Protein AF-A0A1F3BB52-F1 (afdb_monomer)

Secondary structure (DSSP, 8-state):
--S----HHHHHHHHHHHHS-GGG-EEEEEEETTEEEEEES-HHHHHHTTHHHHHHHHHH-S-EEEEE-GGGPPPHHHHHHHHHHHS-GGG-EEEEEEETTTTEEEEEESSHHHHH-GGGHHHHHHHHHH--EEEEEEPPSS--HHHHHHHHHHHHTHHHHHHHHHHHHHHHTPPPSS-----EEEEEESSSSSS--EEEEE-SS-EEEEEE---TT--SHHHHS--TTSTT--GGG--EEE-S-SSHHHHTTHHHHHHTT--S-EEE-HHHHHHHHHHHHHHHHHHHHTT---SS-HHHHHHHHHHEEE--TT--EEEETTEEEEEEE-SSSTT-EEEEEEETTTTEEE---------EEEE-TTS-EEEE-HHHHHHHHHHHS-PPPSSSEEEE--S--EEEEE-TTT--EEEEEEEEEEE-B--S-EEEEEETTS-EEEEETT-EEEEEETTEEEEEETTT--TT-EEEEES----------EEE--HHHH---HHHHHHHHHHHHHTHHHHHHHSGGGHHHHHHHHHHHGGGT--HHHHHHHTT--HHHHHHHHHHTT------------SEEE--HHHHHHHHHHHHHEEEETTEEEE--S-HHHHHHHHHHHHHHH---EEEETTEEEEE-HHHHHHHHHTT----TTT----HHHHTS-HHHHHHHHHHHHHHHEEEEEETTEEEEEEEES-HHHHHHHHHHHHHTT---EEEEETTTTEEEEEEESHHHHHHHHHHH--HHHHHHHHTS---S----TTSEEEGGGS-HHHHHHHTTSTTTT-SEEEHHHHHHHHTTS-HHHHHHHHSSEEEEEEEEEEE---SSSB--EEEETTT----BTBTTB-------S--S--SS-PPP----S--SEEEE--TT-STT-PPPPHHHHHHHHHHHHHHHHHTT--EEEE--TTTHHHHHHHHHHHHHHTTSS----EEEESTHHHHHHHHHH-GGGS-HHHHHHHHHS---GGG-TTEEE--STTHHHHHHHSSS-EEEES-TTSSSSHHHHHHHHHTT-TT-EEEE-S---TTSHHHHHHTT-SEEEEE-TTSSEEEEE--SEEEE-TT--SSPPHHHHHHTTSS-SPPPSEEEE-SS-HHHHHHHHHHHHHHH--EEE-PPTT--EE--

Mean predicted aligned error: 18.23 Å

pLDDT: mean 78.85, std 14.53, range [22.98, 98.0]

Radius of gyration: 38.26 Å; Cα contacts (8 Å, |Δi|>4): 2422; chains: 1; bounding box: 114×77×87 Å

Sequence (1145 aa):
MARLVDDSQARIRETIVTHMPKEAEITRIEFEGPRLAIYVKNVALLLEQSYVVTDIVNLLHKRVVIRSDPSIRHTETESERLIKGIVPTEAEITEINFDPTLGEVVIEAKKPGLAIGKDGSTLSEIIKTTSWRPRVLRAPPLPSKIIASTRHILHSESEERSRIFRDVGERIFRPRVTRTSRVFLTPLGGFHEVGRSSMLIETEESCVLLDCGVSAGANQPSTAYPRIDSDEFDIDKLDAVIISHAHLDHCGFVPFLFKYGFDGPVYCSEPTSVLMTLLQLDYLDVGNKEGAYAPYDQKDVREVVMHTIPVKYGVVTDVAPDIKLTLHNAGHIIGSSIVHLHIGEGLHNVVYSVDWSSPITVIDPAGQVQITRIGELIDRLMQEHKPTKGFVERVPNLDGWKTFAFDPSTCELKTVPITSFLRHPISEELYEVTTSTGRKARVTDSHSVFTVSNGQIAAAKVRELRKGDYLVGTGLIPNFASASPMIELDEREFRVFENDRAKLRQLLGKYRDDIKRKFPDRELEILRWVREHFERGAYRSAIAKKYHAKASRVRSIFRELGIDDSPRLKANLPKHFEITAHFSRFLGYFASEGSTQGNTVVITNYDEEVRADCLKTIEPIFNCRYFEDKREVRFHSRSLKKLLSLVGALGTARTKRVPSIILSGPEANVCEFLRGYFEGDGSLRIRSKGCSISVSSKSELLLQDVAFLLLRLGIPVTFEYNRTSDMHIITIYGLDNLARFLEKVKIEEWSRALIAVNPKRRKNPLWNRTPIAALSPELQARLLKTAYRYAKSIGRDHLETLLQFGGENDALISHAPFIYDEVKSIRKVEPTRRYVYDLSVERYENFVGGFGFLFLHNTGDFKFARTMLLEPAACSFPRVETLIMESTYGAPDDVMSDRETVEGKLARIVNETAEKGGKILIPTLAVGRAQEIMLVLNSYMKNKQIKELPIYIEGMISEATAIHTAYPEYLARDLREQILYKDVNPFQSDYFTNVDHPSDREKITAGAPAVILATSGMMEGGPAIDYFRYLAPDERNSLVFVSYQVEGTLGNRLKNGGREVSLMGRNGKVEAYKVNLRVESVEGFSGHSDRNQLFGFLKRISPRPSRVIVGHGERRKTDLFAHQVSRILKLRTIAPDIQETIRLR

Structure (mmCIF, N/CA/C/O backbone):
data_AF-A0A1F3BB52-F1
#
_entry.id   AF-A0A1F3BB52-F1
#
loop_
_atom_site.group_PDB
_atom_site.id
_atom_site.type_symbol
_atom_site.label_atom_id
_atom_site.label_alt_id
_atom_site.label_comp_id
_atom_site.label_asym_id
_atom_site.label_entity_id
_atom_site.label_seq_id
_atom_site.pdbx_PDB_ins_code
_atom_site.Cartn_x
_atom_site.Cartn_y
_atom_site.Cartn_z
_atom_site.occupancy
_atom_site.B_iso_or_equiv
_atom_site.auth_seq_id
_atom_site.auth_comp_id
_atom_site.auth_asym_id
_atom_site.auth_atom_id
_atom_site.pdbx_PDB_model_num
ATOM 1 N N . MET A 1 1 ? -1.410 5.571 -49.327 1.00 31.98 1 MET A N 1
ATOM 2 C CA . MET A 1 1 ? -1.535 5.372 -47.866 1.00 31.98 1 MET A CA 1
ATOM 3 C C . MET A 1 1 ? -2.765 4.500 -47.615 1.00 31.98 1 MET A C 1
ATOM 5 O O . MET A 1 1 ? -3.854 5.043 -47.588 1.00 31.98 1 MET A O 1
ATOM 9 N N . ALA A 1 2 ? -2.631 3.165 -47.586 1.00 29.23 2 ALA A N 1
ATOM 10 C CA . ALA A 1 2 ? -3.798 2.256 -47.582 1.00 29.23 2 ALA A CA 1
ATOM 11 C C . ALA A 1 2 ? -3.496 0.829 -47.050 1.00 29.23 2 ALA A C 1
ATOM 13 O O . ALA A 1 2 ? -4.043 -0.150 -47.545 1.00 29.23 2 ALA A O 1
ATOM 14 N N . ARG A 1 3 ? -2.555 0.686 -46.102 1.00 31.86 3 ARG A N 1
ATOM 15 C CA . ARG A 1 3 ? -2.160 -0.609 -45.491 1.00 31.86 3 ARG A CA 1
ATOM 16 C C . ARG A 1 3 ? -1.802 -0.483 -43.997 1.00 31.86 3 ARG A C 1
ATOM 18 O O . ARG A 1 3 ? -0.946 -1.204 -43.503 1.00 31.86 3 ARG A O 1
ATOM 25 N N . LEU A 1 4 ? -2.416 0.478 -43.305 1.00 35.28 4 LEU A N 1
ATOM 26 C CA . LEU A 1 4 ? -2.213 0.759 -41.875 1.00 35.28 4 LEU A CA 1
ATOM 27 C C . LEU A 1 4 ? -3.551 1.092 -41.191 1.00 35.28 4 LEU A C 1
ATOM 29 O O . LEU A 1 4 ? -3.673 2.076 -40.476 1.00 35.28 4 LEU A O 1
ATOM 33 N N . VAL A 1 5 ? -4.566 0.271 -41.458 1.00 43.16 5 VAL A N 1
ATOM 34 C CA . VAL A 1 5 ? -5.735 0.126 -40.585 1.00 43.16 5 VAL A CA 1
ATOM 35 C C . VAL A 1 5 ? -5.769 -1.352 -40.237 1.00 43.16 5 VAL A C 1
ATOM 37 O O . VAL A 1 5 ? -5.878 -2.188 -41.135 1.00 43.16 5 VAL A O 1
ATOM 40 N N . ASP A 1 6 ? -5.568 -1.675 -38.963 1.00 46.69 6 ASP A N 1
ATOM 41 C CA . ASP A 1 6 ? -5.635 -3.054 -38.497 1.00 46.69 6 ASP A CA 1
ATOM 42 C C . ASP A 1 6 ? -7.094 -3.383 -38.184 1.00 46.69 6 ASP A C 1
ATOM 44 O O . ASP A 1 6 ? -7.666 -2.821 -37.252 1.00 46.69 6 ASP A O 1
ATOM 48 N N . ASP A 1 7 ? -7.710 -4.253 -38.987 1.00 56.84 7 ASP A N 1
ATOM 49 C CA . ASP A 1 7 ? -9.111 -4.660 -38.819 1.00 56.84 7 ASP A CA 1
ATOM 50 C C . ASP A 1 7 ? -9.251 -5.663 -37.659 1.00 56.84 7 ASP A C 1
ATOM 52 O O . ASP A 1 7 ? -9.479 -6.867 -37.820 1.00 56.84 7 ASP A O 1
ATOM 56 N N . SER A 1 8 ? -8.994 -5.149 -36.457 1.00 65.94 8 SER A N 1
ATOM 57 C CA . SER A 1 8 ? -8.945 -5.898 -35.206 1.00 65.94 8 SER A CA 1
ATOM 58 C C . SER A 1 8 ? -10.293 -6.538 -34.885 1.00 65.94 8 SER A C 1
ATOM 60 O O . SER A 1 8 ? -10.344 -7.695 -34.465 1.00 65.94 8 SER A O 1
ATOM 62 N N . GLN A 1 9 ? -11.389 -5.818 -35.126 1.00 73.31 9 GLN A N 1
ATOM 63 C CA . GLN A 1 9 ? -12.740 -6.282 -34.835 1.00 73.31 9 GLN A CA 1
ATOM 64 C C . GLN A 1 9 ? -13.184 -7.415 -35.763 1.00 73.31 9 GLN A C 1
ATOM 66 O O . GLN A 1 9 ? -13.731 -8.406 -35.267 1.00 73.31 9 GLN A O 1
ATOM 71 N N . ALA A 1 10 ? -12.918 -7.329 -37.076 1.00 74.19 10 ALA A N 1
ATOM 72 C CA . ALA A 1 10 ? -13.233 -8.429 -37.987 1.00 74.19 10 ALA A CA 1
ATOM 73 C C . ALA A 1 10 ? -12.443 -9.691 -37.619 1.00 74.19 10 ALA A C 1
ATOM 75 O O . ALA A 1 10 ? -13.044 -10.757 -37.487 1.00 74.19 10 ALA A O 1
ATOM 76 N N . ARG A 1 11 ? -11.136 -9.568 -37.335 1.00 76.88 11 ARG A N 1
ATOM 77 C CA . ARG A 1 11 ? -10.307 -10.703 -36.882 1.00 76.88 11 ARG A CA 1
ATOM 78 C C . ARG A 1 11 ? -10.792 -11.314 -35.570 1.00 76.88 11 ARG A C 1
ATOM 80 O O . ARG A 1 11 ? -10.773 -12.535 -35.432 1.00 76.88 11 ARG A O 1
ATOM 87 N N . ILE A 1 12 ? -11.238 -10.500 -34.609 1.00 81.50 12 ILE A N 1
ATOM 88 C CA . ILE A 1 12 ? -11.831 -10.992 -33.354 1.00 81.50 12 ILE A CA 1
ATOM 89 C C . ILE A 1 12 ? -13.078 -11.842 -33.649 1.00 81.50 12 ILE A C 1
ATOM 91 O O . ILE A 1 12 ? -13.194 -12.960 -33.141 1.00 81.50 12 ILE A O 1
ATOM 95 N N . ARG A 1 13 ? -13.988 -11.347 -34.501 1.00 83.44 13 ARG A N 1
ATOM 96 C CA . ARG A 1 13 ? -15.224 -12.060 -34.874 1.00 83.44 13 ARG A CA 1
ATOM 97 C C . ARG A 1 13 ? -14.923 -13.339 -35.674 1.00 83.44 13 ARG A C 1
ATOM 99 O O . ARG A 1 13 ? -15.465 -14.392 -35.348 1.00 83.44 13 ARG A O 1
ATOM 106 N N . GLU A 1 14 ? -14.007 -13.284 -36.641 1.00 83.94 14 GLU A N 1
ATOM 107 C CA . GLU A 1 14 ? -13.530 -14.437 -37.427 1.00 83.94 14 GLU A CA 1
ATOM 108 C C . GLU A 1 14 ? -12.893 -15.521 -36.538 1.00 83.94 14 GLU A C 1
ATOM 110 O O . GLU A 1 14 ? -13.216 -16.706 -36.662 1.00 83.94 14 GLU A O 1
ATOM 115 N N . THR A 1 15 ? -12.050 -15.119 -35.579 1.00 83.12 15 THR A N 1
ATOM 116 C CA . THR A 1 15 ? -11.405 -16.037 -34.627 1.00 83.12 15 THR A CA 1
ATOM 117 C C . THR A 1 15 ? -12.442 -16.784 -33.789 1.00 83.12 15 THR A C 1
ATOM 119 O O . THR A 1 15 ? -12.333 -18.001 -33.644 1.00 83.12 15 THR A O 1
ATOM 122 N N . ILE A 1 16 ? -13.476 -16.097 -33.285 1.00 85.12 16 ILE A N 1
ATOM 123 C CA . ILE A 1 16 ? -14.568 -16.731 -32.526 1.00 85.12 16 ILE A CA 1
ATOM 124 C C . ILE A 1 16 ? -15.320 -17.750 -33.388 1.00 85.12 16 ILE A C 1
ATOM 126 O O . ILE A 1 16 ? -15.471 -18.900 -32.978 1.00 85.12 16 ILE A O 1
ATOM 130 N N . VAL A 1 17 ? -15.773 -17.350 -34.580 1.00 85.81 17 VAL A N 1
ATOM 131 C CA . VAL A 1 17 ? -16.575 -18.217 -35.467 1.00 85.81 17 VAL A CA 1
ATOM 132 C C . VAL A 1 17 ? -15.787 -19.457 -35.916 1.00 85.81 17 VAL A C 1
ATOM 134 O O . VAL A 1 17 ? -16.380 -20.507 -36.142 1.00 85.81 17 VAL A O 1
ATOM 137 N N . THR A 1 18 ? -14.457 -19.362 -35.991 1.00 84.69 18 THR A N 1
ATOM 138 C CA . THR A 1 18 ? -13.572 -20.481 -36.355 1.00 84.69 18 THR A CA 1
ATOM 139 C C . THR A 1 18 ? -13.387 -21.504 -35.225 1.00 84.69 18 THR A C 1
ATOM 141 O O . THR A 1 18 ? -13.247 -22.693 -35.507 1.00 84.69 18 THR A O 1
ATOM 144 N N . HIS A 1 19 ? -13.376 -21.071 -33.957 1.00 84.88 19 HIS A N 1
ATOM 145 C CA . HIS A 1 19 ? -13.060 -21.933 -32.803 1.00 84.88 19 HIS A CA 1
ATOM 146 C C . HIS A 1 19 ? -14.290 -22.433 -32.025 1.00 84.88 19 HIS A C 1
ATOM 148 O O . HIS A 1 19 ? -14.177 -23.369 -31.234 1.00 84.88 19 HIS A O 1
ATOM 154 N N . MET A 1 20 ? -15.464 -21.838 -32.236 1.00 84.56 20 MET A N 1
ATOM 155 C CA . MET A 1 20 ? -16.717 -22.279 -31.616 1.00 84.56 20 MET A CA 1
ATOM 156 C C . MET A 1 20 ? -17.330 -23.497 -32.341 1.00 84.56 20 MET A C 1
ATOM 158 O O . MET A 1 20 ? -17.369 -23.511 -33.574 1.00 84.56 20 MET A O 1
ATOM 162 N N . PRO A 1 21 ? -17.894 -24.484 -31.613 1.00 84.06 21 PRO A N 1
ATOM 163 C CA . PRO A 1 21 ? -18.729 -25.535 -32.197 1.00 84.06 21 PRO A CA 1
ATOM 164 C C . PRO A 1 21 ? -19.901 -24.954 -32.996 1.00 84.06 21 PRO A C 1
ATOM 166 O O . PRO A 1 21 ? -20.547 -23.997 -32.560 1.00 84.06 21 PRO A O 1
ATOM 169 N N . LYS A 1 22 ? -20.236 -25.558 -34.141 1.00 83.25 22 LYS A N 1
ATOM 170 C CA . LYS A 1 22 ? -21.389 -25.125 -34.959 1.00 83.25 22 LYS A CA 1
ATOM 171 C C . LYS A 1 22 ? -22.712 -25.423 -34.252 1.00 83.25 22 LYS A C 1
ATOM 173 O O . LYS A 1 22 ? -23.673 -24.668 -34.360 1.00 83.25 22 LYS A O 1
ATOM 178 N N . GLU A 1 23 ? -22.696 -26.483 -33.457 1.00 84.56 23 GLU A N 1
ATOM 179 C CA . GLU A 1 23 ? -23.747 -27.003 -32.591 1.00 84.56 23 GLU A CA 1
ATOM 180 C C . GLU A 1 23 ? -24.088 -26.053 -31.424 1.00 84.56 23 GLU A C 1
ATOM 182 O O . GLU A 1 23 ? -25.091 -26.258 -30.740 1.00 84.56 23 GLU A O 1
ATOM 187 N N . ALA A 1 24 ? -23.273 -25.013 -31.193 1.00 80.50 24 ALA A N 1
ATOM 188 C CA . ALA A 1 24 ? -23.569 -23.947 -30.238 1.00 80.50 24 ALA A CA 1
ATOM 189 C C . ALA A 1 24 ? -24.639 -22.961 -30.754 1.00 80.50 24 ALA A C 1
ATOM 191 O O . ALA A 1 24 ? -25.295 -22.306 -29.944 1.00 80.50 24 ALA A O 1
ATOM 192 N N . GLU A 1 25 ? -24.815 -22.850 -32.079 1.00 88.00 25 GLU A N 1
ATOM 193 C CA . GLU A 1 25 ? -25.689 -21.869 -32.742 1.00 88.00 25 GLU A CA 1
ATOM 194 C C . GLU A 1 25 ? -25.454 -20.421 -32.259 1.00 88.00 25 GLU A C 1
ATOM 196 O O . GLU A 1 25 ? -26.277 -19.839 -31.547 1.00 88.00 25 GLU A O 1
ATOM 201 N N . ILE A 1 26 ? -24.320 -19.825 -32.652 1.00 89.06 26 ILE A N 1
ATOM 202 C CA . ILE A 1 26 ? -24.056 -18.391 -32.435 1.00 89.06 26 ILE A CA 1
ATOM 203 C C . ILE A 1 26 ? -25.087 -17.563 -33.210 1.00 89.06 26 ILE A C 1
ATOM 205 O O . ILE A 1 26 ? -25.222 -17.724 -34.423 1.00 89.06 26 ILE A O 1
ATOM 209 N N . THR A 1 27 ? -25.765 -16.638 -32.532 1.00 89.56 27 THR A N 1
ATOM 210 C CA . THR A 1 27 ? -26.679 -15.676 -33.169 1.00 89.56 27 THR A CA 1
ATOM 211 C C . THR A 1 27 ? -25.985 -14.358 -33.490 1.00 89.56 27 THR A C 1
ATOM 213 O O . THR A 1 27 ? -26.191 -13.811 -34.571 1.00 89.56 27 THR A O 1
ATOM 216 N N . ARG A 1 28 ? -25.143 -13.853 -32.576 1.00 88.38 28 ARG A N 1
ATOM 217 C CA . ARG A 1 28 ? -24.337 -12.635 -32.759 1.00 88.38 28 ARG A CA 1
ATOM 218 C C . ARG A 1 28 ? -23.164 -12.552 -31.779 1.00 88.38 28 ARG A C 1
ATOM 220 O O . ARG A 1 28 ? -23.130 -13.241 -30.759 1.00 88.38 28 ARG A O 1
ATOM 227 N N . ILE A 1 29 ? -22.209 -11.684 -32.106 1.00 89.44 29 ILE A N 1
ATOM 228 C CA . ILE A 1 29 ? -21.039 -11.350 -31.288 1.00 89.44 29 ILE A CA 1
ATOM 229 C C . ILE A 1 29 ? -21.048 -9.833 -31.096 1.00 89.44 29 ILE A C 1
ATOM 231 O O . ILE A 1 29 ? -21.015 -9.097 -32.082 1.00 89.44 29 ILE A O 1
ATOM 235 N N . GLU A 1 30 ? -21.088 -9.378 -29.848 1.00 89.69 30 GLU A N 1
ATOM 236 C CA . GLU A 1 30 ? -21.184 -7.963 -29.477 1.00 89.69 30 GLU A CA 1
ATOM 237 C C . GLU A 1 30 ? -20.021 -7.571 -28.556 1.00 89.69 30 GLU A C 1
ATOM 239 O O . GLU A 1 30 ? -19.584 -8.348 -27.704 1.00 89.69 30 GLU A O 1
ATOM 244 N N . PHE A 1 31 ? -19.509 -6.353 -28.721 1.00 90.12 31 PHE A N 1
ATOM 245 C CA . PHE A 1 31 ? -18.637 -5.731 -27.730 1.00 90.12 31 PHE A CA 1
ATOM 246 C C . PHE A 1 31 ? -19.538 -5.083 -26.675 1.00 90.12 31 PHE A C 1
ATOM 248 O O . PHE A 1 31 ? -20.451 -4.350 -27.029 1.00 90.12 31 PHE A O 1
ATOM 255 N N . GLU A 1 32 ? -19.335 -5.386 -25.393 1.00 90.44 32 GLU A N 1
ATOM 256 C CA . GLU A 1 32 ? -20.230 -4.970 -24.308 1.00 90.44 32 GLU A CA 1
ATOM 257 C C . GLU A 1 32 ? -19.445 -4.470 -23.089 1.00 90.44 32 GLU A C 1
ATOM 259 O O . GLU A 1 32 ? -19.061 -5.231 -22.187 1.00 90.44 32 GLU A O 1
ATOM 264 N N . GLY A 1 33 ? -19.186 -3.164 -23.083 1.00 90.94 33 GLY A N 1
ATOM 265 C CA . GLY A 1 33 ? -18.267 -2.505 -22.170 1.00 90.94 33 GLY A CA 1
ATOM 266 C C . GLY A 1 33 ? -16.905 -3.211 -22.201 1.00 90.94 33 GLY A C 1
ATOM 267 O O . GLY A 1 33 ? -16.384 -3.486 -23.280 1.00 90.94 33 GLY A O 1
ATOM 268 N N . PRO A 1 34 ? -16.336 -3.608 -21.051 1.00 90.12 34 PRO A N 1
ATOM 269 C CA . PRO A 1 34 ? -15.040 -4.285 -20.986 1.00 90.12 34 PRO A CA 1
ATOM 270 C C . PRO A 1 34 ? -15.105 -5.792 -21.335 1.00 90.12 34 PRO A C 1
ATOM 272 O O . PRO A 1 34 ? -14.292 -6.583 -20.842 1.00 90.12 34 PRO A O 1
ATOM 275 N N . ARG A 1 35 ? -16.117 -6.245 -22.090 1.00 90.44 35 ARG A N 1
ATOM 276 C CA . ARG A 1 35 ? -16.393 -7.669 -22.359 1.00 90.44 35 ARG A CA 1
ATOM 277 C C . ARG A 1 35 ? -16.712 -7.920 -23.830 1.00 90.44 35 ARG A C 1
ATOM 279 O O . ARG A 1 35 ? -17.216 -7.052 -24.531 1.00 90.44 35 ARG A O 1
ATOM 286 N N . LEU A 1 36 ? -16.466 -9.150 -24.263 1.00 88.88 36 LEU A N 1
ATOM 287 C CA . LEU A 1 36 ? -16.817 -9.665 -25.582 1.00 88.88 36 LEU A CA 1
ATOM 288 C C . LEU A 1 36 ? -17.938 -10.696 -25.413 1.00 88.88 36 LEU A C 1
ATOM 290 O O . LEU A 1 36 ? -17.700 -11.793 -24.904 1.00 88.88 36 LEU A O 1
ATOM 294 N N . ALA A 1 37 ? -19.166 -10.315 -25.753 1.00 89.62 37 ALA A N 1
ATOM 295 C CA . ALA A 1 37 ? -20.361 -11.125 -25.563 1.00 89.62 37 ALA A CA 1
ATOM 296 C C . ALA A 1 37 ? -20.637 -11.998 -26.794 1.00 89.62 37 ALA A C 1
ATOM 298 O O . ALA A 1 37 ? -20.770 -11.500 -27.911 1.00 89.62 37 ALA A O 1
ATOM 299 N N . ILE A 1 38 ? -20.743 -13.311 -26.585 1.00 90.00 38 ILE A N 1
ATOM 300 C CA . ILE A 1 38 ? -21.130 -14.282 -27.613 1.00 90.00 38 ILE A CA 1
ATOM 301 C C . ILE A 1 38 ? -22.532 -14.781 -27.267 1.00 90.00 38 ILE A C 1
ATOM 303 O O . ILE A 1 38 ? -22.720 -15.460 -26.253 1.00 90.00 38 ILE A O 1
ATOM 307 N N . TYR A 1 39 ? -23.511 -14.438 -28.100 1.00 90.50 39 TYR A N 1
ATOM 308 C CA . TYR A 1 39 ? -24.894 -14.879 -27.945 1.00 90.50 39 TYR A CA 1
ATOM 309 C C . TYR A 1 39 ? -25.111 -16.199 -28.680 1.00 90.50 39 TYR A C 1
ATOM 311 O O . TYR A 1 39 ? -24.746 -16.331 -29.850 1.00 90.50 39 TYR A O 1
ATOM 319 N N . VAL A 1 40 ? -25.692 -17.177 -27.986 1.00 90.75 40 VAL A N 1
ATOM 320 C CA . VAL A 1 40 ? -25.879 -18.545 -28.489 1.00 90.75 40 VAL A CA 1
ATOM 321 C C . VAL A 1 40 ? -27.275 -19.080 -28.177 1.00 90.75 40 VAL A C 1
ATOM 323 O O . VAL A 1 40 ? -27.887 -18.691 -27.176 1.00 90.75 40 VAL A O 1
ATOM 326 N N . LYS A 1 41 ? -27.761 -20.020 -28.994 1.00 88.19 41 LYS A N 1
ATOM 327 C CA . LYS A 1 41 ? -29.000 -20.768 -28.714 1.00 88.19 41 LYS A CA 1
ATOM 328 C C . LYS A 1 41 ? -28.774 -22.068 -27.938 1.00 88.19 41 LYS A C 1
ATOM 330 O O . LYS A 1 41 ? -29.691 -22.541 -27.278 1.00 88.19 41 LYS A O 1
ATOM 335 N N . ASN A 1 42 ? -27.570 -22.639 -27.958 1.00 84.62 42 ASN A N 1
ATOM 336 C CA . ASN A 1 42 ? -27.269 -23.870 -27.224 1.00 84.62 42 ASN A CA 1
ATOM 337 C C . ASN A 1 42 ? -26.260 -23.620 -26.090 1.00 84.62 42 ASN A C 1
ATOM 339 O O . ASN A 1 42 ? -25.101 -24.031 -26.141 1.00 84.62 42 ASN A O 1
ATOM 343 N N . VAL A 1 43 ? -26.714 -22.926 -25.039 1.00 78.94 43 VAL A N 1
ATOM 344 C CA . VAL A 1 43 ? -25.900 -22.652 -23.836 1.00 78.94 43 VAL A CA 1
ATOM 345 C C . VAL A 1 43 ? -25.516 -23.950 -23.111 1.00 78.94 43 VAL A C 1
ATOM 347 O O . VAL A 1 43 ? -24.416 -24.050 -22.570 1.00 78.94 43 VAL A O 1
ATOM 350 N N . ALA A 1 44 ? -26.397 -24.958 -23.125 1.00 75.25 44 ALA A N 1
ATOM 351 C CA . ALA A 1 44 ? -26.194 -26.238 -22.446 1.00 75.25 44 ALA A CA 1
ATOM 352 C C . ALA A 1 44 ? -24.919 -26.962 -22.916 1.00 75.25 44 ALA A C 1
ATOM 354 O O . ALA A 1 44 ? -24.137 -27.415 -22.080 1.00 75.25 44 ALA A O 1
ATOM 355 N N . LEU A 1 45 ? -24.668 -26.987 -24.230 1.00 75.38 45 LEU A N 1
ATOM 356 C CA . LEU A 1 45 ? -23.452 -27.555 -24.820 1.00 75.38 45 LEU A CA 1
ATOM 357 C C . LEU A 1 45 ? -22.171 -26.916 -24.262 1.00 75.38 45 LEU A C 1
ATOM 359 O O . LEU A 1 45 ? -21.186 -27.606 -24.023 1.00 75.38 45 LEU A O 1
ATOM 363 N N . LEU A 1 46 ? -22.178 -25.602 -24.028 1.00 70.56 46 LEU A N 1
ATOM 364 C CA . LEU A 1 46 ? -20.993 -24.850 -23.603 1.00 70.56 46 LEU A CA 1
ATOM 365 C C . LEU A 1 46 ? -20.751 -24.893 -22.086 1.00 70.56 46 LEU A C 1
ATOM 367 O O . LEU A 1 46 ? -19.636 -24.618 -21.644 1.00 70.56 46 LEU A O 1
ATOM 371 N N . LEU A 1 47 ? -21.752 -25.288 -21.288 1.00 71.00 47 LEU A N 1
ATOM 372 C CA . LEU A 1 47 ? -21.525 -25.711 -19.899 1.00 71.00 47 LEU A CA 1
ATOM 373 C C . LEU A 1 47 ? -20.717 -27.018 -19.859 1.00 71.00 47 LEU A C 1
ATOM 375 O O . LEU A 1 47 ? -19.822 -27.172 -19.030 1.00 71.00 47 LEU A O 1
ATOM 379 N N . GLU A 1 48 ? -21.006 -27.934 -20.784 1.00 67.69 48 GLU A N 1
ATOM 380 C CA . GLU A 1 48 ? -20.347 -29.240 -20.896 1.00 67.69 48 GLU A CA 1
ATOM 381 C C . GLU A 1 48 ? -18.988 -29.145 -21.627 1.00 67.69 48 GLU A C 1
ATOM 383 O O . GLU A 1 48 ? -18.050 -29.863 -21.285 1.00 67.69 48 GLU A O 1
ATOM 388 N N . GLN A 1 49 ? -18.833 -28.199 -22.563 1.00 73.50 49 GLN A N 1
ATOM 389 C CA . GLN A 1 49 ? -17.609 -27.929 -23.338 1.00 73.50 49 GLN A CA 1
ATOM 390 C C . GLN A 1 49 ? -16.908 -26.613 -22.936 1.00 73.50 49 GLN A C 1
ATOM 392 O O . GLN A 1 49 ? -16.445 -25.841 -23.777 1.00 73.50 49 GLN A O 1
ATOM 397 N N . SER A 1 50 ? -16.797 -26.349 -21.633 1.00 71.00 50 SER A N 1
ATOM 398 C CA . SER A 1 50 ? -16.258 -25.087 -21.084 1.00 71.00 50 SER A CA 1
ATOM 399 C C . SER A 1 50 ? -14.806 -24.739 -21.482 1.00 71.00 50 SER A C 1
ATOM 401 O O . SER A 1 50 ? -14.391 -23.582 -21.356 1.00 71.00 50 SER A O 1
ATOM 403 N N . TYR A 1 51 ? -14.039 -25.694 -22.022 1.00 77.12 51 TYR A N 1
ATOM 404 C CA . TYR A 1 51 ? -12.698 -25.453 -22.567 1.00 77.12 51 TYR A CA 1
ATOM 405 C C . TYR A 1 51 ? -12.710 -24.489 -23.767 1.00 77.12 51 TYR A C 1
ATOM 407 O O . TYR A 1 51 ? -11.835 -23.633 -23.846 1.00 77.12 51 TYR A O 1
ATOM 415 N N . VAL A 1 52 ? -13.743 -24.526 -24.622 1.00 79.81 52 VAL A N 1
ATOM 416 C CA . VAL A 1 52 ? -13.857 -23.681 -25.831 1.00 79.81 52 VAL A CA 1
ATOM 417 C C . VAL A 1 52 ? -13.732 -22.191 -25.494 1.00 79.81 52 VAL A C 1
ATOM 419 O O . VAL A 1 52 ? -13.029 -21.439 -26.166 1.00 79.81 52 VAL A O 1
ATOM 422 N N . VAL A 1 53 ? -14.370 -21.755 -24.403 1.00 79.12 53 VAL A N 1
ATOM 423 C CA . VAL A 1 53 ? -14.294 -20.363 -23.926 1.00 79.12 53 VAL A CA 1
ATOM 424 C C . VAL A 1 53 ? -12.880 -20.017 -23.470 1.00 79.12 53 VAL A C 1
ATOM 426 O O . VAL A 1 53 ? -12.400 -18.913 -23.716 1.00 79.12 53 VAL A O 1
ATOM 429 N N . THR A 1 54 ? -12.214 -20.966 -22.813 1.00 80.56 54 THR A N 1
ATO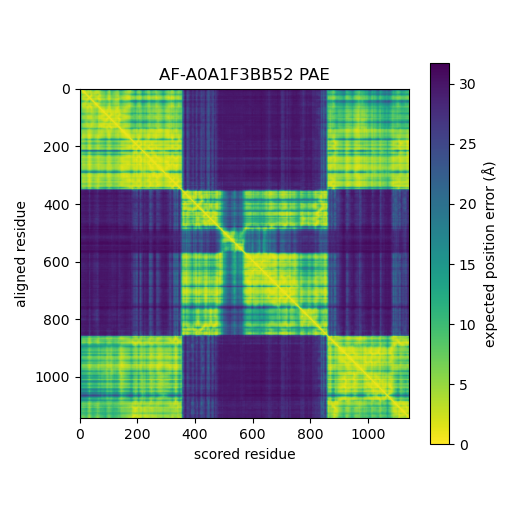M 430 C CA . THR A 1 54 ? -10.850 -20.807 -22.301 1.00 80.56 54 THR A CA 1
ATOM 431 C C . THR A 1 54 ? -9.863 -20.646 -23.456 1.00 80.56 54 THR A C 1
ATOM 433 O O . THR A 1 54 ? -9.033 -19.741 -23.421 1.00 80.56 54 THR A O 1
ATOM 436 N N . ASP A 1 55 ? -10.007 -21.442 -24.516 1.00 81.00 55 ASP A N 1
ATOM 437 C CA . ASP A 1 55 ? -9.170 -21.360 -25.715 1.00 81.00 55 ASP A CA 1
ATOM 438 C C . ASP A 1 55 ? -9.348 -20.016 -26.442 1.00 81.00 55 ASP A C 1
ATOM 440 O O . ASP A 1 55 ? -8.362 -19.353 -26.763 1.00 81.00 55 ASP A O 1
ATOM 444 N N . ILE A 1 56 ? -10.586 -19.539 -26.612 1.00 82.69 56 ILE A N 1
ATOM 445 C CA . ILE A 1 56 ? -10.862 -18.231 -27.237 1.00 82.69 56 ILE A CA 1
ATOM 446 C C . ILE A 1 56 ? -10.326 -17.070 -26.374 1.00 82.69 56 ILE A C 1
ATOM 448 O O . ILE A 1 56 ? -9.747 -16.123 -26.909 1.00 82.69 56 ILE A O 1
ATOM 452 N N . VAL A 1 57 ? -10.452 -17.138 -25.042 1.00 81.31 57 VAL A N 1
ATOM 453 C CA . VAL A 1 57 ? -9.854 -16.147 -24.122 1.00 81.31 57 VAL A CA 1
ATOM 454 C C . VAL A 1 57 ? -8.324 -16.157 -24.206 1.00 81.31 57 VAL A C 1
ATOM 456 O O . VAL A 1 57 ? -7.708 -15.089 -24.208 1.00 81.31 57 VAL A O 1
ATOM 459 N N . ASN A 1 58 ? -7.706 -17.336 -24.322 1.00 78.25 58 ASN A N 1
ATOM 460 C CA . ASN A 1 58 ? -6.259 -17.483 -24.476 1.00 78.25 58 ASN A CA 1
ATOM 461 C C . ASN A 1 58 ? -5.754 -16.949 -25.826 1.00 78.25 58 ASN A C 1
ATOM 463 O O . ASN A 1 58 ? -4.683 -16.353 -25.861 1.00 78.25 58 ASN A O 1
ATOM 467 N N . LEU A 1 59 ? -6.518 -17.121 -26.910 1.00 79.50 59 LEU A N 1
ATOM 468 C CA . LEU A 1 59 ? -6.180 -16.620 -28.249 1.00 79.50 59 LEU A CA 1
ATOM 469 C C . LEU A 1 59 ? -6.343 -15.099 -28.382 1.00 79.50 59 LEU A C 1
ATOM 471 O O . LEU A 1 59 ? -5.540 -14.452 -29.048 1.00 79.50 59 LEU A O 1
ATOM 475 N N . LEU A 1 60 ? -7.385 -14.524 -27.772 1.00 78.94 60 LEU A N 1
ATOM 476 C CA . LEU A 1 60 ? -7.703 -13.098 -27.911 1.00 78.94 60 LEU A CA 1
ATOM 477 C C . LEU A 1 60 ? -7.088 -12.213 -26.816 1.00 78.94 60 LEU A C 1
ATOM 479 O O . LEU A 1 60 ? -7.021 -10.998 -26.988 1.00 78.94 60 LEU A O 1
ATOM 483 N N . HIS A 1 61 ? -6.712 -12.781 -25.665 1.00 78.62 61 HIS A N 1
ATOM 484 C CA . HIS A 1 61 ? -6.338 -12.049 -24.441 1.00 78.62 61 HIS A CA 1
ATOM 485 C C . HIS A 1 61 ? -7.377 -10.990 -23.997 1.00 78.62 61 HIS A C 1
ATOM 487 O O . HIS A 1 61 ? -7.048 -9.997 -23.336 1.00 78.62 61 HIS A O 1
ATOM 493 N N . LYS A 1 62 ? -8.652 -11.207 -24.349 1.00 81.62 62 LYS A N 1
ATOM 494 C CA . LYS A 1 62 ? -9.807 -10.364 -24.005 1.00 81.62 62 LYS A CA 1
ATOM 495 C C . LYS A 1 62 ? -10.858 -11.176 -23.244 1.00 81.62 62 LYS A C 1
ATOM 497 O O . LYS A 1 62 ? -10.937 -12.398 -23.357 1.00 81.62 62 LYS A O 1
ATOM 502 N N . ARG A 1 63 ? -11.681 -10.486 -22.451 1.00 83.56 63 ARG A N 1
ATOM 503 C CA . ARG A 1 63 ? -12.657 -11.106 -21.546 1.00 83.56 63 ARG A CA 1
ATOM 504 C C . ARG A 1 63 ? -13.943 -11.510 -22.274 1.00 83.56 63 ARG A C 1
ATOM 506 O O . ARG A 1 63 ? -14.854 -10.699 -22.428 1.00 83.56 63 ARG A O 1
ATOM 513 N N . VAL A 1 64 ? -14.025 -12.774 -22.677 1.00 85.69 64 VAL A N 1
ATOM 514 C CA . VAL A 1 64 ? -15.219 -13.363 -23.305 1.00 85.69 64 VAL A CA 1
ATOM 515 C C . VAL A 1 64 ? -16.294 -13.694 -22.261 1.00 85.69 64 VAL A C 1
ATOM 517 O O . VAL A 1 64 ? -15.980 -14.139 -21.155 1.00 85.69 64 VAL A O 1
ATOM 520 N N . VAL A 1 65 ? -17.567 -13.510 -22.618 1.00 86.94 65 VAL A N 1
ATOM 521 C CA . VAL A 1 65 ? -18.732 -14.041 -21.892 1.00 86.94 65 VAL A CA 1
ATOM 522 C C . VAL A 1 65 ? -19.723 -14.681 -22.869 1.00 86.94 65 VAL A C 1
ATOM 524 O O . VAL A 1 65 ? -20.056 -14.088 -23.890 1.00 86.94 65 VAL A O 1
ATOM 527 N N . ILE A 1 66 ? -20.219 -15.880 -22.553 1.00 86.38 66 ILE A N 1
ATOM 528 C CA . ILE A 1 66 ? -21.370 -16.470 -23.257 1.00 86.38 66 ILE A CA 1
ATOM 529 C C . ILE A 1 66 ? -22.655 -15.893 -22.662 1.00 86.38 66 ILE A C 1
ATOM 531 O O . ILE A 1 66 ? -22.753 -15.751 -21.439 1.00 86.38 66 ILE A O 1
ATOM 535 N N . ARG A 1 67 ? -23.655 -15.637 -23.507 1.00 87.62 67 ARG A N 1
ATOM 536 C CA . ARG A 1 67 ? -25.036 -15.356 -23.098 1.00 87.62 67 ARG A CA 1
ATOM 537 C C . ARG A 1 67 ? -26.024 -16.197 -23.896 1.00 87.62 67 ARG A C 1
ATOM 539 O O . ARG A 1 67 ? -25.778 -16.526 -25.055 1.00 87.62 67 ARG A O 1
ATOM 546 N N . SER A 1 68 ? -27.167 -16.498 -23.289 1.00 88.88 68 SER A N 1
ATOM 547 C CA . SER A 1 68 ? -28.338 -16.949 -24.037 1.00 88.88 68 SER A CA 1
ATOM 548 C C . SER A 1 68 ? -28.826 -15.837 -24.956 1.00 88.88 68 SER A C 1
ATOM 550 O O . SER A 1 68 ? -28.944 -14.673 -24.543 1.00 88.88 68 SER A O 1
ATOM 552 N N . ASP A 1 69 ? -29.135 -16.194 -26.198 1.00 89.38 69 ASP A N 1
ATOM 553 C CA . ASP A 1 69 ? -29.882 -15.306 -27.077 1.00 89.38 69 ASP A CA 1
ATOM 554 C C . ASP A 1 69 ? -31.256 -14.968 -26.457 1.00 89.38 69 ASP A C 1
ATOM 556 O O . ASP A 1 69 ? -31.918 -15.869 -25.939 1.00 89.38 69 ASP A O 1
ATOM 560 N N . PRO A 1 70 ? -31.720 -13.704 -26.483 1.00 88.56 70 PRO A N 1
ATOM 561 C CA . PRO A 1 70 ? -33.027 -13.345 -25.932 1.00 88.56 70 PRO A CA 1
ATOM 562 C C . PRO A 1 70 ? -34.197 -14.170 -26.491 1.00 88.56 70 PRO A C 1
ATOM 564 O O . PRO A 1 70 ? -35.145 -14.425 -25.755 1.00 88.56 70 PRO A O 1
ATOM 567 N N . SER A 1 71 ? -34.119 -14.656 -27.739 1.00 89.31 71 SER A N 1
ATOM 568 C CA . SER A 1 71 ? -35.179 -15.466 -28.367 1.00 89.31 71 SER A CA 1
ATOM 569 C C . SER A 1 71 ? -35.374 -16.868 -27.771 1.00 89.31 71 SER A C 1
ATOM 571 O O . SER A 1 71 ? -36.371 -17.515 -28.085 1.00 89.31 71 SER A O 1
ATOM 573 N N . ILE A 1 72 ? -34.457 -17.340 -26.914 1.00 89.69 72 ILE A N 1
ATOM 574 C CA . ILE A 1 72 ? -34.559 -18.635 -26.213 1.00 89.69 72 ILE A CA 1
ATOM 575 C C . ILE A 1 72 ? -34.772 -18.499 -24.698 1.00 89.69 72 ILE A C 1
ATOM 577 O O . ILE A 1 72 ? -34.773 -19.507 -23.988 1.00 89.69 72 ILE A O 1
ATOM 581 N N . ARG A 1 73 ? -34.891 -17.272 -24.176 1.00 91.25 73 ARG A N 1
ATOM 582 C CA . ARG A 1 73 ? -35.158 -17.028 -22.753 1.00 91.25 73 ARG A CA 1
ATOM 583 C C . ARG A 1 73 ? -36.648 -17.164 -22.477 1.00 91.25 73 ARG A C 1
ATOM 585 O O . ARG A 1 73 ? -37.464 -16.591 -23.193 1.00 91.25 73 ARG A O 1
ATOM 592 N N . HIS A 1 74 ? -36.994 -17.873 -21.407 1.00 91.31 74 HIS A N 1
ATOM 593 C CA . HIS A 1 74 ? -38.353 -17.813 -20.875 1.00 91.31 74 HIS A CA 1
ATOM 594 C C . HIS A 1 74 ? -38.671 -16.402 -20.371 1.00 91.31 74 HIS A C 1
ATOM 596 O O . HIS A 1 74 ? -37.770 -15.654 -19.974 1.00 91.31 74 HIS A O 1
ATOM 602 N N . THR A 1 75 ? -39.956 -16.040 -20.349 1.00 92.94 75 THR A N 1
ATOM 603 C CA . THR A 1 75 ? -40.386 -14.756 -19.773 1.00 92.94 75 THR A CA 1
ATOM 604 C C . THR A 1 75 ? -39.981 -14.669 -18.298 1.00 92.94 75 THR A C 1
ATOM 606 O O . THR A 1 75 ? -39.806 -15.698 -17.639 1.00 92.94 75 THR A O 1
ATOM 609 N N . GLU A 1 76 ? -39.820 -13.461 -17.751 1.00 92.56 76 GLU A N 1
ATOM 610 C CA . GLU A 1 76 ? -39.402 -13.285 -16.349 1.00 92.56 76 GLU A CA 1
ATOM 611 C C . GLU A 1 76 ? -40.364 -13.996 -15.381 1.00 92.56 76 GLU A C 1
ATOM 613 O O . GLU A 1 76 ? -39.926 -14.748 -14.515 1.00 92.56 76 GLU A O 1
ATOM 618 N N . THR A 1 77 ? -41.679 -13.872 -15.596 1.00 91.94 77 THR A N 1
ATOM 619 C CA . THR A 1 77 ? -42.722 -14.499 -14.763 1.00 91.94 77 THR A CA 1
ATOM 620 C C . THR A 1 77 ? -42.730 -16.032 -14.842 1.00 91.94 77 THR A C 1
ATOM 622 O O . THR A 1 77 ? -42.939 -16.707 -13.831 1.00 91.94 77 THR A O 1
ATOM 625 N N . GLU A 1 78 ? -42.486 -16.618 -16.019 1.00 92.44 78 GLU A N 1
ATOM 626 C CA . GLU A 1 78 ? -42.311 -18.073 -16.150 1.00 92.44 78 GLU A CA 1
ATOM 627 C C . GLU A 1 78 ? -41.012 -18.531 -15.487 1.00 92.44 78 GLU A C 1
ATOM 629 O O . GLU A 1 78 ? -41.009 -19.508 -14.741 1.00 92.44 78 GLU A O 1
ATOM 634 N N . SER A 1 79 ? -39.919 -17.804 -15.724 1.00 93.38 79 SER A N 1
ATOM 635 C CA . SER A 1 79 ? -38.591 -18.111 -15.191 1.00 93.38 79 SER A CA 1
ATOM 636 C C . SER A 1 79 ? -38.579 -18.053 -13.667 1.00 93.38 79 SER A C 1
ATOM 638 O O . SER A 1 79 ? -38.049 -18.956 -13.029 1.00 93.38 79 SER A O 1
ATOM 640 N N . GLU A 1 80 ? -39.229 -17.056 -13.065 1.00 93.50 80 GLU A N 1
ATOM 641 C CA . GLU A 1 80 ? -39.402 -16.935 -11.616 1.00 93.50 80 GLU A CA 1
ATOM 642 C C . GLU A 1 80 ? -40.163 -18.141 -11.041 1.00 93.50 80 GLU A C 1
ATOM 644 O O . GLU A 1 80 ? -39.744 -18.730 -10.040 1.00 93.50 80 GLU A O 1
ATOM 649 N N . ARG A 1 81 ? -41.251 -18.562 -11.703 1.00 93.44 81 ARG A N 1
ATOM 650 C CA . ARG A 1 81 ? -42.037 -19.744 -11.318 1.00 93.44 81 ARG A CA 1
ATOM 651 C C . ARG A 1 81 ? -41.234 -21.042 -11.446 1.00 93.44 81 ARG A C 1
ATOM 653 O O . ARG A 1 81 ? -41.354 -21.906 -10.580 1.00 93.44 81 ARG A O 1
ATOM 660 N N . LEU A 1 82 ? -40.426 -21.180 -12.497 1.00 93.62 82 LEU A N 1
ATOM 661 C CA . LEU A 1 82 ? -39.551 -22.334 -12.725 1.00 93.62 82 LEU A CA 1
ATOM 662 C C . LEU A 1 82 ? -38.423 -22.384 -11.683 1.00 93.62 82 LEU A C 1
ATOM 664 O O . LEU A 1 82 ? -38.230 -23.416 -11.046 1.00 93.62 82 LEU A O 1
ATOM 668 N N . ILE A 1 83 ? -37.750 -21.261 -11.418 1.00 93.25 83 ILE A N 1
ATOM 669 C CA . ILE A 1 83 ? -36.711 -21.138 -10.381 1.00 93.25 83 ILE A CA 1
ATOM 670 C C . ILE A 1 83 ? -37.272 -21.496 -8.999 1.00 93.25 83 ILE A C 1
ATOM 672 O O . ILE A 1 83 ? -36.649 -22.270 -8.276 1.00 93.25 83 ILE A O 1
ATOM 676 N N . LYS A 1 84 ? -38.474 -21.014 -8.653 1.00 92.69 84 LYS A N 1
ATOM 677 C CA . LYS A 1 84 ? -39.173 -21.362 -7.399 1.00 92.69 84 LYS A CA 1
ATOM 678 C C . LYS A 1 84 ? -39.623 -22.830 -7.310 1.00 92.69 84 LYS A C 1
ATOM 680 O O . LYS A 1 84 ? -39.983 -23.267 -6.222 1.00 92.69 84 LYS A O 1
ATOM 685 N N . GLY A 1 85 ? -39.613 -23.578 -8.417 1.00 90.81 85 GLY A N 1
ATOM 686 C CA . GLY A 1 85 ? -39.831 -25.030 -8.441 1.00 90.81 85 GLY A CA 1
ATOM 687 C C . GLY A 1 85 ? -38.540 -25.861 -8.418 1.00 90.81 85 GLY A C 1
ATOM 688 O O . GLY A 1 85 ? -38.550 -26.971 -7.897 1.00 90.81 85 GLY A O 1
ATOM 689 N N . ILE A 1 86 ? -37.441 -25.327 -8.965 1.00 92.50 86 ILE A N 1
ATOM 690 C CA . ILE A 1 86 ? -36.123 -25.988 -9.050 1.00 92.50 86 ILE A CA 1
ATOM 691 C C . ILE A 1 86 ? -35.307 -25.798 -7.757 1.00 92.50 86 ILE A C 1
ATOM 693 O O . ILE A 1 86 ? -34.591 -26.700 -7.321 1.00 92.50 86 ILE A O 1
ATOM 697 N N . VAL A 1 87 ? -35.397 -24.626 -7.123 1.00 92.31 87 VAL A N 1
ATOM 698 C CA . VAL A 1 87 ? -34.675 -24.316 -5.880 1.00 92.31 87 VAL A CA 1
ATOM 699 C C . VAL A 1 87 ? -35.425 -24.885 -4.663 1.00 92.31 87 VAL A C 1
ATOM 701 O O . VAL A 1 87 ? -36.603 -24.568 -4.489 1.00 92.31 87 VAL A O 1
ATOM 704 N N . PRO A 1 88 ? -34.767 -25.653 -3.769 1.00 91.12 88 PRO A N 1
ATOM 705 C CA . PRO A 1 88 ? -35.396 -26.167 -2.551 1.00 91.12 88 PRO A CA 1
ATOM 706 C C . PRO A 1 88 ? -35.953 -25.055 -1.655 1.00 91.12 88 PRO A C 1
ATOM 708 O O . PRO A 1 88 ? -35.277 -24.057 -1.393 1.00 91.12 88 PRO A O 1
ATOM 711 N N . THR A 1 89 ? -37.157 -25.251 -1.114 1.00 90.94 89 THR A N 1
ATOM 712 C CA . THR A 1 89 ? -37.832 -24.280 -0.228 1.00 90.94 89 THR A CA 1
ATOM 713 C C . THR A 1 89 ? -37.001 -23.901 1.003 1.00 90.94 89 THR A C 1
ATOM 715 O O . THR A 1 89 ? -37.025 -22.762 1.468 1.00 90.94 89 THR A O 1
ATOM 718 N N . GLU A 1 90 ? -36.185 -24.837 1.477 1.00 90.12 90 GLU A N 1
ATOM 719 C CA . GLU A 1 90 ? -35.275 -24.743 2.612 1.00 90.12 90 GLU A CA 1
ATOM 720 C C . GLU A 1 90 ? -34.114 -23.765 2.374 1.00 90.12 90 GLU A C 1
ATOM 722 O O . GLU A 1 90 ? -33.461 -23.347 3.338 1.00 90.12 90 GLU A O 1
ATOM 727 N N . ALA A 1 91 ? -33.866 -23.373 1.117 1.00 88.06 91 ALA A N 1
ATOM 728 C CA . ALA A 1 91 ? -32.950 -22.292 0.767 1.00 88.06 91 ALA A CA 1
ATOM 729 C C . ALA A 1 91 ? -33.444 -20.920 1.264 1.00 88.06 91 ALA A C 1
ATOM 731 O O . ALA A 1 91 ? -32.620 -20.042 1.529 1.00 88.06 91 ALA A O 1
ATOM 732 N N . GLU A 1 92 ? -34.767 -20.765 1.422 1.00 90.38 92 GLU A N 1
ATOM 733 C CA . GLU A 1 92 ? -35.465 -19.516 1.749 1.00 90.38 92 GLU A CA 1
ATOM 734 C C . GLU A 1 92 ? -35.083 -18.374 0.795 1.00 90.38 92 GLU A C 1
ATOM 736 O O . GLU A 1 92 ? -34.345 -17.460 1.171 1.00 90.38 92 GLU A O 1
ATOM 741 N N . ILE A 1 93 ? -35.583 -18.442 -0.447 1.00 91.88 93 ILE A N 1
ATOM 742 C CA . ILE A 1 93 ? -35.507 -17.326 -1.404 1.00 91.88 93 ILE A CA 1
ATOM 743 C C . ILE A 1 93 ? -36.235 -16.113 -0.813 1.00 91.88 93 ILE A C 1
ATOM 745 O O . ILE A 1 93 ? -37.398 -16.221 -0.422 1.00 91.88 93 ILE A O 1
ATOM 749 N N . THR A 1 94 ? -35.565 -14.964 -0.782 1.00 90.06 94 THR A N 1
ATOM 750 C CA . THR A 1 94 ? -36.149 -13.671 -0.399 1.00 90.06 94 THR A CA 1
ATOM 751 C C . THR A 1 94 ? -36.545 -12.842 -1.614 1.00 90.06 94 THR A C 1
ATOM 753 O O . THR A 1 94 ? -37.601 -12.219 -1.598 1.00 90.06 94 THR A O 1
ATOM 756 N N . GLU A 1 95 ? -35.730 -12.854 -2.671 1.00 89.94 95 GLU A N 1
ATOM 757 C CA . GLU A 1 95 ? -35.888 -11.976 -3.834 1.00 89.94 95 GLU A CA 1
ATOM 758 C C . GLU A 1 95 ? -35.353 -12.659 -5.105 1.00 89.94 95 GLU A C 1
ATOM 760 O O . GLU A 1 95 ? -34.386 -13.424 -5.052 1.00 89.94 95 GLU A O 1
ATOM 765 N N . ILE A 1 96 ? -35.972 -12.385 -6.255 1.00 91.62 96 ILE A N 1
ATOM 766 C CA . ILE A 1 96 ? -35.478 -12.782 -7.581 1.00 91.62 96 ILE A CA 1
ATOM 767 C C . ILE A 1 96 ? -35.518 -11.528 -8.456 1.00 91.62 96 ILE A C 1
ATOM 769 O O . ILE A 1 96 ? -36.583 -10.946 -8.635 1.00 91.62 96 ILE A O 1
ATOM 773 N N . ASN A 1 97 ? -34.366 -11.115 -8.986 1.00 90.38 97 ASN A N 1
ATOM 774 C CA . ASN A 1 97 ? -34.240 -9.974 -9.896 1.00 90.38 97 ASN A CA 1
ATOM 775 C C . ASN A 1 97 ? -33.644 -10.434 -11.221 1.00 90.38 97 ASN A C 1
ATOM 777 O O . ASN A 1 97 ? -32.665 -11.177 -11.232 1.00 90.38 97 ASN A O 1
ATOM 781 N N . PHE A 1 98 ? -34.168 -9.936 -12.332 1.00 91.25 98 PHE A N 1
ATOM 782 C CA . PHE A 1 98 ? -33.601 -10.173 -13.656 1.00 91.25 98 PHE A CA 1
ATOM 783 C C . PHE A 1 98 ? -32.708 -8.996 -14.072 1.00 91.25 98 PHE A C 1
ATOM 785 O O . PHE A 1 98 ? -32.952 -7.851 -13.697 1.00 91.25 98 PHE A O 1
ATOM 792 N N . ASP A 1 99 ? -31.669 -9.272 -14.856 1.00 89.62 99 ASP A N 1
ATOM 793 C CA . ASP A 1 99 ? -30.901 -8.271 -15.600 1.00 89.62 99 ASP A CA 1
ATOM 794 C C . ASP A 1 99 ? -31.015 -8.618 -17.098 1.00 89.62 99 ASP A C 1
ATOM 796 O O . ASP A 1 99 ? -30.222 -9.424 -17.605 1.00 89.62 99 ASP A O 1
ATOM 800 N N . PRO A 1 100 ? -32.022 -8.072 -17.817 1.00 88.50 100 PRO A N 1
ATOM 801 C CA . PRO A 1 100 ? -32.261 -8.378 -19.228 1.00 88.50 100 PRO A CA 1
ATOM 802 C C . PRO A 1 100 ? -31.061 -8.060 -20.120 1.00 88.50 100 PRO A C 1
ATOM 804 O O . PRO A 1 100 ? -30.753 -8.863 -21.010 1.00 88.50 100 PRO A O 1
ATOM 807 N N . THR A 1 101 ? -30.348 -6.964 -19.809 1.00 86.00 101 THR A N 1
ATOM 808 C CA . THR A 1 101 ? -29.043 -6.585 -20.379 1.00 86.00 101 THR A CA 1
ATOM 809 C C . THR A 1 101 ? -28.113 -7.796 -20.375 1.00 86.00 101 THR A C 1
ATOM 811 O O . THR A 1 101 ? -27.732 -8.308 -21.426 1.00 86.00 101 THR A O 1
ATOM 814 N N . LEU A 1 102 ? -27.783 -8.307 -19.182 1.00 86.44 102 LEU A N 1
ATOM 815 C CA . LEU A 1 102 ? -26.774 -9.352 -19.006 1.00 86.44 102 LEU A CA 1
ATOM 816 C C . LEU A 1 102 ? -27.278 -10.766 -19.333 1.00 86.44 102 LEU A C 1
ATOM 818 O O . LEU A 1 102 ? -26.465 -11.659 -19.572 1.00 86.44 102 LEU A O 1
ATOM 822 N N . GLY A 1 103 ? -28.596 -10.987 -19.355 1.00 88.06 103 GLY A N 1
ATOM 823 C CA . GLY A 1 103 ? -29.183 -12.331 -19.384 1.00 88.06 103 GLY A CA 1
ATOM 824 C C . GLY A 1 103 ? -28.972 -13.102 -18.078 1.00 88.06 103 GLY A C 1
ATOM 825 O O . GLY A 1 103 ? -28.998 -14.336 -18.070 1.00 88.06 103 GLY A O 1
ATOM 826 N N . GLU A 1 104 ? -28.738 -12.381 -16.980 1.00 90.56 104 GLU A N 1
ATOM 827 C CA . GLU A 1 104 ? -28.521 -12.947 -15.649 1.00 90.56 104 GLU A CA 1
ATOM 828 C C . GLU A 1 104 ? -29.787 -12.826 -14.790 1.00 90.56 104 GLU A C 1
ATOM 830 O O . GLU A 1 104 ? -30.571 -11.891 -14.939 1.00 90.56 104 GLU A O 1
ATOM 835 N N . VAL A 1 105 ? -29.986 -13.782 -13.882 1.00 93.19 105 VAL A N 1
ATOM 836 C CA . VAL A 1 105 ? -31.038 -13.746 -12.859 1.00 93.19 105 VAL A CA 1
ATOM 837 C C . VAL A 1 105 ? -30.392 -13.844 -11.480 1.00 93.19 105 VAL A C 1
ATOM 839 O O . VAL A 1 105 ? -29.753 -14.838 -11.133 1.00 93.19 105 VAL A O 1
ATOM 842 N N . VAL A 1 106 ? -30.507 -12.779 -10.696 1.00 91.19 106 VAL A N 1
ATOM 843 C CA . VAL A 1 106 ? -29.995 -12.694 -9.331 1.00 91.19 106 VAL A CA 1
ATOM 844 C C . VAL A 1 106 ? -31.020 -13.317 -8.391 1.00 91.19 106 VAL A C 1
ATOM 846 O O . VAL A 1 106 ? -32.150 -12.844 -8.300 1.00 91.19 106 VAL A O 1
ATOM 849 N N . ILE A 1 107 ? -30.620 -14.375 -7.689 1.00 92.56 107 ILE A N 1
ATOM 850 C CA . ILE A 1 107 ? -31.476 -15.105 -6.747 1.00 92.56 107 ILE A CA 1
ATOM 851 C C . ILE A 1 107 ? -30.924 -14.864 -5.347 1.00 92.56 107 ILE A C 1
ATOM 853 O O . ILE A 1 107 ? -29.836 -15.344 -5.020 1.00 92.56 107 ILE A O 1
ATOM 857 N N . GLU A 1 108 ? -31.655 -14.134 -4.515 1.00 90.50 108 GLU A N 1
ATOM 858 C CA . GLU A 1 108 ? -31.294 -13.946 -3.113 1.00 90.50 108 GLU A CA 1
ATOM 859 C C . GLU A 1 108 ? -31.953 -15.009 -2.246 1.00 90.50 108 GLU A C 1
ATOM 861 O O . GLU A 1 108 ? -33.167 -15.198 -2.287 1.00 90.50 108 GLU A O 1
ATOM 866 N N . ALA A 1 109 ? -31.148 -15.704 -1.444 1.00 90.25 109 ALA A N 1
ATOM 867 C CA . ALA A 1 109 ? -31.620 -16.736 -0.531 1.00 90.25 109 ALA A CA 1
ATOM 868 C C . ALA A 1 109 ? -30.885 -16.652 0.810 1.00 90.25 109 ALA A C 1
ATOM 870 O O . ALA A 1 109 ? -29.694 -16.329 0.846 1.00 90.25 109 ALA A O 1
ATOM 871 N N . LYS A 1 110 ? -31.541 -16.978 1.931 1.00 85.19 110 LYS A N 1
ATOM 872 C CA . LYS A 1 110 ? -30.855 -17.001 3.241 1.00 85.19 110 LYS A CA 1
ATOM 873 C C . LYS A 1 110 ? -29.778 -18.087 3.293 1.00 85.19 110 LYS A C 1
ATOM 875 O O . LYS A 1 110 ? -28.706 -17.869 3.856 1.00 85.19 110 LYS A O 1
ATOM 880 N N . LYS A 1 111 ? -30.039 -19.246 2.673 1.00 86.12 111 LYS A N 1
ATOM 881 C CA . LYS A 1 111 ? -29.113 -20.389 2.600 1.00 86.12 111 LYS A CA 1
ATOM 882 C C . LYS A 1 111 ? -28.656 -20.626 1.147 1.00 86.12 111 LYS A C 1
ATOM 884 O O . LYS A 1 111 ? -29.051 -21.620 0.536 1.00 86.12 111 LYS A O 1
ATOM 889 N N . PRO A 1 112 ? -27.799 -19.756 0.571 1.00 86.12 112 PRO A N 1
ATOM 890 C CA . PRO A 1 112 ? -27.459 -19.787 -0.858 1.00 86.12 112 PRO A CA 1
ATOM 891 C C . PRO A 1 112 ? -26.822 -21.106 -1.322 1.00 86.12 112 PRO A C 1
ATOM 893 O O . PRO A 1 112 ? -27.020 -21.511 -2.462 1.00 86.12 112 PRO A O 1
ATOM 896 N N . GLY A 1 113 ? -26.124 -21.834 -0.441 1.00 84.88 113 GLY A N 1
ATOM 897 C CA . GLY A 1 113 ? -25.574 -23.157 -0.762 1.00 84.88 113 GLY A CA 1
ATOM 898 C C . GLY A 1 113 ? -26.628 -24.209 -1.140 1.00 84.88 113 GLY A C 1
ATOM 899 O O . GLY A 1 113 ? -26.313 -25.130 -1.886 1.00 84.88 113 GLY A O 1
ATOM 900 N N . LEU A 1 114 ? -27.880 -24.061 -0.687 1.00 86.69 114 LEU A N 1
ATOM 901 C CA . LEU A 1 114 ? -28.990 -24.930 -1.100 1.00 86.69 114 LEU A CA 1
ATOM 902 C C . LEU A 1 114 ? -29.570 -24.521 -2.463 1.00 86.69 114 LEU A C 1
ATOM 904 O O . LEU A 1 114 ? -29.971 -25.390 -3.227 1.00 86.69 114 LEU A O 1
ATOM 908 N N . ALA A 1 115 ? -29.555 -23.225 -2.797 1.00 87.38 115 ALA A N 1
ATOM 909 C CA . ALA A 1 115 ? -29.986 -22.718 -4.105 1.00 87.38 115 ALA A CA 1
ATOM 910 C C . ALA A 1 115 ? -28.949 -22.938 -5.227 1.00 87.38 115 ALA A C 1
ATOM 912 O O . ALA A 1 115 ? -29.301 -22.933 -6.402 1.00 87.38 115 ALA A O 1
ATOM 913 N N . ILE A 1 116 ? -27.676 -23.154 -4.877 1.00 88.38 116 ILE A N 1
ATOM 914 C CA . ILE A 1 116 ? -26.613 -23.537 -5.824 1.00 88.38 116 ILE A CA 1
ATOM 915 C C . ILE A 1 116 ? -26.672 -25.040 -6.164 1.00 88.38 116 ILE A C 1
ATOM 917 O O . ILE A 1 116 ? -26.364 -25.437 -7.291 1.00 88.38 116 ILE A O 1
ATOM 921 N N . GLY A 1 117 ? -27.090 -25.871 -5.205 1.00 84.06 117 GLY A N 1
ATOM 922 C CA . GLY A 1 117 ? -27.045 -27.330 -5.310 1.00 84.06 117 GLY A CA 1
ATOM 923 C C . GLY A 1 117 ? -25.637 -27.903 -5.115 1.00 84.06 117 GLY A C 1
ATOM 924 O O . GLY A 1 117 ? -24.645 -27.175 -5.021 1.00 84.06 117 GLY A O 1
ATOM 925 N N . LYS A 1 118 ? -25.529 -29.235 -5.053 1.00 81.38 118 LYS A N 1
ATOM 926 C CA . LYS A 1 118 ? -24.216 -29.902 -5.035 1.00 81.38 118 LYS A CA 1
ATOM 927 C C . LYS A 1 118 ? -23.559 -29.735 -6.401 1.00 81.38 118 LYS A C 1
ATOM 929 O O . LYS A 1 118 ? -24.215 -29.914 -7.420 1.00 81.38 118 LYS A O 1
ATOM 934 N N . ASP A 1 119 ? -22.286 -29.349 -6.401 1.00 77.12 119 ASP A N 1
ATOM 935 C CA . ASP A 1 119 ? -21.463 -29.178 -7.606 1.00 77.12 119 ASP A CA 1
ATOM 936 C C . ASP A 1 119 ? -22.090 -28.262 -8.688 1.00 77.12 119 ASP A C 1
ATOM 938 O O . ASP A 1 119 ? -21.760 -28.353 -9.867 1.00 77.12 119 ASP A O 1
ATOM 942 N N . GLY A 1 120 ? -22.992 -27.351 -8.289 1.00 80.62 120 GLY A N 1
ATOM 943 C CA . GLY A 1 120 ? -23.699 -26.439 -9.197 1.00 80.62 120 GLY A CA 1
ATOM 944 C C . GLY A 1 120 ? -24.871 -27.066 -9.966 1.00 80.62 120 GLY A C 1
ATOM 945 O O . GLY A 1 120 ? -25.300 -26.496 -10.975 1.00 80.62 120 GLY A O 1
ATOM 946 N N . SER A 1 121 ? -25.397 -28.216 -9.525 1.00 86.44 121 SER A N 1
ATOM 947 C CA . SER A 1 121 ? -26.495 -28.930 -10.197 1.00 86.44 121 SER A CA 1
ATOM 948 C C . SER A 1 121 ? -27.732 -28.052 -10.413 1.00 86.44 121 SER A C 1
ATOM 950 O O . SER A 1 121 ? -28.220 -27.948 -11.535 1.00 86.44 121 SER A O 1
ATOM 952 N N . THR A 1 122 ? -28.188 -27.358 -9.367 1.00 88.00 122 THR A N 1
ATOM 953 C CA . THR A 1 122 ? -29.389 -26.508 -9.391 1.00 88.00 122 THR A CA 1
ATOM 954 C C . THR A 1 122 ? -29.181 -25.283 -10.285 1.00 88.00 122 THR A C 1
ATOM 956 O O . THR A 1 122 ? -30.076 -24.914 -11.039 1.00 88.00 122 THR A O 1
ATOM 959 N N . LEU A 1 123 ? -27.974 -24.698 -10.298 1.00 88.19 123 LEU A N 1
ATOM 960 C CA . LEU A 1 123 ? -27.630 -23.629 -11.249 1.00 88.19 123 LEU A CA 1
ATOM 961 C C . LEU A 1 123 ? -27.686 -24.117 -12.706 1.00 88.19 123 LEU A C 1
ATOM 963 O O . LEU A 1 123 ? -28.201 -23.421 -13.577 1.00 88.19 123 LEU A O 1
ATOM 967 N N . SER A 1 124 ? -27.160 -25.315 -12.965 1.00 86.38 124 SER A N 1
ATOM 968 C CA . SER A 1 124 ? -27.132 -25.920 -14.302 1.00 86.38 124 SER A CA 1
ATOM 969 C C . SER A 1 124 ? -28.537 -26.268 -14.799 1.00 86.38 124 SER A C 1
ATOM 971 O O . SER A 1 124 ? -28.833 -26.087 -15.978 1.00 86.38 124 SER A O 1
ATOM 973 N N . GLU A 1 125 ? -29.412 -26.723 -13.902 1.00 88.81 125 GLU A N 1
ATOM 974 C CA . GLU A 1 125 ? -30.827 -26.984 -14.172 1.00 88.81 125 GLU A CA 1
ATOM 975 C C . GLU A 1 125 ? -31.587 -25.689 -14.493 1.00 88.81 125 GLU A C 1
ATOM 977 O O . GLU A 1 125 ? -32.234 -25.614 -15.534 1.00 88.81 125 GLU A O 1
ATOM 982 N N . ILE A 1 126 ? -31.406 -24.616 -13.709 1.00 90.81 126 ILE A N 1
ATOM 983 C CA . ILE A 1 126 ? -31.991 -23.296 -14.015 1.00 90.81 126 ILE A CA 1
ATOM 984 C C . ILE A 1 126 ? -31.575 -22.811 -15.414 1.00 90.81 126 ILE A C 1
ATOM 986 O O . ILE A 1 126 ? -32.437 -22.359 -16.169 1.00 90.81 126 ILE A O 1
ATOM 990 N N . ILE A 1 127 ? -30.298 -22.948 -15.803 1.00 89.19 127 ILE A N 1
ATOM 991 C CA . ILE A 1 127 ? -29.846 -22.573 -17.158 1.00 89.19 127 ILE A CA 1
ATOM 992 C C . ILE A 1 127 ? -30.511 -23.458 -18.219 1.00 89.19 127 ILE A C 1
ATOM 994 O O . ILE A 1 127 ? -31.000 -22.936 -19.218 1.00 89.19 127 ILE A O 1
ATOM 998 N N . LYS A 1 128 ? -30.557 -24.781 -18.017 1.00 87.94 128 LYS A N 1
ATOM 999 C CA . LYS A 1 128 ? -31.148 -25.724 -18.983 1.00 87.94 128 LYS A CA 1
ATOM 1000 C C . LYS A 1 128 ? -32.671 -25.586 -19.124 1.00 87.94 128 LYS A C 1
ATOM 1002 O O . LYS A 1 128 ? -33.191 -25.929 -20.180 1.00 87.94 128 LYS A O 1
ATOM 1007 N N . THR A 1 129 ? -33.371 -25.085 -18.105 1.00 89.38 129 THR A N 1
ATOM 1008 C CA . THR A 1 129 ? -34.840 -24.953 -18.101 1.00 89.38 129 THR A CA 1
ATOM 1009 C C . THR A 1 129 ? -35.341 -23.540 -18.418 1.00 89.38 129 THR A C 1
ATOM 1011 O O . THR A 1 129 ? -36.427 -23.405 -18.967 1.00 89.38 129 THR A O 1
ATOM 1014 N N . THR A 1 130 ? -34.591 -22.481 -18.092 1.00 91.50 130 THR A N 1
ATOM 1015 C CA . THR A 1 130 ? -35.040 -21.080 -18.289 1.00 91.50 130 THR A CA 1
ATOM 1016 C C . THR A 1 130 ? -34.244 -20.308 -19.346 1.00 91.50 130 THR A C 1
ATOM 1018 O O . THR A 1 130 ? -34.674 -19.239 -19.782 1.00 91.50 130 THR A O 1
ATOM 1021 N N . SER A 1 131 ? -33.062 -20.811 -19.721 1.00 90.12 131 SER A N 1
ATOM 1022 C CA . SER A 1 131 ? -32.005 -20.104 -20.463 1.00 90.12 131 SER A CA 1
ATOM 1023 C C . SER A 1 131 ? -31.462 -18.831 -19.790 1.00 90.12 131 SER A C 1
ATOM 1025 O O . SER A 1 131 ? -30.594 -18.171 -20.362 1.00 90.12 131 SER A O 1
ATOM 1027 N N . TRP A 1 132 ? -31.903 -18.472 -18.581 1.00 91.25 132 TRP A N 1
ATOM 1028 C CA . TRP A 1 132 ? -31.304 -17.394 -17.790 1.00 91.25 132 TRP A CA 1
ATOM 1029 C C . TRP A 1 132 ? -30.097 -17.902 -17.001 1.00 91.25 132 TRP A C 1
ATOM 1031 O O . TRP A 1 132 ? -30.051 -19.054 -16.568 1.00 91.25 132 TRP A O 1
ATOM 1041 N N . ARG A 1 133 ? -29.101 -17.035 -16.790 1.00 89.75 133 ARG A N 1
ATOM 1042 C CA . ARG A 1 133 ? -27.879 -17.373 -16.050 1.00 89.75 133 ARG A CA 1
ATOM 1043 C C . ARG A 1 133 ? -28.014 -17.002 -14.563 1.00 89.75 133 ARG A C 1
ATOM 1045 O O . ARG A 1 133 ? -28.006 -15.814 -14.247 1.00 89.75 133 ARG A O 1
ATOM 1052 N N . PRO A 1 134 ? -28.106 -17.962 -13.627 1.00 91.38 134 PRO A N 1
ATOM 1053 C CA . PRO A 1 134 ? -28.328 -17.658 -12.218 1.00 91.38 134 PRO A CA 1
ATOM 1054 C C . PRO A 1 134 ? -27.067 -17.130 -11.516 1.00 91.38 134 PRO A C 1
ATOM 1056 O O . PRO A 1 134 ? -26.010 -17.764 -11.531 1.00 91.38 134 PRO A O 1
ATOM 1059 N N . ARG A 1 135 ? -27.211 -16.001 -10.817 1.00 90.56 135 ARG A N 1
ATOM 1060 C CA . ARG A 1 135 ? -26.259 -15.454 -9.839 1.00 90.56 135 ARG A CA 1
ATOM 1061 C C . ARG A 1 135 ? -26.895 -15.548 -8.449 1.00 90.56 135 ARG A C 1
ATOM 1063 O O . ARG A 1 135 ? -27.604 -14.641 -8.021 1.00 90.56 135 ARG A O 1
ATOM 1070 N N . VAL A 1 136 ? -26.652 -16.647 -7.737 1.00 88.06 136 VAL A N 1
ATOM 1071 C CA . VAL A 1 136 ? -27.134 -16.795 -6.352 1.00 88.06 136 VAL A CA 1
ATOM 1072 C C . VAL A 1 136 ? -26.323 -15.898 -5.411 1.00 88.06 136 VAL A C 1
ATOM 1074 O O . VAL A 1 136 ? -25.092 -15.937 -5.414 1.00 88.06 136 VAL A O 1
ATOM 1077 N N . LEU A 1 137 ? -27.018 -15.119 -4.584 1.00 85.81 137 LEU A N 1
ATOM 1078 C CA . LEU A 1 137 ? -26.468 -14.288 -3.513 1.00 85.81 137 LEU A CA 1
ATOM 1079 C C . LEU A 1 137 ? -27.087 -14.683 -2.162 1.00 85.81 137 LEU A C 1
ATOM 1081 O O . LEU A 1 137 ? -28.159 -15.292 -2.104 1.00 85.81 137 LEU A O 1
ATOM 1085 N N . ARG A 1 138 ? -26.420 -14.326 -1.056 1.00 83.00 138 ARG A N 1
ATOM 1086 C CA . ARG A 1 138 ? -27.064 -14.377 0.261 1.00 83.00 138 ARG A CA 1
ATOM 1087 C C . ARG A 1 138 ? -28.004 -13.178 0.393 1.00 83.00 138 ARG A C 1
ATOM 1089 O O . ARG A 1 138 ? -27.581 -12.061 0.116 1.00 83.00 138 ARG A O 1
ATOM 1096 N N . ALA A 1 139 ? -29.223 -13.413 0.870 1.00 84.75 139 ALA A N 1
ATOM 1097 C CA . ALA A 1 139 ? -30.140 -12.354 1.286 1.00 84.75 139 ALA A CA 1
ATOM 1098 C C . ALA A 1 139 ? -29.478 -11.431 2.340 1.00 84.75 139 ALA A C 1
ATOM 1100 O O . ALA A 1 139 ? -28.932 -11.948 3.324 1.00 84.75 139 ALA A O 1
ATOM 1101 N N . PRO A 1 140 ? -29.498 -10.097 2.175 1.00 80.00 140 PRO A N 1
ATOM 1102 C CA . PRO A 1 140 ? -28.849 -9.185 3.107 1.00 80.00 140 PRO A CA 1
ATOM 1103 C C . PRO A 1 140 ? -29.591 -9.159 4.462 1.00 80.00 140 PRO A C 1
ATOM 1105 O O . PRO A 1 140 ? -30.822 -9.152 4.483 1.00 80.00 140 PRO A O 1
ATOM 1108 N N . PRO A 1 141 ? -28.883 -9.099 5.610 1.00 79.81 141 PRO A N 1
ATOM 1109 C CA . PRO A 1 141 ? -29.513 -9.000 6.934 1.00 79.81 141 PRO A CA 1
ATOM 1110 C C . PRO A 1 141 ? -30.371 -7.743 7.146 1.00 79.81 141 PRO A C 1
ATOM 1112 O O . PRO A 1 141 ? -31.222 -7.727 8.036 1.00 79.81 141 PRO A O 1
ATOM 1115 N N . LEU A 1 142 ? -30.122 -6.690 6.364 1.00 82.38 142 LEU A N 1
ATOM 1116 C CA . LEU A 1 142 ? -30.860 -5.430 6.346 1.00 82.38 142 LEU A CA 1
ATOM 1117 C C . LEU A 1 142 ? -31.171 -5.061 4.883 1.00 82.38 142 LEU A C 1
ATOM 1119 O O . LEU A 1 142 ? -30.237 -5.011 4.079 1.00 82.38 142 LEU A O 1
ATOM 1123 N N . PRO A 1 143 ? -32.433 -4.775 4.515 1.00 84.81 143 PRO A N 1
ATOM 1124 C CA . PRO A 1 143 ? -32.759 -4.291 3.177 1.00 84.81 143 PRO A CA 1
ATOM 1125 C C . PRO A 1 143 ? -32.238 -2.860 2.974 1.00 84.81 143 PRO A C 1
ATOM 1127 O O . PRO A 1 143 ? -32.260 -2.046 3.897 1.00 84.81 143 PRO A O 1
ATOM 1130 N N . SER A 1 144 ? -31.809 -2.547 1.751 1.00 91.06 144 SER A N 1
ATOM 1131 C CA . SER A 1 144 ? -31.341 -1.216 1.342 1.00 91.06 144 SER A CA 1
ATOM 1132 C C . SER A 1 144 ? -32.263 -0.648 0.265 1.00 91.06 144 SER A C 1
ATOM 1134 O O . SER A 1 144 ? -32.472 -1.269 -0.783 1.00 91.06 144 SER A O 1
ATOM 1136 N N . LYS A 1 145 ? -32.797 0.553 0.509 1.00 91.31 145 LYS A N 1
ATOM 1137 C CA . LYS A 1 145 ? -33.627 1.291 -0.455 1.00 91.31 145 LYS A CA 1
ATOM 1138 C C . LYS A 1 145 ? -32.812 1.715 -1.676 1.00 91.31 145 LYS A C 1
ATOM 1140 O O . LYS A 1 145 ? -33.345 1.712 -2.782 1.00 91.31 145 LYS A O 1
ATOM 1145 N N . ILE A 1 146 ? -31.528 2.039 -1.498 1.00 93.19 146 ILE A N 1
ATOM 1146 C CA . ILE A 1 146 ? -30.648 2.412 -2.613 1.00 93.19 146 ILE A CA 1
ATOM 1147 C C . ILE A 1 146 ? -30.329 1.197 -3.485 1.00 93.19 146 ILE A C 1
ATOM 1149 O O . ILE A 1 146 ? -30.470 1.306 -4.697 1.00 93.19 146 ILE A O 1
ATOM 1153 N N . ILE A 1 147 ? -30.009 0.025 -2.915 1.00 91.69 147 ILE A N 1
ATOM 1154 C CA . ILE A 1 147 ? -29.799 -1.202 -3.712 1.00 91.69 147 ILE A CA 1
ATOM 1155 C C . ILE A 1 147 ? -31.048 -1.532 -4.543 1.00 91.69 147 ILE A C 1
ATOM 1157 O O . ILE A 1 147 ? -30.925 -1.802 -5.738 1.00 91.69 147 ILE A O 1
ATOM 1161 N N . ALA A 1 148 ? -32.242 -1.463 -3.945 1.00 90.69 148 ALA A N 1
ATOM 1162 C CA . ALA A 1 148 ? -33.499 -1.692 -4.658 1.00 90.69 148 ALA A CA 1
ATOM 1163 C C . ALA A 1 148 ? -33.746 -0.649 -5.769 1.00 90.69 148 ALA A C 1
ATOM 1165 O O . ALA A 1 148 ? -34.085 -1.016 -6.893 1.00 90.69 148 ALA A O 1
ATOM 1166 N N . SER A 1 149 ? -33.512 0.639 -5.489 1.00 92.00 149 SER A N 1
ATOM 1167 C CA . SER A 1 149 ? -33.641 1.729 -6.468 1.00 92.00 149 SER A CA 1
ATOM 1168 C C . SER A 1 149 ? -32.668 1.568 -7.644 1.00 92.00 149 SER A C 1
ATOM 1170 O O . SER A 1 149 ? -33.082 1.578 -8.802 1.00 92.00 149 SER A O 1
ATOM 1172 N N . THR A 1 150 ? -31.386 1.312 -7.362 1.00 90.88 150 THR A N 1
ATOM 1173 C CA . THR A 1 150 ? -30.355 1.026 -8.368 1.00 90.88 150 THR A CA 1
ATOM 1174 C C . THR A 1 150 ? -30.741 -0.176 -9.233 1.00 90.88 150 THR A C 1
ATOM 1176 O O . THR A 1 150 ? -30.678 -0.077 -10.455 1.00 90.88 150 THR A O 1
ATOM 1179 N N . ARG A 1 151 ? -31.203 -1.292 -8.646 1.00 90.38 151 ARG A N 1
ATOM 1180 C CA . ARG A 1 151 ? -31.698 -2.454 -9.415 1.00 90.38 151 ARG A CA 1
ATOM 1181 C C . ARG A 1 151 ? -32.866 -2.085 -10.324 1.00 90.38 151 ARG A C 1
ATOM 1183 O O . ARG A 1 151 ? -32.845 -2.431 -11.501 1.00 90.38 151 ARG A O 1
ATOM 1190 N N . HIS A 1 152 ? -33.849 -1.356 -9.799 1.00 91.31 152 HIS A N 1
ATOM 1191 C CA . HIS A 1 152 ? -35.024 -0.943 -10.560 1.00 91.31 152 HIS A CA 1
ATOM 1192 C C . HIS A 1 152 ? -34.662 -0.036 -11.747 1.00 91.31 152 HIS A C 1
ATOM 1194 O O . HIS A 1 152 ? -35.185 -0.239 -12.841 1.00 91.31 152 HIS A O 1
ATOM 1200 N N . ILE A 1 153 ? -33.722 0.902 -11.575 1.00 91.31 153 ILE A N 1
ATOM 1201 C CA . ILE A 1 153 ? -33.191 1.738 -12.666 1.00 91.31 153 ILE A CA 1
ATOM 1202 C C . ILE A 1 153 ? -32.556 0.864 -13.759 1.00 91.31 153 ILE A C 1
ATOM 1204 O O . ILE A 1 153 ? -32.926 0.981 -14.924 1.00 91.31 153 ILE A O 1
ATOM 1208 N N . LEU A 1 154 ? -31.658 -0.054 -13.385 1.00 90.06 154 LEU A N 1
ATOM 1209 C CA . LEU A 1 154 ? -30.924 -0.896 -14.340 1.00 90.06 154 LEU A CA 1
ATOM 1210 C C . LEU A 1 154 ? -31.802 -1.953 -15.041 1.00 90.06 154 LEU A C 1
ATOM 1212 O O . LEU A 1 154 ? -31.440 -2.409 -16.125 1.00 90.06 154 LEU A O 1
ATOM 1216 N N . HIS A 1 155 ? -32.930 -2.346 -14.437 1.00 91.12 155 HIS A N 1
ATOM 1217 C CA . HIS A 1 155 ? -33.940 -3.223 -15.045 1.00 91.12 155 HIS A CA 1
ATOM 1218 C C . HIS A 1 155 ? -34.862 -2.453 -16.000 1.00 91.12 155 HIS A C 1
ATOM 1220 O O . HIS A 1 155 ? -34.978 -2.829 -17.168 1.00 91.12 155 HIS A O 1
ATOM 1226 N N . SER A 1 156 ? -35.456 -1.349 -15.530 1.00 91.12 156 SER A N 1
ATOM 1227 C CA . SER A 1 156 ? -36.417 -0.541 -16.302 1.00 91.12 156 SER A CA 1
ATOM 1228 C C . SER A 1 156 ? -35.820 0.046 -17.582 1.00 91.12 156 SER A C 1
ATOM 1230 O O . SER A 1 156 ? -36.469 0.010 -18.621 1.00 91.12 156 SER A O 1
ATOM 1232 N N . GLU A 1 157 ? -34.568 0.502 -17.536 1.00 91.88 157 GLU A N 1
ATOM 1233 C CA . GLU A 1 157 ? -33.861 1.086 -18.685 1.00 91.88 157 GLU A CA 1
ATOM 1234 C C . GLU A 1 157 ? -32.918 0.076 -19.374 1.00 91.88 157 GLU A C 1
ATOM 1236 O O . GLU A 1 157 ? -31.947 0.451 -20.035 1.00 91.88 157 GLU A O 1
ATOM 1241 N N . SER A 1 158 ? -33.153 -1.233 -19.212 1.00 90.88 158 SER A N 1
ATOM 1242 C CA . SER A 1 158 ? -32.226 -2.280 -19.683 1.00 90.88 158 SER A CA 1
ATOM 1243 C C . SER A 1 158 ? -31.987 -2.289 -21.203 1.00 90.88 158 SER A C 1
ATOM 1245 O O . SER A 1 158 ? -30.910 -2.700 -21.643 1.00 90.88 158 SER A O 1
ATOM 1247 N N . GLU A 1 159 ? -32.912 -1.773 -22.022 1.00 91.00 159 GLU A N 1
ATOM 1248 C CA . GLU A 1 159 ? -32.666 -1.533 -23.454 1.00 91.00 159 GLU A CA 1
ATOM 1249 C C . GLU A 1 159 ? -31.635 -0.425 -23.708 1.00 91.00 159 GLU A C 1
ATOM 1251 O O . GLU A 1 159 ? -30.771 -0.581 -24.574 1.00 91.00 159 GLU A O 1
ATOM 1256 N N . GLU A 1 160 ? -31.707 0.682 -22.966 1.00 92.31 160 GLU A N 1
ATOM 1257 C CA . GLU A 1 160 ? -30.778 1.811 -23.090 1.00 92.31 160 GLU A CA 1
ATOM 1258 C C . GLU A 1 160 ? -29.406 1.425 -22.539 1.00 92.31 160 GLU A C 1
ATOM 1260 O O . GLU A 1 160 ? -28.383 1.604 -23.193 1.00 92.31 160 GLU A O 1
ATOM 1265 N N . ARG A 1 161 ? -29.381 0.723 -21.402 1.00 92.19 161 ARG A N 1
ATOM 1266 C CA . ARG A 1 161 ? -28.163 0.112 -20.857 1.00 92.19 161 ARG A CA 1
ATOM 1267 C C . ARG A 1 161 ? -27.503 -0.859 -21.841 1.00 92.19 161 ARG A C 1
ATOM 1269 O O . ARG A 1 161 ? -26.278 -0.938 -21.904 1.00 92.19 161 ARG A O 1
ATOM 1276 N N . SER A 1 162 ? -28.303 -1.561 -22.649 1.00 91.44 162 SER A N 1
ATOM 1277 C CA . SER A 1 162 ? -27.810 -2.420 -23.734 1.00 91.44 162 SER A CA 1
ATOM 1278 C C . SER A 1 162 ? -27.271 -1.629 -24.932 1.00 91.44 162 SER A C 1
ATOM 1280 O O . SER A 1 162 ? -26.546 -2.205 -25.739 1.00 91.44 162 SER A O 1
ATOM 1282 N N . ARG A 1 163 ? -27.613 -0.344 -25.104 1.00 93.62 163 ARG A N 1
ATOM 1283 C CA . ARG A 1 163 ? -26.975 0.571 -26.076 1.00 93.62 163 ARG A CA 1
ATOM 1284 C C . ARG A 1 163 ? -25.667 1.094 -25.499 1.00 93.62 163 ARG A C 1
ATOM 1286 O O . ARG A 1 163 ? -24.627 0.740 -26.036 1.00 93.62 163 ARG A O 1
ATOM 1293 N N . ILE A 1 164 ? -25.711 1.710 -24.314 1.00 94.00 164 ILE A N 1
ATOM 1294 C CA . ILE A 1 164 ? -24.541 2.191 -23.556 1.00 94.00 164 ILE A CA 1
ATOM 1295 C C . ILE A 1 164 ? -23.435 1.124 -23.502 1.00 94.00 164 ILE A C 1
ATOM 1297 O O . ILE A 1 164 ? -22.287 1.400 -23.836 1.00 94.00 164 ILE A O 1
ATOM 1301 N N . PHE A 1 165 ? -23.751 -0.130 -23.154 1.00 93.31 165 PHE A N 1
ATOM 1302 C CA . PHE A 1 165 ? -22.745 -1.199 -23.149 1.00 93.31 165 PHE A CA 1
ATOM 1303 C C . PHE A 1 165 ? -22.164 -1.492 -24.540 1.00 93.31 165 PHE A C 1
ATOM 1305 O O . PHE A 1 165 ? -20.963 -1.745 -24.630 1.00 93.31 165 PHE A O 1
ATOM 1312 N N . ARG A 1 166 ? -22.953 -1.443 -25.618 1.00 92.19 166 ARG A N 1
ATOM 1313 C CA . ARG A 1 166 ? -22.434 -1.614 -26.984 1.00 92.19 166 ARG A CA 1
ATOM 1314 C C . ARG A 1 166 ? -21.575 -0.434 -27.416 1.00 92.19 166 ARG A C 1
ATOM 1316 O O . ARG A 1 166 ? -20.465 -0.660 -27.881 1.00 92.19 166 ARG A O 1
ATOM 1323 N N . ASP A 1 167 ? -22.016 0.794 -27.180 1.00 92.94 167 ASP A N 1
ATOM 1324 C CA . ASP A 1 167 ? -21.295 2.001 -27.596 1.00 92.94 167 ASP A CA 1
ATOM 1325 C C . ASP A 1 167 ? -19.973 2.162 -26.823 1.00 92.94 167 ASP A C 1
ATOM 1327 O O . ASP A 1 167 ? -18.920 2.391 -27.420 1.00 92.94 167 ASP A O 1
ATOM 1331 N N . VAL A 1 168 ? -19.977 1.902 -25.510 1.00 93.69 168 VAL A N 1
ATOM 1332 C CA . VAL A 1 168 ? -18.753 1.809 -24.693 1.00 93.69 168 VAL A CA 1
ATOM 1333 C C . VAL A 1 168 ? -17.876 0.624 -25.123 1.00 93.69 168 VAL A C 1
ATOM 1335 O O . VAL A 1 168 ? -16.650 0.726 -25.108 1.00 93.69 168 VAL A O 1
ATOM 1338 N N . GLY A 1 169 ? -18.471 -0.495 -25.544 1.00 91.44 169 GLY A N 1
ATOM 1339 C CA . GLY A 1 169 ? -17.745 -1.633 -26.109 1.00 91.44 169 GLY A CA 1
ATOM 1340 C C . GLY A 1 169 ? -17.002 -1.258 -27.393 1.00 91.44 169 GLY A C 1
ATOM 1341 O O . GLY A 1 169 ? -15.784 -1.405 -27.470 1.00 91.44 169 GLY A O 1
ATOM 1342 N N . GLU A 1 170 ? -17.706 -0.714 -28.383 1.00 90.00 170 GLU A N 1
ATOM 1343 C CA . GLU A 1 170 ? -17.115 -0.261 -29.646 1.00 90.00 170 GLU A CA 1
ATOM 1344 C C . GLU A 1 170 ? -16.032 0.816 -29.411 1.00 90.00 170 GLU A C 1
ATOM 1346 O O . GLU A 1 170 ? -14.979 0.764 -30.049 1.00 90.00 170 GLU A O 1
ATOM 1351 N N . ARG A 1 171 ? -16.195 1.709 -28.416 1.00 89.50 171 ARG A N 1
ATOM 1352 C CA . ARG A 1 171 ? -15.128 2.633 -27.972 1.00 89.50 171 ARG A CA 1
ATOM 1353 C C . ARG A 1 171 ? -13.901 1.899 -27.420 1.00 89.50 171 ARG A C 1
ATOM 1355 O O . ARG A 1 171 ? -12.793 2.187 -27.867 1.00 89.50 171 ARG A O 1
ATOM 1362 N N . ILE A 1 172 ? -14.057 0.954 -26.489 1.00 90.88 172 ILE A N 1
ATOM 1363 C CA . ILE A 1 172 ? -12.936 0.219 -25.855 1.00 90.88 172 ILE A CA 1
ATOM 1364 C C . ILE A 1 172 ? -12.194 -0.683 -26.852 1.00 90.88 172 ILE A C 1
ATOM 1366 O O . ILE A 1 172 ? -10.986 -0.900 -26.722 1.00 90.88 172 ILE A O 1
ATOM 1370 N N . PHE A 1 173 ? -12.903 -1.218 -27.845 1.00 87.38 173 PHE A N 1
ATOM 1371 C CA . PHE A 1 173 ? -12.365 -2.134 -28.850 1.00 87.38 173 PHE A CA 1
ATOM 1372 C C . PHE A 1 173 ? -12.119 -1.470 -30.221 1.00 87.38 173 PHE A C 1
ATOM 1374 O O . PHE A 1 173 ? -11.925 -2.186 -31.210 1.00 87.38 173 PHE A O 1
ATOM 1381 N N . ARG A 1 174 ? -12.077 -0.128 -30.301 1.00 87.69 174 ARG A N 1
ATOM 1382 C CA . ARG A 1 174 ? -11.711 0.601 -31.531 1.00 87.69 174 ARG A CA 1
ATOM 1383 C C . ARG A 1 174 ? -10.284 0.248 -31.996 1.00 87.69 174 ARG A C 1
ATOM 1385 O O . ARG A 1 174 ? -9.408 0.010 -31.157 1.00 87.69 174 ARG A O 1
ATOM 1392 N N . PRO A 1 175 ? -10.004 0.220 -33.314 1.00 80.44 175 PRO A N 1
ATOM 1393 C CA . PRO A 1 175 ? -8.637 0.121 -33.824 1.00 80.44 175 PRO A CA 1
ATOM 1394 C C . PRO A 1 175 ? -7.767 1.281 -33.322 1.00 80.44 175 PRO A C 1
ATOM 1396 O O . PRO A 1 175 ? -8.203 2.429 -33.340 1.00 80.44 175 PRO A O 1
ATOM 1399 N N . ARG A 1 176 ? -6.530 0.979 -32.906 1.00 80.31 176 ARG A N 1
ATOM 1400 C CA . ARG A 1 176 ? -5.555 1.992 -32.470 1.00 80.31 176 ARG A CA 1
ATOM 1401 C C . ARG A 1 176 ? -4.899 2.665 -33.681 1.00 80.31 176 ARG A C 1
ATOM 1403 O O . ARG A 1 176 ? -4.507 1.964 -34.616 1.00 80.31 176 ARG A O 1
ATOM 1410 N N . VAL A 1 177 ? -4.777 3.992 -33.674 1.00 77.31 177 VAL A N 1
ATOM 1411 C CA . VAL A 1 177 ? -4.273 4.789 -34.814 1.00 77.31 177 VAL A CA 1
ATOM 1412 C C . VAL A 1 177 ? -2.744 4.889 -34.798 1.00 77.31 177 VAL A C 1
ATOM 1414 O O . VAL A 1 177 ? -2.092 4.768 -35.837 1.00 77.31 177 VAL A O 1
ATOM 1417 N N . THR A 1 178 ? -2.159 5.056 -33.615 1.00 72.19 178 THR A N 1
ATOM 1418 C CA . THR A 1 178 ? -0.723 4.987 -33.339 1.00 72.19 178 THR A CA 1
ATOM 1419 C C . THR A 1 178 ? -0.426 3.983 -32.219 1.00 72.19 178 THR A C 1
ATOM 1421 O O . THR A 1 178 ? -1.313 3.449 -31.551 1.00 72.19 178 THR A O 1
ATOM 1424 N N . ARG A 1 179 ? 0.860 3.688 -32.001 1.00 75.25 179 ARG A N 1
ATOM 1425 C CA . ARG A 1 179 ? 1.307 2.953 -30.815 1.00 75.25 179 ARG A CA 1
ATOM 1426 C C . ARG A 1 179 ? 1.562 3.948 -29.690 1.00 75.25 179 ARG A C 1
ATOM 1428 O O . ARG A 1 179 ? 2.403 4.829 -29.853 1.00 75.25 179 ARG A O 1
ATOM 1435 N N . THR A 1 180 ? 0.917 3.742 -28.544 1.00 79.62 180 THR A N 1
ATOM 1436 C CA . THR A 1 180 ? 1.138 4.527 -27.325 1.00 79.62 180 THR A CA 1
ATOM 1437 C C . THR A 1 180 ? 2.629 4.665 -27.014 1.00 79.62 180 THR A C 1
ATOM 1439 O O . THR A 1 180 ? 3.338 3.669 -26.841 1.00 79.62 180 THR A O 1
ATOM 1442 N N . SER A 1 181 ? 3.103 5.904 -26.931 1.00 75.25 181 SER A N 1
ATOM 1443 C CA . SER A 1 181 ? 4.499 6.266 -26.664 1.00 75.25 181 SER A CA 1
ATOM 1444 C C . SER A 1 181 ? 4.642 7.304 -25.546 1.00 75.25 181 SER A C 1
ATOM 1446 O O . SER A 1 181 ? 5.677 7.336 -24.873 1.00 75.25 181 SER A O 1
ATOM 1448 N N . ARG A 1 182 ? 3.598 8.113 -25.320 1.00 86.12 182 ARG A N 1
ATOM 1449 C CA . ARG A 1 182 ? 3.519 9.171 -24.304 1.00 86.12 182 ARG A CA 1
ATOM 1450 C C . ARG A 1 182 ? 2.365 8.932 -23.333 1.00 86.12 182 ARG A C 1
ATOM 1452 O O . ARG A 1 182 ? 1.339 8.376 -23.715 1.00 86.12 182 ARG A O 1
ATOM 1459 N N . VAL A 1 183 ? 2.546 9.373 -22.088 1.00 87.38 183 VAL A N 1
ATOM 1460 C CA . VAL A 1 183 ? 1.500 9.380 -21.049 1.00 87.38 183 VAL A CA 1
ATOM 1461 C C . VAL A 1 183 ? 1.607 10.671 -20.242 1.00 87.38 183 VAL A C 1
ATOM 1463 O O . VAL A 1 183 ? 2.717 11.051 -19.848 1.00 87.38 183 VAL A O 1
ATOM 1466 N N . PHE A 1 184 ? 0.478 11.314 -19.958 1.00 91.06 184 PHE A N 1
ATOM 1467 C CA . PHE A 1 184 ? 0.372 12.545 -19.171 1.00 91.06 184 PHE A CA 1
ATOM 1468 C C . PHE A 1 184 ? -0.549 12.358 -17.953 1.00 91.06 184 PHE A C 1
ATOM 1470 O O . PHE A 1 184 ? -1.345 11.420 -17.903 1.00 91.06 184 PHE A O 1
ATOM 1477 N N . LEU A 1 185 ? -0.388 13.229 -16.957 1.00 89.19 185 LEU A N 1
ATOM 1478 C CA . LEU A 1 185 ? -1.263 13.386 -15.798 1.00 89.19 185 LEU A CA 1
ATOM 1479 C C . LEU A 1 185 ? -1.530 14.879 -15.594 1.00 89.19 185 LEU A C 1
ATOM 1481 O O . LEU A 1 185 ? -0.570 15.622 -15.390 1.00 89.19 185 LEU A O 1
ATOM 1485 N N . THR A 1 186 ? -2.795 15.284 -15.545 1.00 92.88 186 THR A N 1
ATOM 1486 C CA . THR A 1 186 ? -3.198 16.680 -15.321 1.00 92.88 186 THR A CA 1
ATOM 1487 C C . THR A 1 186 ? -4.097 16.763 -14.083 1.00 92.88 186 THR A C 1
ATOM 1489 O O . THR A 1 186 ? -5.238 16.298 -14.120 1.00 92.88 186 THR A O 1
ATOM 1492 N N . PRO A 1 187 ? -3.607 17.299 -12.950 1.00 88.88 187 PRO A N 1
ATOM 1493 C CA . PRO A 1 187 ? -4.416 17.509 -11.752 1.00 88.88 187 PRO A CA 1
ATOM 1494 C C . PRO A 1 187 ? -5.526 18.538 -11.995 1.00 88.88 187 PRO A C 1
ATOM 1496 O O . PRO A 1 187 ? -5.232 19.686 -12.316 1.00 88.88 187 PRO A O 1
ATOM 1499 N N . LEU A 1 188 ? -6.791 18.166 -11.792 1.00 90.31 188 LEU A N 1
ATOM 1500 C CA . LEU A 1 188 ? -7.936 19.084 -11.897 1.00 90.31 188 LEU A CA 1
ATOM 1501 C C . LEU A 1 188 ? -8.495 19.478 -10.517 1.00 90.31 188 LEU A C 1
ATOM 1503 O O . LEU A 1 188 ? -9.163 20.503 -10.394 1.00 90.31 188 LEU A O 1
ATOM 1507 N N . GLY A 1 189 ? -8.195 18.717 -9.463 1.00 85.69 189 GLY A N 1
ATOM 1508 C CA . GLY A 1 189 ? -8.508 19.062 -8.074 1.00 85.69 189 GLY A CA 1
ATOM 1509 C C . GLY A 1 189 ? -7.959 18.038 -7.077 1.00 85.69 189 GLY A C 1
ATOM 1510 O O . GLY A 1 189 ? -7.525 16.949 -7.463 1.00 85.69 189 GLY A O 1
ATOM 1511 N N . GLY A 1 190 ? -7.937 18.391 -5.791 1.00 75.25 190 GLY A N 1
ATOM 1512 C CA . GLY A 1 190 ? -7.380 17.552 -4.724 1.00 75.25 190 GLY A CA 1
ATOM 1513 C C . GLY A 1 190 ? -5.850 17.538 -4.677 1.00 75.25 190 GLY A C 1
ATOM 1514 O O . GLY A 1 190 ? -5.256 16.568 -4.212 1.00 75.25 190 GLY A O 1
ATOM 1515 N N . PHE A 1 191 ? -5.192 18.597 -5.156 1.00 79.44 191 PHE A N 1
ATOM 1516 C CA . PHE A 1 191 ? -3.744 18.798 -5.035 1.00 79.44 191 PHE A CA 1
ATOM 1517 C C . PHE A 1 191 ? -3.456 20.092 -4.282 1.00 79.44 191 PHE A C 1
ATOM 1519 O O . PHE A 1 191 ? -4.074 21.118 -4.548 1.00 79.44 191 PHE A O 1
ATOM 1526 N N . HIS A 1 192 ? -2.546 20.024 -3.303 1.00 76.12 192 HIS A N 1
ATOM 1527 C CA . HIS A 1 192 ? -2.308 21.087 -2.309 1.00 76.12 192 HIS A CA 1
ATOM 1528 C C . HIS A 1 192 ? -3.542 21.490 -1.469 1.00 76.12 192 HIS A C 1
ATOM 1530 O O . HIS A 1 192 ? -3.503 22.460 -0.709 1.00 76.12 192 HIS A O 1
ATOM 1536 N N . GLU A 1 193 ? -4.607 20.694 -1.545 1.00 72.00 193 GLU A N 1
ATOM 1537 C CA . GLU A 1 193 ? -5.863 20.807 -0.810 1.00 72.00 193 GLU A CA 1
ATOM 1538 C C . GLU A 1 193 ? -6.400 19.408 -0.437 1.00 72.00 193 GLU A C 1
ATOM 1540 O O . GLU A 1 193 ? -5.931 18.388 -0.951 1.00 72.00 193 GLU A O 1
ATOM 1545 N N . VAL A 1 194 ? -7.404 19.362 0.443 1.00 63.19 194 VAL A N 1
ATOM 1546 C CA . VAL A 1 194 ? -8.271 18.191 0.674 1.00 63.19 194 VAL A CA 1
ATOM 1547 C C . VAL A 1 194 ? -9.670 18.580 0.201 1.00 63.19 194 VAL A C 1
ATOM 1549 O O . VAL A 1 194 ? -10.122 19.681 0.513 1.00 63.19 194 VAL A O 1
ATOM 1552 N N . GLY A 1 195 ? -10.346 17.702 -0.541 1.00 71.44 195 GLY A N 1
ATOM 1553 C CA . GLY A 1 195 ? -11.567 18.045 -1.273 1.00 71.44 195 GLY A CA 1
ATOM 1554 C C . GLY A 1 195 ? -11.375 17.965 -2.790 1.00 71.44 195 GLY A C 1
ATOM 1555 O O . GLY A 1 195 ? -10.259 18.109 -3.281 1.00 71.44 195 GLY A O 1
ATOM 1556 N N . ARG A 1 196 ? -12.475 17.764 -3.528 1.00 83.88 196 ARG A N 1
ATOM 1557 C CA . ARG A 1 196 ? -12.559 17.811 -5.005 1.00 83.88 196 ARG A CA 1
ATOM 1558 C C . ARG A 1 196 ? -11.483 17.041 -5.796 1.00 83.88 196 ARG A C 1
ATOM 1560 O O . ARG A 1 196 ? -11.072 17.490 -6.865 1.00 83.88 196 ARG A O 1
ATOM 1567 N N . SER A 1 197 ? -11.060 15.876 -5.309 1.00 83.19 197 SER A N 1
ATOM 1568 C CA . SER A 1 197 ? -10.104 14.991 -5.986 1.00 83.19 197 SER A CA 1
ATOM 1569 C C . SER A 1 197 ? -10.539 14.699 -7.423 1.00 83.19 197 SER A C 1
ATOM 1571 O O . SER A 1 197 ? -11.669 14.262 -7.655 1.00 83.19 197 SER A O 1
ATOM 1573 N N . SER A 1 198 ? -9.655 14.991 -8.380 1.00 91.38 198 SER A N 1
ATOM 1574 C CA . SER A 1 198 ? -9.895 14.806 -9.813 1.00 91.38 198 SER A CA 1
ATOM 1575 C C . SER A 1 198 ? -8.587 14.914 -10.599 1.00 91.38 198 SER A C 1
ATOM 1577 O O . SER A 1 198 ? -7.843 15.889 -10.439 1.00 91.38 198 SER A O 1
ATOM 1579 N N . MET A 1 199 ? -8.269 13.917 -11.426 1.00 88.00 199 MET A N 1
ATOM 1580 C CA . MET A 1 199 ? -6.991 13.839 -12.147 1.00 88.00 199 MET A CA 1
ATOM 1581 C C . MET A 1 199 ? -7.171 13.220 -13.535 1.00 88.00 199 MET A C 1
ATOM 1583 O O . MET A 1 199 ? -7.622 12.084 -13.651 1.00 88.00 199 MET A O 1
ATOM 1587 N N . LEU A 1 200 ? -6.781 13.929 -14.591 1.00 94.19 200 LEU A N 1
ATOM 1588 C CA . LEU A 1 200 ? -6.851 13.424 -15.962 1.00 94.19 200 LEU A CA 1
ATOM 1589 C C . LEU A 1 200 ? -5.609 12.584 -16.292 1.00 94.19 200 LEU A C 1
ATOM 1591 O O . LEU A 1 200 ? -4.490 13.017 -16.023 1.00 94.19 200 LEU A O 1
ATOM 1595 N N . ILE A 1 201 ? -5.791 11.400 -16.874 1.00 90.62 201 ILE A N 1
ATOM 1596 C CA . ILE A 1 201 ? -4.741 10.557 -17.461 1.00 90.62 201 ILE A CA 1
ATOM 1597 C C . ILE A 1 201 ? -4.949 10.539 -18.973 1.00 90.62 201 ILE A C 1
ATOM 1599 O O . ILE A 1 201 ? -5.967 10.045 -19.452 1.00 90.62 201 ILE A O 1
ATOM 1603 N N . GLU A 1 202 ? -3.961 11.015 -19.726 1.00 93.25 202 GLU A N 1
ATOM 1604 C CA . GLU A 1 202 ? -4.030 11.080 -21.190 1.00 93.25 202 GLU A CA 1
ATOM 1605 C C . GLU A 1 202 ? -2.916 10.263 -21.847 1.00 93.25 202 GLU A C 1
ATOM 1607 O O . GLU A 1 202 ? -1.766 10.240 -21.386 1.00 93.25 202 GLU A O 1
ATOM 1612 N N . THR A 1 203 ? -3.250 9.622 -22.964 1.00 91.56 203 THR A N 1
ATOM 1613 C CA . THR A 1 203 ? -2.305 8.988 -23.888 1.00 91.56 203 THR A CA 1
ATOM 1614 C C . THR A 1 203 ? -2.431 9.623 -25.279 1.00 91.56 203 THR A C 1
ATOM 1616 O O . THR A 1 203 ? -2.985 10.705 -25.438 1.00 91.56 203 THR A O 1
ATOM 1619 N N . GLU A 1 204 ? -1.870 8.991 -26.308 1.00 86.88 204 GLU A N 1
ATOM 1620 C CA . GLU A 1 204 ? -2.057 9.417 -27.703 1.00 86.88 204 GLU A CA 1
ATOM 1621 C C . GLU A 1 204 ? -3.332 8.832 -28.340 1.00 86.88 204 GLU A C 1
ATOM 1623 O O . GLU A 1 204 ? -3.687 9.226 -29.446 1.00 86.88 204 GLU A O 1
ATOM 1628 N N . GLU A 1 205 ? -4.003 7.908 -27.644 1.00 86.88 205 GLU A N 1
ATOM 1629 C CA . GLU A 1 205 ? -5.189 7.176 -28.109 1.00 86.88 205 GLU A CA 1
ATOM 1630 C C . GLU A 1 205 ? -6.405 7.348 -27.185 1.00 86.88 205 GLU A C 1
ATOM 1632 O O . GLU A 1 205 ? -7.533 7.191 -27.658 1.00 86.88 205 GLU A O 1
ATOM 1637 N N . SER A 1 206 ? -6.184 7.631 -25.891 1.00 92.19 206 SER A N 1
ATOM 1638 C CA . SER A 1 206 ? -7.213 7.542 -24.845 1.00 92.19 206 SER A CA 1
ATOM 1639 C C . SER A 1 206 ? -7.115 8.641 -23.779 1.00 92.19 206 SER A C 1
ATOM 1641 O O . SER A 1 206 ? -6.017 9.099 -23.453 1.00 92.19 206 SER A O 1
ATOM 1643 N N . CYS A 1 207 ? -8.248 8.994 -23.166 1.00 93.75 207 CYS A N 1
ATOM 1644 C CA . CYS A 1 207 ? -8.345 9.954 -22.057 1.00 93.75 207 CYS A CA 1
ATOM 1645 C C . CYS A 1 207 ? -9.220 9.394 -20.923 1.00 93.75 207 CYS A C 1
ATOM 1647 O O . CYS A 1 207 ? -10.348 8.976 -21.162 1.00 93.75 207 CYS A O 1
ATOM 1649 N N . VAL A 1 208 ? -8.723 9.357 -19.683 1.00 94.50 208 VAL A N 1
ATOM 1650 C CA . VAL A 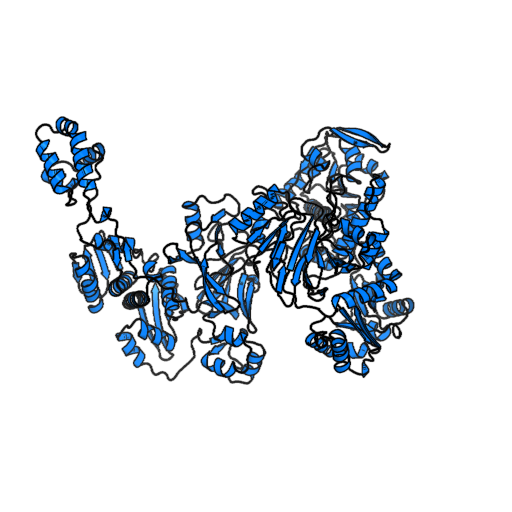1 208 ? -9.409 8.732 -18.536 1.00 94.50 208 VAL A CA 1
ATOM 1651 C C . VAL A 1 208 ? -9.300 9.608 -17.292 1.00 94.50 208 VAL A C 1
ATOM 1653 O O . VAL A 1 208 ? -8.203 10.004 -16.903 1.00 94.50 208 VAL A O 1
ATOM 1656 N N . LEU A 1 209 ? -10.422 9.863 -16.620 1.00 94.75 209 LEU A N 1
ATOM 1657 C CA . LEU A 1 209 ? -10.474 10.667 -15.398 1.00 94.75 209 LEU A CA 1
ATOM 1658 C C . LEU A 1 209 ? -10.419 9.775 -14.146 1.00 94.75 209 LEU A C 1
ATOM 1660 O O . LEU A 1 209 ? -11.199 8.832 -14.013 1.00 94.75 209 LEU A O 1
ATOM 1664 N N . LEU A 1 210 ? -9.513 10.083 -13.218 1.00 89.56 210 LEU A N 1
ATOM 1665 C CA . LEU A 1 210 ? -9.391 9.457 -11.901 1.00 89.56 210 LEU A CA 1
ATOM 1666 C C . LEU A 1 210 ? -10.008 10.364 -10.831 1.00 89.56 210 LEU A C 1
ATOM 1668 O O . LEU A 1 210 ? -9.467 11.434 -10.545 1.00 89.56 210 LEU A O 1
ATOM 1672 N N . ASP A 1 211 ? -11.098 9.891 -10.226 1.00 89.94 211 ASP A N 1
ATOM 1673 C CA . ASP A 1 211 ? -11.982 10.620 -9.309 1.00 89.94 211 ASP A CA 1
ATOM 1674 C C . ASP A 1 211 ? -12.601 11.911 -9.904 1.00 89.94 211 ASP A C 1
ATOM 1676 O O . ASP A 1 211 ? -12.134 12.490 -10.882 1.00 89.94 211 ASP A O 1
ATOM 1680 N N . CYS A 1 212 ? -13.736 12.340 -9.351 1.00 93.31 212 CYS A N 1
ATOM 1681 C CA . CYS A 1 212 ? -14.385 13.613 -9.667 1.00 93.31 212 CYS A CA 1
ATOM 1682 C C . CYS A 1 212 ? -15.247 14.052 -8.471 1.00 93.31 212 CYS A C 1
ATOM 1684 O O . CYS A 1 212 ? -16.451 13.780 -8.398 1.00 93.31 212 CYS A O 1
ATOM 1686 N N . GLY A 1 213 ? -14.605 14.651 -7.469 1.00 90.88 213 GLY A N 1
ATOM 1687 C CA . GLY A 1 213 ? -15.232 15.030 -6.200 1.00 90.88 213 GLY A CA 1
ATOM 1688 C C . GLY A 1 213 ? -15.674 16.489 -6.070 1.00 90.88 213 GLY A C 1
ATOM 1689 O O . GLY A 1 213 ? -15.398 17.316 -6.931 1.00 90.88 213 GLY A O 1
ATOM 1690 N N . VAL A 1 214 ? -16.270 16.828 -4.923 1.00 87.56 214 VAL A N 1
ATOM 1691 C CA . VAL A 1 214 ? -16.540 18.208 -4.465 1.00 87.56 214 VAL A CA 1
ATOM 1692 C C . VAL A 1 214 ? -15.726 18.562 -3.213 1.00 87.56 214 VAL A C 1
ATOM 1694 O O . VAL A 1 214 ? -15.296 17.682 -2.470 1.00 87.56 214 VAL A O 1
ATOM 1697 N N . SER A 1 215 ? -15.496 19.847 -2.947 1.00 80.75 215 SER A N 1
ATOM 1698 C CA . SER A 1 215 ? -14.810 20.320 -1.738 1.00 80.75 215 SER A CA 1
ATOM 1699 C C . SER A 1 215 ? -15.813 20.758 -0.668 1.00 80.75 215 SER A C 1
ATOM 1701 O O . SER A 1 215 ? -16.623 21.660 -0.889 1.00 80.75 215 SER A O 1
ATOM 1703 N N . ALA A 1 216 ? -15.780 20.112 0.499 1.00 61.09 216 ALA A N 1
ATOM 1704 C CA . ALA A 1 216 ? -16.683 20.415 1.608 1.00 61.09 216 ALA A CA 1
ATOM 1705 C C . ALA A 1 216 ? -16.258 21.705 2.337 1.00 61.09 216 ALA A C 1
ATOM 1707 O O . ALA A 1 216 ? -15.108 21.835 2.751 1.00 61.09 216 ALA A O 1
ATOM 1708 N N . GLY A 1 217 ? -17.194 22.645 2.513 1.00 55.56 217 GLY A N 1
ATOM 1709 C CA . GLY A 1 217 ? -16.947 23.963 3.122 1.00 55.56 217 GLY A CA 1
ATOM 1710 C C . GLY A 1 217 ? -16.562 25.075 2.129 1.00 55.56 217 GLY A C 1
ATOM 1711 O O . GLY A 1 217 ? -16.350 26.219 2.534 1.00 55.56 217 GLY A O 1
ATOM 1712 N N . ALA A 1 218 ? -16.488 24.778 0.827 1.00 64.75 218 ALA A N 1
ATOM 1713 C CA . ALA A 1 218 ? -16.184 25.757 -0.213 1.00 64.75 218 ALA A CA 1
ATOM 1714 C C . ALA A 1 218 ? -17.458 26.426 -0.773 1.00 64.75 218 ALA A C 1
ATOM 1716 O O . ALA A 1 218 ? -18.261 25.799 -1.456 1.00 64.75 218 ALA A O 1
ATOM 1717 N N . ASN A 1 219 ? -17.612 27.733 -0.535 1.00 64.50 219 ASN A N 1
ATOM 1718 C CA . ASN A 1 219 ? -18.805 28.506 -0.925 1.00 64.50 219 ASN A CA 1
ATOM 1719 C C . ASN A 1 219 ? -18.734 29.142 -2.333 1.00 64.50 219 ASN A C 1
ATOM 1721 O O . ASN A 1 219 ? -19.581 29.965 -2.677 1.00 64.50 219 ASN A O 1
ATOM 1725 N N . GLN A 1 220 ? -17.715 28.827 -3.139 1.00 73.81 220 GLN A N 1
ATOM 1726 C CA . GLN A 1 220 ? -17.548 29.349 -4.503 1.00 73.81 220 GLN A CA 1
ATOM 1727 C C . GLN A 1 220 ? -17.310 28.190 -5.482 1.00 73.81 220 GLN A C 1
ATOM 1729 O O . GLN A 1 220 ? -16.474 27.340 -5.184 1.00 73.81 220 GLN A O 1
ATOM 1734 N N . PRO A 1 221 ? -17.956 28.151 -6.666 1.00 78.81 221 PRO A N 1
ATOM 1735 C CA . PRO A 1 221 ? -17.773 27.064 -7.637 1.00 78.81 221 PRO A CA 1
ATOM 1736 C C . PRO A 1 221 ? -16.306 26.782 -8.004 1.00 78.81 221 PRO A C 1
ATOM 1738 O O . PRO A 1 221 ? -15.904 25.627 -8.099 1.00 78.81 221 PRO A O 1
ATOM 1741 N N . SER A 1 222 ? -15.484 27.830 -8.116 1.00 76.62 222 SER A N 1
ATOM 1742 C CA . SER A 1 222 ? -14.048 27.767 -8.436 1.00 76.62 222 SER A CA 1
ATOM 1743 C C . SER A 1 222 ? -13.169 27.100 -7.365 1.00 76.62 222 SER A C 1
ATOM 1745 O O . SER A 1 222 ? -12.022 26.748 -7.652 1.00 76.62 222 SER A O 1
ATOM 1747 N N . THR A 1 223 ? -13.676 26.915 -6.143 1.00 79.25 223 THR A N 1
ATOM 1748 C CA . THR A 1 223 ? -13.010 26.176 -5.051 1.00 79.25 223 THR A CA 1
ATOM 1749 C C . THR A 1 223 ? -13.790 24.937 -4.605 1.00 79.25 223 THR A C 1
ATOM 1751 O O . THR A 1 223 ? -13.197 24.011 -4.060 1.00 79.25 223 THR A O 1
ATOM 1754 N N . ALA A 1 224 ? -15.096 24.880 -4.877 1.00 82.00 224 ALA A N 1
ATOM 1755 C CA . ALA A 1 224 ? -15.953 23.732 -4.599 1.00 82.00 224 ALA A CA 1
ATOM 1756 C C . ALA A 1 224 ? -15.774 22.585 -5.600 1.00 82.00 224 ALA A C 1
ATOM 1758 O O . ALA A 1 224 ? -15.914 21.425 -5.214 1.00 82.00 224 ALA A O 1
ATOM 1759 N N . TYR A 1 225 ? -15.467 22.886 -6.864 1.00 90.88 225 TYR A N 1
ATOM 1760 C CA . TYR A 1 225 ? -15.483 21.906 -7.952 1.00 90.88 225 TYR A CA 1
ATOM 1761 C C . TYR A 1 225 ? -14.107 21.738 -8.614 1.00 90.88 225 TYR A C 1
ATOM 1763 O O . TYR A 1 225 ? -13.275 22.651 -8.531 1.00 90.88 225 TYR A O 1
ATOM 1771 N N . PRO A 1 226 ? -13.829 20.586 -9.255 1.00 90.88 226 PRO A N 1
ATOM 1772 C CA . PRO A 1 226 ? -12.623 20.387 -10.047 1.00 90.88 226 PRO A CA 1
ATOM 1773 C C . PRO A 1 226 ? -12.573 21.332 -11.246 1.00 90.88 226 PRO A C 1
ATOM 1775 O O . PRO A 1 226 ? -13.605 21.758 -11.764 1.00 90.88 226 PRO A O 1
ATOM 1778 N N . ARG A 1 227 ? -11.363 21.608 -11.728 1.00 90.56 227 ARG A N 1
ATOM 1779 C CA . ARG A 1 227 ? -11.093 22.479 -12.874 1.00 90.56 227 ARG A CA 1
ATOM 1780 C C . ARG A 1 227 ? -11.343 21.775 -14.211 1.00 90.56 227 ARG A C 1
ATOM 1782 O O . ARG A 1 227 ? -10.438 21.614 -15.017 1.00 90.56 227 ARG A O 1
ATOM 1789 N N . ILE A 1 228 ? -12.583 21.345 -14.437 1.00 86.50 228 ILE A N 1
ATOM 1790 C CA . ILE A 1 228 ? -13.059 20.878 -15.754 1.00 86.50 228 ILE A CA 1
ATOM 1791 C C . ILE A 1 228 ? -13.322 22.040 -16.734 1.00 86.50 228 ILE A C 1
ATOM 1793 O O . ILE A 1 228 ? -13.710 21.817 -17.871 1.00 86.50 228 ILE A O 1
ATOM 1797 N N . ASP A 1 229 ? -13.102 23.281 -16.294 1.00 83.25 229 ASP A N 1
ATOM 1798 C CA . ASP A 1 229 ? -13.039 24.507 -17.096 1.00 83.25 229 ASP A CA 1
ATOM 1799 C C . ASP A 1 229 ? -11.612 24.811 -17.614 1.00 83.25 229 ASP A C 1
ATOM 1801 O O . ASP A 1 229 ? -11.309 25.952 -17.956 1.00 83.25 229 ASP A O 1
ATOM 1805 N N . SER A 1 230 ? -10.717 23.816 -17.613 1.00 81.69 230 SER A N 1
ATOM 1806 C CA . SER A 1 230 ? -9.348 23.917 -18.140 1.00 81.69 230 SER A CA 1
ATOM 1807 C C . SER A 1 230 ? -9.317 23.660 -19.647 1.00 81.69 230 SER A C 1
ATOM 1809 O O . SER A 1 230 ? -10.010 22.761 -20.115 1.00 81.69 230 SER A O 1
ATOM 1811 N N . ASP A 1 231 ? -8.451 24.358 -20.389 1.00 78.81 231 ASP A N 1
ATOM 1812 C CA . ASP A 1 231 ? -8.245 24.123 -21.832 1.00 78.81 231 ASP A CA 1
ATOM 1813 C C . ASP A 1 231 ? -7.738 22.690 -22.135 1.00 78.81 231 ASP A C 1
ATOM 1815 O O . ASP A 1 231 ? -7.865 22.195 -23.255 1.00 78.81 231 ASP A O 1
ATOM 1819 N N . GLU A 1 232 ? -7.164 22.014 -21.134 1.00 76.69 232 GLU A N 1
ATOM 1820 C CA . GLU A 1 232 ? -6.711 20.620 -21.175 1.00 76.69 232 GLU A CA 1
ATOM 1821 C C . GLU A 1 232 ? -7.817 19.581 -20.901 1.00 76.69 232 GLU A C 1
ATOM 1823 O O . GLU A 1 232 ? -7.570 18.389 -21.067 1.00 76.69 232 GLU A O 1
ATOM 1828 N N . PHE A 1 233 ? -9.023 19.983 -20.479 1.00 89.62 233 PHE A N 1
ATOM 1829 C CA . PHE A 1 233 ? -10.137 19.054 -20.262 1.00 89.62 233 PHE A CA 1
ATOM 1830 C C . PHE A 1 233 ? -11.154 19.139 -21.404 1.00 89.62 233 PHE A C 1
ATOM 1832 O O . PHE A 1 233 ? -11.818 20.155 -21.590 1.00 89.62 233 PHE A O 1
ATOM 1839 N N . ASP A 1 234 ? -11.319 18.038 -22.136 1.00 89.94 234 ASP A N 1
ATOM 1840 C CA . ASP A 1 234 ? -12.348 17.894 -23.165 1.00 89.94 234 ASP A CA 1
ATOM 1841 C C . ASP A 1 234 ? -13.231 16.682 -22.851 1.00 89.94 234 ASP A C 1
ATOM 1843 O O . ASP A 1 234 ? -12.757 15.543 -22.793 1.00 89.94 234 ASP A O 1
ATOM 1847 N N . ILE A 1 235 ? -14.520 16.948 -22.635 1.00 91.44 235 ILE A N 1
ATOM 1848 C CA . ILE A 1 235 ? -15.514 15.950 -22.242 1.00 91.44 235 ILE A CA 1
ATOM 1849 C C . ILE A 1 235 ? -15.862 14.992 -23.391 1.00 91.44 235 ILE A C 1
ATOM 1851 O O . ILE A 1 235 ? -16.082 13.808 -23.135 1.00 91.44 235 ILE A O 1
ATOM 1855 N N . ASP A 1 236 ? -15.795 15.456 -24.645 1.00 88.94 236 ASP A N 1
ATOM 1856 C CA . ASP A 1 236 ? -16.086 14.657 -25.846 1.00 88.94 236 ASP A CA 1
ATOM 1857 C C . ASP A 1 236 ? -14.966 13.638 -26.138 1.00 88.94 236 ASP A C 1
ATOM 1859 O O . ASP A 1 236 ? -15.160 12.674 -26.884 1.00 88.94 236 ASP A O 1
ATOM 1863 N N . LYS A 1 237 ? -13.775 13.834 -25.551 1.00 90.81 237 LYS A N 1
ATOM 1864 C CA . LYS A 1 237 ? -12.635 12.904 -25.650 1.00 90.81 237 LYS A CA 1
ATOM 1865 C C . LYS A 1 237 ? -12.586 11.857 -24.534 1.00 90.81 237 LYS A C 1
ATOM 1867 O O . LYS A 1 237 ? -11.728 10.977 -24.590 1.00 90.81 237 LYS A O 1
ATOM 1872 N N . LEU A 1 238 ? -13.423 11.963 -23.501 1.00 94.62 238 LEU A N 1
ATOM 1873 C CA . LEU A 1 238 ? -13.280 11.171 -22.279 1.00 94.62 238 LEU A CA 1
ATOM 1874 C C . LEU A 1 238 ? -13.749 9.715 -22.489 1.00 94.62 238 LEU A C 1
ATOM 1876 O O . LEU A 1 238 ? -14.930 9.449 -22.695 1.00 94.62 238 LEU A O 1
ATOM 1880 N N . ASP A 1 239 ? -12.831 8.749 -22.399 1.00 95.00 239 ASP A N 1
ATOM 1881 C CA . ASP A 1 239 ? -13.128 7.315 -22.543 1.00 95.00 239 ASP A CA 1
ATOM 1882 C C . ASP A 1 239 ? -13.802 6.709 -21.314 1.00 95.00 239 ASP A C 1
ATOM 1884 O O . ASP A 1 239 ? -14.559 5.750 -21.449 1.00 95.00 239 ASP A O 1
ATOM 1888 N N . ALA A 1 240 ? -13.463 7.194 -20.115 1.00 96.88 240 ALA A N 1
ATOM 1889 C CA . ALA A 1 240 ? -13.940 6.636 -18.853 1.00 96.88 240 ALA A CA 1
ATOM 1890 C C . ALA A 1 240 ? -13.693 7.566 -17.656 1.00 96.88 240 ALA A C 1
ATOM 1892 O O . ALA A 1 240 ? -12.694 8.285 -17.599 1.00 96.88 240 ALA A O 1
ATOM 1893 N N . VAL A 1 241 ? -14.541 7.431 -16.635 1.00 97.31 241 VAL A N 1
ATOM 1894 C CA . VAL A 1 241 ? -14.285 7.912 -15.269 1.00 97.31 241 VAL A CA 1
ATOM 1895 C C . VAL A 1 241 ? -14.009 6.704 -14.369 1.00 97.31 241 VAL A C 1
ATOM 1897 O O . VAL A 1 241 ? -14.668 5.672 -14.488 1.00 97.31 241 VAL A O 1
ATOM 1900 N N . ILE A 1 242 ? -13.045 6.800 -13.454 1.00 96.12 242 ILE A N 1
ATOM 1901 C CA . ILE A 1 242 ? -12.688 5.732 -12.510 1.00 96.12 242 ILE A CA 1
ATOM 1902 C C . ILE A 1 242 ? -12.715 6.298 -11.092 1.00 96.12 242 ILE A C 1
ATOM 1904 O O . ILE A 1 242 ? -11.982 7.235 -10.790 1.00 96.12 242 ILE A O 1
ATOM 1908 N N . ILE A 1 243 ? -13.541 5.713 -10.224 1.00 95.25 243 ILE A N 1
ATOM 1909 C CA . ILE A 1 243 ? -13.771 6.184 -8.854 1.00 95.25 243 ILE A CA 1
ATOM 1910 C C . ILE A 1 243 ? -13.100 5.247 -7.848 1.00 95.25 243 ILE A C 1
ATOM 1912 O O . ILE A 1 243 ? -13.427 4.057 -7.767 1.00 95.25 243 ILE A O 1
ATOM 1916 N N . SER A 1 244 ? -12.183 5.798 -7.054 1.00 80.81 244 SER A N 1
ATOM 1917 C CA . SER A 1 244 ? -11.428 5.085 -6.019 1.00 80.81 244 SER A CA 1
ATOM 1918 C C . SER A 1 244 ? -12.326 4.644 -4.861 1.00 80.81 244 SER A C 1
ATOM 1920 O O . SER A 1 244 ? -12.244 3.503 -4.399 1.00 80.81 244 SER A O 1
ATOM 1922 N N . HIS A 1 245 ? -13.204 5.529 -4.384 1.00 86.44 245 HIS A N 1
ATOM 1923 C CA . HIS A 1 245 ? -14.143 5.258 -3.299 1.00 86.44 245 HIS A CA 1
ATOM 1924 C C . HIS A 1 245 ? -15.300 6.270 -3.258 1.00 86.44 245 HIS A C 1
ATOM 1926 O O . HIS A 1 245 ? -15.311 7.265 -3.970 1.00 86.44 245 HIS A O 1
ATOM 1932 N N . ALA A 1 246 ? -16.304 5.989 -2.426 1.00 91.19 246 ALA A N 1
ATOM 1933 C CA . ALA A 1 246 ? -17.605 6.659 -2.462 1.00 91.19 246 ALA A CA 1
ATOM 1934 C C . ALA A 1 246 ? -17.705 7.989 -1.688 1.00 91.19 246 ALA A C 1
ATOM 1936 O O . ALA A 1 246 ? -18.811 8.498 -1.533 1.00 91.19 246 ALA A O 1
ATOM 1937 N N . HIS A 1 247 ? -16.619 8.548 -1.141 1.00 82.94 247 HIS A N 1
ATOM 1938 C CA . HIS A 1 247 ? -16.727 9.844 -0.463 1.00 82.94 247 HIS A CA 1
ATOM 1939 C C . HIS A 1 247 ? -16.943 10.982 -1.472 1.00 82.94 247 HIS A C 1
ATOM 1941 O O . HIS A 1 247 ? -16.454 10.945 -2.602 1.00 82.94 247 HIS A O 1
ATOM 1947 N N . LEU A 1 248 ? -17.696 12.010 -1.066 1.00 87.31 248 LEU A N 1
ATOM 1948 C CA . LEU A 1 248 ? -18.105 13.100 -1.957 1.00 87.31 248 LEU A CA 1
ATOM 1949 C C . LEU A 1 248 ? -16.919 13.903 -2.506 1.00 87.31 248 LEU A C 1
ATOM 1951 O O . LEU A 1 248 ? -17.002 14.404 -3.623 1.00 87.31 248 LEU A O 1
ATOM 1955 N N . ASP A 1 249 ? -15.795 13.956 -1.797 1.00 78.38 249 ASP A N 1
ATOM 1956 C CA . ASP A 1 249 ? -14.545 14.542 -2.279 1.00 78.38 249 ASP A CA 1
ATOM 1957 C C . ASP A 1 249 ? -13.790 13.693 -3.308 1.00 78.38 249 ASP A C 1
ATOM 1959 O O . ASP A 1 249 ? -12.792 14.165 -3.839 1.00 78.38 249 ASP A O 1
ATOM 1963 N N . HIS A 1 250 ? -14.311 12.518 -3.677 1.00 82.06 250 HIS A N 1
ATOM 1964 C CA . HIS A 1 250 ? -13.812 11.676 -4.772 1.00 82.06 250 HIS A CA 1
ATOM 1965 C C . HIS A 1 250 ? -14.878 11.335 -5.831 1.00 82.06 250 HIS A C 1
ATOM 1967 O O . HIS A 1 250 ? -14.523 11.077 -6.976 1.00 82.06 250 HIS A O 1
ATOM 1973 N N . CYS A 1 251 ? -16.177 11.374 -5.510 1.00 92.25 251 CYS A N 1
ATOM 1974 C CA . CYS A 1 251 ? -17.245 11.028 -6.465 1.00 92.25 251 CYS A CA 1
ATOM 1975 C C . CYS A 1 251 ? -18.410 12.032 -6.552 1.00 92.25 251 CYS A C 1
ATOM 1977 O O . CYS A 1 251 ? -19.352 11.831 -7.320 1.00 92.25 251 CYS A O 1
ATOM 1979 N N . GLY A 1 252 ? -18.405 13.092 -5.743 1.00 91.88 252 GLY A N 1
ATOM 1980 C CA . GLY A 1 252 ? -19.538 14.006 -5.587 1.00 91.88 252 GLY A CA 1
ATOM 1981 C C . GLY A 1 252 ? -19.817 14.933 -6.772 1.00 91.88 252 GLY A C 1
ATOM 1982 O O . GLY A 1 252 ? -20.829 15.625 -6.732 1.00 91.88 252 GLY A O 1
ATOM 1983 N N . PHE A 1 253 ? -18.968 14.970 -7.803 1.00 94.81 253 PHE A N 1
ATOM 1984 C CA . PHE A 1 253 ? -19.136 15.827 -8.986 1.00 94.81 253 PHE A CA 1
ATOM 1985 C C . PHE A 1 253 ? -19.292 15.049 -10.305 1.00 94.81 253 PHE A C 1
ATOM 1987 O O . PHE A 1 253 ? -19.651 15.641 -11.317 1.00 94.81 253 PHE A O 1
ATOM 1994 N N . VAL A 1 254 ? -19.149 13.716 -10.286 1.00 96.50 254 VAL A N 1
ATOM 1995 C CA . VAL A 1 254 ? -19.385 12.828 -11.446 1.00 96.50 254 VAL A CA 1
ATOM 1996 C C . VAL A 1 254 ? -20.712 13.102 -12.186 1.00 96.50 254 VAL A C 1
ATOM 1998 O O . VAL A 1 254 ? -20.676 13.137 -13.415 1.00 96.50 254 VAL A O 1
ATOM 2001 N N . PRO A 1 255 ? -21.867 13.355 -11.525 1.00 96.88 255 PRO A N 1
ATOM 2002 C CA . PRO A 1 255 ? -23.123 13.606 -12.242 1.00 96.88 255 PRO A CA 1
ATOM 2003 C C . PRO A 1 255 ? -23.093 14.884 -13.096 1.00 96.88 255 PRO A C 1
ATOM 2005 O O . PRO A 1 255 ? -23.780 14.968 -14.110 1.00 96.88 255 PRO A O 1
ATOM 2008 N N . PHE A 1 256 ? -22.254 15.865 -12.745 1.00 94.88 256 PHE A N 1
ATOM 2009 C CA . PHE A 1 256 ? -22.089 17.080 -13.546 1.00 94.88 256 PHE A CA 1
ATOM 2010 C C . PHE A 1 256 ? -21.526 16.786 -14.943 1.00 94.88 256 PHE A C 1
ATOM 2012 O O . PHE A 1 256 ? -21.846 17.501 -15.886 1.00 94.88 256 PHE A O 1
ATOM 2019 N N . LEU A 1 257 ? -20.731 15.721 -15.098 1.00 95.69 257 LEU A N 1
ATOM 2020 C CA . LEU A 1 257 ? -20.195 15.316 -16.398 1.00 95.69 257 LEU A CA 1
ATOM 2021 C C . LEU A 1 257 ? -21.328 14.859 -17.331 1.00 95.69 257 LEU A C 1
ATOM 2023 O O . LEU A 1 257 ? -21.418 15.332 -18.460 1.00 95.69 257 LEU A O 1
ATOM 2027 N N . PHE A 1 258 ? -22.242 14.020 -16.835 1.00 96.19 258 PHE A N 1
ATOM 2028 C CA . PHE A 1 258 ? -23.410 13.552 -17.595 1.00 96.19 258 PHE A CA 1
ATOM 2029 C C . PHE A 1 258 ? -24.325 14.710 -18.008 1.00 96.19 258 PHE A C 1
ATOM 2031 O O . PHE A 1 258 ? -24.695 14.830 -19.174 1.00 96.19 258 PHE A O 1
ATOM 2038 N N . LYS A 1 259 ? -24.578 15.648 -17.086 1.00 94.62 259 LYS A N 1
ATOM 2039 C CA . LYS A 1 259 ? -25.311 16.895 -17.359 1.00 94.62 259 LYS A CA 1
ATOM 2040 C C . LYS A 1 259 ? -24.707 17.738 -18.493 1.00 94.62 259 LYS A C 1
ATOM 2042 O O . LYS A 1 259 ? -25.430 18.493 -19.143 1.00 94.62 259 LYS A O 1
ATOM 2047 N N . TYR A 1 260 ? -23.394 17.640 -18.704 1.00 92.25 260 TYR A N 1
ATOM 2048 C CA . TYR A 1 260 ? -22.638 18.395 -19.707 1.00 92.25 260 TYR A CA 1
ATOM 2049 C C . TYR A 1 260 ? -22.259 17.576 -20.953 1.00 92.25 260 TYR A C 1
ATOM 2051 O O . TYR A 1 260 ? -21.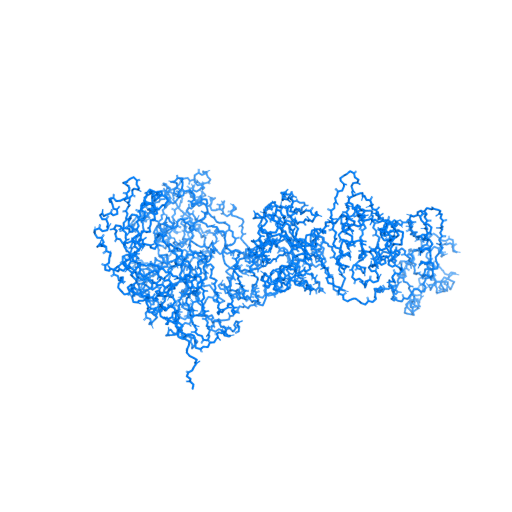537 18.088 -21.803 1.00 92.25 260 TYR A O 1
ATOM 2059 N N . GLY A 1 261 ? -22.792 16.357 -21.106 1.00 89.62 261 GLY A N 1
ATOM 2060 C CA . GLY A 1 261 ? -22.696 15.569 -22.341 1.00 89.62 261 GLY A CA 1
ATOM 2061 C C . GLY A 1 261 ? -21.800 14.331 -22.284 1.00 89.62 261 GLY A C 1
ATOM 2062 O O . GLY A 1 261 ? -21.714 13.626 -23.284 1.00 89.62 261 GLY A O 1
ATOM 2063 N N . PHE A 1 262 ? -21.171 14.017 -21.146 1.00 95.50 262 PHE A N 1
ATOM 2064 C CA . PHE A 1 262 ? -20.459 12.744 -20.999 1.00 95.50 262 PHE A CA 1
ATOM 2065 C C . PHE A 1 262 ? -21.439 11.563 -21.049 1.00 95.50 262 PHE A C 1
ATOM 2067 O O . PHE A 1 262 ? -22.383 11.506 -20.268 1.00 95.50 262 PHE A O 1
ATOM 2074 N N . ASP A 1 263 ? -21.172 10.601 -21.927 1.00 92.31 263 ASP A N 1
ATOM 2075 C CA . ASP A 1 263 ? -21.945 9.367 -22.139 1.00 92.31 263 ASP A CA 1
ATOM 2076 C C . ASP A 1 263 ? -21.071 8.100 -21.975 1.00 92.31 263 ASP A C 1
ATOM 2078 O O . ASP A 1 263 ? -21.413 6.997 -22.409 1.00 92.31 263 ASP A O 1
ATOM 2082 N N . GLY A 1 264 ? -19.893 8.257 -21.364 1.00 93.12 264 GLY A N 1
ATOM 2083 C CA . GLY A 1 264 ? -18.944 7.176 -21.117 1.00 93.12 264 GLY A CA 1
ATOM 2084 C C . GLY A 1 264 ? -19.177 6.430 -19.791 1.00 93.12 264 GLY A C 1
ATOM 2085 O O . GLY A 1 264 ? -19.994 6.822 -18.958 1.00 93.12 264 GLY A O 1
ATOM 2086 N N . PRO A 1 265 ? -18.440 5.332 -19.557 1.00 96.94 265 PRO A N 1
ATOM 2087 C CA . PRO A 1 265 ? -18.576 4.486 -18.380 1.00 96.94 265 PRO A CA 1
ATOM 2088 C C . PRO A 1 265 ? -17.963 5.099 -17.113 1.00 96.94 265 PRO A C 1
ATOM 2090 O O . PRO A 1 265 ? -16.932 5.777 -17.152 1.00 96.94 265 PRO A O 1
ATOM 2093 N N . VAL A 1 266 ? -18.531 4.725 -15.964 1.00 98.00 266 VAL A N 1
ATOM 2094 C CA . VAL A 1 266 ? -17.949 4.960 -14.633 1.00 98.00 266 VAL A CA 1
ATOM 2095 C C . VAL A 1 266 ? -17.510 3.624 -14.022 1.00 98.00 266 VAL A C 1
ATOM 2097 O O . VAL A 1 266 ? -18.334 2.740 -13.792 1.00 98.00 266 VAL A O 1
ATOM 2100 N N . TYR A 1 267 ? -16.221 3.450 -13.733 1.00 97.62 267 TYR A N 1
ATOM 2101 C CA . TYR A 1 267 ? -15.675 2.223 -13.139 1.00 97.62 267 TYR A CA 1
ATOM 2102 C C . TYR A 1 267 ? -15.377 2.392 -11.649 1.00 97.62 267 TYR A C 1
ATOM 2104 O O . TYR A 1 267 ? -14.633 3.283 -11.249 1.00 97.62 267 TYR A O 1
ATOM 2112 N N . CYS A 1 268 ? -15.908 1.499 -10.816 1.00 94.44 268 CYS A N 1
ATOM 2113 C CA . CYS A 1 268 ? -15.672 1.485 -9.369 1.00 94.44 268 CYS A CA 1
ATOM 2114 C C . CYS A 1 268 ? -15.939 0.085 -8.780 1.00 94.44 268 CYS A C 1
ATOM 2116 O O . CYS A 1 268 ? -16.195 -0.860 -9.526 1.00 94.44 268 CYS A O 1
ATOM 2118 N N . SER A 1 269 ? -15.867 -0.093 -7.456 1.00 93.75 269 SER A N 1
ATOM 2119 C CA . SER A 1 269 ? -16.214 -1.376 -6.818 1.00 93.75 269 SER A CA 1
ATOM 2120 C C . SER A 1 269 ? -17.735 -1.584 -6.662 1.00 93.75 269 SER A C 1
ATOM 2122 O O . SER A 1 269 ? -18.488 -0.612 -6.645 1.00 93.75 269 SER A O 1
ATOM 2124 N N . GLU A 1 270 ? -18.206 -2.834 -6.500 1.00 92.06 270 GLU A N 1
ATOM 2125 C CA . GLU A 1 270 ? -19.641 -3.124 -6.266 1.00 92.06 270 GLU A CA 1
ATOM 2126 C C . GLU A 1 270 ? -20.237 -2.378 -5.041 1.00 92.06 270 GLU A C 1
ATOM 2128 O O . GLU A 1 270 ? -21.328 -1.833 -5.182 1.00 92.06 270 GLU A O 1
ATOM 2133 N N . PRO A 1 271 ? -19.555 -2.247 -3.881 1.00 93.56 271 PRO A N 1
ATOM 2134 C CA . PRO A 1 271 ? -20.018 -1.355 -2.812 1.00 93.56 271 PRO A CA 1
ATOM 2135 C C . PRO A 1 271 ? -19.948 0.136 -3.176 1.00 93.56 271 PRO A C 1
ATOM 2137 O O . PRO A 1 271 ? -20.809 0.914 -2.765 1.00 93.56 271 PRO A O 1
ATOM 2140 N N . THR A 1 272 ? -18.921 0.558 -3.924 1.00 94.06 272 THR A N 1
ATOM 2141 C CA . THR A 1 272 ? -18.708 1.974 -4.262 1.00 94.06 272 THR A CA 1
ATOM 2142 C C . THR A 1 272 ? -19.820 2.528 -5.146 1.00 94.06 272 THR A C 1
ATOM 2144 O O . THR A 1 272 ? -20.233 3.655 -4.902 1.00 94.06 272 THR A O 1
ATOM 2147 N N . SER A 1 273 ? -20.347 1.768 -6.113 1.00 95.31 273 SER A N 1
ATOM 2148 C CA . SER A 1 273 ? -21.422 2.250 -6.998 1.00 95.31 273 SER A CA 1
ATOM 2149 C C . SER A 1 273 ? -22.690 2.634 -6.226 1.00 95.31 273 SER A C 1
ATOM 2151 O O . SER A 1 273 ? -23.252 3.715 -6.420 1.00 95.31 273 SER A O 1
ATOM 2153 N N . VAL A 1 274 ? -23.105 1.780 -5.290 1.00 94.56 274 VAL A N 1
ATOM 2154 C CA . VAL A 1 274 ? -24.300 1.990 -4.462 1.00 94.56 274 VAL A CA 1
ATOM 2155 C C . VAL A 1 274 ? -24.078 3.120 -3.451 1.00 94.56 274 VAL A C 1
ATOM 2157 O O . VAL A 1 274 ? -24.939 3.982 -3.289 1.00 94.56 274 VAL A O 1
ATOM 2160 N N . LEU A 1 275 ? -22.913 3.163 -2.795 1.00 94.00 275 LEU A N 1
ATOM 2161 C CA . LEU A 1 275 ? -22.597 4.202 -1.805 1.00 94.00 275 LEU A CA 1
ATOM 2162 C C . LEU A 1 275 ? -22.388 5.585 -2.443 1.00 94.00 275 LEU A C 1
ATOM 2164 O O . LEU A 1 275 ? -22.775 6.586 -1.846 1.00 94.00 275 LEU A O 1
ATOM 2168 N N . MET A 1 276 ? -21.842 5.639 -3.661 1.00 94.69 276 MET A N 1
ATOM 2169 C CA . MET A 1 276 ? -21.765 6.853 -4.480 1.00 94.69 276 MET A CA 1
ATOM 2170 C C . MET A 1 276 ? -23.173 7.383 -4.777 1.00 94.69 276 MET A C 1
ATOM 2172 O O . MET A 1 276 ? -23.447 8.551 -4.515 1.00 94.69 276 MET A O 1
ATOM 2176 N N . THR A 1 277 ? -24.080 6.507 -5.225 1.00 95.12 277 THR A N 1
ATOM 2177 C CA . THR A 1 277 ? -25.487 6.855 -5.494 1.00 95.12 277 THR A CA 1
ATOM 2178 C C . THR A 1 277 ? -26.185 7.385 -4.235 1.00 95.12 277 THR A C 1
ATOM 2180 O O . THR A 1 277 ? -26.831 8.430 -4.282 1.00 95.12 277 THR A O 1
ATOM 2183 N N . LEU A 1 278 ? -26.015 6.712 -3.086 1.00 94.12 278 LEU A N 1
ATOM 2184 C CA . LEU A 1 278 ? -26.551 7.160 -1.792 1.00 94.12 278 LEU A CA 1
ATOM 2185 C C . LEU A 1 278 ? -26.095 8.586 -1.453 1.00 94.12 278 LEU A C 1
ATOM 2187 O O . LEU A 1 278 ? -26.917 9.434 -1.116 1.00 94.12 278 LEU A O 1
ATOM 2191 N N . LEU A 1 279 ? -24.788 8.844 -1.531 1.00 91.00 279 LEU A N 1
ATOM 2192 C CA . LEU A 1 279 ? -24.204 10.107 -1.085 1.00 91.00 279 LEU A CA 1
ATOM 2193 C C . LEU A 1 279 ? -24.455 11.260 -2.065 1.00 91.00 279 LEU A C 1
ATOM 2195 O O . LEU A 1 279 ? -24.650 12.387 -1.620 1.00 91.00 279 LEU A O 1
ATOM 2199 N N . GLN A 1 280 ? -24.521 10.995 -3.373 1.00 92.44 280 GLN A N 1
ATOM 2200 C CA . GLN A 1 280 ? -24.935 11.988 -4.373 1.00 92.44 280 GLN A CA 1
ATOM 2201 C C . GLN A 1 280 ? -26.404 12.406 -4.177 1.00 92.44 280 GLN A C 1
ATOM 2203 O O . GLN A 1 280 ? -26.717 13.593 -4.254 1.00 92.44 280 GLN A O 1
ATOM 2208 N N . LEU A 1 281 ? -27.304 11.467 -3.856 1.00 91.31 281 LEU A N 1
ATOM 2209 C CA . LEU A 1 281 ? -28.704 11.789 -3.545 1.00 91.31 281 LEU A CA 1
ATOM 2210 C C . LEU A 1 281 ? -28.857 12.532 -2.203 1.00 91.31 281 LEU A C 1
ATOM 2212 O O . LEU A 1 281 ? -29.636 13.481 -2.135 1.00 91.31 281 LEU A O 1
ATOM 2216 N N . ASP A 1 282 ? -28.097 12.155 -1.167 1.00 86.94 282 ASP A N 1
ATOM 2217 C CA . ASP A 1 282 ? -28.047 12.858 0.132 1.00 86.94 282 ASP A CA 1
ATOM 2218 C C . ASP A 1 282 ? -27.543 14.305 -0.030 1.00 86.94 282 ASP A C 1
ATOM 2220 O O . ASP A 1 282 ? -28.146 15.241 0.490 1.00 86.94 282 ASP A O 1
ATOM 2224 N N . TYR A 1 283 ? -26.496 14.513 -0.837 1.00 85.38 283 TYR A N 1
ATOM 2225 C CA . TYR A 1 283 ? -25.968 15.841 -1.173 1.00 85.38 283 TYR A CA 1
ATOM 2226 C C . TYR A 1 283 ? -27.022 16.743 -1.839 1.00 85.38 283 TYR A C 1
ATOM 2228 O O . TYR A 1 283 ? -27.169 17.906 -1.455 1.00 85.38 283 TYR A O 1
ATOM 2236 N N . LEU A 1 284 ? -27.805 16.205 -2.783 1.00 86.75 284 LEU A N 1
ATOM 2237 C CA . LEU A 1 284 ? -28.913 16.936 -3.406 1.00 86.75 284 LEU A CA 1
ATOM 2238 C C . LEU A 1 284 ? -30.048 17.238 -2.418 1.00 86.75 284 LEU A C 1
ATOM 2240 O O . LEU A 1 284 ? -30.581 18.347 -2.421 1.00 86.75 284 LEU A O 1
ATOM 2244 N N . ASP A 1 285 ? -30.437 16.280 -1.578 1.00 82.75 285 ASP A N 1
ATOM 2245 C CA . ASP A 1 285 ? -31.520 16.447 -0.602 1.00 82.75 285 ASP A CA 1
ATOM 2246 C C . ASP A 1 285 ? -31.169 17.490 0.479 1.00 82.75 285 ASP A C 1
ATOM 2248 O O . ASP A 1 285 ? -31.976 18.377 0.772 1.00 82.75 285 ASP A O 1
ATOM 2252 N N . VAL A 1 286 ? -29.940 17.455 1.007 1.00 77.06 286 VAL A N 1
ATOM 2253 C CA . VAL A 1 286 ? -29.420 18.462 1.948 1.00 77.06 286 VAL A CA 1
ATOM 2254 C C . VAL A 1 286 ? -29.331 19.839 1.282 1.00 77.06 286 VAL A C 1
ATOM 2256 O O . VAL A 1 286 ? -29.884 20.802 1.814 1.00 77.06 286 VAL A O 1
ATOM 2259 N N . GLY A 1 287 ? -28.725 19.936 0.092 1.00 73.75 287 GLY A N 1
ATOM 2260 C CA . GLY A 1 287 ? -28.575 21.208 -0.625 1.00 73.75 287 GLY A CA 1
ATOM 2261 C C . GLY A 1 287 ? -29.913 21.898 -0.914 1.00 73.75 287 GLY A C 1
ATOM 2262 O O . GLY A 1 287 ? -30.063 23.091 -0.646 1.00 73.75 287 GLY A O 1
ATOM 2263 N N . ASN A 1 288 ? -30.922 21.142 -1.364 1.00 75.88 288 ASN A N 1
ATOM 2264 C CA . ASN A 1 288 ? -32.272 21.668 -1.591 1.00 75.88 288 ASN A CA 1
ATOM 2265 C C . ASN A 1 288 ? -32.946 22.150 -0.291 1.00 75.88 288 ASN A C 1
ATOM 2267 O O . ASN A 1 288 ? -33.604 23.191 -0.293 1.00 75.88 288 ASN A O 1
ATOM 2271 N N . LYS A 1 289 ? -32.774 21.432 0.829 1.00 69.12 289 LYS A N 1
ATOM 2272 C CA . LYS A 1 289 ? -33.335 21.814 2.142 1.00 69.12 289 LYS A CA 1
ATOM 2273 C C . LYS A 1 289 ? -32.692 23.067 2.732 1.00 69.12 289 LYS A C 1
ATOM 2275 O O . LYS A 1 289 ? -33.353 23.801 3.463 1.00 69.12 289 LYS A O 1
ATOM 2280 N N . GLU A 1 290 ? -31.428 23.314 2.408 1.00 67.19 290 GLU A N 1
ATOM 2281 C CA . GLU A 1 290 ? -30.663 24.481 2.859 1.00 67.19 290 GLU A CA 1
ATOM 2282 C C . GLU A 1 290 ? -30.745 25.661 1.864 1.00 67.19 290 GLU A C 1
ATOM 2284 O O . GLU A 1 290 ? -30.222 26.741 2.133 1.00 67.19 290 GLU A O 1
ATOM 2289 N N . GLY A 1 291 ? -31.465 25.495 0.744 1.00 64.25 291 GLY A N 1
ATOM 2290 C CA . GLY A 1 291 ? -31.681 26.534 -0.270 1.00 64.25 291 GLY A CA 1
ATOM 2291 C C . GLY A 1 291 ? -30.468 26.802 -1.169 1.00 64.25 291 GLY A C 1
ATOM 2292 O O . GLY A 1 291 ? -30.411 27.841 -1.829 1.00 64.25 291 GLY A O 1
ATOM 2293 N N . ALA A 1 292 ? -29.495 25.890 -1.190 1.00 69.31 292 ALA A N 1
ATOM 2294 C CA . ALA A 1 292 ? -28.297 25.986 -2.012 1.00 69.31 292 ALA A CA 1
ATOM 2295 C C . ALA A 1 292 ? -28.573 25.563 -3.466 1.00 69.31 292 ALA A C 1
ATOM 2297 O O . ALA A 1 292 ? -29.342 24.640 -3.733 1.00 69.31 292 ALA A O 1
ATOM 2298 N N . TYR A 1 293 ? -27.903 26.211 -4.423 1.00 68.44 293 TYR A N 1
ATOM 2299 C CA . TYR A 1 293 ? -27.981 25.821 -5.831 1.00 68.44 293 TYR A CA 1
ATOM 2300 C C . TYR A 1 293 ? -27.127 24.573 -6.088 1.00 68.44 293 TYR A C 1
ATOM 2302 O O . TYR A 1 293 ? -25.896 24.643 -6.082 1.00 68.44 293 TYR A O 1
ATOM 2310 N N . ALA A 1 294 ? -27.781 23.434 -6.322 1.00 76.75 294 ALA A N 1
ATOM 2311 C CA . ALA A 1 294 ? -27.104 22.192 -6.670 1.00 76.75 294 ALA A CA 1
ATOM 2312 C C . ALA A 1 294 ? -26.511 22.249 -8.097 1.00 76.75 294 ALA A C 1
ATOM 2314 O O . ALA A 1 294 ? -27.178 22.723 -9.022 1.00 76.75 294 ALA A O 1
ATOM 2315 N N . PRO A 1 295 ? -25.283 21.741 -8.319 1.00 83.56 295 PRO A N 1
ATOM 2316 C CA . PRO A 1 295 ? -24.650 21.767 -9.639 1.00 83.56 295 PRO A CA 1
ATOM 2317 C C . PRO A 1 295 ? -25.330 20.832 -10.660 1.00 83.56 295 PRO A C 1
ATOM 2319 O O . PRO A 1 295 ? -25.263 21.094 -11.861 1.00 83.56 295 PRO A O 1
ATOM 2322 N N . TYR A 1 296 ? -26.033 19.792 -10.204 1.00 92.56 296 TYR A N 1
ATOM 2323 C CA . TYR A 1 296 ? -26.741 18.773 -10.995 1.00 92.56 296 TYR A CA 1
ATOM 2324 C C . TYR A 1 296 ? -28.076 18.378 -10.320 1.00 92.56 296 TYR A C 1
ATOM 2326 O O . TYR A 1 296 ? -28.360 18.857 -9.222 1.00 92.56 296 TYR A O 1
ATOM 2334 N N . ASP A 1 297 ? -28.910 17.559 -10.970 1.00 92.94 297 ASP A N 1
ATOM 2335 C CA . ASP A 1 297 ? -30.183 17.039 -10.438 1.00 92.94 297 ASP A CA 1
ATOM 2336 C C . ASP A 1 297 ? -30.220 15.491 -10.328 1.00 92.94 297 ASP A C 1
ATOM 2338 O O . ASP A 1 297 ? -29.221 14.803 -10.541 1.00 92.94 297 ASP A O 1
ATOM 2342 N N . GLN A 1 298 ? -31.351 14.920 -9.894 1.00 93.19 298 GLN A N 1
ATOM 2343 C CA . GLN A 1 298 ? -31.487 13.472 -9.661 1.00 93.19 298 GLN A CA 1
ATOM 2344 C C . GLN A 1 298 ? -31.441 12.618 -10.942 1.00 93.19 298 GLN A C 1
ATOM 2346 O O . GLN A 1 298 ? -31.121 11.432 -10.859 1.00 93.19 298 GLN A O 1
ATOM 2351 N N . LYS A 1 299 ? -31.738 13.185 -12.117 1.00 94.94 299 LYS A N 1
ATOM 2352 C CA . LYS A 1 299 ? -31.581 12.515 -13.419 1.00 94.94 299 LYS A CA 1
ATOM 2353 C C . LYS A 1 299 ? -30.110 12.321 -13.739 1.00 94.94 299 LYS A C 1
ATOM 2355 O O . LYS A 1 299 ? -29.721 11.232 -14.124 1.00 94.94 299 LYS A O 1
ATOM 2360 N N . ASP A 1 300 ? -29.290 13.335 -13.482 1.00 96.44 300 ASP A N 1
ATOM 2361 C CA . ASP A 1 300 ? -27.845 13.263 -13.698 1.00 96.44 300 ASP A CA 1
ATOM 2362 C C . ASP A 1 300 ? -27.228 12.137 -12.839 1.00 96.44 300 ASP A C 1
ATOM 2364 O O . ASP A 1 300 ? -26.366 11.386 -13.291 1.00 96.44 300 ASP A O 1
ATOM 2368 N N . VAL A 1 301 ? -27.736 11.940 -11.613 1.00 96.00 301 VAL A N 1
ATOM 2369 C CA . VAL A 1 301 ? -27.375 10.798 -10.745 1.00 96.00 301 VAL A CA 1
ATOM 2370 C C . VAL A 1 301 ? -27.919 9.461 -11.283 1.00 96.00 301 VAL A C 1
ATOM 2372 O O . VAL A 1 301 ? -27.267 8.426 -11.131 1.00 96.00 301 VAL A O 1
ATOM 2375 N N . ARG A 1 302 ? -29.080 9.453 -11.952 1.00 95.75 302 ARG A N 1
ATOM 2376 C CA . ARG A 1 302 ? -29.598 8.268 -12.661 1.00 95.75 302 ARG A CA 1
ATOM 2377 C C . ARG A 1 302 ? -28.694 7.881 -13.834 1.00 95.75 302 ARG A C 1
ATOM 2379 O O . ARG A 1 302 ? -28.419 6.694 -13.992 1.00 95.75 302 ARG A O 1
ATOM 2386 N N . GLU A 1 303 ? -28.173 8.849 -14.584 1.00 96.38 303 GLU A N 1
ATOM 2387 C CA . GLU A 1 303 ? -27.217 8.583 -15.664 1.00 96.38 303 GLU A CA 1
ATOM 2388 C C . GLU A 1 303 ? -25.901 8.009 -15.132 1.00 96.38 303 GLU A C 1
ATOM 2390 O O . GLU A 1 303 ? -25.409 7.020 -15.680 1.00 96.38 303 GLU A O 1
ATOM 2395 N N . VAL A 1 304 ? -25.392 8.504 -13.995 1.00 97.06 304 VAL A N 1
ATOM 2396 C CA . VAL A 1 304 ? -24.259 7.861 -13.301 1.00 97.06 304 VAL A CA 1
ATOM 2397 C C . VAL A 1 304 ? -24.562 6.394 -12.985 1.00 97.06 304 VAL A C 1
ATOM 2399 O O . VAL A 1 304 ? -23.715 5.536 -13.235 1.00 97.06 304 VAL A O 1
ATOM 2402 N N . VAL A 1 305 ? -25.756 6.069 -12.473 1.00 96.38 305 VAL A N 1
ATOM 2403 C CA . VAL A 1 305 ? -26.158 4.672 -12.215 1.00 96.38 305 VAL A CA 1
ATOM 2404 C C . VAL A 1 305 ? -26.151 3.843 -13.503 1.00 96.38 305 VAL A C 1
ATOM 2406 O O . VAL A 1 305 ? -25.571 2.756 -13.511 1.00 96.38 305 VAL A O 1
ATOM 2409 N N . MET A 1 306 ? -26.743 4.355 -14.584 1.00 95.50 306 MET A N 1
ATOM 2410 C CA . MET A 1 306 ? -26.842 3.676 -15.883 1.00 95.50 306 MET A CA 1
ATOM 2411 C C . MET A 1 306 ? -25.479 3.340 -16.491 1.00 95.50 306 MET A C 1
ATOM 2413 O O . MET A 1 306 ? -25.264 2.218 -16.959 1.00 95.50 306 MET A O 1
ATOM 2417 N N . HIS A 1 307 ? -24.546 4.288 -16.423 1.00 96.81 307 HIS A N 1
ATOM 2418 C CA . HIS A 1 307 ? -23.206 4.172 -16.993 1.00 96.81 307 HIS A CA 1
ATOM 2419 C C . HIS A 1 307 ? -22.185 3.522 -16.038 1.00 96.81 307 HIS A C 1
ATOM 2421 O O . HIS A 1 307 ? -21.042 3.268 -16.429 1.00 96.81 307 HIS A O 1
ATOM 2427 N N . THR A 1 308 ? -22.557 3.209 -14.790 1.00 97.44 308 THR A N 1
ATOM 2428 C CA . THR A 1 308 ? -21.635 2.572 -13.838 1.00 97.44 308 THR A CA 1
ATOM 2429 C C . THR A 1 308 ? -21.429 1.083 -14.140 1.00 97.44 308 THR A C 1
ATOM 2431 O O . THR A 1 308 ? -22.348 0.263 -14.063 1.00 97.44 308 THR A O 1
ATOM 2434 N N . ILE A 1 309 ? -20.176 0.705 -14.403 1.00 95.50 309 ILE A N 1
ATOM 2435 C CA . ILE A 1 309 ? -19.728 -0.672 -14.638 1.00 95.50 309 ILE A CA 1
ATOM 2436 C C . ILE A 1 309 ? -18.871 -1.126 -13.441 1.00 95.50 309 ILE A C 1
ATOM 2438 O O . ILE A 1 309 ? -17.670 -0.847 -13.397 1.00 95.50 309 ILE A O 1
ATOM 2442 N N . PRO A 1 310 ? -19.441 -1.843 -12.453 1.00 93.81 310 PRO A N 1
ATOM 2443 C CA . PRO A 1 310 ? -18.699 -2.232 -11.260 1.00 93.81 310 PRO A CA 1
ATOM 2444 C C . PRO A 1 310 ? -17.694 -3.370 -11.519 1.00 93.81 310 PRO A C 1
ATOM 2446 O O . PRO A 1 310 ? -17.937 -4.302 -12.295 1.00 93.81 310 PRO A O 1
ATOM 2449 N N . VAL A 1 311 ? -16.558 -3.306 -10.820 1.00 88.38 311 VAL A N 1
ATOM 2450 C CA . VAL A 1 311 ? -15.382 -4.176 -10.965 1.00 88.38 311 VAL A CA 1
ATOM 2451 C C . VAL A 1 311 ? -14.992 -4.769 -9.602 1.00 88.38 311 VAL A C 1
ATOM 2453 O O . VAL A 1 311 ? -15.004 -4.091 -8.575 1.00 88.38 311 VAL A O 1
ATOM 2456 N N . LYS A 1 312 ? -14.624 -6.056 -9.567 1.00 87.19 312 LYS A N 1
ATOM 2457 C CA . LYS A 1 312 ? -14.147 -6.725 -8.341 1.00 87.19 312 LYS A CA 1
ATOM 2458 C C . LYS A 1 312 ? -12.636 -6.572 -8.169 1.00 87.19 312 LYS A C 1
ATOM 2460 O O . LYS A 1 312 ? -11.904 -6.467 -9.152 1.00 87.19 312 LYS A O 1
ATOM 2465 N N . TYR A 1 313 ? -12.161 -6.606 -6.923 1.00 81.62 313 TYR A N 1
ATOM 2466 C CA . TYR A 1 313 ? -10.725 -6.533 -6.642 1.00 81.62 313 TYR A CA 1
ATOM 2467 C C . TYR A 1 313 ? -9.946 -7.641 -7.373 1.00 81.62 313 TYR A C 1
ATOM 2469 O O . TYR A 1 313 ? -10.398 -8.784 -7.444 1.00 81.62 313 TYR A O 1
ATOM 2477 N N . GLY A 1 314 ? -8.775 -7.300 -7.915 1.00 77.00 314 GLY A N 1
ATOM 2478 C CA . GLY A 1 314 ? -7.912 -8.204 -8.681 1.00 77.00 314 GLY A CA 1
ATOM 2479 C C . GLY A 1 314 ? -8.394 -8.541 -10.100 1.00 77.00 314 GLY A C 1
ATOM 2480 O O . GLY A 1 314 ? -7.706 -9.278 -10.802 1.00 77.00 314 GLY A O 1
ATOM 2481 N N . VAL A 1 315 ? -9.542 -8.020 -10.552 1.00 83.75 315 VAL A N 1
ATOM 2482 C CA . VAL A 1 315 ? -10.068 -8.293 -11.899 1.00 83.75 315 VAL A CA 1
ATOM 2483 C C . VAL A 1 315 ? -9.553 -7.264 -12.904 1.00 83.75 315 VAL A C 1
ATOM 2485 O O . VAL A 1 315 ? -10.016 -6.123 -12.937 1.00 83.75 315 VAL A O 1
ATOM 2488 N N . VAL A 1 316 ? -8.627 -7.699 -13.763 1.00 85.88 316 VAL A N 1
ATOM 2489 C CA . VAL A 1 316 ? -8.144 -6.911 -14.906 1.00 85.88 316 VAL A CA 1
ATOM 2490 C C . VAL A 1 316 ? -9.301 -6.636 -15.871 1.00 85.88 316 VAL A C 1
ATOM 2492 O O . VAL A 1 316 ? -10.038 -7.549 -16.254 1.00 85.88 316 VAL A O 1
ATOM 2495 N N . THR A 1 317 ? -9.458 -5.371 -16.248 1.00 88.69 317 THR A N 1
ATOM 2496 C CA . THR A 1 317 ? -10.593 -4.849 -17.017 1.00 88.69 317 THR A CA 1
ATOM 2497 C C . THR A 1 317 ? -10.067 -3.870 -18.068 1.00 88.69 317 THR A C 1
ATOM 2499 O O . THR A 1 317 ? -9.444 -2.879 -17.708 1.00 88.69 317 THR A O 1
ATOM 2502 N N . ASP A 1 318 ? -10.264 -4.137 -19.359 1.00 89.62 318 ASP A N 1
ATOM 2503 C CA . ASP A 1 318 ? -9.955 -3.181 -20.435 1.00 89.62 318 ASP A CA 1
ATOM 2504 C C . ASP A 1 318 ? -10.922 -1.987 -20.345 1.00 89.62 318 ASP A C 1
ATOM 2506 O O . ASP A 1 318 ? -12.128 -2.203 -20.398 1.00 89.62 318 ASP A O 1
ATOM 2510 N N . VAL A 1 319 ? -10.415 -0.760 -20.182 1.00 92.06 319 VAL A N 1
ATOM 2511 C CA . VAL A 1 319 ? -11.241 0.460 -20.006 1.00 92.06 319 VAL A CA 1
ATOM 2512 C C . VAL A 1 319 ? -11.076 1.480 -21.133 1.00 92.06 319 VAL A C 1
ATOM 2514 O O . VAL A 1 319 ? -11.944 2.324 -21.304 1.00 92.06 319 VAL A O 1
ATOM 2517 N N . ALA A 1 320 ? -10.002 1.364 -21.916 1.00 91.62 320 ALA A N 1
ATOM 2518 C CA . ALA A 1 320 ? -9.779 2.042 -23.192 1.00 91.62 320 ALA A CA 1
ATOM 2519 C C . ALA A 1 320 ? -8.861 1.149 -24.069 1.00 91.62 320 ALA A C 1
ATOM 2521 O O . ALA A 1 320 ? -8.305 0.172 -23.547 1.00 91.62 320 ALA A O 1
ATOM 2522 N N . PRO A 1 321 ? -8.650 1.434 -25.369 1.00 87.12 321 PRO A N 1
ATOM 2523 C CA . PRO A 1 321 ? -7.894 0.554 -26.277 1.00 87.12 321 PRO A CA 1
ATOM 2524 C C . PRO A 1 321 ? -6.457 0.243 -25.847 1.00 87.12 321 PRO A C 1
ATOM 2526 O O . PRO A 1 321 ? -5.913 -0.808 -26.199 1.00 87.12 321 PRO A O 1
ATOM 2529 N N . ASP A 1 322 ? -5.837 1.149 -25.090 1.00 88.88 322 ASP A N 1
ATOM 2530 C CA . ASP A 1 322 ? -4.497 1.013 -24.525 1.00 88.88 322 ASP A CA 1
ATOM 2531 C C . ASP A 1 322 ? -4.450 1.149 -22.990 1.00 88.88 322 ASP A C 1
ATOM 2533 O O . ASP A 1 322 ? -3.355 1.244 -22.442 1.00 88.88 322 ASP A O 1
ATOM 2537 N N . ILE A 1 323 ? -5.586 1.112 -22.279 1.00 89.31 323 ILE A N 1
ATOM 2538 C CA . ILE A 1 323 ? -5.625 1.203 -20.806 1.00 89.31 323 ILE A CA 1
ATOM 2539 C C . ILE A 1 323 ? -6.415 0.033 -20.209 1.00 89.31 323 ILE A C 1
ATOM 2541 O O . ILE A 1 323 ? -7.581 -0.200 -20.536 1.00 89.31 323 ILE A O 1
ATOM 2545 N N . LYS A 1 324 ? -5.788 -0.683 -19.269 1.00 90.75 324 LYS A N 1
ATOM 2546 C CA . LYS A 1 324 ? -6.429 -1.704 -18.426 1.00 90.75 324 LYS A CA 1
ATOM 2547 C C . LYS A 1 324 ? -6.418 -1.271 -16.956 1.00 90.75 324 LYS A C 1
ATOM 2549 O O . LYS A 1 324 ? -5.384 -0.865 -16.429 1.00 90.75 324 LYS A O 1
ATOM 2554 N N . LEU A 1 325 ? -7.559 -1.417 -16.292 1.00 88.62 325 LEU A N 1
ATOM 2555 C CA . LEU A 1 325 ? -7.792 -1.157 -14.873 1.00 88.62 325 LEU A CA 1
ATOM 2556 C C . LEU A 1 325 ? -7.698 -2.450 -14.051 1.00 88.62 325 LEU A C 1
ATOM 2558 O O . LEU A 1 325 ? -8.190 -3.499 -14.467 1.00 88.62 325 LEU A O 1
ATOM 2562 N N . THR A 1 326 ? -7.131 -2.368 -12.848 1.00 85.12 326 THR A N 1
ATOM 2563 C CA . THR A 1 326 ? -7.331 -3.341 -11.759 1.00 85.12 326 THR A CA 1
ATOM 2564 C C . THR A 1 326 ? -7.567 -2.593 -10.444 1.00 85.12 326 THR A C 1
ATOM 2566 O O . THR A 1 326 ? -6.844 -1.649 -10.139 1.00 85.12 326 THR A O 1
ATOM 2569 N N . LEU A 1 327 ? -8.554 -3.013 -9.647 1.00 80.38 327 LEU A N 1
ATOM 2570 C CA . LEU A 1 327 ? -8.817 -2.454 -8.312 1.00 80.38 327 LEU A CA 1
ATOM 2571 C C . LEU A 1 327 ? -8.234 -3.363 -7.218 1.00 80.38 327 LEU A C 1
ATOM 2573 O O . LEU A 1 327 ? -8.285 -4.586 -7.348 1.00 80.38 327 LEU A O 1
ATOM 2577 N N . HIS A 1 328 ? -7.704 -2.802 -6.130 1.00 79.56 328 HIS A N 1
ATOM 2578 C CA . HIS A 1 328 ? -7.201 -3.561 -4.971 1.00 79.56 328 HIS A CA 1
ATOM 2579 C C . HIS A 1 328 ? -7.658 -2.901 -3.652 1.00 79.56 328 HIS A C 1
ATOM 2581 O O . HIS A 1 328 ? -7.859 -1.696 -3.622 1.00 79.56 328 HIS A O 1
ATOM 2587 N N . ASN A 1 329 ? -7.810 -3.649 -2.550 1.00 83.31 329 ASN A N 1
ATOM 2588 C CA . ASN A 1 329 ? -8.325 -3.102 -1.278 1.00 83.31 329 ASN A CA 1
ATOM 2589 C C . ASN A 1 329 ? -7.461 -1.963 -0.705 1.00 83.31 329 ASN A C 1
ATOM 2591 O O . ASN A 1 329 ? -6.307 -2.218 -0.361 1.00 83.31 329 ASN A O 1
ATOM 2595 N N . ALA A 1 330 ? -8.032 -0.771 -0.505 1.00 72.81 330 ALA A N 1
ATOM 2596 C CA . ALA A 1 330 ? -7.380 0.372 0.146 1.00 72.81 330 ALA A CA 1
ATOM 2597 C C . ALA A 1 330 ? -7.628 0.469 1.665 1.00 72.81 330 ALA A C 1
ATOM 2599 O O . ALA A 1 330 ? -6.989 1.287 2.322 1.00 72.81 330 ALA A O 1
ATOM 2600 N N . GLY A 1 331 ? -8.534 -0.330 2.245 1.00 77.56 331 GLY A N 1
ATOM 2601 C CA . GLY A 1 331 ? -8.768 -0.379 3.699 1.00 77.56 331 GLY A CA 1
ATOM 2602 C C . GLY A 1 331 ? -9.339 0.899 4.342 1.00 77.56 331 GLY A C 1
ATOM 2603 O O . GLY A 1 331 ? -9.381 0.986 5.568 1.00 77.56 331 GLY A O 1
ATOM 2604 N N . HIS A 1 332 ? -9.768 1.883 3.545 1.00 78.69 332 HIS A N 1
ATOM 2605 C CA . HIS A 1 332 ? -10.222 3.202 4.001 1.00 78.69 332 HIS A CA 1
ATOM 2606 C C . HIS A 1 332 ? -11.723 3.215 4.364 1.00 78.69 332 HIS A C 1
ATOM 2608 O O . HIS A 1 332 ? -12.092 3.497 5.504 1.00 78.69 332 HIS A O 1
ATOM 2614 N N . ILE A 1 333 ? -12.580 2.844 3.404 1.00 82.50 333 ILE A N 1
ATOM 2615 C CA . ILE A 1 333 ? -14.009 2.509 3.581 1.00 82.50 333 ILE A CA 1
ATOM 2616 C C . ILE A 1 333 ? -14.351 1.210 2.831 1.00 82.50 333 ILE A C 1
ATOM 2618 O O . ILE A 1 333 ? -13.532 0.704 2.057 1.00 82.50 333 ILE A O 1
ATOM 2622 N N . ILE A 1 334 ? -15.548 0.647 3.030 1.00 89.19 334 ILE A N 1
ATOM 2623 C CA . ILE A 1 334 ? -15.980 -0.527 2.255 1.00 89.19 334 ILE A CA 1
ATOM 2624 C C . ILE A 1 334 ? -15.957 -0.209 0.746 1.00 89.19 334 ILE A C 1
ATOM 2626 O O . ILE A 1 334 ? -16.362 0.871 0.318 1.00 89.19 334 ILE A O 1
ATOM 2630 N N . GLY A 1 335 ? -15.404 -1.120 -0.057 1.00 82.88 335 GLY A N 1
ATOM 2631 C CA . GLY A 1 335 ? -15.196 -0.909 -1.496 1.00 82.88 335 GLY A CA 1
ATOM 2632 C C . GLY A 1 335 ? -14.062 0.057 -1.884 1.00 82.88 335 GLY A C 1
ATOM 2633 O O . GLY A 1 335 ? -13.789 0.214 -3.075 1.00 82.88 335 GLY A O 1
ATOM 2634 N N . SER A 1 336 ? -13.383 0.701 -0.922 1.00 81.12 336 SER A N 1
ATOM 2635 C CA . SER A 1 336 ? -12.289 1.632 -1.236 1.00 81.12 336 SER A CA 1
ATOM 2636 C C . SER A 1 336 ? -11.132 0.944 -1.960 1.00 81.12 336 SER A C 1
ATOM 2638 O O . SER A 1 336 ? -10.606 -0.080 -1.514 1.00 81.12 336 SER A O 1
ATOM 2640 N N . SER A 1 337 ? -10.743 1.526 -3.090 1.00 80.50 337 SER A N 1
ATOM 2641 C CA . SER A 1 337 ? -9.887 0.895 -4.083 1.00 80.50 337 SER A CA 1
ATOM 2642 C C . SER A 1 337 ? -8.604 1.682 -4.326 1.00 80.50 337 SER A C 1
ATOM 2644 O O . SER A 1 337 ? -8.634 2.843 -4.719 1.00 80.50 337 SER A O 1
ATOM 2646 N N . ILE A 1 338 ? -7.472 0.994 -4.203 1.00 76.88 338 ILE A N 1
ATOM 2647 C CA . ILE A 1 338 ? -6.258 1.331 -4.940 1.00 76.88 338 ILE A CA 1
ATOM 2648 C C . ILE A 1 338 ? -6.563 1.118 -6.420 1.00 76.88 338 ILE A C 1
ATOM 2650 O O . ILE A 1 338 ? -6.929 0.006 -6.821 1.00 76.88 338 ILE A O 1
ATOM 2654 N N . VAL A 1 339 ? -6.370 2.159 -7.222 1.00 77.94 339 VAL A N 1
ATOM 2655 C CA . VAL A 1 339 ? -6.428 2.078 -8.681 1.00 77.94 339 VAL A CA 1
ATOM 2656 C C . VAL A 1 339 ? -5.051 1.663 -9.199 1.00 77.94 339 VAL A C 1
ATOM 2658 O O . VAL A 1 339 ? -4.061 2.344 -8.950 1.00 77.94 339 VAL A O 1
ATOM 2661 N N . HIS A 1 340 ? -4.988 0.549 -9.930 1.00 83.81 340 HIS A N 1
ATOM 2662 C CA . HIS A 1 340 ? -3.847 0.183 -10.767 1.00 83.81 340 HIS A CA 1
ATOM 2663 C C . HIS A 1 340 ? -4.236 0.362 -12.236 1.00 83.81 340 HIS A C 1
ATOM 2665 O O . HIS A 1 340 ? -5.086 -0.371 -12.747 1.00 83.81 340 HIS A O 1
ATOM 2671 N N . LEU A 1 341 ? -3.595 1.319 -12.912 1.00 77.12 341 LEU A N 1
ATOM 2672 C CA . LEU A 1 341 ? -3.646 1.439 -14.371 1.00 77.12 341 LEU A CA 1
ATOM 2673 C C . LEU A 1 341 ? -2.426 0.775 -15.007 1.00 77.12 341 LEU A C 1
ATOM 2675 O O . LEU A 1 341 ? -1.297 1.042 -14.595 1.00 77.12 341 LEU A O 1
ATOM 2679 N N . HIS A 1 342 ? -2.673 -0.015 -16.049 1.00 84.31 342 HIS A N 1
ATOM 2680 C CA . HIS A 1 342 ? -1.685 -0.585 -16.959 1.00 84.31 342 HIS A CA 1
ATOM 2681 C C . HIS A 1 342 ? -1.891 0.033 -18.346 1.00 84.31 342 HIS A C 1
ATOM 2683 O O . HIS A 1 342 ? -2.939 -0.182 -18.958 1.00 84.31 342 HIS A O 1
ATOM 2689 N N . ILE A 1 343 ? -0.917 0.817 -18.814 1.00 81.38 343 ILE A N 1
ATOM 2690 C CA . ILE A 1 343 ? -1.031 1.643 -20.024 1.00 81.38 343 ILE A CA 1
ATOM 2691 C C . ILE A 1 343 ? -0.099 1.110 -21.120 1.00 81.38 343 ILE A C 1
ATOM 2693 O O . ILE A 1 343 ? 1.066 0.787 -20.864 1.00 81.38 343 ILE A O 1
ATOM 2697 N N . GLY A 1 344 ? -0.608 1.030 -22.349 1.00 81.00 344 GLY A N 1
ATOM 2698 C CA . GLY A 1 344 ? 0.027 0.379 -23.491 1.00 81.00 344 GLY A CA 1
ATOM 2699 C C . GLY A 1 344 ? 0.214 -1.129 -23.283 1.00 81.00 344 GLY A C 1
ATOM 2700 O O . GLY A 1 344 ? -0.450 -1.766 -22.471 1.00 81.00 344 GLY A O 1
ATOM 2701 N N . GLU A 1 345 ? 1.186 -1.707 -23.984 1.00 73.38 345 GLU A N 1
ATOM 2702 C CA . GLU A 1 345 ? 1.669 -3.079 -23.749 1.00 73.38 345 GLU A CA 1
ATOM 2703 C C . GLU A 1 345 ? 2.678 -3.087 -22.583 1.00 73.38 345 GLU A C 1
ATOM 2705 O O . GLU A 1 345 ? 3.840 -3.465 -22.728 1.00 73.38 345 GLU A O 1
ATOM 2710 N N . GLY A 1 346 ? 2.264 -2.552 -21.431 1.00 65.19 346 GLY A N 1
ATOM 2711 C CA . GLY A 1 346 ? 3.169 -2.221 -20.333 1.00 65.19 346 GLY A CA 1
ATOM 2712 C C . GLY A 1 346 ? 4.169 -1.121 -20.705 1.00 65.19 346 GLY A C 1
ATOM 2713 O O . GLY A 1 346 ? 5.363 -1.243 -20.421 1.00 65.19 346 GLY A O 1
ATOM 2714 N N . LEU A 1 347 ? 3.702 -0.036 -21.322 1.00 71.00 347 LEU A N 1
ATOM 2715 C CA . LEU A 1 347 ? 4.494 1.185 -21.476 1.00 71.00 347 LEU A CA 1
ATOM 2716 C C . LEU A 1 347 ? 4.757 1.826 -20.103 1.00 71.00 347 LEU A C 1
ATOM 2718 O O . LEU A 1 347 ? 5.894 2.200 -19.814 1.00 71.00 347 LEU A O 1
ATOM 2722 N N . HIS A 1 348 ? 3.713 1.940 -19.270 1.00 67.00 348 HIS A N 1
ATOM 2723 C CA . HIS A 1 348 ? 3.736 2.643 -17.980 1.00 67.00 348 HIS A CA 1
ATOM 2724 C C . HIS A 1 348 ? 2.594 2.165 -17.058 1.00 67.00 348 HIS A C 1
ATOM 2726 O O . HIS A 1 348 ? 1.524 1.815 -17.552 1.00 67.00 348 HIS A O 1
ATOM 2732 N N . ASN A 1 349 ? 2.798 2.147 -15.734 1.00 64.88 349 ASN A N 1
ATOM 2733 C CA . ASN A 1 349 ? 1.819 1.664 -14.739 1.00 64.88 349 ASN A CA 1
ATOM 2734 C C . ASN A 1 349 ? 1.757 2.586 -13.492 1.00 64.88 349 ASN A C 1
ATOM 2736 O O . ASN A 1 349 ? 2.772 3.207 -13.152 1.00 64.88 349 ASN A O 1
ATOM 2740 N N . VAL A 1 350 ? 0.614 2.673 -12.785 1.00 45.31 350 VAL A N 1
ATOM 2741 C CA . VAL A 1 350 ? 0.379 3.652 -11.678 1.00 45.31 350 VAL A CA 1
ATOM 2742 C C . VAL A 1 350 ? -0.252 3.015 -10.405 1.00 45.31 350 VAL A C 1
ATOM 2744 O O . VAL A 1 350 ? -1.365 2.522 -10.552 1.00 45.31 350 VAL A O 1
ATOM 2747 N N . VAL A 1 351 ? 0.423 2.946 -9.215 1.00 47.00 351 VAL A N 1
ATOM 2748 C CA . VAL A 1 351 ? 0.049 2.049 -8.043 1.00 47.00 351 VAL A CA 1
ATOM 2749 C C . VAL A 1 351 ? 0.672 2.323 -6.610 1.00 47.00 351 VAL A C 1
ATOM 2751 O O . VAL A 1 351 ? 1.524 3.201 -6.545 1.00 47.00 351 VAL A O 1
ATOM 2754 N N . TYR A 1 352 ? 0.297 1.603 -5.488 1.00 36.50 352 TYR A N 1
ATOM 2755 C CA . TYR A 1 352 ? 0.300 1.978 -4.003 1.00 36.50 352 TYR A CA 1
ATOM 2756 C C . TYR A 1 352 ? 0.884 0.960 -2.857 1.00 36.50 352 TYR A C 1
ATOM 2758 O O . TYR A 1 352 ? 1.477 -0.053 -3.202 1.00 36.50 352 TYR A O 1
ATOM 2766 N N . SER A 1 353 ? 0.812 1.267 -1.504 1.00 27.64 353 SER A N 1
ATOM 2767 C CA . SER A 1 353 ? 1.012 0.549 0.081 1.00 27.64 353 SER A CA 1
ATOM 2768 C C . SER A 1 353 ? 2.516 -0.388 0.217 1.00 27.64 353 SER A C 1
ATOM 2770 O O . SER A 1 353 ? 2.776 -1.218 -0.647 1.00 27.64 353 SER A O 1
ATOM 2772 N N . VAL A 1 354 ? 3.246 -0.264 1.370 1.00 23.72 354 VAL A N 1
ATOM 2773 C CA . VAL A 1 354 ? 4.017 -1.282 2.170 1.00 23.72 354 VAL A CA 1
ATOM 2774 C C . VAL A 1 354 ? 4.288 -1.179 3.744 1.00 23.72 354 VAL A C 1
ATOM 2776 O O . VAL A 1 354 ? 3.647 -0.426 4.454 1.00 23.72 354 VAL A O 1
ATOM 2779 N N . ASP A 1 355 ? 5.215 -1.983 4.339 1.00 22.98 355 ASP A N 1
ATOM 2780 C CA . ASP A 1 355 ? 6.078 -1.676 5.542 1.00 22.98 355 ASP A CA 1
ATOM 2781 C C . ASP A 1 355 ? 7.564 -2.232 5.489 1.00 22.98 355 ASP A C 1
ATOM 2783 O O . ASP A 1 355 ? 8.199 -1.884 4.527 1.00 22.98 355 ASP A O 1
ATOM 2787 N N . TRP A 1 356 ? 8.228 -2.974 6.415 1.00 23.16 356 TRP A N 1
ATOM 2788 C CA . TRP A 1 356 ? 9.731 -3.011 6.597 1.00 23.16 356 TRP A CA 1
ATOM 2789 C C . TRP A 1 356 ? 10.669 -4.220 6.153 1.00 23.16 356 TRP A C 1
ATOM 2791 O O . TRP A 1 356 ? 10.704 -4.540 4.975 1.00 23.16 356 TRP A O 1
ATOM 2801 N N . SER A 1 357 ? 11.499 -4.890 6.997 1.00 32.53 357 SER A N 1
ATOM 2802 C CA . SER A 1 357 ? 13.009 -4.868 6.901 1.00 32.53 357 SER A CA 1
ATOM 2803 C C . SER A 1 357 ? 13.954 -6.134 6.912 1.00 32.53 357 SER A C 1
ATOM 2805 O O . SER A 1 357 ? 13.509 -7.237 7.236 1.00 32.53 357 SER A O 1
ATOM 2807 N N . SER A 1 358 ? 15.293 -5.983 6.642 1.00 51.44 358 SER A N 1
ATOM 2808 C CA . SER A 1 358 ? 16.335 -7.084 6.654 1.00 51.44 358 SER A CA 1
ATOM 2809 C C . SER A 1 358 ? 17.878 -6.725 6.752 1.00 51.44 358 SER A C 1
ATOM 2811 O O . SER A 1 358 ? 18.260 -5.625 6.369 1.00 51.44 358 SER A O 1
ATOM 2813 N N . PRO A 1 359 ? 18.816 -7.633 7.190 1.00 59.06 359 PRO A N 1
ATOM 2814 C CA . PRO A 1 359 ? 20.293 -7.413 7.432 1.00 59.06 359 PRO A CA 1
ATOM 2815 C C . PRO A 1 359 ? 21.280 -7.538 6.227 1.00 59.06 359 PRO A C 1
ATOM 2817 O O . PRO A 1 359 ? 20.812 -8.042 5.229 1.00 59.06 359 PRO A O 1
ATOM 2820 N N . ILE A 1 360 ? 22.595 -7.131 6.264 1.00 73.19 360 ILE A N 1
ATOM 2821 C CA . ILE A 1 360 ? 23.322 -6.588 5.049 1.00 73.19 360 ILE A CA 1
ATOM 2822 C C . ILE A 1 360 ? 24.843 -6.796 4.759 1.00 73.19 360 ILE A C 1
ATOM 2824 O O . ILE A 1 360 ? 25.700 -6.876 5.641 1.00 73.19 360 ILE A O 1
ATOM 2828 N N . THR A 1 361 ? 25.171 -6.697 3.457 1.00 82.94 361 THR A N 1
ATOM 2829 C CA . THR A 1 361 ? 26.486 -6.307 2.888 1.00 82.94 361 THR A CA 1
ATOM 2830 C C . THR A 1 361 ? 26.450 -4.851 2.407 1.00 82.94 361 THR A C 1
ATOM 2832 O O . THR A 1 361 ? 25.521 -4.469 1.697 1.00 82.94 361 THR A O 1
ATOM 2835 N N . VAL A 1 362 ? 27.460 -4.039 2.732 1.00 84.12 362 VAL A N 1
ATOM 2836 C CA . VAL A 1 362 ? 27.584 -2.647 2.254 1.00 84.12 362 VAL A CA 1
ATOM 2837 C C . VAL A 1 362 ? 28.989 -2.355 1.730 1.00 84.12 362 VAL A C 1
ATOM 2839 O O . VAL A 1 362 ? 29.915 -3.132 1.942 1.00 84.12 362 VAL A O 1
ATOM 2842 N N . ILE A 1 363 ? 29.152 -1.224 1.053 1.00 86.38 363 ILE A N 1
ATOM 2843 C CA . ILE A 1 363 ? 30.429 -0.646 0.633 1.00 86.38 363 ILE A CA 1
ATOM 2844 C C . ILE A 1 363 ? 30.473 0.780 1.177 1.00 86.38 363 ILE A C 1
ATOM 2846 O O . ILE A 1 363 ? 29.485 1.505 1.071 1.00 86.38 363 ILE A O 1
ATOM 2850 N N . ASP A 1 364 ? 31.581 1.174 1.781 1.00 82.31 364 ASP A N 1
ATOM 2851 C CA . ASP A 1 364 ? 31.759 2.497 2.367 1.00 82.31 364 ASP A CA 1
ATOM 2852 C C . ASP A 1 364 ? 32.219 3.549 1.325 1.00 82.31 364 ASP A C 1
ATOM 2854 O O . ASP A 1 364 ? 32.484 3.211 0.164 1.00 82.31 364 ASP A O 1
ATOM 2858 N N . PRO A 1 365 ? 32.291 4.842 1.697 1.00 79.44 365 PRO A N 1
ATOM 2859 C CA . PRO A 1 365 ? 32.686 5.926 0.791 1.00 79.44 365 PRO A CA 1
ATOM 2860 C C . PRO A 1 365 ? 34.092 5.792 0.203 1.00 79.44 365 PRO A C 1
ATOM 2862 O O . PRO A 1 365 ? 34.344 6.287 -0.894 1.00 79.44 365 PRO A O 1
ATOM 2865 N N . ALA A 1 366 ? 35.005 5.114 0.908 1.00 74.50 366 ALA A N 1
ATOM 2866 C CA . ALA A 1 366 ? 36.360 4.840 0.435 1.00 74.50 366 ALA A CA 1
ATOM 2867 C C . ALA A 1 366 ? 36.407 3.641 -0.533 1.00 74.50 366 ALA A C 1
ATOM 2869 O O . ALA A 1 366 ? 37.485 3.221 -0.953 1.00 74.50 366 ALA A O 1
ATOM 2870 N N . GLY A 1 367 ? 35.244 3.083 -0.889 1.00 74.06 367 GLY A N 1
ATOM 2871 C CA . GLY A 1 367 ? 35.110 1.920 -1.755 1.00 74.06 367 GLY A CA 1
ATOM 2872 C C . GLY A 1 367 ? 35.355 0.593 -1.042 1.00 74.06 367 GLY A C 1
ATOM 2873 O O . GLY A 1 367 ? 35.465 -0.424 -1.727 1.00 74.06 367 GLY A O 1
ATOM 2874 N N . GLN A 1 368 ? 35.442 0.566 0.296 1.00 79.75 368 GLN A N 1
ATOM 2875 C CA . GLN A 1 368 ? 35.714 -0.673 1.019 1.00 79.75 368 GLN A CA 1
ATOM 2876 C C . GLN A 1 368 ? 34.425 -1.406 1.403 1.00 79.75 368 GLN A C 1
ATOM 2878 O O . GLN A 1 368 ? 33.518 -0.844 2.014 1.00 79.75 368 GLN A O 1
ATOM 2883 N N . VAL A 1 369 ? 34.338 -2.690 1.067 1.00 86.12 369 VAL A N 1
ATOM 2884 C CA . VAL A 1 369 ? 33.233 -3.563 1.462 1.00 86.12 369 VAL A CA 1
ATOM 2885 C C . VAL A 1 369 ? 33.274 -3.820 2.967 1.00 86.12 369 VAL A C 1
ATOM 2887 O O . VAL A 1 369 ? 34.303 -4.205 3.526 1.00 86.12 369 VAL A O 1
ATOM 2890 N N . GLN A 1 370 ? 32.117 -3.678 3.609 1.00 83.31 370 GLN A N 1
ATOM 2891 C CA . GLN A 1 370 ? 31.881 -4.039 5.000 1.00 83.31 370 GLN A CA 1
ATOM 2892 C C . GLN A 1 370 ? 30.667 -4.975 5.089 1.00 83.31 370 GLN A C 1
ATOM 2894 O O . GLN A 1 370 ? 29.552 -4.624 4.701 1.00 83.31 370 GLN A O 1
ATOM 2899 N N . ILE A 1 371 ? 30.859 -6.171 5.650 1.00 87.06 371 ILE A N 1
ATOM 2900 C CA . ILE A 1 371 ? 29.752 -7.053 6.050 1.00 87.06 371 ILE A CA 1
ATOM 2901 C C . ILE A 1 371 ? 29.454 -6.780 7.521 1.00 87.06 371 ILE A C 1
ATOM 2903 O O . ILE A 1 371 ? 30.352 -6.814 8.371 1.00 87.06 371 ILE A O 1
ATOM 2907 N N . THR A 1 372 ? 28.204 -6.461 7.838 1.00 74.50 372 THR A N 1
ATOM 2908 C CA . THR A 1 372 ? 27.842 -5.930 9.153 1.00 74.50 372 THR A CA 1
ATOM 2909 C C . THR A 1 372 ? 26.388 -6.241 9.478 1.00 74.50 372 THR A C 1
ATOM 2911 O O . THR A 1 372 ? 25.537 -6.318 8.589 1.00 74.50 372 THR A O 1
ATOM 2914 N N . ARG A 1 373 ? 26.064 -6.433 10.762 1.00 73.25 373 ARG A N 1
ATOM 2915 C CA . ARG A 1 373 ? 24.654 -6.495 11.138 1.00 73.25 373 ARG A CA 1
ATOM 2916 C C . ARG A 1 373 ? 24.081 -5.110 10.912 1.00 73.25 373 ARG A C 1
ATOM 2918 O O . ARG A 1 373 ? 24.604 -4.125 11.421 1.00 73.25 373 ARG A O 1
ATOM 2925 N N . ILE A 1 374 ? 22.967 -5.054 10.202 1.00 64.06 374 ILE A N 1
ATOM 2926 C CA . ILE A 1 374 ? 22.268 -3.803 9.936 1.00 64.06 374 ILE A CA 1
ATOM 2927 C C . ILE A 1 374 ? 21.943 -3.030 11.224 1.00 64.06 374 ILE A C 1
ATOM 2929 O O . ILE A 1 374 ? 22.062 -1.813 11.247 1.00 64.06 374 ILE A O 1
ATOM 2933 N N . GLY A 1 375 ? 21.695 -3.733 12.335 1.00 62.47 375 GLY A N 1
ATOM 2934 C CA . GLY A 1 375 ? 21.595 -3.112 13.653 1.00 62.47 375 GLY A CA 1
ATOM 2935 C C . GLY A 1 375 ? 22.833 -2.317 14.058 1.00 62.47 375 GLY A C 1
ATOM 2936 O O . GLY A 1 375 ? 22.722 -1.170 14.462 1.00 62.47 375 GLY A O 1
ATOM 2937 N N . GLU A 1 376 ? 24.021 -2.891 13.892 1.00 66.44 376 GLU A N 1
ATOM 2938 C CA . GLU A 1 376 ? 25.304 -2.349 14.362 1.00 66.44 376 GLU A CA 1
ATOM 2939 C C . GLU A 1 376 ? 25.913 -1.301 13.415 1.00 66.44 376 GLU A C 1
ATOM 2941 O O . GLU A 1 376 ? 26.769 -0.514 13.828 1.00 66.44 376 GLU A O 1
ATOM 2946 N N . LEU A 1 377 ? 25.507 -1.295 12.142 1.00 66.56 377 LEU A N 1
ATOM 2947 C CA . LEU A 1 377 ? 25.798 -0.200 11.216 1.00 66.56 377 LEU A CA 1
ATOM 2948 C C . LEU A 1 377 ? 24.888 0.990 11.509 1.00 66.56 377 LEU A C 1
ATOM 2950 O O . LEU A 1 377 ? 25.363 2.106 11.704 1.00 66.56 377 LEU A O 1
ATOM 2954 N N . ILE A 1 378 ? 23.581 0.747 11.578 1.00 64.31 378 ILE A N 1
ATOM 2955 C CA . ILE A 1 378 ? 22.602 1.821 11.685 1.00 64.31 378 ILE A CA 1
ATOM 2956 C C . ILE A 1 378 ? 22.626 2.447 13.079 1.00 64.31 378 ILE A C 1
ATOM 2958 O O . ILE A 1 378 ? 22.688 3.667 13.171 1.00 64.31 378 ILE A O 1
ATOM 2962 N N . ASP A 1 379 ? 22.682 1.662 14.162 1.00 72.81 379 ASP A N 1
ATOM 2963 C CA . ASP A 1 379 ? 22.809 2.200 15.529 1.00 72.81 379 ASP A CA 1
ATOM 2964 C C . ASP A 1 379 ? 24.051 3.090 15.702 1.00 72.81 379 ASP A C 1
ATOM 2966 O O . ASP A 1 379 ? 24.025 3.996 16.534 1.00 72.81 379 ASP A O 1
ATOM 2970 N N . ARG A 1 380 ? 25.121 2.838 14.933 1.00 77.06 380 ARG A N 1
ATOM 2971 C CA . ARG A 1 380 ? 26.366 3.619 14.934 1.00 77.06 380 ARG A CA 1
ATOM 2972 C C . ARG A 1 380 ? 26.221 4.908 14.131 1.00 77.06 380 ARG A C 1
ATOM 2974 O O . ARG A 1 380 ? 26.490 5.981 14.662 1.00 77.06 380 ARG A O 1
ATOM 2981 N N . LEU A 1 381 ? 25.688 4.822 12.912 1.00 68.88 381 LEU A N 1
ATOM 2982 C CA . LEU A 1 381 ? 25.390 5.999 12.093 1.00 68.88 381 LEU A CA 1
ATOM 2983 C C . LEU A 1 381 ? 24.378 6.931 12.791 1.00 68.88 381 LEU A C 1
ATOM 2985 O O . LEU A 1 381 ? 24.487 8.142 12.648 1.00 68.88 381 LEU A O 1
ATOM 2989 N N . MET A 1 382 ? 23.460 6.391 13.606 1.00 73.06 382 MET A N 1
ATOM 2990 C CA . MET A 1 382 ? 22.514 7.126 14.476 1.00 73.06 382 MET A CA 1
ATOM 2991 C C . MET A 1 382 ? 23.148 7.700 15.763 1.00 73.06 382 MET A C 1
ATOM 2993 O O . MET A 1 382 ? 22.452 8.333 16.558 1.00 73.06 382 MET A O 1
ATOM 2997 N N . GLN A 1 383 ? 24.438 7.455 16.010 1.00 72.81 383 GLN A N 1
ATOM 2998 C CA . GLN A 1 383 ? 25.237 8.099 17.066 1.00 72.81 383 GLN A CA 1
ATOM 2999 C C . GLN A 1 383 ? 26.205 9.130 16.471 1.00 72.81 383 GLN A C 1
ATOM 3001 O O . GLN A 1 383 ? 26.361 10.214 17.028 1.00 72.81 383 GLN A O 1
ATOM 3006 N N . GLU A 1 384 ? 26.824 8.800 15.336 1.00 69.88 384 GLU A N 1
ATOM 3007 C CA . GLU A 1 384 ? 27.728 9.673 14.575 1.00 69.88 384 GLU A CA 1
ATOM 3008 C C . GLU A 1 384 ? 26.968 10.856 13.945 1.00 69.88 384 GLU A C 1
ATOM 3010 O O . GLU A 1 384 ? 27.423 11.999 14.001 1.00 69.88 384 GLU A O 1
ATOM 3015 N N . HIS A 1 385 ? 25.762 10.602 13.429 1.00 67.25 385 HIS A N 1
ATOM 3016 C CA . HIS A 1 385 ? 24.850 11.603 12.885 1.00 67.25 385 HIS A CA 1
ATOM 3017 C C . HIS A 1 385 ? 23.605 11.728 13.767 1.00 67.25 385 HIS A C 1
ATOM 3019 O O . HIS A 1 385 ? 23.044 10.726 14.205 1.00 67.25 385 HIS A O 1
ATOM 3025 N N . LYS A 1 386 ? 23.123 12.961 13.997 1.00 56.31 386 LYS A N 1
ATOM 3026 C CA . LYS A 1 386 ? 21.881 13.190 14.757 1.00 56.31 386 LYS A CA 1
ATOM 3027 C C . LYS A 1 386 ? 20.697 12.517 14.042 1.00 56.31 386 LYS A C 1
ATOM 3029 O O . LYS A 1 386 ? 20.346 12.962 12.946 1.00 56.31 386 LYS A O 1
ATOM 3034 N N . PRO A 1 387 ? 20.056 11.503 14.646 1.00 52.97 387 PRO A N 1
ATOM 3035 C CA . PRO A 1 387 ? 18.940 10.818 14.024 1.00 52.97 387 PRO A CA 1
ATOM 3036 C C . PRO A 1 387 ? 17.673 11.667 14.130 1.00 52.97 387 PRO A C 1
ATOM 3038 O O . PRO A 1 387 ? 17.520 12.511 15.020 1.00 52.97 387 PRO A O 1
ATOM 3041 N N . THR A 1 388 ? 16.734 11.423 13.223 1.00 45.34 388 THR A N 1
ATOM 3042 C CA . THR A 1 388 ? 15.371 11.951 13.356 1.00 45.34 388 THR A CA 1
ATOM 3043 C C . THR A 1 388 ? 14.660 11.266 14.527 1.00 45.34 388 THR A C 1
ATOM 3045 O O . THR A 1 388 ? 14.728 10.048 14.663 1.00 45.34 388 THR A O 1
ATOM 3048 N N . LYS A 1 389 ? 14.005 12.047 15.398 1.00 34.47 389 LYS A N 1
ATOM 3049 C CA . LYS A 1 389 ? 13.208 11.520 16.517 1.00 34.47 389 LYS A CA 1
ATOM 3050 C C . LYS A 1 389 ? 11.827 11.094 16.013 1.00 34.47 389 LYS A C 1
ATOM 3052 O O . LYS A 1 389 ? 11.180 11.875 15.325 1.00 34.47 389 LYS A O 1
ATOM 3057 N N . GLY A 1 390 ? 11.374 9.905 16.399 1.00 40.69 390 GLY A N 1
ATOM 3058 C CA . GLY A 1 390 ? 10.067 9.349 16.039 1.00 40.69 390 GLY A CA 1
ATOM 3059 C C . GLY A 1 390 ? 10.000 7.857 16.372 1.00 40.69 390 GLY A C 1
ATOM 3060 O O . GLY A 1 390 ? 10.923 7.330 16.992 1.00 40.69 390 GLY A O 1
ATOM 3061 N N . PHE A 1 391 ? 8.932 7.173 15.949 1.00 34.31 391 PHE A N 1
ATOM 3062 C CA . PHE A 1 391 ? 8.864 5.706 16.028 1.00 34.31 391 PHE A CA 1
ATOM 3063 C C . PHE A 1 391 ? 9.841 5.057 15.035 1.00 34.31 391 PHE A C 1
ATOM 3065 O O . PHE A 1 391 ? 10.543 4.117 15.395 1.00 34.31 391 PHE A O 1
ATOM 3072 N N . VAL A 1 392 ? 9.949 5.606 13.818 1.00 39.78 392 VAL A N 1
ATOM 3073 C CA . VAL A 1 392 ? 11.018 5.283 12.862 1.00 39.78 392 VAL A CA 1
ATOM 3074 C C . VAL A 1 392 ? 12.085 6.377 12.906 1.00 39.78 392 VAL A C 1
ATOM 3076 O O . VAL A 1 392 ? 11.896 7.479 12.395 1.00 39.78 392 VAL A O 1
ATOM 3079 N N . GLU A 1 393 ? 13.227 6.069 13.505 1.00 54.78 393 GLU A N 1
ATOM 3080 C CA . GLU A 1 393 ? 14.419 6.912 13.474 1.00 54.78 393 GLU A CA 1
ATOM 3081 C C . GLU A 1 393 ? 15.143 6.716 12.124 1.00 54.78 393 GLU A C 1
ATOM 3083 O O . GLU A 1 393 ? 15.235 5.593 11.618 1.00 54.78 393 GLU A O 1
ATOM 3088 N N . ARG A 1 394 ? 15.669 7.787 11.512 1.00 57.56 394 ARG A N 1
ATOM 3089 C CA . ARG A 1 394 ? 16.390 7.731 10.220 1.00 57.56 394 ARG A CA 1
ATOM 3090 C C . ARG A 1 394 ? 17.667 8.572 10.200 1.00 57.56 394 ARG A C 1
ATOM 3092 O O . ARG A 1 394 ? 17.646 9.735 10.615 1.00 57.56 394 ARG A O 1
ATOM 3099 N N . VAL A 1 395 ? 18.708 8.022 9.565 1.00 60.25 395 VAL A N 1
ATOM 3100 C CA . VAL A 1 395 ? 19.911 8.727 9.090 1.00 60.25 395 VAL A CA 1
ATOM 3101 C C . VAL A 1 395 ? 20.006 8.623 7.553 1.00 60.25 395 VAL A C 1
ATOM 3103 O O . VAL A 1 395 ? 19.959 7.518 7.006 1.00 60.25 395 VAL A O 1
ATOM 3106 N N . PRO A 1 396 ? 20.098 9.746 6.811 1.00 54.03 396 PRO A N 1
ATOM 3107 C CA . PRO A 1 396 ? 20.382 9.717 5.375 1.00 54.03 396 PRO A CA 1
ATOM 3108 C C . PRO A 1 396 ? 21.805 9.215 5.103 1.00 54.03 396 PRO A C 1
ATOM 3110 O O . PRO A 1 396 ? 22.704 9.460 5.901 1.00 54.03 396 PRO A O 1
ATOM 3113 N N . ASN A 1 397 ? 22.036 8.577 3.953 1.00 68.75 397 ASN A N 1
ATOM 3114 C CA . ASN A 1 397 ? 23.400 8.303 3.501 1.00 68.75 397 ASN A CA 1
ATOM 3115 C C . ASN A 1 397 ? 24.057 9.614 3.034 1.00 68.75 397 ASN A C 1
ATOM 3117 O O . ASN A 1 397 ? 23.840 10.044 1.901 1.00 68.75 397 ASN A O 1
ATOM 3121 N N . LEU A 1 398 ? 24.794 10.273 3.931 1.00 60.91 398 LEU A N 1
ATOM 3122 C CA . LEU A 1 398 ? 25.524 11.511 3.637 1.00 60.91 398 LEU A CA 1
ATOM 3123 C C . LEU A 1 398 ? 26.900 11.232 3.032 1.00 60.91 398 LEU A C 1
ATOM 3125 O O . LEU A 1 398 ? 27.346 11.983 2.170 1.00 60.91 398 LEU A O 1
ATOM 3129 N N . ASP A 1 399 ? 27.545 10.147 3.461 1.00 67.62 399 ASP A N 1
ATOM 3130 C CA . ASP A 1 399 ? 28.954 9.900 3.155 1.00 67.62 399 ASP A CA 1
ATOM 3131 C C . ASP A 1 399 ? 29.163 9.243 1.778 1.00 67.62 399 ASP A C 1
ATOM 3133 O O . ASP A 1 399 ? 30.230 9.382 1.189 1.00 67.62 399 ASP A O 1
ATOM 3137 N N . GLY A 1 400 ? 28.157 8.533 1.243 1.00 76.56 400 GLY A N 1
ATOM 3138 C CA . GLY A 1 400 ? 28.214 7.904 -0.088 1.00 76.56 400 GLY A CA 1
ATOM 3139 C C . GLY A 1 400 ? 28.283 6.370 -0.104 1.00 76.56 400 GLY A C 1
ATOM 3140 O O . GLY A 1 400 ? 28.708 5.788 -1.104 1.00 76.56 400 GLY A O 1
ATOM 3141 N N . TRP A 1 401 ? 27.840 5.710 0.973 1.00 82.06 401 TRP A N 1
ATOM 3142 C CA . TRP A 1 401 ? 27.752 4.248 1.093 1.00 82.06 401 TRP A CA 1
ATOM 3143 C C . TRP A 1 401 ? 26.937 3.581 -0.041 1.00 82.06 401 TRP A C 1
ATOM 3145 O O . TRP A 1 401 ? 26.007 4.164 -0.605 1.00 82.06 401 TRP A O 1
ATOM 3155 N N . LYS A 1 402 ? 27.254 2.325 -0.358 1.00 87.12 402 LYS A N 1
ATOM 3156 C CA . LYS A 1 402 ? 26.648 1.512 -1.428 1.00 87.12 402 LYS A CA 1
ATOM 3157 C C . LYS A 1 402 ? 26.346 0.095 -0.932 1.00 87.12 402 LYS A C 1
ATOM 3159 O O . LYS A 1 402 ? 26.727 -0.279 0.170 1.00 87.12 402 LYS A O 1
ATOM 3164 N N . THR A 1 403 ? 25.659 -0.702 -1.734 1.00 86.25 403 THR A N 1
ATOM 3165 C CA . THR A 1 403 ? 25.416 -2.133 -1.511 1.00 86.25 403 THR A CA 1
ATOM 3166 C C . THR A 1 403 ? 25.404 -2.859 -2.861 1.00 86.25 403 THR A C 1
ATOM 3168 O O . THR A 1 403 ? 25.632 -2.245 -3.906 1.00 86.25 403 THR A O 1
ATOM 3171 N N . PHE A 1 404 ? 25.169 -4.165 -2.845 1.00 84.12 404 PHE A N 1
ATOM 3172 C CA . PHE A 1 404 ? 24.915 -4.960 -4.039 1.00 84.12 404 PHE A CA 1
ATOM 3173 C C . PHE A 1 404 ? 23.412 -5.223 -4.137 1.00 84.12 404 PHE A C 1
ATOM 3175 O O . PHE A 1 404 ? 22.801 -5.614 -3.146 1.00 84.12 404 PHE A O 1
ATOM 3182 N N . ALA A 1 405 ? 22.835 -5.053 -5.319 1.00 73.44 405 ALA A N 1
ATOM 3183 C CA . ALA A 1 405 ? 21.463 -5.438 -5.649 1.00 73.44 405 ALA A CA 1
ATOM 3184 C C . ALA A 1 405 ? 21.482 -6.265 -6.937 1.00 73.44 405 ALA A C 1
ATOM 3186 O O . ALA A 1 405 ? 22.452 -6.184 -7.692 1.00 73.44 405 ALA A O 1
ATOM 3187 N N . PHE A 1 406 ? 20.445 -7.052 -7.204 1.00 65.00 406 PHE A N 1
ATOM 3188 C CA . PHE A 1 406 ? 20.265 -7.678 -8.510 1.00 65.00 406 PHE A CA 1
ATOM 3189 C C . PHE A 1 406 ? 19.242 -6.936 -9.363 1.00 65.00 406 PHE A C 1
ATOM 3191 O O . PHE A 1 406 ? 18.326 -6.289 -8.856 1.00 65.00 406 PHE A O 1
ATOM 3198 N N . ASP A 1 407 ? 19.416 -7.041 -10.671 1.00 73.19 407 ASP A N 1
ATOM 3199 C CA . ASP A 1 407 ? 18.455 -6.602 -11.670 1.00 73.19 407 ASP A CA 1
ATOM 3200 C C . ASP A 1 407 ? 17.498 -7.766 -11.987 1.00 73.19 407 ASP A C 1
ATOM 3202 O O . ASP A 1 407 ? 17.958 -8.780 -12.523 1.00 73.19 407 ASP A O 1
ATOM 3206 N N . PRO A 1 408 ? 16.191 -7.678 -11.671 1.00 58.97 408 PRO A N 1
ATOM 3207 C CA . PRO A 1 408 ? 15.260 -8.775 -11.934 1.00 58.97 408 PRO A CA 1
ATOM 3208 C C . PRO A 1 408 ? 15.064 -9.090 -13.422 1.00 58.97 408 PRO A C 1
ATOM 3210 O O . PRO A 1 408 ? 14.610 -10.185 -13.740 1.00 58.97 408 PRO A O 1
ATOM 3213 N N . SER A 1 409 ? 15.411 -8.164 -14.325 1.00 62.84 409 SER A N 1
ATOM 3214 C CA . SER A 1 409 ? 15.260 -8.352 -15.774 1.00 62.84 409 SER A CA 1
ATOM 3215 C C . SER A 1 409 ? 16.462 -9.035 -16.433 1.00 62.84 409 SER A C 1
ATOM 3217 O O . SER A 1 409 ? 16.286 -9.747 -17.417 1.00 62.84 409 SER A O 1
ATOM 3219 N N . THR A 1 410 ? 17.673 -8.870 -15.885 1.00 74.44 410 THR A N 1
ATOM 3220 C CA . THR A 1 410 ? 18.904 -9.469 -16.441 1.00 74.44 410 THR A CA 1
ATOM 3221 C C . THR A 1 410 ? 19.544 -10.533 -15.545 1.00 74.44 410 THR A C 1
ATOM 3223 O O . THR A 1 410 ? 20.498 -11.189 -15.957 1.00 74.44 410 THR A O 1
ATOM 3226 N N . CYS A 1 411 ? 19.049 -10.714 -14.315 1.00 73.38 411 CYS A N 1
ATOM 3227 C CA . CYS A 1 411 ? 19.667 -11.543 -13.271 1.00 73.38 411 CYS A CA 1
ATOM 3228 C C . CYS A 1 411 ? 21.144 -11.189 -12.970 1.00 73.38 411 CYS A C 1
ATOM 3230 O O . CYS A 1 411 ? 21.897 -11.997 -12.427 1.00 73.38 411 CYS A O 1
ATOM 3232 N N . GLU A 1 412 ? 21.573 -9.966 -13.281 1.00 77.38 412 GLU A N 1
ATOM 3233 C CA . GLU A 1 412 ? 22.919 -9.469 -12.983 1.00 77.38 412 GLU A CA 1
ATOM 3234 C C . GLU A 1 412 ? 22.987 -8.838 -11.587 1.00 77.38 412 GLU A C 1
ATOM 3236 O O . GLU A 1 412 ? 22.097 -8.081 -11.197 1.00 77.38 412 GLU A O 1
ATOM 3241 N N . LEU A 1 413 ? 24.087 -9.063 -10.860 1.00 79.19 413 LEU A N 1
ATOM 3242 C CA . LEU A 1 413 ? 24.379 -8.348 -9.614 1.00 79.19 413 LEU A CA 1
ATOM 3243 C C . LEU A 1 413 ? 25.131 -7.037 -9.911 1.00 79.19 413 LEU A C 1
ATOM 3245 O O . LEU A 1 413 ? 26.159 -7.048 -10.587 1.00 79.19 413 LEU A O 1
ATOM 3249 N N . LYS A 1 414 ? 24.640 -5.911 -9.386 1.00 82.62 414 LYS A N 1
ATOM 3250 C CA . LYS A 1 414 ? 25.129 -4.547 -9.648 1.00 82.62 414 LYS A CA 1
ATOM 3251 C C . LYS A 1 414 ? 25.432 -3.822 -8.329 1.00 82.62 414 LYS A C 1
ATOM 3253 O O . LYS A 1 414 ? 24.722 -3.984 -7.337 1.00 82.62 414 LYS A O 1
ATOM 3258 N N . THR A 1 415 ? 26.488 -3.006 -8.310 1.00 84.19 415 THR A N 1
ATOM 3259 C CA . THR A 1 415 ? 26.831 -2.144 -7.163 1.00 84.19 415 THR A CA 1
ATOM 3260 C C . THR A 1 415 ? 26.033 -0.846 -7.228 1.00 84.19 415 THR A C 1
ATOM 3262 O O . THR A 1 415 ? 26.137 -0.109 -8.208 1.00 84.19 415 THR A O 1
ATOM 3265 N N . VAL A 1 416 ? 25.260 -0.544 -6.185 1.00 74.69 416 VAL A N 1
ATOM 3266 C CA . VAL A 1 416 ? 24.230 0.509 -6.194 1.00 74.69 416 VAL A CA 1
ATOM 3267 C C . VAL A 1 416 ? 24.259 1.335 -4.902 1.00 74.69 416 VAL A C 1
ATOM 3269 O O . VAL A 1 416 ? 24.527 0.778 -3.836 1.00 74.69 416 VAL A O 1
ATOM 3272 N N . PRO A 1 417 ? 24.042 2.663 -4.941 1.00 72.81 417 PRO A N 1
ATOM 3273 C CA . PRO A 1 417 ? 24.126 3.484 -3.739 1.00 72.81 417 PRO A CA 1
ATOM 3274 C C . PRO A 1 417 ? 22.989 3.189 -2.752 1.00 72.81 417 PRO A C 1
ATOM 3276 O O . PRO A 1 417 ? 21.831 3.001 -3.129 1.00 72.81 417 PRO A O 1
ATOM 3279 N N . ILE A 1 418 ? 23.327 3.188 -1.461 1.00 67.50 418 ILE A N 1
ATOM 3280 C CA . ILE A 1 418 ? 22.335 3.205 -0.383 1.00 67.50 418 ILE A CA 1
ATOM 3281 C C . ILE A 1 418 ? 21.765 4.621 -0.326 1.00 67.50 418 ILE A C 1
ATOM 3283 O O . ILE A 1 418 ? 22.490 5.601 -0.480 1.00 67.50 418 ILE A O 1
ATOM 3287 N N . THR A 1 419 ? 20.469 4.765 -0.091 1.00 56.72 419 THR A N 1
ATOM 3288 C CA . THR A 1 419 ? 19.828 6.078 0.029 1.00 56.72 419 THR A CA 1
ATOM 3289 C C . THR A 1 419 ? 19.699 6.492 1.495 1.00 56.72 419 THR A C 1
ATOM 3291 O O . THR A 1 419 ? 19.868 7.673 1.819 1.00 56.72 419 THR A O 1
ATOM 3294 N N . SER A 1 420 ? 19.441 5.534 2.400 1.00 47.81 420 SER A N 1
ATOM 3295 C CA . SER A 1 420 ? 19.431 5.762 3.851 1.00 47.81 420 SER A CA 1
ATOM 3296 C C . SER A 1 420 ? 19.360 4.518 4.734 1.00 47.81 420 SER A C 1
ATOM 3298 O O . SER A 1 420 ? 19.120 3.405 4.270 1.00 47.81 420 SER A O 1
ATOM 3300 N N . PHE A 1 421 ? 19.543 4.788 6.027 1.00 61.50 421 PHE A N 1
ATOM 3301 C CA . PHE A 1 421 ? 19.647 3.875 7.152 1.00 61.50 421 PHE A CA 1
ATOM 3302 C C . PHE A 1 421 ? 18.514 4.165 8.166 1.00 61.50 421 PHE A C 1
ATOM 3304 O O . PHE A 1 421 ? 18.303 5.321 8.548 1.00 61.50 421 PHE A O 1
ATOM 3311 N N . LEU A 1 422 ? 17.767 3.139 8.588 1.00 54.66 422 LEU A N 1
ATOM 3312 C CA . LEU A 1 422 ? 16.486 3.237 9.314 1.00 54.66 422 LEU A CA 1
ATOM 3313 C C . LEU A 1 422 ? 16.472 2.391 10.611 1.00 54.66 422 LEU A C 1
ATOM 3315 O O . LEU A 1 422 ? 17.002 1.277 10.609 1.00 54.66 422 LEU A O 1
ATOM 3319 N N . ARG A 1 423 ? 15.793 2.829 11.690 1.00 54.69 423 ARG A N 1
ATOM 3320 C CA . ARG A 1 423 ? 15.418 1.936 12.816 1.00 54.69 423 ARG A CA 1
ATOM 3321 C C . ARG A 1 423 ? 14.043 2.229 13.457 1.00 54.69 423 ARG A C 1
ATOM 3323 O O . ARG A 1 423 ? 13.795 3.358 13.850 1.00 54.69 423 ARG A O 1
ATOM 3330 N N . HIS A 1 424 ? 13.186 1.213 13.643 1.00 50.97 424 HIS A N 1
ATOM 3331 C CA . HIS A 1 424 ? 11.934 1.284 14.421 1.00 50.97 424 HIS A CA 1
ATOM 3332 C C . HIS A 1 424 ? 11.700 0.069 15.345 1.00 50.97 424 HIS A C 1
ATOM 3334 O O . HIS A 1 424 ? 12.308 -0.985 15.108 1.00 50.97 424 HIS A O 1
ATOM 3340 N N . PRO A 1 425 ? 10.860 0.200 16.399 1.00 44.34 425 PRO A N 1
ATOM 3341 C CA . PRO A 1 425 ? 10.557 -0.873 17.344 1.00 44.34 425 PRO A CA 1
ATOM 3342 C C . PRO A 1 425 ? 9.863 -2.110 16.762 1.00 44.34 425 PRO A C 1
ATOM 3344 O O . PRO A 1 425 ? 9.193 -2.031 15.739 1.00 44.34 425 PRO A O 1
ATOM 3347 N N . ILE A 1 426 ? 10.001 -3.256 17.431 1.00 42.25 426 ILE A N 1
ATOM 3348 C CA . ILE A 1 426 ? 9.425 -4.538 16.985 1.00 42.25 426 ILE A CA 1
ATOM 3349 C C . ILE A 1 426 ? 7.940 -4.634 17.358 1.00 42.25 426 ILE A C 1
ATOM 3351 O O . ILE A 1 426 ? 7.593 -4.522 18.531 1.00 42.25 426 ILE A O 1
ATOM 3355 N N . SER A 1 427 ? 7.094 -4.886 16.357 1.00 43.84 427 SER A N 1
ATOM 3356 C CA . SER A 1 427 ? 5.628 -4.995 16.468 1.00 43.84 427 SER A CA 1
ATOM 3357 C C . SER A 1 427 ? 5.041 -6.255 15.808 1.00 43.84 427 SER A C 1
ATOM 3359 O O . SER A 1 427 ? 3.827 -6.423 15.782 1.00 43.84 427 SER A O 1
ATOM 3361 N N . GLU A 1 428 ? 5.883 -7.129 15.254 1.00 43.78 428 GLU A N 1
ATOM 3362 C CA . GLU A 1 428 ? 5.497 -8.348 14.529 1.00 43.78 428 GLU A CA 1
ATOM 3363 C C . GLU A 1 428 ? 6.374 -9.531 14.972 1.00 43.78 428 GLU A C 1
ATOM 3365 O O . GLU A 1 428 ? 7.477 -9.337 15.492 1.00 43.78 428 GLU A O 1
ATOM 3370 N N . GLU A 1 429 ? 5.915 -10.763 14.738 1.00 50.41 429 GLU A N 1
ATOM 3371 C CA . GLU A 1 429 ? 6.704 -11.959 15.048 1.00 50.41 429 GLU A CA 1
ATOM 3372 C C . GLU A 1 429 ? 7.915 -12.106 14.109 1.00 50.41 429 GLU A C 1
ATOM 3374 O O . GLU A 1 429 ? 7.824 -11.908 12.893 1.00 50.41 429 GLU A O 1
ATOM 3379 N N . LEU A 1 430 ? 9.064 -12.468 14.687 1.00 60.28 430 LEU A N 1
ATOM 3380 C CA . LEU A 1 430 ? 10.327 -12.662 13.975 1.00 60.28 430 LEU A CA 1
ATOM 3381 C C . LEU A 1 430 ? 10.567 -14.136 13.649 1.00 60.28 430 LEU A C 1
ATOM 3383 O O . LEU A 1 430 ? 10.471 -15.005 14.517 1.00 60.28 430 LEU A O 1
ATOM 3387 N N . TYR A 1 431 ? 10.990 -14.401 12.415 1.00 71.56 431 TYR A N 1
ATOM 3388 C CA . TYR A 1 431 ? 11.299 -15.738 11.922 1.00 71.56 431 TYR A CA 1
ATOM 3389 C C . TYR A 1 431 ? 12.740 -15.831 11.406 1.00 71.56 431 TYR A C 1
ATOM 3391 O O . TYR A 1 431 ? 13.207 -15.003 10.624 1.00 71.56 431 TYR A O 1
ATOM 3399 N N . GLU A 1 432 ? 13.450 -16.877 11.831 1.00 83.44 432 GLU A N 1
ATOM 3400 C CA . GLU A 1 432 ? 14.716 -17.320 11.256 1.00 83.44 432 GLU A CA 1
ATOM 3401 C C . GLU A 1 432 ? 14.443 -18.405 10.206 1.00 83.44 432 GLU A C 1
ATOM 3403 O O . GLU A 1 432 ? 14.245 -19.583 10.530 1.00 83.44 432 GLU A O 1
ATOM 3408 N N . VAL A 1 433 ? 14.451 -18.011 8.933 1.00 81.25 433 VAL A N 1
ATOM 3409 C CA . VAL A 1 433 ? 14.435 -18.946 7.801 1.00 81.25 433 VAL A CA 1
ATOM 3410 C C . VAL A 1 433 ? 15.854 -19.474 7.613 1.00 81.25 433 VAL A C 1
ATOM 3412 O O . VAL A 1 433 ? 16.781 -18.684 7.485 1.00 81.25 433 VAL A O 1
ATOM 3415 N N . THR A 1 434 ? 16.047 -20.794 7.615 1.00 88.94 434 THR A N 1
ATOM 3416 C CA . THR A 1 434 ? 17.348 -21.463 7.417 1.00 88.94 434 THR A CA 1
ATOM 3417 C C . THR A 1 434 ? 17.297 -22.389 6.203 1.00 88.94 434 THR A C 1
ATOM 3419 O O . THR A 1 434 ? 16.369 -23.192 6.077 1.00 88.94 434 THR A O 1
ATOM 3422 N N . THR A 1 435 ? 18.308 -22.321 5.337 1.00 89.81 435 THR A N 1
ATOM 3423 C CA . THR A 1 435 ? 18.382 -23.074 4.072 1.00 89.81 435 THR A CA 1
ATOM 3424 C C . THR A 1 435 ? 19.144 -24.403 4.184 1.00 89.81 435 THR A C 1
ATOM 3426 O O . THR A 1 435 ? 19.696 -24.756 5.235 1.00 89.81 435 THR A O 1
ATOM 3429 N N . SER A 1 436 ? 19.184 -25.167 3.089 1.00 86.81 436 SER A N 1
ATOM 3430 C CA . SER A 1 436 ? 19.789 -26.496 2.999 1.00 86.81 436 SER A CA 1
ATOM 3431 C C . SER A 1 436 ? 21.280 -26.470 3.318 1.00 86.81 436 SER A C 1
ATOM 3433 O O . SER A 1 436 ? 21.737 -27.288 4.133 1.00 86.81 436 SER A O 1
ATOM 3435 N N . THR A 1 437 ? 21.994 -25.477 2.768 1.00 84.19 437 THR A N 1
ATOM 3436 C CA . THR A 1 437 ? 23.428 -25.250 2.986 1.00 84.19 437 THR A CA 1
ATOM 3437 C C . THR A 1 437 ? 23.731 -24.330 4.172 1.00 84.19 437 THR A C 1
ATOM 3439 O O . THR A 1 437 ? 24.873 -23.896 4.309 1.00 84.19 437 THR A O 1
ATOM 3442 N N . GLY A 1 438 ? 22.739 -23.990 5.001 1.00 82.88 438 GLY A N 1
ATOM 3443 C CA . GLY A 1 438 ? 22.934 -23.248 6.251 1.00 82.88 438 GLY A CA 1
ATOM 3444 C C . GLY A 1 438 ? 22.945 -21.718 6.154 1.00 82.88 438 GLY A C 1
ATOM 3445 O O . GLY A 1 438 ? 23.288 -21.073 7.149 1.00 82.88 438 GLY A O 1
ATOM 3446 N N . ARG A 1 439 ? 22.538 -21.125 5.018 1.00 89.00 439 ARG A N 1
ATOM 3447 C CA . ARG A 1 439 ? 22.217 -19.684 4.949 1.00 89.00 439 ARG A CA 1
ATOM 3448 C C . ARG A 1 439 ? 21.015 -19.381 5.843 1.00 89.00 439 ARG A C 1
ATOM 3450 O O . ARG A 1 439 ? 20.213 -20.279 6.121 1.00 89.00 439 ARG A O 1
ATOM 3457 N N . LYS A 1 440 ? 20.874 -18.132 6.294 1.00 85.94 440 LYS A N 1
ATOM 3458 C CA . LYS A 1 440 ? 19.744 -17.701 7.130 1.00 85.94 440 LYS A CA 1
ATOM 3459 C C . LYS A 1 440 ? 19.278 -16.279 6.828 1.00 85.94 440 LYS A C 1
ATOM 3461 O O . LYS A 1 440 ? 20.102 -15.375 6.719 1.00 85.94 440 LYS A O 1
ATOM 3466 N N . ALA A 1 441 ? 17.969 -16.056 6.838 1.00 74.75 441 ALA A N 1
ATOM 3467 C CA . ALA A 1 441 ? 17.369 -14.728 6.976 1.00 74.75 441 ALA A CA 1
ATOM 3468 C C . ALA A 1 441 ? 16.714 -14.606 8.360 1.00 74.75 441 ALA A C 1
ATOM 3470 O O . ALA A 1 441 ? 16.166 -15.589 8.858 1.00 74.75 441 ALA A O 1
ATOM 3471 N N . ARG A 1 442 ? 16.762 -13.418 8.975 1.00 70.81 442 ARG A N 1
ATOM 3472 C CA . ARG A 1 442 ? 15.930 -13.058 10.136 1.00 70.81 442 ARG A CA 1
ATOM 3473 C C . ARG A 1 442 ? 15.098 -11.846 9.762 1.00 70.81 442 ARG A C 1
ATOM 3475 O O . ARG A 1 442 ? 15.669 -10.809 9.441 1.00 70.81 442 ARG A O 1
ATOM 3482 N N . VAL A 1 443 ? 13.790 -12.042 9.756 1.00 60.56 443 VAL A N 1
ATOM 3483 C CA . VAL A 1 443 ? 12.805 -11.239 9.024 1.00 60.56 443 VAL A CA 1
ATOM 3484 C C . VAL A 1 443 ? 11.459 -11.337 9.741 1.00 60.56 443 VAL A C 1
ATOM 3486 O O . VAL A 1 443 ? 11.206 -12.340 10.414 1.00 60.56 443 VAL A O 1
ATOM 3489 N N . THR A 1 444 ? 10.609 -10.313 9.643 1.00 54.44 444 THR A N 1
ATOM 3490 C CA . THR A 1 444 ? 9.239 -10.403 10.178 1.00 54.44 444 THR A CA 1
ATOM 3491 C C . THR A 1 444 ? 8.358 -11.274 9.279 1.00 54.44 444 THR A C 1
ATOM 3493 O O . THR A 1 444 ? 8.655 -11.459 8.098 1.00 54.44 444 THR A O 1
ATOM 3496 N N . ASP A 1 445 ? 7.269 -11.811 9.829 1.00 51.62 445 ASP A N 1
ATOM 3497 C CA . ASP A 1 445 ? 6.308 -12.682 9.126 1.00 51.62 445 ASP A CA 1
ATOM 3498 C C . ASP A 1 445 ? 5.814 -12.125 7.770 1.00 51.62 445 ASP A C 1
ATOM 3500 O O . ASP A 1 445 ? 5.667 -12.839 6.773 1.00 51.62 445 ASP A O 1
ATOM 3504 N N . SER A 1 446 ? 5.607 -10.809 7.725 1.00 40.16 446 SER A N 1
ATOM 3505 C CA . SER A 1 446 ? 5.067 -10.067 6.582 1.00 40.16 446 SER A CA 1
ATOM 3506 C C . SER A 1 446 ? 6.136 -9.480 5.641 1.00 40.16 446 SER A C 1
ATOM 3508 O O . SER A 1 446 ? 5.811 -8.787 4.663 1.00 40.16 446 SER A O 1
ATOM 3510 N N . HIS A 1 447 ? 7.415 -9.726 5.930 1.00 47.34 447 HIS A N 1
ATOM 3511 C CA . HIS A 1 447 ? 8.534 -9.272 5.114 1.00 47.34 447 HIS A CA 1
ATOM 3512 C C . HIS A 1 447 ? 8.604 -10.040 3.783 1.00 47.34 447 HIS A C 1
ATOM 3514 O O . HIS A 1 447 ? 8.205 -11.202 3.710 1.00 47.34 447 HIS A O 1
ATOM 3520 N N . SER A 1 448 ? 9.104 -9.392 2.729 1.00 55.62 448 SER A N 1
ATOM 3521 C CA . SER A 1 448 ? 9.266 -9.994 1.397 1.00 55.62 448 SER A CA 1
ATOM 3522 C C . SER A 1 448 ? 10.680 -10.536 1.215 1.00 55.62 448 SER A C 1
ATOM 3524 O O . SER A 1 448 ? 11.641 -9.813 1.450 1.00 55.62 448 SER A O 1
ATOM 3526 N N . VAL A 1 449 ? 10.820 -11.767 0.728 1.00 64.81 449 VAL A N 1
ATOM 3527 C CA . VAL A 1 449 ? 12.103 -12.328 0.272 1.00 64.81 449 VAL A CA 1
ATOM 3528 C C . VAL A 1 449 ? 11.934 -12.971 -1.102 1.00 64.81 449 VAL A C 1
ATOM 3530 O O . VAL A 1 449 ? 10.836 -13.396 -1.458 1.00 64.81 449 VAL A O 1
ATOM 3533 N N . PHE A 1 450 ? 13.006 -13.059 -1.889 1.00 77.88 450 PHE A N 1
ATOM 3534 C CA . PHE A 1 450 ? 12.910 -13.641 -3.228 1.00 77.88 450 PHE A CA 1
ATOM 3535 C C . PHE A 1 450 ? 12.941 -15.171 -3.217 1.00 77.88 450 PHE A C 1
ATOM 3537 O O . PHE A 1 450 ? 13.842 -15.797 -2.649 1.00 77.88 450 PHE A O 1
ATOM 3544 N N . THR A 1 451 ? 11.961 -15.743 -3.907 1.00 80.19 451 THR A N 1
ATOM 3545 C CA . THR A 1 451 ? 11.815 -17.163 -4.231 1.00 80.19 451 THR A CA 1
ATOM 3546 C C . THR A 1 451 ? 11.928 -17.366 -5.748 1.00 80.19 451 THR A C 1
ATOM 3548 O O . THR A 1 451 ? 11.988 -16.395 -6.509 1.00 80.19 451 THR A O 1
ATOM 3551 N N . VAL A 1 452 ? 11.964 -18.618 -6.199 1.00 78.25 452 VAL A N 1
ATOM 3552 C CA . VAL A 1 452 ? 11.972 -18.977 -7.625 1.00 78.25 452 VAL A CA 1
ATOM 3553 C C . VAL A 1 452 ? 10.934 -20.063 -7.923 1.00 78.25 452 VAL A C 1
ATOM 3555 O O . VAL A 1 452 ? 10.830 -21.049 -7.189 1.00 78.25 452 VAL A O 1
ATOM 3558 N N . SER A 1 453 ? 10.167 -19.894 -8.999 1.00 74.94 453 SER A N 1
ATOM 3559 C CA . SER A 1 453 ? 9.187 -20.876 -9.474 1.00 74.94 453 SER A CA 1
ATOM 3560 C C . SER A 1 453 ? 8.891 -20.706 -10.967 1.00 74.94 453 SER A C 1
ATOM 3562 O O . SER A 1 453 ? 8.868 -19.589 -11.472 1.00 74.94 453 SER A O 1
ATOM 3564 N N . ASN A 1 454 ? 8.643 -21.811 -11.677 1.00 75.94 454 ASN A N 1
ATOM 3565 C CA . ASN A 1 454 ? 8.100 -21.828 -13.047 1.00 75.94 454 ASN A CA 1
ATOM 3566 C C . ASN A 1 454 ? 8.827 -20.919 -14.068 1.00 75.94 454 ASN A C 1
ATOM 3568 O O . ASN A 1 454 ? 8.188 -20.327 -14.936 1.00 75.94 454 ASN A O 1
ATOM 3572 N N . GLY A 1 455 ? 10.153 -20.785 -13.970 1.00 69.12 455 GLY A N 1
ATOM 3573 C CA . GLY A 1 455 ? 10.935 -19.905 -14.841 1.00 69.12 455 GLY A CA 1
ATOM 3574 C C . GLY A 1 455 ? 10.931 -18.424 -14.436 1.00 69.12 455 GLY A C 1
ATOM 3575 O O . GLY A 1 455 ? 11.286 -17.586 -15.257 1.00 69.12 455 GLY A O 1
ATOM 3576 N N . GLN A 1 456 ? 10.552 -18.064 -13.203 1.00 74.44 456 GLN A N 1
ATOM 3577 C CA . GLN A 1 456 ? 10.586 -16.681 -12.705 1.00 74.44 456 GLN A CA 1
ATOM 3578 C C . GLN A 1 456 ? 11.164 -16.564 -11.286 1.00 74.44 456 GLN A C 1
ATOM 3580 O O . GLN A 1 456 ? 10.979 -17.438 -10.439 1.00 74.44 456 GLN A O 1
ATOM 3585 N N . ILE A 1 457 ? 11.843 -15.443 -11.019 1.00 70.31 457 ILE A N 1
ATOM 3586 C CA . ILE A 1 457 ? 12.266 -15.007 -9.680 1.00 70.31 457 ILE A CA 1
ATOM 3587 C C . ILE A 1 457 ? 11.273 -13.946 -9.196 1.00 70.31 457 ILE A C 1
ATOM 3589 O O . ILE A 1 457 ? 11.078 -12.935 -9.866 1.00 70.31 457 ILE A O 1
ATOM 3593 N N . ALA A 1 458 ? 10.661 -14.159 -8.031 1.00 65.25 458 ALA A N 1
ATOM 3594 C CA . ALA A 1 458 ? 9.592 -13.307 -7.510 1.00 65.25 458 ALA A CA 1
ATOM 3595 C C . ALA A 1 458 ? 9.730 -13.068 -6.001 1.00 65.25 458 ALA A C 1
ATOM 3597 O O . ALA A 1 458 ? 10.289 -13.892 -5.278 1.00 65.25 458 ALA A O 1
ATOM 3598 N N . ALA A 1 459 ? 9.197 -11.949 -5.512 1.00 59.88 459 ALA A N 1
ATOM 3599 C CA . ALA A 1 459 ? 9.103 -11.670 -4.082 1.00 59.88 459 ALA A CA 1
ATOM 3600 C C . ALA A 1 459 ? 7.897 -12.408 -3.466 1.00 59.88 459 ALA A C 1
ATOM 3602 O O . ALA A 1 459 ? 6.779 -12.289 -3.963 1.00 59.88 459 ALA A O 1
ATOM 3603 N N . ALA A 1 460 ? 8.116 -13.138 -2.371 1.00 60.47 460 ALA A N 1
ATOM 3604 C CA . ALA A 1 460 ? 7.090 -13.849 -1.602 1.00 60.47 460 ALA A CA 1
ATOM 3605 C C . ALA A 1 460 ? 7.207 -13.510 -0.107 1.00 60.47 460 ALA A C 1
ATOM 3607 O O . ALA A 1 460 ? 8.295 -13.160 0.366 1.00 60.47 460 ALA A O 1
ATOM 3608 N N . LYS A 1 461 ? 6.110 -13.598 0.660 1.00 60.38 461 LYS A N 1
ATOM 3609 C CA . LYS A 1 461 ? 6.164 -13.300 2.101 1.00 60.38 461 LYS A CA 1
ATOM 3610 C C . LYS A 1 461 ? 6.717 -14.469 2.907 1.00 60.38 461 LYS A C 1
ATOM 3612 O O . LYS A 1 461 ? 6.506 -15.631 2.568 1.00 60.38 461 LYS A O 1
ATOM 3617 N N . VAL A 1 462 ? 7.363 -14.171 4.033 1.00 58.81 462 VAL A N 1
ATOM 3618 C CA . VAL A 1 462 ? 7.936 -15.192 4.930 1.00 58.81 462 VAL A CA 1
ATOM 3619 C C . VAL A 1 462 ? 6.876 -16.187 5.423 1.00 58.81 462 VAL A C 1
ATOM 3621 O O . VAL A 1 462 ? 7.147 -17.386 5.441 1.00 58.81 462 VAL A O 1
ATOM 3624 N N . ARG A 1 463 ? 5.656 -15.717 5.714 1.00 67.25 463 ARG A N 1
ATOM 3625 C CA . ARG A 1 463 ? 4.478 -16.544 6.052 1.00 67.25 463 ARG A CA 1
ATOM 3626 C C . ARG A 1 463 ? 3.996 -17.495 4.943 1.00 67.25 463 ARG A C 1
ATOM 3628 O O . ARG A 1 463 ? 3.286 -18.457 5.221 1.00 67.25 463 ARG A O 1
ATOM 3635 N N . GLU A 1 464 ? 4.305 -17.188 3.682 1.00 72.69 464 GLU A N 1
ATOM 3636 C CA . GLU A 1 464 ? 3.885 -17.971 2.511 1.00 72.69 464 GLU A CA 1
ATOM 3637 C C . GLU A 1 464 ? 4.898 -19.078 2.177 1.00 72.69 464 GLU A C 1
ATOM 3639 O O . GLU A 1 464 ? 4.513 -20.093 1.592 1.00 72.69 464 GLU A O 1
ATOM 3644 N N . LEU A 1 465 ? 6.157 -18.917 2.609 1.00 75.62 465 LEU A N 1
ATOM 3645 C CA . LEU A 1 465 ? 7.223 -19.904 2.442 1.00 75.62 465 LEU A CA 1
ATOM 3646 C C . LEU A 1 465 ? 6.931 -21.215 3.177 1.00 75.62 465 LEU A C 1
ATOM 3648 O O . LEU A 1 465 ? 6.471 -21.256 4.321 1.00 75.62 465 LEU A O 1
ATOM 3652 N N . ARG A 1 466 ? 7.329 -22.315 2.546 1.00 83.94 466 ARG A N 1
ATOM 3653 C CA . ARG A 1 466 ? 7.229 -23.677 3.064 1.00 83.94 466 ARG A CA 1
ATOM 3654 C C . ARG A 1 466 ? 8.593 -24.355 3.050 1.00 83.94 466 ARG A C 1
ATOM 3656 O O . ARG A 1 466 ? 9.523 -23.991 2.332 1.00 83.94 466 ARG A O 1
ATOM 3663 N N . LYS A 1 467 ? 8.729 -25.390 3.878 1.00 85.75 467 LYS A N 1
ATOM 3664 C CA . LYS A 1 467 ? 9.924 -26.238 3.891 1.00 85.75 467 LYS A CA 1
ATOM 3665 C C . LYS A 1 467 ? 9.981 -27.051 2.593 1.00 85.75 467 LYS A C 1
ATOM 3667 O O . LYS A 1 467 ? 9.213 -27.999 2.438 1.00 85.75 467 LYS A O 1
ATOM 3672 N N . GLY A 1 468 ? 10.919 -26.714 1.714 1.00 80.81 468 GLY A N 1
ATOM 3673 C CA . GLY A 1 468 ? 11.050 -27.289 0.373 1.00 80.81 468 GLY A CA 1
ATOM 3674 C C . GLY A 1 468 ? 11.077 -26.249 -0.749 1.00 80.81 468 GLY A C 1
ATOM 3675 O O . GLY A 1 468 ? 11.525 -26.588 -1.841 1.00 80.81 468 GLY A O 1
ATOM 3676 N N . ASP A 1 469 ? 10.663 -25.010 -0.470 1.00 86.69 469 ASP A N 1
ATOM 3677 C CA . ASP A 1 469 ? 10.755 -23.876 -1.399 1.00 86.69 469 ASP A CA 1
ATOM 3678 C C . ASP A 1 469 ? 12.217 -23.413 -1.540 1.00 86.69 469 ASP A C 1
ATOM 3680 O O . ASP A 1 469 ? 13.069 -23.806 -0.741 1.00 86.69 469 ASP A O 1
ATOM 3684 N N . TYR A 1 470 ? 12.538 -22.567 -2.523 1.00 86.62 470 TYR A N 1
ATOM 3685 C CA . TYR A 1 470 ? 13.920 -22.170 -2.826 1.00 86.62 470 TYR A CA 1
ATOM 3686 C C . TYR A 1 470 ? 14.118 -20.660 -2.694 1.00 86.62 470 TYR A C 1
ATOM 3688 O O . TYR A 1 470 ? 13.592 -19.898 -3.499 1.00 86.62 470 TYR A O 1
ATOM 3696 N N . LEU A 1 471 ? 14.922 -20.227 -1.716 1.00 86.56 471 LEU A N 1
ATOM 3697 C CA . LEU A 1 471 ? 15.321 -18.819 -1.615 1.00 86.56 471 LEU A CA 1
ATOM 3698 C C . LEU A 1 471 ? 16.421 -18.489 -2.623 1.00 86.56 471 LEU A C 1
ATOM 3700 O O . LEU A 1 471 ? 17.351 -19.278 -2.813 1.00 86.56 471 LEU A O 1
ATOM 3704 N N . VAL A 1 472 ? 16.333 -17.297 -3.213 1.00 84.81 472 VAL A N 1
ATOM 3705 C CA . VAL A 1 472 ? 17.335 -16.765 -4.141 1.00 84.81 472 VAL A CA 1
ATOM 3706 C C . VAL A 1 472 ? 18.410 -16.002 -3.371 1.00 84.81 472 VAL A C 1
ATOM 3708 O O . VAL A 1 472 ? 18.119 -15.057 -2.635 1.00 84.81 472 VAL A O 1
ATOM 3711 N N . GLY A 1 473 ? 19.664 -16.400 -3.572 1.00 85.38 473 GLY A N 1
ATOM 3712 C CA . GLY A 1 473 ? 20.849 -15.691 -3.098 1.00 85.38 473 GLY A CA 1
ATOM 3713 C C . GLY A 1 473 ? 21.933 -15.589 -4.165 1.00 85.38 473 GLY A C 1
ATOM 3714 O O . GLY A 1 473 ? 21.799 -16.155 -5.247 1.00 85.38 473 GLY A O 1
ATOM 3715 N N . THR A 1 474 ? 23.033 -14.892 -3.878 1.00 86.00 474 THR A N 1
ATOM 3716 C CA . THR A 1 474 ? 24.150 -14.779 -4.837 1.00 86.00 474 THR A CA 1
ATOM 3717 C C . THR A 1 474 ? 25.157 -15.937 -4.735 1.00 86.00 474 THR A C 1
ATOM 3719 O O . THR A 1 474 ? 25.512 -16.389 -3.642 1.00 86.00 474 THR A O 1
ATOM 3722 N N . GLY A 1 475 ? 25.623 -16.411 -5.897 1.00 81.00 475 GLY A N 1
ATOM 3723 C CA . GLY A 1 475 ? 26.706 -17.384 -6.069 1.00 81.00 475 GLY A CA 1
ATOM 3724 C C . GLY A 1 475 ? 28.022 -16.798 -6.594 1.00 81.00 475 GLY A C 1
ATOM 3725 O O . GLY A 1 475 ? 29.032 -17.503 -6.590 1.00 81.00 475 GLY A O 1
ATOM 3726 N N . LEU A 1 476 ? 28.033 -15.523 -6.995 1.00 85.75 476 LEU A N 1
ATOM 3727 C CA . LEU A 1 476 ? 29.214 -14.778 -7.434 1.00 85.75 476 LEU A CA 1
ATOM 3728 C C . LEU A 1 476 ? 29.092 -13.318 -6.985 1.00 85.75 476 LEU A C 1
ATOM 3730 O O . LEU A 1 476 ? 28.094 -12.653 -7.266 1.00 85.75 476 LEU A O 1
ATOM 3734 N N . ILE A 1 477 ? 30.133 -12.788 -6.351 1.00 86.19 477 ILE A N 1
ATOM 3735 C CA . ILE A 1 477 ? 30.274 -11.338 -6.193 1.00 86.19 477 ILE A CA 1
ATOM 3736 C C . ILE A 1 477 ? 31.099 -10.828 -7.384 1.00 86.19 477 ILE A C 1
ATOM 3738 O O . ILE A 1 477 ? 32.229 -11.293 -7.549 1.00 86.19 477 ILE A O 1
ATOM 3742 N N . PRO A 1 478 ? 30.581 -9.899 -8.214 1.00 73.31 478 PRO A N 1
ATOM 3743 C CA . PRO A 1 478 ? 31.331 -9.323 -9.327 1.00 73.31 478 PRO A CA 1
ATOM 3744 C C . PRO A 1 478 ? 32.666 -8.740 -8.864 1.00 73.31 478 PRO A C 1
ATOM 3746 O O . PRO A 1 478 ? 32.748 -8.122 -7.801 1.00 73.31 478 PRO A O 1
ATOM 3749 N N . ASN A 1 479 ? 33.717 -8.909 -9.665 1.00 67.44 479 ASN A N 1
ATOM 3750 C CA . ASN A 1 479 ? 35.037 -8.396 -9.317 1.00 67.44 479 ASN A CA 1
ATOM 3751 C C . ASN A 1 479 ? 35.097 -6.890 -9.632 1.00 67.44 479 ASN A C 1
ATOM 3753 O O . ASN A 1 479 ? 35.216 -6.489 -10.788 1.00 67.44 479 ASN A O 1
ATOM 3757 N N . PHE A 1 480 ? 34.956 -6.053 -8.606 1.00 69.06 480 PHE A N 1
ATOM 3758 C CA . PHE A 1 480 ? 35.036 -4.596 -8.715 1.00 69.06 480 PHE A CA 1
ATOM 3759 C C . PHE A 1 480 ? 36.498 -4.135 -8.613 1.00 69.06 480 PHE A C 1
ATOM 3761 O O . PHE A 1 480 ? 37.260 -4.621 -7.779 1.00 69.06 480 PHE A O 1
ATOM 3768 N N . ALA A 1 481 ? 36.904 -3.210 -9.485 1.00 51.78 481 ALA A N 1
ATOM 3769 C CA . ALA A 1 481 ? 38.292 -2.771 -9.573 1.00 51.78 481 ALA A CA 1
ATOM 3770 C C . ALA A 1 481 ? 38.698 -1.905 -8.367 1.00 51.78 481 ALA A C 1
ATOM 3772 O O . ALA A 1 481 ? 38.091 -0.863 -8.116 1.00 51.78 481 ALA A O 1
ATOM 3773 N N . SER A 1 482 ? 39.769 -2.299 -7.673 1.00 53.28 482 SER A N 1
ATOM 3774 C CA . SER A 1 482 ? 40.493 -1.446 -6.728 1.00 53.28 482 SER A CA 1
ATOM 3775 C C . SER A 1 482 ? 41.887 -1.126 -7.266 1.00 53.28 482 SER A C 1
ATOM 3777 O O . SER A 1 482 ? 42.480 -1.913 -8.005 1.00 53.28 482 SER A O 1
ATOM 3779 N N . ALA A 1 483 ? 42.449 0.005 -6.839 1.00 59.97 483 ALA A N 1
ATOM 3780 C CA . ALA A 1 483 ? 43.891 0.222 -6.915 1.00 59.97 483 ALA A CA 1
ATOM 3781 C C . ALA A 1 483 ? 44.640 -0.760 -5.985 1.00 59.97 483 ALA A C 1
ATOM 3783 O O . ALA A 1 483 ? 44.013 -1.482 -5.198 1.00 59.97 483 ALA A O 1
ATOM 3784 N N . SER A 1 484 ? 45.977 -0.751 -6.036 1.00 66.19 484 SER A N 1
ATOM 3785 C CA . SER A 1 484 ? 46.810 -1.386 -5.007 1.00 66.19 484 SER A CA 1
ATOM 3786 C C . SER A 1 484 ? 46.330 -0.987 -3.604 1.00 66.19 484 SER A C 1
ATOM 3788 O O . SER A 1 484 ? 46.127 0.208 -3.360 1.00 66.19 484 SER A O 1
ATOM 3790 N N . PRO A 1 485 ? 46.148 -1.941 -2.673 1.00 76.94 485 PRO A N 1
ATOM 3791 C CA . PRO A 1 485 ? 45.611 -1.661 -1.346 1.00 76.94 485 PRO A CA 1
ATOM 3792 C C . PRO A 1 485 ? 46.649 -0.920 -0.490 1.00 76.94 485 PRO A C 1
ATOM 3794 O O . PRO A 1 485 ? 47.425 -1.518 0.251 1.00 76.94 485 PRO A O 1
ATOM 3797 N N . MET A 1 486 ? 46.679 0.407 -0.613 1.00 79.81 486 MET A N 1
ATOM 3798 C CA . MET A 1 486 ? 47.570 1.284 0.144 1.00 79.81 486 MET A CA 1
ATOM 3799 C C . MET A 1 486 ? 46.898 1.866 1.389 1.00 79.81 486 MET A C 1
ATOM 3801 O O . MET A 1 486 ? 45.702 2.151 1.396 1.00 79.81 486 MET A O 1
ATOM 3805 N N 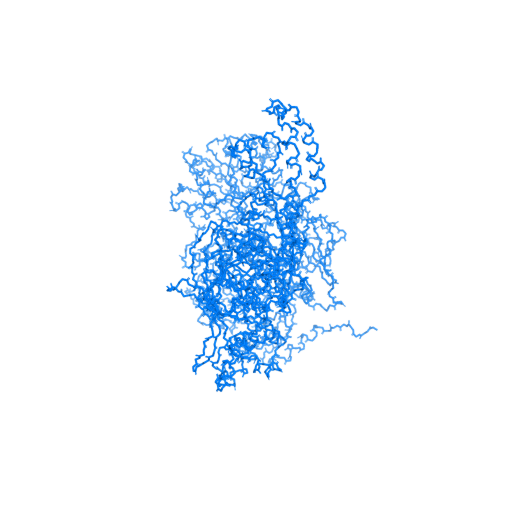. ILE A 1 487 ? 47.699 2.099 2.427 1.00 79.31 487 ILE A N 1
ATOM 3806 C CA . ILE A 1 487 ? 47.287 2.729 3.686 1.00 79.31 487 ILE A CA 1
ATOM 3807 C C . ILE A 1 487 ? 48.172 3.950 3.938 1.00 79.31 487 ILE A C 1
ATOM 3809 O O . ILE A 1 487 ? 49.395 3.827 3.974 1.00 79.31 487 ILE A O 1
ATOM 3813 N N . GLU A 1 488 ? 47.576 5.129 4.124 1.00 75.56 488 GLU A N 1
ATOM 3814 C CA . GLU A 1 488 ? 48.321 6.313 4.566 1.00 75.56 488 GLU A CA 1
ATOM 3815 C C . GLU A 1 488 ? 48.738 6.153 6.037 1.00 75.56 488 GLU A C 1
ATOM 3817 O O . GLU A 1 488 ? 47.929 5.814 6.904 1.00 75.56 488 GLU A O 1
ATOM 3822 N N . LEU A 1 489 ? 50.019 6.379 6.321 1.00 72.88 489 LEU A N 1
ATOM 3823 C CA . LEU A 1 489 ? 50.580 6.338 7.667 1.00 72.88 489 LEU A CA 1
ATOM 3824 C C . LEU A 1 489 ? 50.707 7.766 8.202 1.00 72.88 489 LEU A C 1
ATOM 3826 O O . LEU A 1 489 ? 51.473 8.555 7.649 1.00 72.88 489 LEU A O 1
ATOM 3830 N N . ASP A 1 490 ? 49.981 8.079 9.285 1.00 60.56 490 ASP A N 1
ATOM 3831 C CA . ASP A 1 490 ? 49.903 9.433 9.856 1.00 60.56 490 ASP A CA 1
ATOM 3832 C C . ASP A 1 490 ? 51.296 10.044 10.072 1.00 60.56 490 ASP A C 1
ATOM 3834 O O . ASP A 1 490 ? 52.093 9.627 10.921 1.00 60.56 490 ASP A O 1
ATOM 3838 N N . GLU A 1 491 ? 51.551 11.101 9.309 1.00 52.50 491 GLU A N 1
ATOM 3839 C CA . GLU A 1 491 ? 52.744 11.927 9.365 1.00 52.50 491 GLU A CA 1
ATOM 3840 C C . GLU A 1 491 ? 53.150 12.333 10.794 1.00 52.50 491 GLU A C 1
ATOM 3842 O O . GLU A 1 491 ? 54.341 12.463 11.071 1.00 52.50 491 GLU A O 1
ATOM 3847 N N . ARG A 1 492 ? 52.211 12.489 11.735 1.00 50.47 492 ARG A N 1
ATOM 3848 C CA . ARG A 1 492 ? 52.501 12.879 13.127 1.00 50.47 492 ARG A CA 1
ATOM 3849 C C . ARG A 1 492 ? 52.830 11.712 14.053 1.00 50.47 492 ARG A C 1
ATOM 3851 O O . ARG A 1 492 ? 53.609 11.900 14.986 1.00 50.47 492 ARG A O 1
ATOM 3858 N N . GLU A 1 493 ? 52.283 10.522 13.819 1.00 51.38 493 GLU A N 1
ATOM 3859 C CA . GLU A 1 493 ? 52.651 9.324 14.591 1.00 51.38 493 GLU A CA 1
ATOM 3860 C C . GLU A 1 493 ? 53.998 8.745 14.128 1.00 51.38 493 GLU A C 1
ATOM 3862 O O . GLU A 1 493 ? 54.772 8.221 14.942 1.00 51.38 493 GLU A O 1
ATOM 3867 N N . PHE A 1 494 ? 54.297 8.874 12.831 1.00 55.00 494 PHE A N 1
ATOM 3868 C CA . PHE A 1 494 ? 55.455 8.248 12.196 1.00 55.00 494 PHE A CA 1
ATOM 3869 C C . PHE A 1 494 ? 56.607 9.216 11.827 1.00 55.00 494 PHE A C 1
ATOM 3871 O O . PHE A 1 494 ? 57.687 8.718 11.513 1.00 55.00 494 PHE A O 1
ATOM 3878 N N . ARG A 1 495 ? 56.444 10.558 11.858 1.00 51.34 495 ARG A N 1
ATOM 3879 C CA . ARG A 1 495 ? 57.469 11.542 11.398 1.00 51.34 495 ARG A CA 1
ATOM 3880 C C . ARG A 1 495 ? 57.563 12.833 12.256 1.00 51.34 495 ARG A C 1
ATOM 3882 O O . ARG A 1 495 ? 56.839 13.027 13.235 1.00 51.34 495 ARG A O 1
ATOM 3889 N N . VAL A 1 496 ? 58.510 13.725 11.923 1.00 49.78 496 VAL A N 1
ATOM 3890 C CA . VAL A 1 496 ? 58.809 14.998 12.630 1.00 49.78 496 VAL A CA 1
ATOM 3891 C C . VAL A 1 496 ? 59.026 16.138 11.619 1.00 49.78 496 VAL A C 1
ATOM 3893 O O . VAL A 1 496 ? 59.603 15.893 10.563 1.00 49.78 496 VAL A O 1
ATOM 3896 N N . PHE A 1 497 ? 58.589 17.370 11.929 1.00 48.97 497 PHE A N 1
ATOM 3897 C CA . PHE A 1 497 ? 58.490 18.471 10.951 1.00 48.97 497 PHE A CA 1
ATOM 3898 C C . PHE A 1 497 ? 59.250 19.764 11.287 1.00 48.97 497 PHE A C 1
ATOM 3900 O O . PHE A 1 497 ? 59.431 20.138 12.445 1.00 48.97 497 PHE A O 1
ATOM 3907 N N . GLU A 1 498 ? 59.575 20.529 10.240 1.00 47.44 498 GLU A N 1
ATOM 3908 C CA . GLU A 1 498 ? 60.163 21.878 10.317 1.00 47.44 498 GLU A CA 1
ATOM 3909 C C . GLU A 1 498 ? 59.294 22.859 11.128 1.00 47.44 498 GLU A C 1
ATOM 3911 O O . GLU A 1 498 ? 59.793 23.613 11.963 1.00 47.44 498 GLU A O 1
ATOM 3916 N N . ASN A 1 499 ? 57.969 22.801 10.955 1.00 45.97 499 ASN A N 1
ATOM 3917 C CA . ASN A 1 499 ? 57.033 23.623 11.727 1.00 45.97 499 ASN A CA 1
ATOM 3918 C C . ASN A 1 499 ? 56.970 23.223 13.211 1.00 45.97 499 ASN A C 1
ATOM 3920 O O . ASN A 1 499 ? 56.702 24.083 14.051 1.00 45.97 499 ASN A O 1
ATOM 3924 N N . ASP A 1 500 ? 57.288 21.972 13.564 1.00 52.81 500 ASP A N 1
ATOM 3925 C CA . ASP A 1 500 ? 57.477 21.587 14.967 1.00 52.81 500 ASP A CA 1
ATOM 3926 C C . ASP A 1 500 ? 58.785 22.189 15.514 1.00 52.81 500 ASP A C 1
ATOM 3928 O O . ASP A 1 500 ? 58.779 22.745 16.612 1.00 52.81 500 ASP A O 1
ATOM 3932 N N . ARG A 1 501 ? 59.881 22.215 14.732 1.00 54.53 501 ARG A N 1
ATOM 3933 C CA . ARG A 1 501 ? 61.126 22.940 15.092 1.00 54.53 501 ARG A CA 1
ATOM 3934 C C . ARG A 1 501 ? 60.910 24.452 15.249 1.00 54.53 501 ARG A C 1
ATOM 3936 O O . ARG A 1 501 ? 61.600 25.095 16.045 1.00 54.53 501 ARG A O 1
ATOM 3943 N N . ALA A 1 502 ? 60.005 25.046 14.469 1.00 52.66 502 ALA A N 1
ATOM 3944 C CA . ALA A 1 502 ? 59.652 26.464 14.557 1.00 52.66 502 ALA A CA 1
ATOM 3945 C C . ALA A 1 502 ? 58.802 26.756 15.805 1.00 52.66 502 ALA A C 1
ATOM 3947 O O . ALA A 1 502 ? 59.176 27.607 16.614 1.00 52.66 502 ALA A O 1
ATOM 3948 N N . LYS A 1 503 ? 57.729 25.983 16.030 1.00 53.28 503 LYS A N 1
ATOM 3949 C CA . LYS A 1 503 ? 56.905 26.072 17.248 1.00 53.28 503 LYS A CA 1
ATOM 3950 C C . LYS A 1 503 ? 57.721 25.814 18.509 1.00 53.28 503 LYS A C 1
ATOM 3952 O O . LYS A 1 503 ? 57.589 26.567 19.465 1.00 53.28 503 LYS A O 1
ATOM 3957 N N . LEU A 1 504 ? 58.615 24.823 18.504 1.00 58.25 504 LEU A N 1
ATOM 3958 C CA . LEU A 1 504 ? 59.522 24.550 19.619 1.00 58.25 504 LEU A CA 1
ATOM 3959 C C . LEU A 1 504 ? 60.432 25.754 19.906 1.00 58.25 504 LEU A C 1
ATOM 3961 O O . LEU A 1 504 ? 60.581 26.133 21.063 1.00 58.25 504 LEU A O 1
ATOM 3965 N N . ARG A 1 505 ? 60.995 26.410 18.880 1.00 59.38 505 ARG A N 1
ATOM 3966 C CA . ARG A 1 505 ? 61.757 27.661 19.062 1.00 59.38 505 ARG A CA 1
ATOM 3967 C C . ARG A 1 505 ? 60.900 28.775 19.677 1.00 59.38 505 ARG A C 1
ATOM 3969 O O . ARG A 1 505 ? 61.367 29.437 20.599 1.00 59.38 505 ARG A O 1
ATOM 3976 N N . GLN A 1 506 ? 59.658 28.946 19.222 1.00 54.31 506 GLN A N 1
ATOM 3977 C CA . GLN A 1 506 ? 58.739 29.975 19.724 1.00 54.31 506 GLN A CA 1
ATOM 3978 C C . GLN A 1 506 ? 58.280 29.708 21.173 1.00 54.31 506 GLN A C 1
ATOM 3980 O O . GLN A 1 506 ? 58.275 30.623 21.992 1.00 54.31 506 GLN A O 1
ATOM 3985 N N . LEU A 1 507 ? 57.966 28.453 21.515 1.00 55.84 507 LEU A N 1
ATOM 3986 C CA . LEU A 1 507 ? 57.613 27.997 22.866 1.00 55.84 507 LEU A CA 1
ATOM 3987 C C . LEU A 1 507 ? 58.783 28.156 23.847 1.00 55.84 507 LEU A C 1
ATOM 3989 O O . LEU A 1 507 ? 58.622 28.772 24.900 1.00 55.84 507 LEU A O 1
ATOM 3993 N N . LEU A 1 508 ? 59.972 27.664 23.483 1.00 59.41 508 LEU A N 1
ATOM 3994 C CA . LEU A 1 508 ? 61.186 27.799 24.299 1.00 59.41 508 LEU A CA 1
ATOM 3995 C C . LEU A 1 508 ? 61.613 29.269 24.478 1.00 59.41 508 LEU A C 1
ATOM 3997 O O . LEU A 1 508 ? 62.270 29.584 25.465 1.00 59.41 508 LEU A O 1
ATOM 4001 N N . GLY A 1 509 ? 61.243 30.159 23.550 1.00 59.91 509 GLY A N 1
ATOM 4002 C CA . GLY A 1 509 ? 61.386 31.608 23.704 1.00 59.91 509 GLY A CA 1
ATOM 4003 C C . GLY A 1 509 ? 60.355 32.201 24.670 1.00 59.91 509 GLY A C 1
ATOM 4004 O O . GLY A 1 509 ? 60.734 32.827 25.653 1.00 59.91 509 GLY A O 1
ATOM 4005 N N . LYS A 1 510 ? 59.058 31.958 24.430 1.00 57.25 510 LYS A N 1
ATOM 4006 C CA . LYS A 1 510 ? 57.943 32.515 25.222 1.00 57.25 510 LYS A CA 1
ATOM 4007 C C . LYS A 1 510 ? 58.024 32.170 26.713 1.00 57.25 510 LYS A C 1
ATOM 4009 O O . LYS A 1 510 ? 57.677 32.999 27.544 1.00 57.25 510 LYS A O 1
ATOM 4014 N N . TYR A 1 511 ? 58.462 30.958 27.045 1.00 55.66 511 TYR A N 1
ATOM 4015 C CA . TYR A 1 511 ? 58.536 30.471 28.428 1.00 55.66 511 TYR A CA 1
ATOM 4016 C C . TYR A 1 511 ? 59.961 30.475 29.001 1.00 55.66 511 TYR A C 1
ATOM 4018 O O . TYR A 1 511 ? 60.227 29.829 30.018 1.00 55.66 511 TYR A O 1
ATOM 4026 N N . ARG A 1 512 ? 60.890 31.205 28.368 1.00 63.38 512 ARG A N 1
ATOM 4027 C CA . ARG A 1 512 ? 62.290 31.287 28.797 1.00 63.38 512 ARG A CA 1
ATOM 4028 C C . ARG A 1 512 ? 62.421 31.792 30.233 1.00 63.38 512 ARG A C 1
ATOM 4030 O O . ARG A 1 512 ? 63.085 31.149 31.043 1.00 63.38 512 ARG A O 1
ATOM 4037 N N . ASP A 1 513 ? 61.745 32.890 30.559 1.00 59.78 513 ASP A N 1
ATOM 4038 C CA . ASP A 1 513 ? 61.819 33.506 31.887 1.00 59.78 513 ASP A CA 1
ATOM 4039 C C . ASP A 1 513 ? 61.127 32.664 32.969 1.00 59.78 513 ASP A C 1
ATOM 4041 O O . ASP A 1 513 ? 61.559 32.665 34.118 1.00 59.78 513 ASP A O 1
ATOM 4045 N N . ASP A 1 514 ? 60.128 31.851 32.609 1.00 57.81 514 ASP A N 1
ATOM 4046 C CA . ASP A 1 514 ? 59.525 30.865 33.515 1.00 57.81 514 ASP A CA 1
ATOM 4047 C C . ASP A 1 514 ? 60.458 29.686 33.814 1.00 57.81 514 ASP A C 1
ATOM 4049 O O . ASP A 1 514 ? 60.541 29.225 34.957 1.00 57.81 514 ASP A O 1
ATOM 4053 N N . ILE A 1 515 ? 61.191 29.209 32.804 1.00 61.94 515 ILE A N 1
ATOM 4054 C CA . ILE A 1 515 ? 62.218 28.173 32.969 1.00 61.94 515 ILE A CA 1
ATOM 4055 C C . ILE A 1 515 ? 63.367 28.718 33.823 1.00 61.94 515 ILE A C 1
ATOM 4057 O O . ILE A 1 515 ? 63.781 28.051 34.769 1.00 61.94 515 ILE A O 1
ATOM 4061 N N . LYS A 1 516 ? 63.811 29.954 33.570 1.00 64.44 516 LYS A N 1
ATOM 4062 C CA . LYS A 1 516 ? 64.807 30.670 34.379 1.00 64.44 516 LYS A CA 1
ATOM 4063 C C . LYS A 1 516 ? 64.339 30.883 35.825 1.00 64.44 516 LYS A C 1
ATOM 4065 O O . LYS A 1 516 ? 65.100 30.650 36.754 1.00 64.44 516 LYS A O 1
ATOM 4070 N N . ARG A 1 517 ? 63.070 31.249 36.038 1.00 63.38 517 ARG A N 1
ATOM 4071 C CA . ARG A 1 517 ? 62.462 31.424 37.370 1.00 63.38 517 ARG A CA 1
ATOM 4072 C C . ARG A 1 517 ? 62.359 30.117 38.164 1.00 63.38 517 ARG A C 1
ATOM 4074 O O . ARG A 1 517 ? 62.439 30.152 39.388 1.00 63.38 517 ARG A O 1
ATOM 4081 N N . LYS A 1 518 ? 62.168 28.973 37.495 1.00 61.06 518 LYS A N 1
ATOM 4082 C CA . LYS A 1 518 ? 62.041 27.649 38.140 1.00 61.06 518 LYS A CA 1
ATOM 4083 C C . LYS A 1 518 ? 63.363 26.868 38.232 1.00 61.06 518 LYS A C 1
ATOM 4085 O O . LYS A 1 518 ? 63.472 26.002 39.096 1.00 61.06 518 LYS A O 1
ATOM 4090 N N . PHE A 1 519 ? 64.343 27.152 37.369 1.00 63.59 519 PHE A N 1
ATOM 4091 C CA . PHE A 1 519 ? 65.632 26.448 37.262 1.00 63.59 519 PHE A CA 1
ATOM 4092 C C . PHE A 1 519 ? 66.781 27.406 36.859 1.00 63.59 519 PHE A C 1
ATOM 4094 O O . PHE A 1 519 ? 67.372 27.224 35.787 1.00 63.59 519 PHE A O 1
ATOM 4101 N N . PRO A 1 520 ? 67.106 28.425 37.681 1.00 60.62 520 PRO A N 1
ATOM 4102 C CA . PRO A 1 520 ? 67.982 29.536 37.290 1.00 60.62 520 PRO A CA 1
ATOM 4103 C C . PRO A 1 520 ? 69.347 29.088 36.759 1.00 60.62 520 PRO A C 1
ATOM 4105 O O . PRO A 1 520 ? 69.754 29.510 35.679 1.00 60.62 520 PRO A O 1
ATOM 4108 N N . ASP A 1 521 ? 70.008 28.155 37.443 1.00 62.53 521 ASP A N 1
ATOM 4109 C CA . ASP A 1 521 ? 71.388 27.757 37.128 1.00 62.53 521 ASP A CA 1
ATOM 4110 C C . ASP A 1 521 ? 71.505 26.771 35.950 1.00 62.53 521 ASP A C 1
ATOM 4112 O O . ASP A 1 521 ? 72.610 26.387 35.566 1.00 62.53 521 ASP A O 1
ATOM 4116 N N . ARG A 1 522 ? 70.379 26.306 35.379 1.00 61.66 522 ARG A N 1
ATOM 4117 C CA . ARG A 1 522 ? 70.361 25.255 34.333 1.00 61.66 522 ARG A CA 1
ATOM 4118 C C . ARG A 1 522 ? 69.515 25.585 33.099 1.00 61.66 522 ARG A C 1
ATOM 4120 O O . ARG A 1 522 ? 69.353 24.721 32.236 1.00 61.66 522 ARG A O 1
ATOM 4127 N N . GLU A 1 523 ? 69.036 26.827 32.976 1.00 60.44 523 GLU A N 1
ATOM 4128 C CA . GLU A 1 523 ? 68.237 27.337 31.846 1.00 60.44 523 GLU A CA 1
ATOM 4129 C C . GLU A 1 523 ? 68.803 26.884 30.482 1.00 60.44 523 GLU A C 1
ATOM 4131 O O . GLU A 1 523 ? 68.169 26.121 29.749 1.00 60.44 523 GLU A O 1
ATOM 4136 N N . LEU A 1 524 ? 70.035 27.295 30.164 1.00 61.19 524 LEU A N 1
ATOM 4137 C CA . LEU A 1 524 ? 70.676 27.049 28.866 1.00 61.19 524 LEU A CA 1
ATOM 4138 C C . LEU A 1 524 ? 70.947 25.565 28.574 1.00 61.19 524 LEU A C 1
ATOM 4140 O O . LEU A 1 524 ? 70.969 25.169 27.408 1.00 61.19 524 LEU A O 1
ATOM 4144 N N . GLU A 1 525 ? 71.150 24.742 29.605 1.00 64.31 525 GLU A N 1
ATOM 4145 C CA . GLU A 1 525 ? 71.405 23.307 29.448 1.00 64.31 525 GLU A CA 1
ATOM 4146 C C . GLU A 1 525 ? 70.114 22.558 29.082 1.00 64.31 525 GLU A C 1
ATOM 4148 O O . GLU A 1 525 ? 70.086 21.771 28.132 1.00 64.31 525 GLU A O 1
ATOM 4153 N N . ILE A 1 526 ? 69.023 22.862 29.794 1.00 62.97 526 ILE A N 1
ATOM 4154 C CA . ILE A 1 526 ? 67.702 22.256 29.587 1.00 62.97 526 ILE A CA 1
ATOM 4155 C C . ILE A 1 526 ? 67.141 22.665 28.217 1.00 62.97 526 ILE A C 1
ATOM 4157 O O . ILE A 1 526 ? 66.719 21.802 27.443 1.00 62.97 526 ILE A O 1
ATOM 4161 N N . LEU A 1 527 ? 67.193 23.962 27.880 1.00 64.69 527 LEU A N 1
ATOM 4162 C CA . LEU A 1 527 ? 66.724 24.486 26.589 1.00 64.69 527 LEU A CA 1
ATOM 4163 C C . LEU A 1 527 ? 67.468 23.862 25.395 1.00 64.69 527 LEU A C 1
ATOM 4165 O O . LEU A 1 527 ? 66.864 23.633 24.344 1.00 64.69 527 LEU A O 1
ATOM 4169 N N . ARG A 1 528 ? 68.770 23.578 25.548 1.00 65.12 528 ARG A N 1
ATOM 4170 C CA . ARG A 1 528 ? 69.594 22.950 24.508 1.00 65.12 528 ARG A CA 1
ATOM 4171 C C . ARG A 1 528 ? 69.277 21.463 24.359 1.00 65.12 528 ARG A C 1
ATOM 4173 O O . ARG A 1 528 ? 68.963 21.028 23.253 1.00 65.12 528 ARG A O 1
ATOM 4180 N N . TRP A 1 529 ? 69.271 20.705 25.459 1.00 65.31 529 TRP A N 1
ATOM 4181 C CA . TRP A 1 529 ? 69.037 19.259 25.403 1.00 65.31 529 TRP A CA 1
ATOM 4182 C C . TRP A 1 529 ? 67.661 18.916 24.819 1.00 65.31 529 TRP A C 1
ATOM 4184 O O . TRP A 1 529 ? 67.561 18.040 23.958 1.00 65.31 529 TRP A O 1
ATOM 4194 N N . VAL A 1 530 ? 66.611 19.645 25.226 1.00 63.16 530 VAL A N 1
ATOM 4195 C CA . VAL A 1 530 ? 65.245 19.469 24.697 1.00 63.16 530 VAL A CA 1
ATOM 4196 C C . VAL A 1 530 ? 65.188 19.738 23.190 1.00 63.16 530 VAL A C 1
ATOM 4198 O O . VAL A 1 530 ? 64.478 19.031 22.481 1.00 63.16 530 VAL A O 1
ATOM 4201 N N . ARG A 1 531 ? 65.954 20.709 22.676 1.00 63.81 531 ARG A N 1
ATOM 4202 C CA . ARG A 1 531 ? 66.027 20.996 21.235 1.00 63.81 531 ARG A CA 1
ATOM 4203 C C . ARG A 1 531 ? 66.720 19.873 20.458 1.00 63.81 531 ARG A C 1
ATOM 4205 O O . ARG A 1 531 ? 66.215 19.459 19.424 1.00 63.81 531 ARG A O 1
ATOM 4212 N N . GLU A 1 532 ? 67.837 19.359 20.969 1.00 60.31 532 GLU A N 1
ATOM 4213 C CA . GLU A 1 532 ? 68.626 18.289 20.332 1.00 60.31 532 GLU A CA 1
ATOM 4214 C C . GLU A 1 532 ? 67.913 16.923 20.305 1.00 60.31 532 GLU A C 1
ATOM 4216 O O . GLU A 1 532 ? 68.170 16.100 19.426 1.00 60.31 532 GLU A O 1
ATOM 4221 N N . HIS A 1 533 ? 67.034 16.658 21.278 1.00 57.28 533 HIS A N 1
ATOM 4222 C CA . HIS A 1 533 ? 66.423 15.338 21.481 1.00 57.28 533 HIS A CA 1
ATOM 4223 C C . HIS A 1 533 ? 64.953 15.251 21.021 1.00 57.28 533 HIS A C 1
ATOM 4225 O O . HIS A 1 533 ? 64.405 14.144 20.974 1.00 57.28 533 HIS A O 1
ATOM 4231 N N . PHE A 1 534 ? 64.354 16.375 20.592 1.00 57.59 534 PHE A N 1
ATOM 4232 C CA . PHE A 1 534 ? 63.003 16.449 20.011 1.00 57.59 534 PHE A CA 1
ATOM 4233 C C . PHE A 1 534 ? 62.813 15.467 18.854 1.00 57.59 534 PHE A C 1
ATOM 4235 O O . PHE A 1 534 ? 61.947 14.594 18.883 1.00 57.59 534 PHE A O 1
ATOM 4242 N N . GLU A 1 535 ? 63.708 15.542 17.874 1.00 49.97 535 GLU A N 1
ATOM 4243 C CA . GLU A 1 535 ? 63.639 14.785 16.618 1.00 49.97 535 GLU A CA 1
ATOM 4244 C C . GLU A 1 535 ? 63.926 13.285 16.792 1.00 49.97 535 GLU A C 1
ATOM 4246 O O . GLU A 1 535 ? 63.733 12.498 15.871 1.00 49.97 535 GLU A O 1
ATOM 4251 N N . ARG A 1 536 ? 64.366 12.872 17.988 1.00 50.31 536 ARG A N 1
ATOM 4252 C CA . ARG A 1 536 ? 64.709 11.484 18.337 1.00 50.31 536 ARG A CA 1
ATOM 4253 C C . ARG A 1 536 ? 63.680 10.835 19.277 1.00 50.31 536 ARG A C 1
ATOM 4255 O O . ARG A 1 536 ? 63.925 9.738 19.777 1.00 50.31 536 ARG A O 1
ATOM 4262 N N . GLY A 1 537 ? 62.553 11.508 19.543 1.00 50.25 537 GLY A N 1
ATOM 4263 C CA . GLY A 1 537 ? 61.433 10.992 20.345 1.00 50.25 537 GLY A CA 1
ATOM 4264 C C . GLY A 1 537 ? 61.723 10.818 21.845 1.00 50.25 537 GLY A C 1
ATOM 4265 O O . GLY A 1 537 ? 60.969 10.143 22.548 1.00 50.25 537 GLY A O 1
ATOM 4266 N N . ALA A 1 538 ? 62.812 11.398 22.360 1.00 53.84 538 ALA A N 1
ATOM 4267 C CA . ALA A 1 538 ? 63.324 11.124 23.704 1.00 53.84 538 ALA A CA 1
ATOM 4268 C C . ALA A 1 538 ? 62.849 12.157 24.747 1.00 53.84 538 ALA A C 1
ATOM 4270 O O . ALA A 1 538 ? 63.566 13.097 25.076 1.00 53.84 538 ALA A O 1
ATOM 4271 N N . TYR A 1 539 ? 61.640 11.957 25.287 1.00 59.78 539 TYR A N 1
ATOM 4272 C CA . TYR A 1 539 ? 60.985 12.904 26.208 1.00 59.78 539 TYR A CA 1
ATOM 4273 C C . TYR A 1 539 ? 61.127 12.487 27.685 1.00 59.78 539 TYR A C 1
ATOM 4275 O O . TYR A 1 539 ? 62.237 12.270 28.182 1.00 59.78 539 TYR A O 1
ATOM 4283 N N . ARG A 1 540 ? 60.013 12.388 28.420 1.00 57.91 540 ARG A N 1
ATOM 4284 C CA . ARG A 1 540 ? 59.960 12.397 29.896 1.00 57.91 540 ARG A CA 1
ATOM 4285 C C . ARG A 1 540 ? 60.932 11.459 30.619 1.00 57.91 540 ARG A C 1
ATOM 4287 O O . ARG A 1 540 ? 61.518 11.856 31.620 1.00 57.91 540 ARG A O 1
ATOM 4294 N N . SER A 1 541 ? 61.095 10.221 30.150 1.00 53.31 541 SER A N 1
ATOM 4295 C CA . SER A 1 541 ? 61.866 9.174 30.836 1.00 53.31 541 SER A CA 1
ATOM 4296 C C . SER A 1 541 ? 63.373 9.287 30.602 1.00 53.31 541 SER A C 1
ATOM 4298 O O . SER A 1 541 ? 64.141 8.978 31.510 1.00 53.31 541 SER A O 1
ATOM 4300 N N . ALA A 1 542 ? 63.798 9.778 29.434 1.00 56.66 542 ALA A N 1
ATOM 4301 C CA . ALA A 1 542 ? 65.202 10.077 29.164 1.00 56.66 542 ALA A CA 1
ATOM 4302 C C . ALA A 1 542 ? 65.676 11.259 30.025 1.00 56.66 542 ALA A C 1
ATOM 4304 O O . ALA A 1 542 ? 66.703 11.155 30.693 1.00 56.66 542 ALA A O 1
ATOM 4305 N N . ILE A 1 543 ? 64.873 12.327 30.100 1.00 55.69 543 ILE A N 1
ATOM 4306 C CA . ILE A 1 543 ? 65.130 13.495 30.960 1.00 55.69 543 ILE A CA 1
ATOM 4307 C C . ILE A 1 543 ? 65.142 13.092 32.435 1.00 55.69 543 ILE A C 1
ATOM 4309 O O . ILE A 1 543 ? 66.112 13.368 33.135 1.00 55.69 543 ILE A O 1
ATOM 4313 N N . ALA A 1 544 ? 64.099 12.396 32.900 1.00 57.44 544 ALA A N 1
ATOM 4314 C CA . ALA A 1 544 ? 63.996 11.921 34.279 1.00 57.44 544 ALA A CA 1
ATOM 4315 C C . ALA A 1 544 ? 65.214 11.084 34.701 1.00 57.44 544 ALA A C 1
ATOM 4317 O O . ALA A 1 544 ? 65.739 11.279 35.794 1.00 57.44 544 ALA A O 1
ATOM 4318 N N . LYS A 1 545 ? 65.702 10.195 33.821 1.00 57.72 545 LYS A N 1
ATOM 4319 C CA . LYS A 1 545 ? 66.882 9.366 34.095 1.00 57.72 545 LYS A CA 1
ATOM 4320 C C . LYS A 1 545 ? 68.198 10.153 34.016 1.00 57.72 545 LYS A C 1
ATOM 4322 O O . LYS A 1 545 ? 69.046 9.942 34.873 1.00 57.72 545 LYS A O 1
ATOM 4327 N N . LYS A 1 546 ? 68.371 11.053 33.037 1.00 58.97 546 LYS A N 1
ATOM 4328 C CA . LYS A 1 546 ? 69.601 11.858 32.865 1.00 58.97 546 LYS A CA 1
ATOM 4329 C C . LYS A 1 546 ? 69.780 12.914 33.963 1.00 58.97 546 LYS A C 1
ATOM 4331 O O . LYS A 1 546 ? 70.899 13.169 34.386 1.00 58.97 546 LYS A O 1
ATOM 4336 N N . TYR A 1 547 ? 68.686 13.526 34.410 1.00 53.22 547 TYR A N 1
ATOM 4337 C CA . TYR A 1 547 ? 68.681 14.618 35.390 1.00 53.22 547 TYR A CA 1
ATOM 4338 C C . TYR A 1 547 ? 68.184 14.179 36.780 1.00 53.22 547 TYR A C 1
ATOM 4340 O O . TYR A 1 547 ? 67.841 15.022 37.604 1.00 53.22 547 TYR A O 1
ATOM 4348 N N . HIS A 1 548 ? 68.118 12.864 37.033 1.00 57.12 548 HIS A N 1
ATOM 4349 C CA . HIS A 1 548 ? 67.709 12.239 38.303 1.00 57.12 548 HIS A CA 1
ATOM 4350 C C . HIS A 1 548 ? 66.374 12.759 38.888 1.00 57.12 548 HIS A C 1
ATOM 4352 O O . HIS A 1 548 ? 66.138 12.729 40.096 1.00 57.12 548 HIS A O 1
ATOM 4358 N N . ALA A 1 549 ? 65.467 13.223 38.025 1.00 55.56 549 ALA A N 1
ATOM 4359 C CA . ALA A 1 549 ? 64.206 13.853 38.402 1.00 55.56 549 ALA A CA 1
ATOM 4360 C C . ALA A 1 549 ? 63.034 12.858 38.374 1.00 55.56 549 ALA A C 1
ATOM 4362 O O . ALA A 1 549 ? 62.933 12.015 37.483 1.00 55.56 549 ALA A O 1
ATOM 4363 N N . LYS A 1 550 ? 62.067 12.992 39.295 1.00 54.16 550 LYS A N 1
ATOM 4364 C CA . LYS A 1 550 ? 60.823 12.198 39.242 1.00 54.16 550 LYS A CA 1
ATOM 4365 C C . LYS A 1 550 ? 60.050 12.517 37.952 1.00 54.16 550 LYS A C 1
ATOM 4367 O O . LYS A 1 550 ? 59.679 13.667 37.717 1.00 54.16 550 LYS A O 1
ATOM 4372 N N . ALA A 1 551 ? 59.759 11.497 37.141 1.00 55.84 551 ALA A N 1
ATOM 4373 C CA . ALA A 1 551 ? 59.151 11.655 35.811 1.00 55.84 551 ALA A CA 1
ATOM 4374 C C . ALA A 1 551 ? 57.768 12.343 35.816 1.00 55.84 551 ALA A C 1
ATOM 4376 O O . ALA A 1 551 ? 57.394 12.983 34.834 1.00 55.84 551 ALA A O 1
ATOM 4377 N N . SER A 1 552 ? 57.026 12.269 36.927 1.00 54.69 552 SER A N 1
ATOM 4378 C CA . SER A 1 552 ? 55.789 13.031 37.141 1.00 54.69 552 SER A CA 1
ATOM 4379 C C . SER A 1 552 ? 56.020 14.547 37.161 1.00 54.69 552 SER A C 1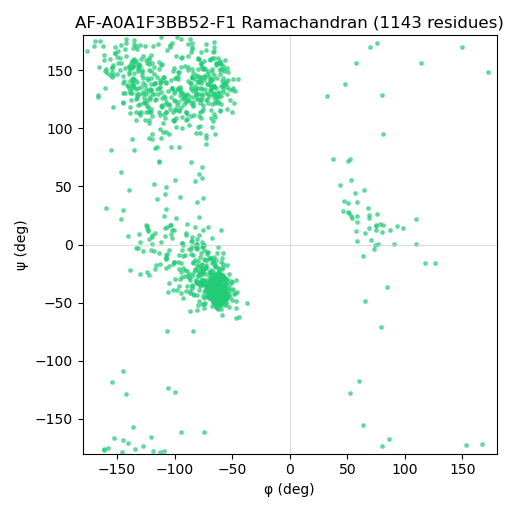
ATOM 4381 O O . SER A 1 552 ? 55.221 15.289 36.596 1.00 54.69 552 SER A O 1
ATOM 4383 N N . ARG A 1 553 ? 57.134 15.011 37.745 1.00 57.09 553 ARG A N 1
ATOM 4384 C CA . ARG A 1 553 ? 57.501 16.435 37.815 1.00 57.09 553 ARG A CA 1
ATOM 4385 C C . ARG A 1 553 ? 57.866 16.974 36.429 1.00 57.09 553 ARG A C 1
ATOM 4387 O O . ARG A 1 553 ? 57.384 18.036 36.054 1.00 57.09 553 ARG A O 1
ATOM 4394 N N . VAL A 1 554 ? 58.609 16.191 35.637 1.00 57.16 554 VAL A N 1
ATOM 4395 C CA . VAL A 1 554 ? 58.903 16.496 34.221 1.00 57.16 554 VAL A CA 1
ATOM 4396 C C . VAL A 1 554 ? 57.609 16.602 33.403 1.00 57.16 554 VAL A C 1
ATOM 4398 O O . VAL A 1 554 ? 57.430 17.570 32.671 1.00 57.16 554 VAL A O 1
ATOM 4401 N N . ARG A 1 555 ? 56.662 15.664 33.576 1.00 59.56 555 ARG A N 1
ATOM 4402 C CA . ARG A 1 555 ? 55.352 15.721 32.903 1.00 59.56 555 ARG A CA 1
ATOM 4403 C C . ARG A 1 555 ? 54.521 16.942 33.321 1.00 59.56 555 ARG A C 1
ATOM 4405 O O . ARG A 1 555 ? 53.862 17.523 32.466 1.00 59.56 555 ARG A O 1
ATOM 4412 N N . SER A 1 556 ? 54.547 17.340 34.596 1.00 56.59 556 SER A N 1
ATOM 4413 C CA . SER A 1 556 ? 53.844 18.549 35.062 1.00 56.59 556 SER A CA 1
ATOM 4414 C C . SER A 1 556 ? 54.386 19.804 34.379 1.00 56.59 556 SER A C 1
ATOM 4416 O O . SER A 1 556 ? 53.614 20.584 33.836 1.00 56.59 556 SER A O 1
ATOM 4418 N N . ILE A 1 557 ? 55.714 19.939 34.314 1.00 57.59 557 ILE A N 1
ATOM 4419 C CA . ILE A 1 557 ? 56.386 21.055 33.635 1.00 57.59 557 ILE A CA 1
ATOM 4420 C C . ILE A 1 557 ? 56.044 21.061 32.139 1.00 57.59 557 ILE A C 1
ATOM 4422 O O . ILE A 1 557 ? 55.703 22.103 31.595 1.00 57.59 557 ILE A O 1
ATOM 4426 N N . PHE A 1 558 ? 56.064 19.907 31.467 1.00 60.66 558 PHE A N 1
ATOM 4427 C CA . PHE A 1 558 ? 55.686 19.826 30.051 1.00 60.66 558 PHE A CA 1
ATOM 4428 C C . PHE A 1 558 ? 54.216 20.192 29.813 1.00 60.66 558 PHE A C 1
ATOM 4430 O O . PHE A 1 558 ? 53.925 20.910 28.862 1.00 60.66 558 PHE A O 1
ATOM 4437 N N . ARG A 1 559 ? 53.306 19.806 30.717 1.00 62.88 559 ARG A N 1
ATOM 4438 C CA . ARG A 1 559 ? 51.897 20.223 30.673 1.00 62.88 559 ARG A CA 1
ATOM 4439 C C . ARG A 1 559 ? 51.728 21.734 30.878 1.00 62.88 559 ARG A C 1
ATOM 4441 O O . ARG A 1 559 ? 50.987 22.346 30.119 1.00 62.88 559 ARG A O 1
ATOM 4448 N N . GLU A 1 560 ? 52.418 22.332 31.851 1.00 54.28 560 GLU A N 1
ATOM 4449 C CA . GLU A 1 560 ? 52.423 23.791 32.080 1.00 54.28 560 GLU A CA 1
ATOM 4450 C C . GLU A 1 560 ? 52.969 24.570 30.871 1.00 54.28 560 GLU A C 1
ATOM 4452 O O . GLU A 1 560 ? 52.468 25.644 30.548 1.00 54.28 560 GLU A O 1
ATOM 4457 N N . LEU A 1 561 ? 53.965 24.011 30.177 1.00 51.22 561 LEU A N 1
ATOM 4458 C CA . LEU A 1 561 ? 54.581 24.587 28.976 1.00 51.22 561 LEU A CA 1
ATOM 4459 C C . LEU A 1 561 ? 53.827 24.266 27.668 1.00 51.22 561 LEU A C 1
ATOM 4461 O O . LEU A 1 561 ? 54.258 24.708 26.605 1.00 51.22 561 LEU A O 1
ATOM 4465 N N . GLY A 1 562 ? 52.735 23.493 27.708 1.00 48.16 562 GLY A N 1
ATOM 4466 C CA . GLY A 1 562 ? 51.968 23.103 26.515 1.00 48.16 562 GLY A CA 1
ATOM 4467 C C . GLY A 1 562 ? 52.685 22.127 25.567 1.00 48.16 562 GLY A C 1
ATOM 4468 O O . GLY A 1 562 ? 52.398 22.114 24.372 1.00 48.16 562 GLY A O 1
ATOM 4469 N N . ILE A 1 563 ? 53.627 21.327 26.076 1.00 54.44 563 ILE A N 1
ATOM 4470 C CA . ILE A 1 563 ? 54.439 20.368 25.311 1.00 54.44 563 ILE A CA 1
ATOM 4471 C C . ILE A 1 563 ? 53.867 18.948 25.467 1.00 54.44 563 ILE A C 1
ATOM 4473 O O . ILE A 1 563 ? 53.756 18.430 26.579 1.00 54.44 563 ILE A O 1
ATOM 4477 N N . ASP A 1 564 ? 53.545 18.302 24.345 1.00 50.56 564 ASP A N 1
ATOM 4478 C CA . ASP A 1 564 ? 53.145 16.888 24.275 1.00 50.56 564 ASP A CA 1
ATOM 4479 C C . ASP A 1 564 ? 54.334 15.954 24.604 1.00 50.56 564 ASP A C 1
ATOM 4481 O O . ASP A 1 564 ? 55.449 16.168 24.127 1.00 50.56 564 ASP A O 1
ATOM 4485 N N . ASP A 1 565 ? 54.111 14.921 25.431 1.00 48.16 565 ASP A N 1
ATOM 4486 C CA . ASP A 1 565 ? 55.140 13.961 25.876 1.00 48.16 565 ASP A CA 1
ATOM 4487 C C . ASP A 1 565 ? 55.122 12.609 25.120 1.00 48.16 565 ASP A C 1
ATOM 4489 O O . ASP A 1 565 ? 55.798 11.653 25.527 1.00 48.16 565 ASP A O 1
ATOM 4493 N N . SER A 1 566 ? 54.383 12.550 24.004 1.00 50.34 566 SER A N 1
ATOM 4494 C CA . SER A 1 566 ? 54.170 11.375 23.144 1.00 50.34 566 SER A CA 1
ATOM 4495 C C . SER A 1 566 ? 55.397 10.981 22.288 1.00 50.34 566 SER A C 1
ATOM 4497 O O . SER A 1 566 ? 55.880 11.788 21.492 1.00 50.34 566 SER A O 1
ATOM 4499 N N . PRO A 1 567 ? 55.900 9.726 22.360 1.00 48.28 567 PRO A N 1
ATOM 4500 C CA . PRO A 1 567 ? 57.048 9.289 21.558 1.00 48.28 567 PRO A CA 1
ATOM 4501 C C . PRO A 1 567 ? 56.666 8.975 20.102 1.00 48.28 567 PRO A C 1
ATOM 4503 O O . PRO A 1 567 ? 55.967 7.982 19.848 1.00 48.28 567 PRO A O 1
ATOM 4506 N N . ARG A 1 568 ? 57.183 9.782 19.166 1.00 52.22 568 ARG A N 1
ATOM 4507 C CA . ARG A 1 568 ? 57.099 9.561 17.709 1.00 52.22 568 ARG A CA 1
ATOM 4508 C C . ARG A 1 568 ? 58.089 8.479 17.245 1.00 52.22 568 ARG A C 1
ATOM 4510 O O . ARG A 1 568 ? 59.086 8.213 17.921 1.00 52.22 568 ARG A O 1
ATOM 4517 N N . LEU A 1 569 ? 57.757 7.780 16.157 1.00 52.47 569 LEU A N 1
ATOM 4518 C CA . LEU A 1 569 ? 58.365 6.487 15.803 1.00 52.47 569 LEU A CA 1
ATOM 4519 C C . LEU A 1 569 ? 59.687 6.576 15.013 1.00 52.47 569 LEU A C 1
ATOM 4521 O O . LEU A 1 569 ? 60.134 7.640 14.606 1.00 52.47 569 LEU A O 1
ATOM 4525 N N . LYS A 1 570 ? 60.348 5.416 14.873 1.00 49.41 570 LYS A N 1
ATOM 4526 C CA . LYS A 1 570 ? 61.770 5.281 14.498 1.00 49.41 570 LYS A CA 1
ATOM 4527 C C . LYS A 1 570 ? 62.021 4.559 13.161 1.00 49.41 570 LYS A C 1
ATOM 4529 O O . LYS A 1 570 ? 63.153 4.166 12.897 1.00 49.41 570 LYS A O 1
ATOM 4534 N N . ALA A 1 571 ? 60.976 4.310 12.373 1.00 53.62 571 ALA A N 1
ATOM 4535 C CA . ALA A 1 571 ? 61.043 3.535 11.133 1.00 53.62 571 ALA A CA 1
ATOM 4536 C C . ALA A 1 571 ? 60.725 4.430 9.928 1.00 53.62 571 ALA A C 1
ATOM 4538 O O . ALA A 1 571 ? 59.687 5.091 9.922 1.00 53.62 571 ALA A O 1
ATOM 4539 N N . ASN A 1 572 ? 61.582 4.407 8.902 1.00 55.34 572 ASN A N 1
ATOM 4540 C CA . ASN A 1 572 ? 61.398 5.147 7.648 1.00 55.34 572 ASN A CA 1
ATOM 4541 C C . ASN A 1 572 ? 60.358 4.463 6.741 1.00 55.34 572 ASN A C 1
ATOM 4543 O O . ASN A 1 572 ? 60.654 4.094 5.607 1.00 55.34 572 ASN A O 1
ATOM 4547 N N . LEU A 1 573 ? 59.138 4.273 7.245 1.00 67.56 573 LEU A N 1
ATOM 4548 C CA . LEU A 1 573 ? 58.041 3.753 6.436 1.00 67.56 573 LEU A CA 1
ATOM 4549 C C . LEU A 1 573 ? 57.629 4.800 5.376 1.00 67.56 573 LEU A C 1
ATOM 4551 O O . LEU A 1 573 ? 57.635 6.011 5.663 1.00 67.56 573 LEU A O 1
ATOM 4555 N N . PRO A 1 574 ? 57.276 4.368 4.150 1.00 68.44 574 PRO A N 1
ATOM 4556 C CA . PRO A 1 574 ? 56.734 5.260 3.130 1.00 68.44 574 PRO A CA 1
ATOM 4557 C C . PRO A 1 574 ? 55.428 5.897 3.623 1.00 68.44 574 PRO A C 1
ATOM 4559 O O . PRO A 1 574 ? 54.765 5.366 4.511 1.00 68.44 574 PRO A O 1
ATOM 4562 N N . LYS A 1 575 ? 55.065 7.063 3.070 1.00 71.94 575 LYS A N 1
ATOM 4563 C CA . LYS A 1 575 ? 53.850 7.778 3.501 1.00 71.94 575 LYS A CA 1
ATOM 4564 C C . LYS A 1 575 ? 52.595 6.942 3.226 1.00 71.94 575 LYS A C 1
ATOM 4566 O O . LYS A 1 575 ? 51.698 6.885 4.058 1.00 71.94 575 LYS A O 1
ATOM 4571 N N . HIS A 1 576 ? 52.572 6.284 2.073 1.00 80.12 576 HIS A N 1
ATOM 4572 C CA . HIS A 1 576 ? 51.571 5.295 1.711 1.00 80.12 576 HIS A CA 1
ATOM 4573 C C . HIS A 1 576 ? 52.245 3.926 1.775 1.00 80.12 576 HIS A C 1
ATOM 4575 O O . HIS A 1 576 ? 53.278 3.714 1.139 1.00 80.12 576 HIS A O 1
ATOM 4581 N N . PHE A 1 577 ? 51.699 3.030 2.586 1.00 83.31 577 PHE A N 1
ATOM 4582 C CA . PHE A 1 577 ? 52.179 1.668 2.750 1.00 83.31 577 PHE A CA 1
ATOM 4583 C C . PHE A 1 577 ? 51.332 0.726 1.899 1.00 83.31 577 PHE A C 1
ATOM 4585 O O . PHE A 1 577 ? 50.137 0.585 2.150 1.00 83.31 577 PHE A O 1
ATOM 4592 N N . GLU A 1 578 ? 51.935 0.089 0.898 1.00 86.50 578 GLU A N 1
ATOM 4593 C CA . GLU A 1 578 ? 51.254 -0.909 0.076 1.00 86.50 578 GLU A CA 1
ATOM 4594 C C . GLU A 1 578 ? 51.150 -2.245 0.822 1.00 86.50 578 GLU A C 1
ATOM 4596 O O . GLU A 1 578 ? 52.150 -2.856 1.205 1.00 86.50 578 GLU A O 1
ATOM 4601 N N . ILE A 1 579 ? 49.919 -2.722 0.999 1.00 88.88 579 ILE A N 1
ATOM 4602 C CA . ILE A 1 579 ? 49.636 -4.085 1.436 1.00 88.88 579 ILE A CA 1
ATOM 4603 C C . ILE A 1 579 ? 49.944 -5.002 0.248 1.00 88.88 579 ILE A C 1
ATOM 4605 O O . ILE A 1 579 ? 49.111 -5.230 -0.623 1.00 88.88 579 ILE A O 1
ATOM 4609 N N . THR A 1 580 ? 51.173 -5.507 0.168 1.00 90.88 580 THR A N 1
ATOM 4610 C CA . THR A 1 580 ? 51.575 -6.420 -0.913 1.00 90.88 580 THR A CA 1
ATOM 4611 C C . THR A 1 580 ? 50.838 -7.761 -0.814 1.00 90.88 580 THR A C 1
ATOM 4613 O O . THR A 1 580 ? 50.266 -8.105 0.226 1.00 90.88 580 THR A O 1
ATOM 4616 N N . ALA A 1 581 ? 50.871 -8.564 -1.880 1.00 90.31 581 ALA A N 1
ATOM 4617 C CA . ALA A 1 581 ? 50.295 -9.909 -1.859 1.00 90.31 581 ALA A CA 1
ATOM 4618 C C . ALA A 1 581 ? 50.939 -10.784 -0.755 1.00 90.31 581 ALA A C 1
ATOM 4620 O O . ALA A 1 581 ? 50.227 -11.390 0.040 1.00 90.31 581 ALA A O 1
ATOM 4621 N N . HIS A 1 582 ? 52.267 -10.731 -0.586 1.00 90.88 582 HIS A N 1
ATOM 4622 C CA . HIS A 1 582 ? 52.968 -11.406 0.520 1.00 90.88 582 HIS A CA 1
ATOM 4623 C C . HIS A 1 582 ? 52.552 -10.886 1.905 1.00 90.88 582 HIS A C 1
ATOM 4625 O O . HIS A 1 582 ? 52.292 -11.679 2.809 1.00 90.88 582 HIS A O 1
ATOM 4631 N N . PHE A 1 583 ? 52.398 -9.567 2.081 1.00 92.12 583 PHE A N 1
ATOM 4632 C CA . PHE A 1 583 ? 51.873 -9.029 3.341 1.00 92.12 583 PHE A CA 1
ATOM 4633 C C . PHE A 1 583 ? 50.412 -9.450 3.578 1.00 92.12 583 PHE A C 1
ATOM 4635 O O . PHE A 1 583 ? 50.001 -9.639 4.719 1.00 92.12 583 PHE A O 1
ATOM 4642 N N . SER A 1 584 ? 49.635 -9.678 2.516 1.00 93.75 584 SER A N 1
ATOM 4643 C CA . SER A 1 584 ? 48.273 -10.221 2.607 1.00 93.75 584 SER A CA 1
ATOM 4644 C C . SER A 1 584 ? 48.268 -11.677 3.073 1.00 93.75 584 SER A C 1
ATOM 4646 O O . SER A 1 584 ? 47.441 -12.021 3.913 1.00 93.75 584 SER A O 1
ATOM 4648 N N . ARG A 1 585 ? 49.233 -12.502 2.638 1.00 94.25 585 ARG A N 1
ATOM 4649 C CA . ARG A 1 585 ? 49.452 -13.849 3.197 1.00 94.25 585 ARG A CA 1
ATOM 4650 C C . ARG A 1 585 ? 49.806 -13.807 4.681 1.00 94.25 585 ARG A C 1
ATOM 4652 O O . ARG A 1 585 ? 49.200 -14.537 5.460 1.00 94.25 585 ARG A O 1
ATOM 4659 N N . PHE A 1 586 ? 50.669 -12.877 5.099 1.00 94.69 586 PHE A N 1
ATOM 4660 C CA . PHE A 1 586 ? 50.933 -12.645 6.524 1.00 94.69 586 PHE A CA 1
ATOM 4661 C C . PHE A 1 586 ? 49.674 -12.225 7.304 1.00 94.69 586 PHE A C 1
ATOM 4663 O O . PHE A 1 586 ? 49.447 -12.715 8.410 1.00 94.69 586 PHE A O 1
ATOM 4670 N N . LEU A 1 587 ? 48.817 -11.370 6.734 1.00 94.50 587 LEU A N 1
ATOM 4671 C CA . LEU A 1 587 ? 47.511 -11.051 7.323 1.00 94.50 587 LEU A CA 1
ATOM 4672 C C . LEU A 1 587 ? 46.590 -12.283 7.393 1.00 94.50 587 LEU A C 1
ATOM 4674 O O . LEU A 1 587 ? 45.816 -12.386 8.341 1.00 94.50 587 LEU A O 1
ATOM 4678 N N . GLY A 1 588 ? 46.706 -13.221 6.449 1.00 94.00 588 GLY A N 1
ATOM 4679 C CA . GLY A 1 588 ? 46.050 -14.530 6.476 1.00 94.00 588 GLY A CA 1
ATOM 4680 C C . GLY A 1 588 ? 46.514 -15.390 7.655 1.00 94.00 588 GLY A C 1
ATOM 4681 O O . GLY A 1 588 ? 45.681 -15.769 8.478 1.00 94.00 588 GLY A O 1
ATOM 4682 N N . TYR A 1 589 ? 47.829 -15.614 7.800 1.00 94.06 589 TYR A N 1
ATOM 4683 C CA . TYR A 1 589 ? 48.407 -16.336 8.948 1.00 94.06 589 TYR A CA 1
ATOM 4684 C C . TYR A 1 589 ? 48.062 -15.661 10.287 1.00 94.06 589 TYR A C 1
ATOM 4686 O O . TYR A 1 589 ? 47.840 -16.324 11.298 1.00 94.06 589 TYR A O 1
ATOM 4694 N N . PHE A 1 590 ? 48.008 -14.324 10.316 1.00 93.31 590 PHE A N 1
ATOM 4695 C CA . PHE A 1 590 ? 47.616 -13.577 11.509 1.00 93.31 590 PHE A CA 1
ATOM 4696 C C . PHE A 1 590 ? 46.109 -13.702 11.804 1.00 93.31 590 PHE A C 1
ATOM 4698 O O . PHE A 1 590 ? 45.703 -13.710 12.965 1.00 93.31 590 PHE A O 1
ATOM 4705 N N . ALA A 1 591 ? 45.270 -13.830 10.774 1.00 91.75 591 ALA A N 1
ATOM 4706 C CA . ALA A 1 591 ? 43.839 -14.066 10.928 1.00 91.75 591 ALA A CA 1
ATOM 4707 C C . ALA A 1 591 ? 43.509 -15.511 11.339 1.00 91.75 591 ALA A C 1
ATOM 4709 O O . ALA A 1 591 ? 42.445 -15.728 11.914 1.00 91.75 591 ALA A O 1
ATOM 4710 N N . SER A 1 592 ? 44.373 -16.496 11.095 1.00 90.75 592 SER A N 1
ATOM 47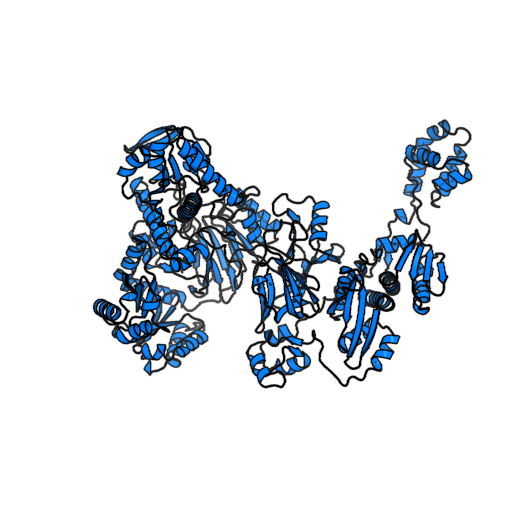11 C CA . SER A 1 592 ? 44.254 -17.850 11.657 1.00 90.75 592 SER A CA 1
ATOM 4712 C C . SER A 1 592 ? 44.863 -17.911 13.063 1.00 90.75 592 SER A C 1
ATOM 4714 O O . SER A 1 592 ? 44.119 -17.846 14.049 1.00 90.75 592 SER A O 1
ATOM 4716 N N . GLU A 1 593 ? 46.197 -17.898 13.136 1.00 87.81 593 GLU A N 1
ATOM 4717 C CA . GLU A 1 593 ? 47.032 -18.240 14.305 1.00 87.81 593 GLU A CA 1
ATOM 4718 C C . GLU A 1 593 ? 47.732 -17.031 14.973 1.00 87.81 593 GLU A C 1
ATOM 4720 O O . GLU A 1 593 ? 48.679 -17.168 15.762 1.00 87.81 593 GLU A O 1
ATOM 4725 N N . GLY A 1 594 ? 47.302 -15.812 14.639 1.00 87.50 594 GLY A N 1
ATOM 4726 C CA . GLY A 1 594 ? 47.903 -14.571 15.126 1.00 87.50 594 GLY A CA 1
ATOM 4727 C C . GLY A 1 594 ? 47.391 -14.088 16.484 1.00 87.50 594 GLY A C 1
ATOM 4728 O O . GLY A 1 594 ? 46.202 -14.131 16.801 1.00 87.50 594 GLY A O 1
ATOM 4729 N N . SER A 1 595 ? 48.297 -13.527 17.288 1.00 90.00 595 SER A N 1
ATOM 4730 C CA . SER A 1 595 ? 47.958 -12.799 18.517 1.00 90.00 595 SER A CA 1
ATOM 4731 C C . SER A 1 595 ? 48.923 -11.636 18.790 1.00 90.00 595 SER A C 1
ATOM 4733 O O . SER A 1 595 ? 49.936 -11.462 18.110 1.00 90.00 595 SER A O 1
ATOM 4735 N N . THR A 1 596 ? 48.628 -10.793 19.790 1.00 87.69 596 THR A N 1
ATOM 4736 C CA . THR A 1 596 ? 49.576 -9.752 20.235 1.00 87.69 596 THR A CA 1
ATOM 4737 C C . THR A 1 596 ? 49.691 -9.684 21.752 1.00 87.69 596 THR A C 1
ATOM 4739 O O . THR A 1 596 ? 48.693 -9.769 22.465 1.00 87.69 596 THR A O 1
ATOM 4742 N N . GLN A 1 597 ? 50.907 -9.450 22.244 1.00 82.56 597 GLN A N 1
ATOM 4743 C CA . GLN A 1 597 ? 51.221 -9.312 23.666 1.00 82.56 597 GLN A CA 1
ATOM 4744 C C . GLN A 1 597 ? 52.070 -8.052 23.873 1.00 82.56 597 GLN A C 1
ATOM 4746 O O . GLN A 1 597 ? 53.194 -7.957 23.385 1.00 82.56 597 GLN A O 1
ATOM 4751 N N . GLY A 1 598 ? 51.532 -7.031 24.549 1.00 80.00 598 GLY A N 1
ATOM 4752 C CA . GLY A 1 598 ? 52.201 -5.727 24.657 1.00 80.00 598 GLY A CA 1
ATOM 4753 C C . GLY A 1 598 ? 52.434 -5.088 23.278 1.00 80.00 598 GLY A C 1
ATOM 4754 O O . GLY A 1 598 ? 51.468 -4.808 22.566 1.00 80.00 598 GLY A O 1
ATOM 4755 N N . ASN A 1 599 ? 53.704 -4.885 22.904 1.00 79.25 599 ASN A N 1
ATOM 4756 C CA . ASN A 1 599 ? 54.143 -4.438 21.567 1.00 79.25 599 ASN A CA 1
ATOM 4757 C C . ASN A 1 599 ? 54.696 -5.586 20.691 1.00 79.25 599 ASN A C 1
ATOM 4759 O O . ASN A 1 599 ? 55.328 -5.324 19.670 1.00 79.25 599 ASN A O 1
ATOM 4763 N N . THR A 1 600 ? 54.494 -6.838 21.102 1.00 84.56 600 THR A N 1
ATOM 4764 C CA . THR A 1 600 ? 54.900 -8.039 20.366 1.00 84.56 600 THR A CA 1
ATOM 4765 C C . THR A 1 600 ? 53.732 -8.558 19.534 1.00 84.56 600 THR A C 1
ATOM 4767 O O . THR A 1 600 ? 52.607 -8.637 20.034 1.00 84.56 600 THR A O 1
ATOM 4770 N N . VAL A 1 601 ? 54.000 -8.929 18.286 1.00 90.50 601 VAL A N 1
ATOM 4771 C CA . VAL A 1 601 ? 53.098 -9.697 17.413 1.00 90.50 601 VAL A CA 1
ATOM 4772 C C . VAL A 1 601 ? 53.592 -11.140 17.403 1.00 90.50 601 VAL A C 1
ATOM 4774 O O . VAL A 1 601 ? 54.798 -11.352 17.308 1.00 90.50 601 VAL A O 1
ATOM 4777 N N . VAL A 1 602 ? 52.692 -12.110 17.541 1.00 91.94 602 VAL A N 1
ATOM 4778 C CA . VAL A 1 602 ? 53.024 -13.538 17.637 1.00 91.94 602 VAL A CA 1
ATOM 4779 C C . VAL A 1 602 ? 52.213 -14.311 16.602 1.00 91.94 602 VAL A C 1
ATOM 4781 O O . VAL A 1 602 ? 51.000 -14.121 16.535 1.00 91.94 602 VAL A O 1
ATOM 4784 N N . ILE A 1 603 ? 52.874 -15.172 15.830 1.00 92.44 603 ILE A N 1
ATOM 4785 C CA . ILE A 1 603 ? 52.247 -16.206 14.994 1.00 92.44 603 ILE A CA 1
ATOM 4786 C C . ILE A 1 603 ? 52.601 -17.556 15.616 1.00 92.44 603 ILE A C 1
ATOM 4788 O O . ILE A 1 603 ? 53.785 -17.822 15.827 1.00 92.44 603 ILE A O 1
ATOM 4792 N N . THR A 1 604 ? 51.603 -18.392 15.912 1.00 91.12 604 THR A N 1
ATOM 4793 C CA . THR A 1 604 ? 51.815 -19.716 16.524 1.00 91.12 604 THR A CA 1
ATOM 4794 C C . THR A 1 604 ? 51.619 -20.800 15.468 1.00 91.12 604 THR A C 1
ATOM 4796 O O . THR A 1 604 ? 50.495 -21.198 15.201 1.00 91.12 604 THR A O 1
ATOM 4799 N N . ASN A 1 605 ? 52.692 -21.268 14.830 1.00 88.06 605 ASN A N 1
ATOM 4800 C CA . ASN A 1 605 ? 52.604 -22.370 13.873 1.00 88.06 605 ASN A CA 1
ATOM 4801 C C . ASN A 1 605 ? 53.821 -23.304 13.994 1.00 88.06 605 ASN A C 1
ATOM 4803 O O . ASN A 1 605 ? 54.965 -22.866 14.154 1.00 88.06 605 ASN A O 1
ATOM 4807 N N . TYR A 1 606 ? 53.550 -24.607 13.939 1.00 85.38 606 TYR A N 1
ATOM 4808 C CA . TYR A 1 606 ? 54.548 -25.673 13.988 1.00 85.38 606 TYR A CA 1
ATOM 4809 C C . TYR A 1 606 ? 55.262 -25.868 12.644 1.00 85.38 606 TYR A C 1
ATOM 4811 O O . TYR A 1 606 ? 56.409 -26.318 12.640 1.00 85.38 606 TYR A O 1
ATOM 4819 N N . ASP A 1 607 ? 54.639 -25.470 11.534 1.00 84.25 607 ASP A N 1
ATOM 4820 C CA . ASP A 1 607 ? 55.253 -25.457 10.206 1.00 84.25 607 ASP A CA 1
ATOM 4821 C C . ASP A 1 607 ? 56.415 -24.445 10.138 1.00 84.25 607 ASP A C 1
ATOM 4823 O O . ASP A 1 607 ? 56.303 -23.293 10.570 1.00 84.25 607 ASP A O 1
ATOM 4827 N N . GLU A 1 608 ? 57.559 -24.903 9.632 1.00 86.12 608 GLU A N 1
ATOM 4828 C CA . GLU A 1 608 ? 58.780 -24.114 9.470 1.00 86.12 608 GLU A CA 1
ATOM 4829 C C . GLU A 1 608 ? 58.737 -23.217 8.228 1.00 86.12 608 GLU A C 1
ATOM 4831 O O . GLU A 1 608 ? 59.234 -22.092 8.290 1.00 86.12 608 GLU A O 1
ATOM 4836 N N . GLU A 1 609 ? 58.069 -23.634 7.147 1.00 85.25 609 GLU A N 1
ATOM 4837 C CA . GLU A 1 609 ? 57.920 -22.809 5.943 1.00 85.25 609 GLU A CA 1
ATOM 4838 C C . GLU A 1 609 ? 57.040 -21.584 6.234 1.00 85.25 609 GLU A C 1
ATOM 4840 O O . GLU A 1 609 ? 57.405 -20.459 5.882 1.00 85.25 609 GLU A O 1
ATOM 4845 N N . VAL A 1 610 ? 55.943 -21.766 6.982 1.00 87.69 610 VAL A N 1
ATOM 4846 C CA . VAL A 1 610 ? 55.059 -20.667 7.420 1.00 87.69 610 VAL A CA 1
ATOM 4847 C C . VAL A 1 610 ? 55.791 -19.672 8.331 1.00 87.69 610 VAL A C 1
ATOM 4849 O O . VAL A 1 610 ? 55.641 -18.456 8.163 1.00 87.69 610 VAL A O 1
ATOM 4852 N N . ARG A 1 611 ? 56.613 -20.144 9.283 1.00 91.19 611 ARG A N 1
ATOM 4853 C CA . ARG A 1 611 ? 57.411 -19.251 10.149 1.00 91.19 611 ARG A CA 1
ATOM 4854 C C . ARG A 1 611 ? 58.490 -18.507 9.359 1.00 91.19 611 ARG A C 1
ATOM 4856 O O . ARG A 1 611 ? 58.592 -17.284 9.494 1.00 91.19 611 ARG A O 1
ATOM 4863 N N . ALA A 1 612 ? 59.236 -19.199 8.498 1.00 88.69 612 ALA A N 1
ATOM 4864 C CA . ALA A 1 612 ? 60.267 -18.594 7.658 1.00 88.69 612 ALA A CA 1
ATOM 4865 C C . ALA A 1 612 ? 59.685 -17.540 6.697 1.00 88.69 612 ALA A C 1
ATOM 4867 O O . ALA A 1 612 ? 60.267 -16.466 6.520 1.00 88.69 612 ALA A O 1
ATOM 4868 N N . ASP A 1 613 ? 58.506 -17.793 6.125 1.00 90.19 613 ASP A N 1
ATOM 4869 C CA . ASP A 1 613 ? 57.795 -16.844 5.265 1.00 90.19 613 ASP A CA 1
ATOM 4870 C C . ASP A 1 613 ? 57.281 -15.614 6.034 1.00 90.19 613 ASP A C 1
ATOM 4872 O O . ASP A 1 613 ? 57.379 -14.484 5.540 1.00 90.19 613 ASP A O 1
ATOM 4876 N N . CYS A 1 614 ? 56.822 -15.794 7.280 1.00 90.81 614 CYS A N 1
ATOM 4877 C CA . CYS A 1 614 ? 56.519 -14.678 8.178 1.00 90.81 614 CYS A CA 1
ATOM 4878 C C . CYS A 1 614 ? 57.756 -13.798 8.413 1.00 90.81 614 CYS A C 1
ATOM 4880 O O . CYS A 1 614 ? 57.665 -12.576 8.280 1.00 90.81 614 CYS A O 1
ATOM 4882 N N . LEU A 1 615 ? 58.913 -14.390 8.744 1.00 89.19 615 LEU A N 1
ATOM 4883 C CA . LEU A 1 615 ? 60.162 -13.643 8.952 1.00 89.19 615 LEU A CA 1
ATOM 4884 C C . LEU A 1 615 ? 60.564 -12.874 7.686 1.00 89.19 615 LEU A C 1
ATOM 4886 O O . LEU A 1 615 ? 60.716 -11.651 7.728 1.00 89.19 615 LEU A O 1
ATOM 4890 N N . LYS A 1 616 ? 60.630 -13.575 6.549 1.00 89.81 616 LYS A N 1
ATOM 4891 C CA . LYS A 1 616 ? 60.977 -13.034 5.225 1.00 89.81 616 LYS A CA 1
ATOM 4892 C C . LYS A 1 616 ? 60.072 -11.877 4.789 1.00 89.81 616 LYS A C 1
ATOM 4894 O O . LYS A 1 616 ? 60.545 -10.946 4.141 1.00 89.81 616 LYS A O 1
ATOM 4899 N N . THR A 1 617 ? 58.791 -11.915 5.153 1.00 89.88 617 THR A N 1
ATOM 4900 C CA . THR A 1 617 ? 57.815 -10.862 4.828 1.00 89.88 617 THR A CA 1
ATOM 4901 C C . THR A 1 617 ? 57.933 -9.640 5.748 1.00 89.88 617 THR A C 1
ATOM 4903 O O . THR A 1 617 ? 57.702 -8.516 5.306 1.00 89.88 617 THR A O 1
ATOM 4906 N N . ILE A 1 618 ? 58.285 -9.826 7.024 1.00 88.94 618 ILE A N 1
ATOM 4907 C CA . ILE A 1 618 ? 58.189 -8.775 8.052 1.00 88.94 618 ILE A CA 1
ATOM 4908 C C . ILE A 1 618 ? 59.527 -8.099 8.372 1.00 88.94 618 ILE A C 1
ATOM 4910 O O . ILE A 1 618 ? 59.557 -6.878 8.565 1.00 88.94 618 ILE A O 1
ATOM 4914 N N . GLU A 1 619 ? 60.633 -8.844 8.421 1.00 81.19 619 GLU A N 1
ATOM 4915 C CA . GLU A 1 619 ? 61.946 -8.294 8.784 1.00 81.19 619 GLU A CA 1
ATOM 4916 C C . GLU A 1 619 ? 62.404 -7.155 7.849 1.00 81.19 619 GLU A C 1
ATOM 4918 O O . GLU A 1 619 ? 62.720 -6.079 8.376 1.00 81.19 619 GLU A O 1
ATOM 4923 N N . PRO A 1 620 ? 62.363 -7.289 6.503 1.00 80.94 620 PRO A N 1
ATOM 4924 C CA . PRO A 1 620 ? 62.841 -6.239 5.596 1.00 80.94 620 PRO A CA 1
ATOM 4925 C C . PRO A 1 620 ? 62.041 -4.935 5.692 1.00 80.94 620 PRO A C 1
ATOM 4927 O O . PRO A 1 620 ? 62.565 -3.859 5.411 1.00 80.94 620 PRO A O 1
ATOM 4930 N N . ILE A 1 621 ? 60.769 -5.025 6.092 1.00 79.50 621 ILE A N 1
ATOM 4931 C CA . ILE A 1 621 ? 59.843 -3.891 6.143 1.00 79.50 621 ILE A CA 1
ATOM 4932 C C . ILE A 1 621 ? 59.994 -3.102 7.450 1.00 79.50 621 ILE A C 1
ATOM 4934 O O . ILE A 1 621 ? 59.968 -1.869 7.445 1.00 79.50 621 ILE A O 1
ATOM 4938 N N . PHE A 1 622 ? 60.129 -3.797 8.584 1.00 78.75 622 PHE A N 1
ATOM 4939 C CA . PHE A 1 622 ? 60.079 -3.166 9.908 1.00 78.75 622 PHE A CA 1
ATOM 4940 C C . PHE A 1 622 ? 61.427 -3.076 10.624 1.00 78.75 622 PHE A C 1
ATOM 4942 O O . PHE A 1 622 ? 61.496 -2.356 11.624 1.00 78.75 622 PHE A O 1
ATOM 4949 N N . ASN A 1 623 ? 62.465 -3.778 10.144 1.00 71.56 623 ASN A N 1
ATOM 4950 C CA . ASN A 1 623 ? 63.798 -3.861 10.760 1.00 71.56 623 ASN A CA 1
ATOM 4951 C C . ASN A 1 623 ? 63.702 -4.048 12.289 1.00 71.56 623 ASN A C 1
ATOM 4953 O O . ASN A 1 623 ? 64.206 -3.259 13.097 1.00 71.56 623 ASN A O 1
ATOM 4957 N N . CYS A 1 624 ? 62.909 -5.044 12.689 1.00 71.62 624 CYS A N 1
ATOM 4958 C CA . CYS A 1 624 ? 62.526 -5.273 14.072 1.00 71.62 624 CYS A CA 1
ATOM 4959 C C . CYS A 1 624 ? 63.128 -6.564 14.615 1.00 71.62 624 CYS A C 1
ATOM 4961 O O . CYS A 1 624 ? 63.131 -7.591 13.945 1.00 71.62 624 CYS A O 1
ATOM 4963 N N . ARG A 1 625 ? 63.556 -6.529 15.881 1.00 75.56 625 ARG A N 1
ATOM 4964 C CA . ARG A 1 625 ? 64.018 -7.728 16.585 1.00 75.56 625 ARG A CA 1
ATOM 4965 C C . ARG A 1 625 ? 62.888 -8.750 16.670 1.00 75.56 625 ARG A C 1
ATOM 4967 O O . ARG A 1 625 ? 61.790 -8.410 17.121 1.00 75.56 625 ARG A O 1
ATOM 4974 N N . TYR A 1 626 ? 63.191 -9.986 16.303 1.00 83.56 626 TYR A N 1
ATOM 4975 C CA . TYR A 1 626 ? 62.308 -11.127 16.476 1.00 83.56 626 TYR A CA 1
ATOM 4976 C C . TYR A 1 626 ? 62.934 -12.189 17.384 1.00 83.56 626 TYR A C 1
ATOM 4978 O O . TYR A 1 626 ? 64.102 -12.102 17.765 1.00 83.56 626 TYR A O 1
ATOM 4986 N N . PHE A 1 627 ? 62.116 -13.168 17.750 1.00 87.50 627 PHE A N 1
ATOM 4987 C CA . PHE A 1 627 ? 62.509 -14.424 18.372 1.00 87.50 627 PHE A CA 1
ATOM 4988 C C . PHE A 1 627 ? 61.720 -15.546 17.688 1.00 87.50 627 PHE A C 1
ATOM 4990 O O . PHE A 1 627 ? 60.522 -15.382 17.450 1.00 87.50 627 PHE A O 1
ATOM 4997 N N . GLU A 1 628 ? 62.378 -16.662 17.389 1.00 89.62 628 GLU A N 1
ATOM 4998 C CA . GLU A 1 628 ? 61.763 -17.869 16.833 1.00 89.62 628 GLU A CA 1
ATOM 4999 C C . GLU A 1 628 ? 62.048 -19.074 17.739 1.00 89.62 628 GLU A C 1
ATOM 5001 O O . GLU A 1 628 ? 63.148 -19.219 18.273 1.00 89.62 628 GLU A O 1
ATOM 5006 N N . ASP A 1 629 ? 61.047 -19.940 17.877 1.00 86.25 629 ASP A N 1
ATOM 5007 C CA . ASP A 1 629 ? 61.166 -21.323 18.343 1.00 86.25 629 ASP A CA 1
ATOM 5008 C C . ASP A 1 629 ? 60.305 -22.222 17.431 1.00 86.25 629 ASP A C 1
ATOM 5010 O O . ASP A 1 629 ? 59.466 -21.731 16.674 1.00 86.25 629 ASP A O 1
ATOM 5014 N N . LYS A 1 630 ? 60.443 -23.548 17.543 1.00 84.00 630 LYS A N 1
ATOM 5015 C CA . LYS A 1 630 ? 59.757 -24.608 16.766 1.00 84.00 630 LYS A CA 1
ATOM 5016 C C . LYS A 1 630 ? 58.214 -24.625 16.852 1.00 84.00 630 LYS A C 1
ATOM 5018 O O . LYS A 1 630 ? 57.587 -25.626 16.509 1.00 84.00 630 LYS A O 1
ATOM 5023 N N . ARG A 1 631 ? 57.602 -23.573 17.395 1.00 87.81 631 ARG A N 1
ATOM 5024 C CA . ARG A 1 631 ? 56.158 -23.415 17.628 1.00 87.81 631 ARG A CA 1
ATOM 5025 C C . ARG A 1 631 ? 55.639 -22.018 17.304 1.00 87.81 631 ARG A C 1
ATOM 5027 O O . ARG A 1 631 ? 54.433 -21.852 17.154 1.00 87.81 631 ARG A O 1
ATOM 5034 N N . GLU A 1 632 ? 56.502 -21.001 17.283 1.00 90.62 632 GLU A N 1
ATOM 5035 C CA . GLU A 1 632 ? 56.068 -19.609 17.175 1.00 90.62 632 GLU A CA 1
ATOM 5036 C C . GLU A 1 632 ? 57.169 -18.663 16.689 1.00 90.62 632 GLU A C 1
ATOM 5038 O O . GLU A 1 632 ? 58.355 -18.843 16.968 1.00 90.62 632 GLU A O 1
ATOM 5043 N N . VAL A 1 633 ? 56.738 -17.593 16.021 1.00 92.00 633 VAL A N 1
ATOM 5044 C CA . VAL A 1 633 ? 57.563 -16.440 15.650 1.00 92.00 633 VAL A CA 1
ATOM 5045 C C . VAL A 1 633 ? 57.008 -15.192 16.339 1.00 92.00 633 VAL A C 1
ATOM 5047 O O . VAL A 1 633 ? 55.810 -14.901 16.272 1.00 92.00 633 VAL A O 1
ATOM 5050 N N . ARG A 1 634 ? 57.885 -14.447 17.020 1.00 91.88 634 ARG A N 1
ATOM 5051 C CA . ARG A 1 634 ? 57.557 -13.270 17.841 1.00 91.88 634 ARG A CA 1
ATOM 5052 C C . ARG A 1 634 ? 58.265 -12.021 17.321 1.00 91.88 634 ARG A C 1
ATOM 5054 O O . ARG A 1 634 ? 59.468 -11.880 17.507 1.00 91.88 634 ARG A O 1
ATOM 5061 N N . PHE A 1 635 ? 57.531 -11.063 16.760 1.00 87.94 635 PHE A N 1
ATOM 5062 C CA . PHE A 1 635 ? 58.067 -9.774 16.302 1.00 87.94 635 PHE A CA 1
ATOM 5063 C C . PHE A 1 635 ? 57.893 -8.682 17.361 1.00 87.94 635 PHE A C 1
ATOM 5065 O O . PHE A 1 635 ? 56.771 -8.258 17.651 1.00 87.94 635 PHE A O 1
ATOM 5072 N N . HIS A 1 636 ? 58.987 -8.146 17.905 1.00 83.81 636 HIS A N 1
ATOM 5073 C CA . HIS A 1 636 ? 58.949 -7.051 18.880 1.00 83.81 636 HIS A CA 1
ATOM 5074 C C . HIS A 1 636 ? 58.884 -5.679 18.185 1.00 83.81 636 HIS A C 1
ATOM 5076 O O . HIS A 1 636 ? 59.841 -4.903 18.196 1.00 83.81 636 HIS A O 1
ATOM 5082 N N . SER A 1 637 ? 57.737 -5.368 17.570 1.00 79.25 637 SER A N 1
ATOM 5083 C CA . SER A 1 637 ? 57.542 -4.160 16.759 1.00 79.25 637 SER A CA 1
ATOM 5084 C C . SER A 1 637 ? 56.241 -3.418 17.086 1.00 79.25 637 SER A C 1
ATOM 5086 O O . SER A 1 637 ? 55.147 -3.802 16.665 1.00 79.25 637 SER A O 1
ATOM 5088 N N . ARG A 1 638 ? 56.372 -2.266 17.768 1.00 75.00 638 ARG A N 1
ATOM 5089 C CA . ARG A 1 638 ? 55.262 -1.312 17.971 1.00 75.00 638 ARG A CA 1
ATOM 5090 C C . ARG A 1 638 ? 54.709 -0.805 16.633 1.00 75.00 638 ARG A C 1
ATOM 5092 O O . ARG A 1 638 ? 53.504 -0.602 16.531 1.00 75.00 638 ARG A O 1
ATOM 5099 N N . SER A 1 639 ? 55.565 -0.636 15.621 1.00 74.75 639 SER A N 1
ATOM 5100 C CA . SER A 1 639 ? 55.167 -0.202 14.275 1.00 74.75 639 SER A CA 1
ATOM 5101 C C . SER A 1 639 ? 54.319 -1.258 13.563 1.00 74.75 639 SER A C 1
ATOM 5103 O O . SER A 1 639 ? 53.254 -0.919 13.059 1.00 74.75 639 SER A O 1
ATOM 5105 N N . LEU A 1 640 ? 54.725 -2.535 13.596 1.00 83.75 640 LEU A N 1
ATOM 5106 C CA . LEU A 1 640 ? 53.940 -3.636 13.022 1.00 83.75 640 LEU A CA 1
ATOM 5107 C C . LEU A 1 640 ? 52.593 -3.778 13.735 1.00 83.75 640 LEU A C 1
ATOM 5109 O O . LEU A 1 640 ? 51.558 -3.818 13.079 1.00 83.75 640 LEU A O 1
ATOM 5113 N N . LYS A 1 641 ? 52.577 -3.786 15.078 1.00 84.69 641 LYS A N 1
ATOM 5114 C CA . LYS A 1 641 ? 51.315 -3.858 15.830 1.00 84.69 641 LYS A CA 1
ATOM 5115 C C . LYS A 1 641 ? 50.397 -2.667 15.530 1.00 84.69 641 LYS A C 1
ATOM 5117 O O . LYS A 1 641 ? 49.188 -2.855 15.414 1.00 84.69 641 LYS A O 1
ATOM 5122 N N . LYS A 1 642 ? 50.946 -1.454 15.388 1.00 80.62 642 LYS A N 1
ATOM 5123 C CA . LYS A 1 642 ? 50.172 -0.273 14.982 1.00 80.62 642 LYS A CA 1
ATOM 5124 C C . LYS A 1 642 ? 49.627 -0.436 13.560 1.00 80.62 642 LYS A C 1
ATOM 5126 O O . LYS A 1 642 ? 48.452 -0.151 13.375 1.00 80.62 642 LYS A O 1
ATOM 5131 N N . LEU A 1 643 ? 50.402 -0.955 12.601 1.00 84.19 643 LEU A N 1
ATOM 5132 C CA . LEU A 1 643 ? 49.893 -1.243 11.255 1.00 84.19 643 LEU A CA 1
ATOM 5133 C C . LEU A 1 643 ? 48.769 -2.288 11.287 1.00 84.19 643 LEU A C 1
ATOM 5135 O O . LEU A 1 643 ? 47.703 -2.023 10.749 1.00 84.19 643 LEU A O 1
ATOM 5139 N N . LEU A 1 644 ? 48.940 -3.417 11.983 1.00 86.56 644 LEU A N 1
ATOM 5140 C CA . LEU A 1 644 ? 47.878 -4.425 12.142 1.00 86.56 644 LEU A CA 1
ATOM 5141 C C . LEU A 1 644 ? 46.607 -3.849 12.794 1.00 86.56 644 LEU A C 1
ATOM 5143 O O . LEU A 1 644 ? 45.499 -4.284 12.483 1.00 86.56 644 LEU A O 1
ATOM 5147 N N . SER A 1 645 ? 46.757 -2.847 13.666 1.00 84.69 645 SER A N 1
ATOM 5148 C CA . SER A 1 645 ? 45.633 -2.089 14.224 1.00 84.69 645 SER A CA 1
ATOM 5149 C C . SER A 1 645 ? 44.990 -1.133 13.214 1.00 84.69 645 SER A C 1
ATOM 5151 O O . SER A 1 645 ? 43.781 -0.949 13.276 1.00 84.69 645 SER A O 1
ATOM 5153 N N . LEU A 1 646 ? 45.772 -0.521 12.316 1.00 82.62 646 LEU A N 1
ATOM 5154 C CA . LEU A 1 646 ? 45.284 0.373 11.257 1.00 82.62 646 LEU A CA 1
ATOM 5155 C C . LEU A 1 646 ? 44.567 -0.399 10.141 1.00 82.62 646 LEU A C 1
ATOM 5157 O O . LEU A 1 646 ? 43.568 0.090 9.629 1.00 82.62 646 LEU A O 1
ATOM 5161 N N . VAL A 1 647 ? 45.018 -1.613 9.799 1.00 84.62 647 VAL A N 1
ATOM 5162 C CA . VAL A 1 647 ? 44.342 -2.460 8.794 1.00 84.62 647 VAL A CA 1
ATOM 5163 C C . VAL A 1 647 ? 43.083 -3.154 9.342 1.00 84.62 647 VAL A C 1
ATOM 5165 O O . VAL A 1 647 ? 42.373 -3.815 8.592 1.00 84.62 647 VAL A O 1
ATOM 5168 N N . GLY A 1 648 ? 42.818 -3.064 10.651 1.00 84.62 648 GLY A N 1
ATOM 5169 C CA . GLY A 1 648 ? 41.696 -3.750 11.301 1.00 84.62 648 GLY A CA 1
ATOM 5170 C C . GLY A 1 648 ? 41.884 -5.261 11.511 1.00 84.62 648 GLY A C 1
ATOM 5171 O O . GLY A 1 648 ? 40.910 -5.954 11.783 1.00 84.62 648 GLY A O 1
ATOM 5172 N N . ALA A 1 649 ? 43.111 -5.789 11.412 1.00 85.88 649 ALA A N 1
ATOM 5173 C CA . ALA A 1 649 ? 43.382 -7.224 11.579 1.00 85.88 649 ALA A CA 1
ATOM 5174 C C . ALA A 1 649 ? 43.370 -7.698 13.046 1.00 85.88 649 ALA A C 1
ATOM 5176 O O . ALA A 1 649 ? 43.239 -8.893 13.307 1.00 85.88 649 ALA A O 1
ATOM 5177 N N . LEU A 1 650 ? 43.529 -6.795 14.022 1.00 84.81 650 LEU A N 1
ATOM 5178 C CA . LEU A 1 650 ? 43.544 -7.162 15.443 1.00 84.81 650 LEU A CA 1
ATOM 5179 C C . LEU A 1 650 ? 42.152 -7.590 15.940 1.00 84.81 650 LEU A C 1
ATOM 5181 O O . LEU A 1 650 ? 41.192 -6.831 15.849 1.00 84.81 650 LEU A O 1
ATOM 5185 N N . GLY A 1 651 ? 42.067 -8.762 16.574 1.00 82.62 651 GLY A N 1
ATOM 5186 C CA . GLY A 1 651 ? 40.832 -9.262 17.180 1.00 82.62 651 GLY A CA 1
ATOM 5187 C C . GLY A 1 651 ? 41.061 -10.364 18.218 1.00 82.62 651 GLY A C 1
ATOM 5188 O O . GLY A 1 651 ? 42.191 -10.710 18.554 1.00 82.62 651 GLY A O 1
ATOM 5189 N N . THR A 1 652 ? 39.962 -10.914 18.734 1.00 84.56 652 THR A N 1
ATOM 5190 C CA . THR A 1 652 ? 39.932 -12.155 19.534 1.00 84.56 652 THR A CA 1
ATOM 5191 C C . THR A 1 652 ? 39.396 -13.302 18.675 1.00 84.56 652 THR A C 1
ATOM 5193 O O . THR A 1 652 ? 38.798 -13.043 17.637 1.00 84.56 652 THR A O 1
ATOM 5196 N N . ALA A 1 653 ? 39.472 -14.559 19.120 1.00 81.94 653 ALA A N 1
ATOM 5197 C CA . ALA A 1 653 ? 38.918 -15.698 18.369 1.00 81.94 653 ALA A CA 1
ATOM 5198 C C . ALA A 1 653 ? 37.431 -15.549 17.949 1.00 81.94 653 ALA A C 1
ATOM 5200 O O . ALA A 1 653 ? 37.027 -16.137 16.947 1.00 81.94 653 ALA A O 1
ATOM 5201 N N . ARG A 1 654 ? 36.624 -14.751 18.675 1.00 85.94 654 ARG A N 1
ATOM 5202 C CA . ARG A 1 654 ? 35.219 -14.432 18.328 1.00 85.94 654 ARG A CA 1
ATOM 5203 C C . ARG A 1 654 ? 35.024 -13.106 17.586 1.00 85.94 654 ARG A C 1
ATOM 5205 O O . ARG A 1 654 ? 33.952 -12.885 17.038 1.00 85.94 654 ARG A O 1
ATOM 5212 N N . THR A 1 655 ? 36.024 -12.224 17.580 1.00 86.44 655 THR A N 1
ATOM 5213 C CA . THR A 1 655 ? 35.936 -10.876 16.983 1.00 86.44 655 THR A CA 1
ATOM 5214 C C . THR A 1 655 ? 36.944 -10.623 15.863 1.00 86.44 655 THR A C 1
ATOM 5216 O O . THR A 1 655 ? 36.937 -9.538 15.292 1.00 86.44 655 THR A O 1
ATOM 5219 N N . LYS A 1 656 ? 37.784 -11.609 15.516 1.00 87.44 656 LYS A N 1
ATOM 5220 C CA . LYS A 1 656 ? 38.607 -11.589 14.304 1.00 87.44 656 LYS A CA 1
ATOM 5221 C C . LYS A 1 656 ? 37.716 -11.457 13.058 1.00 87.44 656 LYS A C 1
ATOM 5223 O O . LYS A 1 656 ? 36.601 -11.988 13.036 1.00 87.44 656 LYS A O 1
ATOM 5228 N N . ARG A 1 657 ? 38.200 -10.708 12.065 1.00 90.94 657 ARG A N 1
ATOM 5229 C CA . ARG A 1 657 ? 37.542 -10.326 10.799 1.00 90.94 657 ARG A CA 1
ATOM 5230 C C . ARG A 1 657 ? 38.577 -10.339 9.675 1.00 90.94 657 ARG A C 1
ATOM 5232 O O . ARG A 1 657 ? 39.773 -10.263 9.957 1.00 90.94 657 ARG A O 1
ATOM 5239 N N . VAL A 1 658 ? 38.134 -10.384 8.421 1.00 92.25 658 VAL A N 1
ATOM 5240 C CA . VAL A 1 658 ? 39.013 -10.029 7.297 1.00 92.25 658 VAL A CA 1
ATOM 5241 C C . VAL A 1 658 ? 39.123 -8.498 7.246 1.00 92.25 658 VAL A C 1
ATOM 5243 O O . VAL A 1 658 ? 38.094 -7.825 7.335 1.00 92.25 658 VAL A O 1
ATOM 5246 N N . PRO A 1 659 ? 40.327 -7.920 7.085 1.00 90.69 659 PRO A N 1
ATOM 5247 C CA . PRO A 1 659 ? 40.493 -6.494 6.807 1.00 90.69 659 PRO A CA 1
ATOM 5248 C C . PRO A 1 659 ? 39.609 -6.025 5.641 1.00 90.69 659 PRO A C 1
ATOM 5250 O O . PRO A 1 659 ? 39.622 -6.633 4.570 1.00 90.69 659 PRO A O 1
ATOM 5253 N N . SER A 1 660 ? 38.891 -4.911 5.795 1.00 86.81 660 SER A N 1
ATOM 5254 C CA . SER A 1 660 ? 38.039 -4.335 4.737 1.00 86.81 660 SER A CA 1
ATOM 5255 C C . SER A 1 660 ? 38.827 -4.010 3.459 1.00 86.81 660 SER A C 1
ATOM 5257 O O . SER A 1 660 ? 38.342 -4.211 2.344 1.00 86.81 660 SER A O 1
ATOM 5259 N N . ILE A 1 661 ? 40.099 -3.633 3.610 1.00 85.06 661 ILE A N 1
ATOM 5260 C CA . ILE A 1 661 ? 41.040 -3.423 2.503 1.00 85.06 661 ILE A CA 1
ATOM 5261 C C . ILE A 1 661 ? 41.402 -4.720 1.742 1.00 85.06 661 ILE A C 1
ATOM 5263 O O . ILE A 1 661 ? 41.763 -4.660 0.572 1.00 85.06 661 ILE A O 1
ATOM 5267 N N . ILE A 1 662 ? 41.254 -5.899 2.364 1.00 89.44 662 ILE A N 1
ATOM 5268 C CA . ILE A 1 662 ? 41.408 -7.214 1.714 1.00 89.44 662 ILE A CA 1
ATOM 5269 C C . ILE A 1 662 ? 40.072 -7.704 1.140 1.00 89.44 662 ILE A C 1
ATOM 5271 O O . ILE A 1 662 ? 40.055 -8.177 0.006 1.00 89.44 662 ILE A O 1
ATOM 5275 N N . LEU A 1 663 ? 38.943 -7.506 1.843 1.00 88.75 663 LEU A N 1
ATOM 5276 C CA . LEU A 1 663 ? 37.591 -7.734 1.289 1.00 88.75 663 LEU A CA 1
ATOM 5277 C C . LEU A 1 663 ? 37.396 -7.035 -0.063 1.00 88.75 663 LEU A C 1
ATOM 5279 O O . LEU A 1 663 ? 36.705 -7.554 -0.944 1.00 88.75 663 LEU A O 1
ATOM 5283 N N . SER A 1 664 ? 38.055 -5.888 -0.226 1.00 86.62 664 SER A N 1
ATOM 5284 C CA . SER A 1 664 ? 37.939 -4.997 -1.381 1.00 86.62 664 SER A CA 1
ATOM 5285 C C . SER A 1 664 ? 39.152 -5.008 -2.311 1.00 86.62 664 SER A C 1
ATOM 5287 O O . SER A 1 664 ? 39.092 -4.408 -3.376 1.00 86.62 664 SER A O 1
ATOM 5289 N N . GLY A 1 665 ? 40.248 -5.660 -1.911 1.00 86.00 665 GLY A N 1
ATOM 5290 C CA . GLY A 1 665 ? 41.524 -5.617 -2.625 1.00 86.00 665 GLY A CA 1
ATOM 5291 C C . GLY A 1 665 ? 41.526 -6.417 -3.934 1.00 86.00 665 GLY A C 1
ATOM 5292 O O . GLY A 1 665 ? 40.576 -7.162 -4.210 1.00 86.00 665 GLY A O 1
ATOM 5293 N N . PRO A 1 666 ? 42.596 -6.310 -4.741 1.00 88.31 666 PRO A N 1
ATOM 5294 C CA . PRO A 1 666 ? 42.719 -7.030 -6.003 1.00 88.31 666 PRO A CA 1
ATOM 5295 C C . PRO A 1 666 ? 42.891 -8.539 -5.773 1.00 88.31 666 PRO A C 1
ATOM 5297 O O . PRO A 1 666 ? 43.290 -8.987 -4.697 1.00 88.31 666 PRO A O 1
ATOM 5300 N N . GLU A 1 667 ? 42.603 -9.339 -6.802 1.00 89.56 667 GLU A N 1
ATOM 5301 C CA . GLU A 1 667 ? 42.492 -10.800 -6.676 1.00 89.56 667 GLU A CA 1
ATOM 5302 C C . GLU A 1 667 ? 43.758 -11.475 -6.120 1.00 89.56 667 GLU A C 1
ATOM 5304 O O . GLU A 1 667 ? 43.649 -12.379 -5.299 1.00 89.56 667 GLU A O 1
ATOM 5309 N N . ALA A 1 668 ? 44.957 -10.994 -6.469 1.00 89.56 668 ALA A N 1
ATOM 5310 C CA . ALA A 1 668 ? 46.213 -11.523 -5.929 1.00 89.56 668 ALA A CA 1
ATOM 5311 C C . ALA A 1 668 ? 46.292 -11.425 -4.391 1.00 89.56 668 ALA A C 1
ATOM 5313 O O . ALA A 1 668 ? 46.698 -12.376 -3.726 1.00 89.56 668 ALA A O 1
ATOM 5314 N N . ASN A 1 669 ? 45.850 -10.304 -3.814 1.00 91.69 669 ASN A N 1
ATOM 5315 C CA . ASN A 1 669 ? 45.807 -10.097 -2.367 1.00 91.69 669 ASN A CA 1
ATOM 5316 C C . ASN A 1 669 ? 44.733 -10.960 -1.693 1.00 91.69 669 ASN A C 1
ATOM 5318 O O . ASN A 1 669 ? 44.957 -11.461 -0.593 1.00 91.69 669 ASN A O 1
ATOM 5322 N N . VAL A 1 670 ? 43.587 -11.156 -2.356 1.00 92.19 670 VAL A N 1
ATOM 5323 C CA . VAL A 1 670 ? 42.519 -12.056 -1.892 1.00 92.19 670 VAL A CA 1
ATOM 5324 C C . VAL A 1 670 ? 43.013 -13.502 -1.850 1.00 92.19 670 VAL A C 1
ATOM 5326 O O . VAL A 1 670 ? 42.855 -14.169 -0.829 1.00 92.19 670 VAL A O 1
ATOM 5329 N N . CYS A 1 671 ? 43.644 -13.976 -2.925 1.00 93.50 671 CYS A N 1
ATOM 5330 C CA . CYS A 1 671 ? 44.179 -15.331 -3.022 1.00 93.50 671 CYS A CA 1
ATOM 5331 C C . CYS A 1 671 ? 45.286 -15.590 -1.996 1.00 93.50 671 CYS A C 1
ATOM 5333 O O . CYS A 1 671 ? 45.230 -16.599 -1.303 1.00 93.50 671 CYS A O 1
ATOM 5335 N N . GLU A 1 672 ? 46.242 -14.673 -1.837 1.00 94.50 672 GLU A N 1
ATOM 5336 C CA . GLU A 1 672 ? 47.325 -14.825 -0.857 1.00 94.50 672 GLU A CA 1
ATOM 5337 C C . GLU A 1 672 ? 46.832 -14.708 0.599 1.00 94.50 672 GLU A C 1
ATOM 5339 O O . GLU A 1 672 ? 47.278 -15.470 1.456 1.00 94.50 672 GLU A O 1
ATOM 5344 N N . PHE A 1 673 ? 45.848 -13.848 0.900 1.00 95.25 673 PHE A N 1
ATOM 5345 C CA . PHE A 1 673 ? 45.203 -13.840 2.222 1.00 95.25 673 PHE A CA 1
ATOM 5346 C C . PHE A 1 673 ? 44.463 -15.153 2.507 1.00 95.25 673 PHE A C 1
ATOM 5348 O O . PHE A 1 673 ? 44.619 -15.729 3.584 1.00 95.25 673 PHE A O 1
ATOM 5355 N N . LEU A 1 674 ? 43.673 -15.647 1.545 1.00 95.44 674 LEU A N 1
ATOM 5356 C CA . LEU A 1 674 ? 43.006 -16.946 1.661 1.00 95.44 674 LEU A CA 1
ATOM 5357 C C . LEU A 1 674 ? 44.027 -18.071 1.840 1.00 95.44 674 LEU A C 1
ATOM 5359 O O . LEU A 1 674 ? 43.785 -18.970 2.637 1.00 95.44 674 LEU A O 1
ATOM 5363 N N . ARG A 1 675 ? 45.175 -17.995 1.161 1.00 93.88 675 ARG A N 1
ATOM 5364 C CA . ARG A 1 675 ? 46.265 -18.961 1.282 1.00 93.88 675 ARG A CA 1
ATOM 5365 C C . ARG A 1 675 ? 46.760 -19.035 2.726 1.00 93.88 675 ARG A C 1
ATOM 5367 O O . ARG A 1 675 ? 46.574 -20.068 3.360 1.00 93.88 675 ARG A O 1
ATOM 5374 N N . GLY A 1 676 ? 47.247 -17.924 3.281 1.00 92.00 676 GLY A N 1
ATOM 5375 C CA . GLY A 1 676 ? 47.746 -17.901 4.662 1.00 92.00 676 GLY A CA 1
ATOM 5376 C C . GLY A 1 676 ? 46.671 -18.197 5.717 1.00 92.00 676 GLY A C 1
ATOM 5377 O O . GLY A 1 676 ? 46.961 -18.762 6.770 1.00 92.00 676 GLY A O 1
ATOM 5378 N N . TYR A 1 677 ? 45.404 -17.867 5.442 1.00 94.88 677 TYR A N 1
ATOM 5379 C CA . TYR A 1 677 ? 44.310 -18.220 6.345 1.00 94.88 677 TYR A CA 1
ATOM 5380 C C . TYR A 1 677 ? 44.020 -19.732 6.350 1.00 94.88 677 TYR A C 1
ATOM 5382 O O . TYR A 1 677 ? 43.839 -20.314 7.419 1.00 94.88 677 TYR A O 1
ATOM 5390 N N . PHE A 1 678 ? 44.014 -20.384 5.181 1.00 93.38 678 PHE A N 1
ATOM 5391 C CA . PHE A 1 678 ? 43.751 -21.823 5.048 1.00 93.38 678 PHE A CA 1
ATOM 5392 C C . PHE A 1 678 ? 44.973 -22.702 5.373 1.00 93.38 678 PHE A C 1
ATOM 5394 O O . PHE A 1 678 ? 44.779 -23.820 5.840 1.00 93.38 678 PHE A O 1
ATOM 5401 N N . GLU A 1 679 ? 46.202 -22.206 5.207 1.00 89.12 679 GLU A N 1
ATOM 5402 C CA . GLU A 1 679 ? 47.434 -22.852 5.701 1.00 89.12 679 GLU A CA 1
ATOM 5403 C C . GLU A 1 679 ? 47.535 -22.825 7.249 1.00 89.12 679 GLU A C 1
ATOM 5405 O O . GLU A 1 679 ? 48.354 -23.538 7.821 1.00 89.12 679 GLU A O 1
ATOM 5410 N N . GLY A 1 680 ? 46.677 -22.052 7.938 1.00 85.69 680 GLY A N 1
ATOM 5411 C CA . GLY A 1 680 ? 46.499 -22.086 9.401 1.00 85.69 680 GLY A CA 1
ATOM 5412 C C . GLY A 1 680 ? 45.187 -22.748 9.860 1.00 85.69 680 GLY A C 1
ATOM 5413 O O . GLY A 1 680 ? 45.188 -23.881 10.325 1.00 85.69 680 GLY A O 1
ATOM 5414 N N . ASP A 1 681 ? 44.042 -22.066 9.707 1.00 86.50 681 ASP A N 1
ATOM 5415 C CA . ASP A 1 681 ? 42.723 -22.497 10.237 1.00 86.50 681 ASP A CA 1
ATOM 5416 C C . ASP A 1 681 ? 42.070 -23.638 9.401 1.00 86.50 681 ASP A C 1
ATOM 5418 O O . ASP A 1 681 ? 40.914 -24.018 9.642 1.00 86.50 681 ASP A O 1
ATOM 5422 N N . GLY A 1 682 ? 42.745 -24.136 8.356 1.00 88.94 682 GLY A N 1
ATOM 5423 C CA . GLY A 1 682 ? 42.168 -24.989 7.313 1.00 88.94 682 GLY A CA 1
ATOM 5424 C C . GLY A 1 682 ? 42.409 -26.491 7.459 1.00 88.94 682 GLY A C 1
ATOM 5425 O O . GLY A 1 682 ? 43.250 -26.977 8.208 1.00 88.94 682 GLY A O 1
ATOM 5426 N N . SER A 1 683 ? 41.601 -27.278 6.748 1.00 88.25 683 SER A N 1
ATOM 5427 C CA . SER A 1 683 ? 41.673 -28.740 6.776 1.00 88.25 683 SER A CA 1
ATOM 5428 C C . SER A 1 683 ? 41.145 -29.364 5.488 1.00 88.25 683 SER A C 1
ATOM 5430 O O . SER A 1 683 ? 39.951 -29.275 5.184 1.00 88.25 683 SER A O 1
ATOM 5432 N N . LEU A 1 684 ? 42.016 -30.081 4.776 1.00 86.38 684 LEU A N 1
ATOM 5433 C CA . LEU A 1 684 ? 41.637 -30.990 3.696 1.00 86.38 684 LEU A CA 1
ATOM 5434 C C . LEU A 1 684 ? 41.112 -32.314 4.279 1.00 86.38 684 LEU A C 1
ATOM 5436 O O . LEU A 1 684 ? 41.761 -32.948 5.108 1.00 86.38 684 LEU A O 1
ATOM 5440 N N . ARG A 1 685 ? 39.936 -32.767 3.833 1.00 83.12 685 ARG A N 1
ATOM 5441 C CA . ARG A 1 685 ? 39.332 -34.045 4.242 1.00 83.12 685 ARG A CA 1
ATOM 5442 C C . ARG A 1 685 ? 38.996 -34.898 3.024 1.00 83.12 685 ARG A C 1
ATOM 5444 O O . ARG A 1 685 ? 38.011 -34.646 2.332 1.00 83.12 685 ARG A O 1
ATOM 5451 N N . ILE A 1 686 ? 39.783 -35.950 2.811 1.00 77.88 686 ILE A N 1
ATOM 5452 C CA . ILE A 1 686 ? 39.552 -36.971 1.782 1.00 77.88 686 ILE A CA 1
ATOM 5453 C C . ILE A 1 686 ? 38.766 -38.137 2.403 1.00 77.88 686 ILE A C 1
ATOM 5455 O O . ILE A 1 686 ? 39.115 -38.641 3.470 1.00 77.88 686 ILE A O 1
ATOM 5459 N N . ARG A 1 687 ? 37.680 -38.571 1.753 1.00 68.94 687 ARG A N 1
ATOM 5460 C CA . ARG A 1 687 ? 36.848 -39.718 2.160 1.00 68.94 687 ARG A CA 1
ATOM 5461 C C . ARG A 1 687 ? 36.475 -40.567 0.942 1.00 68.94 687 ARG A C 1
ATOM 5463 O O . ARG A 1 687 ? 36.355 -40.063 -0.170 1.00 68.94 687 ARG A O 1
ATOM 5470 N N . SER A 1 688 ? 36.135 -41.839 1.160 1.00 61.25 688 SER A N 1
ATOM 5471 C CA . SER A 1 688 ? 35.695 -42.791 0.114 1.00 61.25 688 SER A CA 1
ATOM 5472 C C . SER A 1 688 ? 34.397 -42.419 -0.635 1.00 61.25 688 SER A C 1
ATOM 5474 O O . SER A 1 688 ? 33.967 -43.142 -1.537 1.00 61.25 688 SER A O 1
ATOM 5476 N N . LYS A 1 689 ? 33.755 -41.302 -0.266 1.00 54.34 689 LYS A N 1
ATOM 5477 C CA . LYS A 1 689 ? 32.559 -40.732 -0.911 1.00 54.34 689 LYS A CA 1
ATOM 5478 C C . LYS A 1 689 ? 32.755 -39.288 -1.414 1.00 54.34 689 LYS A C 1
ATOM 5480 O O . LYS A 1 689 ? 31.785 -38.699 -1.878 1.00 54.34 689 LYS A O 1
ATOM 5485 N N . GLY A 1 690 ? 33.962 -38.718 -1.322 1.00 67.12 690 GLY A N 1
ATOM 5486 C CA . GLY A 1 690 ? 34.270 -37.363 -1.795 1.00 67.12 690 GLY A CA 1
ATOM 5487 C C . GLY A 1 690 ? 35.375 -36.660 -0.999 1.00 67.12 690 GLY A C 1
ATOM 5488 O O . GLY A 1 690 ? 35.785 -37.126 0.063 1.00 67.12 690 GLY A O 1
ATOM 5489 N N . CYS A 1 691 ? 35.829 -35.519 -1.517 1.00 76.12 691 CYS A N 1
ATOM 5490 C CA . CYS A 1 691 ? 36.779 -34.619 -0.863 1.00 76.12 691 CYS A CA 1
ATOM 5491 C C . CYS A 1 691 ? 36.088 -33.302 -0.459 1.00 76.12 691 CYS A C 1
ATOM 5493 O O . CYS A 1 691 ? 35.079 -32.919 -1.060 1.00 76.12 691 CYS A O 1
ATOM 5495 N N . SER A 1 692 ? 36.628 -32.619 0.549 1.00 85.81 692 SER A N 1
ATOM 5496 C CA . SER A 1 692 ? 36.190 -31.294 1.000 1.00 85.81 692 SER A CA 1
ATOM 5497 C C . SER A 1 692 ? 37.328 -30.540 1.685 1.00 85.81 692 SER A C 1
ATOM 5499 O O . SER A 1 692 ? 38.078 -31.156 2.444 1.00 85.81 692 SER A O 1
ATOM 5501 N N . ILE A 1 693 ? 37.398 -29.223 1.503 1.00 89.25 693 ILE A N 1
ATOM 5502 C CA . ILE A 1 693 ? 38.240 -28.324 2.307 1.00 89.25 693 ILE A CA 1
ATOM 5503 C C . ILE A 1 693 ? 37.319 -27.557 3.258 1.00 89.25 693 ILE A C 1
ATOM 5505 O O . ILE A 1 693 ? 36.301 -27.020 2.826 1.00 89.25 693 ILE A O 1
ATOM 5509 N N . SER A 1 694 ? 37.665 -27.492 4.541 1.00 91.19 694 SER A N 1
ATOM 5510 C CA . SER A 1 694 ? 36.908 -26.744 5.553 1.00 91.19 694 SER A CA 1
ATOM 5511 C C . SER A 1 694 ? 37.823 -25.887 6.422 1.00 91.19 694 SER A C 1
ATOM 5513 O O . SER A 1 694 ? 38.868 -26.377 6.842 1.00 91.19 694 SER A O 1
ATOM 5515 N N . VAL A 1 695 ? 37.388 -24.671 6.753 1.00 92.75 695 VAL A N 1
ATOM 5516 C CA . VAL A 1 695 ? 37.958 -23.827 7.825 1.00 92.75 695 VAL A CA 1
ATOM 5517 C C . VAL A 1 695 ? 36.925 -23.665 8.938 1.00 92.75 695 VAL A C 1
ATOM 5519 O O . VAL A 1 695 ? 35.715 -23.702 8.683 1.00 92.75 695 VAL A O 1
ATOM 5522 N N . SER A 1 696 ? 37.383 -23.486 10.177 1.00 91.94 696 SER A N 1
ATOM 5523 C CA . SER A 1 696 ? 36.495 -23.320 11.334 1.00 91.94 696 SER A CA 1
ATOM 5524 C C . SER A 1 696 ? 36.958 -22.200 12.260 1.00 91.94 696 SER A C 1
ATOM 5526 O O . SER A 1 696 ? 38.149 -22.030 12.478 1.00 91.94 696 SER A O 1
ATOM 5528 N N . SER A 1 697 ? 36.017 -21.439 12.821 1.00 92.06 697 SER A N 1
ATOM 5529 C CA . SER A 1 697 ? 36.312 -20.258 13.642 1.00 92.06 697 SER A CA 1
ATOM 5530 C C . SER A 1 697 ? 35.194 -19.978 14.647 1.00 92.06 697 SER A C 1
ATOM 5532 O O . SER A 1 697 ? 34.031 -20.311 14.410 1.00 92.06 697 SER A O 1
ATOM 5534 N N . LYS A 1 698 ? 35.521 -19.309 15.759 1.00 88.56 698 LYS A N 1
ATOM 5535 C CA . LYS A 1 698 ? 34.521 -18.818 16.728 1.00 88.56 698 LYS A CA 1
ATOM 5536 C C . LYS A 1 698 ? 33.875 -17.490 16.312 1.00 88.56 698 LYS A C 1
ATOM 5538 O O . LYS A 1 698 ? 32.992 -17.001 17.009 1.00 88.56 698 LYS A O 1
ATOM 5543 N N . SER A 1 699 ? 34.307 -16.899 15.197 1.00 89.31 699 SER A N 1
ATOM 5544 C CA . SER A 1 699 ? 33.743 -15.670 14.629 1.00 89.31 699 SER A CA 1
ATOM 5545 C C . SER A 1 699 ? 32.808 -16.000 13.459 1.00 89.31 699 SER A C 1
ATOM 5547 O O . SER A 1 699 ? 33.268 -16.353 12.372 1.00 89.31 699 SER A O 1
ATOM 5549 N N . GLU A 1 700 ? 31.493 -15.854 13.674 1.00 87.81 700 GLU A N 1
ATOM 5550 C CA . GLU A 1 700 ? 30.460 -15.962 12.623 1.00 87.81 700 GLU A CA 1
ATOM 5551 C C . GLU A 1 700 ? 30.776 -15.035 11.438 1.00 87.81 700 GLU A C 1
ATOM 5553 O O . GLU A 1 700 ? 30.684 -15.434 10.278 1.00 87.81 700 GLU A O 1
ATOM 5558 N N . LEU A 1 701 ? 31.201 -13.806 11.748 1.00 87.56 701 LEU A N 1
ATOM 5559 C CA . LEU A 1 701 ? 31.472 -12.773 10.756 1.00 87.56 701 LEU A CA 1
ATOM 5560 C C . LEU A 1 701 ? 32.802 -12.991 10.022 1.00 87.56 701 LEU A C 1
ATOM 5562 O O . LEU A 1 701 ? 32.850 -12.685 8.838 1.00 87.56 701 LEU A O 1
ATOM 5566 N N . LEU A 1 702 ? 33.836 -13.591 10.638 1.00 91.00 702 LEU A N 1
ATOM 5567 C CA . LEU A 1 702 ? 35.041 -13.986 9.887 1.00 91.00 702 LEU A CA 1
ATOM 5568 C C . LEU A 1 702 ? 34.694 -14.996 8.794 1.00 91.00 702 LEU A C 1
ATOM 5570 O O . LEU A 1 702 ? 35.184 -14.885 7.678 1.00 91.00 702 LEU A O 1
ATOM 5574 N N . LEU A 1 703 ? 33.853 -15.989 9.091 1.00 92.12 703 LEU A N 1
ATOM 5575 C CA . LEU A 1 703 ? 33.502 -16.976 8.071 1.00 92.12 703 LEU A CA 1
ATOM 5576 C C . LEU A 1 703 ? 32.514 -16.423 7.040 1.00 92.12 703 LEU A C 1
ATOM 5578 O O . LEU A 1 703 ? 32.522 -16.895 5.907 1.00 92.12 703 LEU A O 1
ATOM 5582 N N . GLN A 1 704 ? 31.725 -15.395 7.370 1.00 90.94 704 GLN A N 1
ATOM 5583 C CA . GLN A 1 704 ? 30.959 -14.657 6.361 1.00 90.94 704 GLN A CA 1
ATOM 5584 C C . GLN A 1 704 ? 31.869 -13.784 5.470 1.00 90.94 704 GLN A C 1
ATOM 5586 O O . GLN A 1 704 ? 31.654 -13.740 4.260 1.00 90.94 704 GLN A O 1
ATOM 5591 N N . ASP A 1 705 ? 32.924 -13.178 6.024 1.00 93.12 705 ASP A N 1
ATOM 5592 C CA . ASP A 1 705 ? 33.962 -12.460 5.268 1.00 93.12 705 ASP A CA 1
ATOM 5593 C C . ASP A 1 705 ? 34.742 -13.391 4.325 1.00 93.12 705 ASP A C 1
ATOM 5595 O O . ASP A 1 705 ? 34.898 -13.109 3.139 1.00 93.12 705 ASP A O 1
ATOM 5599 N N . VAL A 1 706 ? 35.216 -14.532 4.835 1.00 93.19 706 VAL A N 1
ATOM 5600 C CA . VAL A 1 706 ? 35.953 -15.529 4.043 1.00 93.19 706 VAL A CA 1
ATOM 5601 C C . VAL A 1 706 ? 35.036 -16.159 2.988 1.00 93.19 706 VAL A C 1
ATOM 5603 O O . VAL A 1 706 ? 35.468 -16.369 1.858 1.00 93.19 706 VAL A O 1
ATOM 5606 N N . ALA A 1 707 ? 33.752 -16.379 3.294 1.00 92.50 707 ALA A N 1
ATOM 5607 C CA . ALA A 1 707 ? 32.766 -16.777 2.291 1.00 92.50 707 ALA A CA 1
ATOM 5608 C C . ALA A 1 707 ? 32.555 -15.702 1.209 1.00 92.50 707 ALA A C 1
ATOM 5610 O O . ALA A 1 707 ? 32.388 -16.057 0.046 1.00 92.50 707 ALA A O 1
ATOM 5611 N N . PHE A 1 708 ? 32.602 -14.409 1.546 1.00 92.94 708 PHE A N 1
ATOM 5612 C CA . PHE A 1 708 ? 32.536 -13.322 0.563 1.00 92.94 708 PHE A CA 1
ATOM 5613 C C . PHE A 1 708 ? 33.782 -13.275 -0.333 1.00 92.94 708 PHE A C 1
ATOM 5615 O O . PHE A 1 708 ? 33.643 -13.164 -1.551 1.00 92.94 708 PHE A O 1
ATOM 5622 N N . LEU A 1 709 ? 34.986 -13.442 0.231 1.00 92.44 709 LEU A N 1
ATOM 5623 C CA . LEU A 1 709 ? 36.216 -13.593 -0.559 1.00 92.44 709 LEU A CA 1
ATOM 5624 C C . LEU A 1 709 ? 36.117 -14.779 -1.530 1.00 92.44 709 LEU A C 1
ATOM 5626 O O . LEU A 1 709 ? 36.415 -14.639 -2.713 1.00 92.44 709 LEU A O 1
ATOM 5630 N N . LEU A 1 710 ? 35.649 -15.934 -1.055 1.00 92.50 710 LEU A N 1
ATOM 5631 C CA . LEU A 1 710 ? 35.467 -17.121 -1.891 1.00 92.50 710 LEU A CA 1
ATOM 5632 C C . LEU A 1 710 ? 34.387 -16.906 -2.968 1.00 92.50 710 LEU A C 1
ATOM 5634 O O . LEU A 1 710 ? 34.593 -17.303 -4.113 1.00 92.50 710 LEU A O 1
ATOM 5638 N N . LEU A 1 711 ? 33.294 -16.196 -2.667 1.00 90.38 711 LEU A N 1
ATOM 5639 C CA . LEU A 1 711 ? 32.281 -15.808 -3.658 1.00 90.38 711 LEU A CA 1
ATOM 5640 C C . LEU A 1 711 ? 32.795 -14.784 -4.686 1.00 90.38 711 LEU A C 1
ATOM 5642 O O . LEU A 1 711 ? 32.333 -14.831 -5.823 1.00 90.38 711 LEU A O 1
ATOM 5646 N N . ARG A 1 712 ? 33.772 -13.920 -4.363 1.00 89.56 712 ARG A N 1
ATOM 5647 C CA . ARG A 1 712 ? 34.491 -13.108 -5.373 1.00 89.56 712 ARG A CA 1
ATOM 5648 C C . ARG A 1 712 ? 35.323 -13.970 -6.329 1.00 89.56 712 ARG A C 1
ATOM 5650 O O . ARG A 1 712 ? 35.462 -13.621 -7.495 1.00 89.56 712 ARG A O 1
ATOM 5657 N N . LEU A 1 713 ? 35.831 -15.115 -5.866 1.00 88.69 713 LEU A N 1
ATOM 5658 C CA . LEU A 1 713 ? 36.536 -16.098 -6.701 1.00 88.69 713 LEU A CA 1
ATOM 5659 C C . LEU A 1 713 ? 35.593 -17.091 -7.416 1.00 88.69 713 LEU A C 1
ATOM 5661 O O . LEU A 1 713 ? 36.070 -18.022 -8.069 1.00 88.69 713 LEU A O 1
ATOM 5665 N N . GLY A 1 714 ? 34.268 -16.942 -7.280 1.00 85.62 714 GLY A N 1
ATOM 5666 C CA . GLY A 1 714 ? 33.282 -17.887 -7.819 1.00 85.62 714 GLY A CA 1
ATOM 5667 C C . GLY A 1 714 ? 33.294 -19.255 -7.124 1.00 85.62 714 GLY A C 1
ATOM 5668 O O . GLY A 1 714 ? 33.051 -20.282 -7.762 1.00 85.62 714 GLY A O 1
ATOM 5669 N N . ILE A 1 715 ? 33.629 -19.299 -5.833 1.00 88.38 715 ILE A N 1
ATOM 5670 C CA . ILE A 1 715 ? 33.710 -20.507 -5.000 1.00 88.38 715 ILE A CA 1
ATOM 5671 C C . ILE A 1 715 ? 32.631 -20.423 -3.903 1.00 88.38 715 ILE A C 1
ATOM 5673 O O . ILE A 1 715 ? 32.907 -20.002 -2.780 1.00 88.38 715 ILE A O 1
ATOM 5677 N N . PRO A 1 716 ? 31.374 -20.806 -4.186 1.00 86.69 716 PRO A N 1
ATOM 5678 C CA . PRO A 1 716 ? 30.347 -20.882 -3.154 1.00 86.69 716 PRO A CA 1
ATOM 5679 C C . PRO A 1 716 ? 30.650 -21.963 -2.104 1.00 86.69 716 PRO A C 1
ATOM 5681 O O . PRO A 1 716 ? 31.196 -23.028 -2.409 1.00 86.69 716 PRO A O 1
ATOM 5684 N N . VAL A 1 717 ? 30.251 -21.679 -0.860 1.00 89.06 717 VAL A N 1
ATOM 5685 C CA . VAL A 1 717 ? 30.449 -22.531 0.325 1.00 89.06 717 VAL A CA 1
ATOM 5686 C C . VAL A 1 717 ? 29.127 -22.935 0.979 1.00 89.06 717 VAL A C 1
ATOM 5688 O O . VAL A 1 717 ? 28.084 -22.310 0.765 1.00 89.06 717 VAL A O 1
ATOM 5691 N N . THR A 1 718 ? 29.188 -23.963 1.825 1.00 88.88 718 THR A N 1
ATOM 5692 C CA . THR A 1 718 ? 28.128 -24.316 2.781 1.00 88.88 718 THR A CA 1
ATOM 5693 C C . THR A 1 718 ? 28.515 -23.867 4.192 1.00 88.88 718 THR A C 1
ATOM 5695 O O . THR A 1 718 ? 29.672 -24.034 4.576 1.00 88.88 718 THR A O 1
ATOM 5698 N N . PHE A 1 719 ? 27.557 -23.379 4.979 1.00 89.94 719 PHE A N 1
ATOM 5699 C CA . PHE A 1 719 ? 27.746 -22.963 6.370 1.00 89.94 719 PHE A CA 1
ATOM 5700 C C . PHE A 1 719 ? 27.245 -24.041 7.342 1.00 89.94 719 PHE A C 1
ATOM 5702 O O . PHE A 1 719 ? 26.104 -24.499 7.261 1.00 89.94 719 PHE A O 1
ATOM 5709 N N . GLU A 1 720 ? 28.075 -24.404 8.314 1.00 88.44 720 GLU A N 1
ATOM 5710 C CA . GLU A 1 720 ? 27.738 -25.307 9.417 1.00 88.44 720 GLU A CA 1
ATOM 5711 C C . GLU A 1 720 ? 28.086 -24.652 10.770 1.00 88.44 720 GLU A C 1
ATOM 5713 O O . GLU A 1 720 ? 28.844 -23.684 10.848 1.00 88.44 720 GLU A O 1
ATOM 5718 N N . TYR A 1 721 ? 27.515 -25.165 11.863 1.00 87.12 721 TYR A N 1
ATOM 5719 C CA . TYR A 1 721 ? 27.818 -24.706 13.222 1.00 87.12 721 TYR A CA 1
ATOM 5720 C C . TYR A 1 721 ? 27.914 -25.899 14.174 1.00 87.12 721 TYR A C 1
ATOM 5722 O O . TYR A 1 721 ? 26.920 -26.580 14.446 1.00 87.12 721 TYR A O 1
ATOM 5730 N N . ASN A 1 722 ? 29.118 -26.149 14.683 1.00 86.50 722 ASN A N 1
ATOM 5731 C CA . ASN A 1 722 ? 29.393 -27.217 15.630 1.00 86.50 722 ASN A CA 1
ATOM 5732 C C . ASN A 1 722 ? 29.152 -26.722 17.062 1.00 86.50 722 ASN A C 1
ATOM 5734 O O . ASN A 1 722 ? 29.983 -26.030 17.656 1.00 86.50 722 ASN A O 1
ATOM 5738 N N . ARG A 1 723 ? 28.007 -27.134 17.620 1.00 80.56 723 ARG A N 1
ATOM 5739 C CA . ARG A 1 723 ? 27.576 -26.823 18.992 1.00 80.56 723 ARG A CA 1
ATOM 5740 C C . ARG A 1 723 ? 28.547 -27.313 20.070 1.00 80.56 723 ARG A C 1
ATOM 5742 O O . ARG A 1 723 ? 28.616 -26.688 21.118 1.00 80.56 723 ARG A O 1
ATOM 5749 N N . THR A 1 724 ? 29.279 -28.403 19.832 1.00 81.31 724 THR A N 1
ATOM 5750 C CA . THR A 1 724 ? 30.154 -29.024 20.842 1.00 81.31 724 THR A CA 1
ATOM 5751 C C . THR A 1 724 ? 31.467 -28.263 21.012 1.00 81.31 724 THR A C 1
ATOM 5753 O O . THR A 1 724 ? 31.981 -28.162 22.120 1.00 81.31 724 THR A O 1
ATOM 5756 N N . SER A 1 725 ? 32.011 -27.707 19.927 1.00 79.88 725 SER A N 1
ATOM 5757 C CA . SER A 1 725 ? 33.259 -26.930 19.952 1.00 79.88 725 SER A CA 1
ATOM 5758 C C . SER A 1 725 ? 33.045 -25.415 20.053 1.00 79.88 725 SER A C 1
ATOM 5760 O O . SER A 1 725 ? 34.022 -24.682 20.232 1.00 79.88 725 SER A O 1
ATOM 5762 N N . ASP A 1 726 ? 31.797 -24.943 19.917 1.00 84.06 726 ASP A N 1
ATOM 5763 C CA . ASP A 1 726 ? 31.449 -23.525 19.736 1.00 84.06 726 ASP A CA 1
ATOM 5764 C C . ASP A 1 726 ? 32.233 -22.930 18.550 1.00 84.06 726 ASP A C 1
ATOM 5766 O O . ASP A 1 726 ? 33.026 -22.004 18.702 1.00 84.06 726 ASP A O 1
ATOM 5770 N N . MET A 1 727 ? 32.089 -23.565 17.377 1.00 88.00 727 MET A N 1
ATOM 5771 C CA . MET A 1 727 ? 32.761 -23.174 16.129 1.00 88.00 727 MET A CA 1
ATOM 5772 C C . MET A 1 727 ? 31.745 -23.093 14.989 1.00 88.00 727 MET A C 1
ATOM 5774 O O . MET A 1 727 ? 31.020 -24.054 14.717 1.00 88.00 727 MET A O 1
ATOM 5778 N N . HIS A 1 728 ? 31.753 -21.978 14.269 1.00 90.62 728 HIS A N 1
ATOM 5779 C CA . HIS A 1 728 ? 31.222 -21.911 12.914 1.00 90.62 728 HIS A CA 1
ATOM 5780 C C . HIS A 1 728 ? 32.198 -22.633 11.976 1.00 90.62 728 HIS A C 1
ATOM 5782 O O . HIS A 1 728 ? 33.402 -22.689 12.240 1.00 90.62 728 HIS A O 1
ATOM 5788 N N . ILE A 1 729 ? 31.684 -23.205 10.892 1.00 91.12 729 ILE A N 1
ATOM 5789 C CA . ILE A 1 729 ? 32.468 -23.915 9.878 1.00 91.12 729 ILE A CA 1
ATOM 5790 C C . ILE A 1 729 ? 31.953 -23.476 8.507 1.00 91.12 729 ILE A C 1
ATOM 5792 O O . ILE A 1 729 ? 30.740 -23.403 8.303 1.00 91.12 729 ILE A O 1
ATOM 5796 N N . ILE A 1 730 ? 32.857 -23.218 7.564 1.00 93.06 730 ILE A N 1
ATOM 5797 C CA . ILE A 1 730 ? 32.510 -23.167 6.139 1.00 93.06 730 ILE A CA 1
ATOM 5798 C C . ILE A 1 730 ? 33.262 -24.260 5.396 1.00 93.06 730 ILE A C 1
ATOM 5800 O O . ILE A 1 730 ? 34.440 -24.512 5.660 1.00 93.06 730 ILE A O 1
ATOM 5804 N N . THR A 1 731 ? 32.563 -24.903 4.465 1.00 89.62 731 THR A N 1
ATOM 5805 C CA . THR A 1 731 ? 33.094 -26.040 3.713 1.00 89.62 731 THR A CA 1
ATOM 5806 C C . THR A 1 731 ? 32.941 -25.814 2.216 1.00 89.62 731 THR A C 1
ATOM 5808 O O . THR A 1 731 ? 31.853 -25.517 1.715 1.00 89.62 731 THR A O 1
ATOM 5811 N N . ILE A 1 732 ? 34.051 -25.999 1.505 1.00 89.00 732 ILE A N 1
ATOM 5812 C CA . ILE A 1 732 ? 34.126 -26.134 0.055 1.00 89.00 732 ILE A CA 1
ATOM 5813 C C . ILE A 1 732 ? 33.976 -27.631 -0.251 1.00 89.00 732 ILE A C 1
ATOM 5815 O O . ILE A 1 732 ? 34.845 -28.440 0.082 1.00 89.00 732 ILE A O 1
ATOM 5819 N N . TYR A 1 733 ? 32.859 -28.003 -0.872 1.00 80.06 733 TYR A N 1
ATOM 5820 C CA . TYR A 1 733 ? 32.635 -29.337 -1.443 1.00 80.06 733 TYR A CA 1
ATOM 5821 C C . TYR A 1 733 ? 32.778 -29.285 -2.976 1.00 80.06 733 TYR A C 1
ATOM 5823 O O . TYR A 1 733 ? 32.829 -28.206 -3.555 1.00 80.06 733 TYR A O 1
ATOM 5831 N N . GLY A 1 734 ? 32.773 -30.443 -3.645 1.00 75.25 734 GLY A N 1
ATOM 5832 C CA . GLY A 1 734 ? 32.746 -30.537 -5.114 1.00 75.25 734 GLY A CA 1
ATOM 5833 C C . GLY A 1 734 ? 34.116 -30.325 -5.766 1.00 75.25 734 GLY A C 1
ATOM 5834 O O . GLY A 1 734 ? 34.807 -29.351 -5.483 1.00 75.25 734 GLY A O 1
ATOM 5835 N N . LEU A 1 735 ? 34.518 -31.246 -6.647 1.00 72.69 735 LEU A N 1
ATOM 5836 C CA . LEU A 1 735 ? 35.869 -31.249 -7.224 1.00 72.69 735 LEU A CA 1
ATOM 5837 C C . LEU A 1 735 ? 36.175 -29.983 -8.033 1.00 72.69 735 LEU A C 1
ATOM 5839 O O . LEU A 1 735 ? 37.304 -29.517 -7.993 1.00 72.69 735 LEU A O 1
ATOM 5843 N N . ASP A 1 736 ? 35.180 -29.386 -8.687 1.00 75.75 736 ASP A N 1
ATOM 5844 C CA . ASP A 1 736 ? 35.363 -28.214 -9.554 1.00 75.75 736 ASP A CA 1
ATOM 5845 C C . ASP A 1 736 ? 35.638 -26.937 -8.736 1.00 75.75 736 ASP A C 1
ATOM 5847 O O . ASP A 1 736 ? 36.506 -26.137 -9.082 1.00 75.75 736 ASP A O 1
ATOM 5851 N N . ASN A 1 737 ? 34.963 -26.780 -7.589 1.00 82.56 737 ASN A N 1
ATOM 5852 C CA . ASN A 1 737 ? 35.246 -25.705 -6.632 1.00 82.56 737 ASN A CA 1
ATOM 5853 C C . ASN A 1 737 ? 36.576 -25.931 -5.900 1.00 82.56 737 ASN A C 1
ATOM 5855 O O . ASN A 1 737 ? 37.283 -24.967 -5.622 1.00 82.56 737 ASN A O 1
ATOM 5859 N N . LEU A 1 738 ? 36.923 -27.185 -5.591 1.00 83.38 738 LEU A N 1
ATOM 5860 C CA . LEU A 1 738 ? 38.211 -27.539 -4.985 1.00 83.38 738 LEU A CA 1
ATOM 5861 C C . LEU A 1 738 ? 39.377 -27.298 -5.956 1.00 83.38 738 LEU A C 1
ATOM 5863 O O . LEU A 1 738 ? 40.406 -26.774 -5.544 1.00 83.38 738 LEU A O 1
ATOM 5867 N N . ALA A 1 739 ? 39.199 -27.606 -7.243 1.00 80.50 739 ALA A N 1
ATOM 5868 C CA . ALA A 1 739 ? 40.160 -27.291 -8.295 1.00 80.50 739 ALA A CA 1
ATOM 5869 C C . ALA A 1 739 ? 40.326 -25.773 -8.453 1.00 80.50 739 ALA A C 1
ATOM 5871 O O . ALA A 1 739 ? 41.446 -25.288 -8.349 1.00 80.50 739 ALA A O 1
ATOM 5872 N N . ARG A 1 740 ? 39.224 -25.014 -8.579 1.00 84.69 740 ARG A N 1
ATOM 5873 C CA . ARG A 1 740 ? 39.244 -23.538 -8.647 1.00 84.69 740 ARG A CA 1
ATOM 5874 C C . ARG A 1 740 ? 39.887 -22.898 -7.410 1.00 84.69 740 ARG A C 1
ATOM 5876 O O . ARG A 1 740 ? 40.581 -21.891 -7.528 1.00 84.69 740 ARG A O 1
ATOM 5883 N N . PHE A 1 741 ? 39.679 -23.481 -6.227 1.00 88.75 741 PHE A N 1
ATOM 5884 C CA . PHE A 1 741 ? 40.357 -23.065 -4.999 1.00 88.75 741 PHE A CA 1
ATOM 5885 C C . PHE A 1 741 ? 41.869 -23.295 -5.095 1.00 88.75 741 PHE A C 1
ATOM 5887 O O . PHE A 1 741 ? 42.630 -22.354 -4.911 1.00 88.75 741 PHE A O 1
ATOM 5894 N N . LEU A 1 742 ? 42.321 -24.507 -5.429 1.00 85.81 742 LEU A N 1
ATOM 5895 C CA . LEU A 1 742 ? 43.753 -24.818 -5.519 1.00 85.81 742 LEU A CA 1
ATOM 5896 C C . LEU A 1 742 ? 44.464 -24.058 -6.650 1.00 85.81 742 LEU A C 1
ATOM 5898 O O . LEU A 1 742 ? 45.581 -23.594 -6.456 1.00 85.81 742 LEU A O 1
ATOM 5902 N N . GLU A 1 743 ? 43.809 -23.867 -7.794 1.00 85.56 743 GLU A N 1
ATOM 5903 C CA . GLU A 1 743 ? 44.306 -23.081 -8.930 1.00 85.56 743 GLU A CA 1
ATOM 5904 C C . GLU A 1 743 ? 44.611 -21.627 -8.535 1.00 85.56 743 GLU A C 1
ATOM 5906 O O . GLU A 1 743 ? 45.650 -21.078 -8.911 1.00 85.56 743 GLU A O 1
ATOM 5911 N N . LYS A 1 744 ? 43.714 -21.007 -7.757 1.00 86.62 744 LYS A N 1
ATOM 5912 C CA . LYS A 1 744 ? 43.814 -19.600 -7.350 1.00 86.62 744 LYS A CA 1
ATOM 5913 C C . LYS A 1 744 ? 44.647 -19.394 -6.080 1.00 86.62 744 LYS A C 1
ATOM 5915 O O . LYS A 1 744 ? 45.446 -18.465 -6.035 1.00 86.62 744 LYS A O 1
ATOM 5920 N N . VAL A 1 745 ? 44.478 -20.258 -5.078 1.00 87.12 745 VAL A N 1
ATOM 5921 C CA . VAL A 1 745 ? 45.040 -20.126 -3.716 1.00 87.12 745 VAL A CA 1
ATOM 5922 C C . VAL A 1 745 ? 46.354 -20.909 -3.533 1.00 87.12 745 VAL A C 1
ATOM 5924 O O . VAL A 1 745 ? 47.165 -20.554 -2.686 1.00 87.12 745 VAL A O 1
ATOM 5927 N N . LYS A 1 746 ? 46.620 -21.921 -4.372 1.00 83.25 746 LYS A N 1
ATOM 5928 C CA . LYS A 1 746 ? 47.943 -22.551 -4.583 1.00 83.25 746 LYS A CA 1
ATOM 5929 C C . LYS A 1 746 ? 48.633 -23.134 -3.339 1.00 83.25 746 LYS A C 1
ATOM 5931 O O . LYS A 1 746 ? 49.844 -23.005 -3.172 1.00 83.25 746 LYS A O 1
ATOM 5936 N N . ILE A 1 747 ? 47.871 -23.849 -2.510 1.00 83.50 747 ILE A N 1
ATOM 5937 C CA . ILE A 1 747 ? 48.411 -24.679 -1.420 1.00 83.50 747 ILE A CA 1
ATOM 5938 C C . ILE A 1 747 ? 48.937 -25.995 -2.022 1.00 83.50 747 ILE A C 1
ATOM 5940 O O . ILE A 1 747 ? 48.164 -26.826 -2.517 1.00 83.50 747 ILE A O 1
ATOM 5944 N N . GLU A 1 748 ? 50.259 -26.180 -2.031 1.00 74.12 748 GLU A N 1
ATOM 5945 C CA . GLU A 1 748 ? 50.908 -27.265 -2.785 1.00 74.12 748 GLU A CA 1
ATOM 5946 C C . GLU A 1 748 ? 50.624 -28.665 -2.235 1.00 74.12 748 GLU A C 1
ATOM 5948 O O . GLU A 1 748 ? 50.274 -29.559 -3.009 1.00 74.12 748 GLU A O 1
ATOM 5953 N N . GLU A 1 749 ? 50.727 -28.872 -0.919 1.00 73.81 749 GLU A N 1
ATOM 5954 C CA . GLU A 1 749 ? 50.476 -30.182 -0.301 1.00 73.81 749 GLU A CA 1
ATOM 5955 C C . GLU A 1 749 ? 49.088 -30.721 -0.658 1.00 73.81 749 GLU A C 1
ATOM 5957 O O . GLU A 1 749 ? 48.920 -31.870 -1.075 1.00 73.81 749 GLU A O 1
ATOM 5962 N N . TRP A 1 750 ? 48.082 -29.853 -0.542 1.00 81.25 750 TRP A N 1
ATOM 5963 C CA . TRP A 1 750 ? 46.691 -30.197 -0.803 1.00 81.25 750 TRP A CA 1
ATOM 5964 C C . TRP A 1 750 ? 46.450 -30.455 -2.289 1.00 81.25 750 TRP A C 1
ATOM 5966 O O . TRP A 1 750 ? 45.639 -31.315 -2.627 1.00 81.25 750 TRP A O 1
ATOM 5976 N N . SER A 1 751 ? 47.190 -29.773 -3.169 1.00 74.12 751 SER A N 1
ATOM 5977 C CA . SER A 1 751 ? 47.173 -30.030 -4.612 1.00 74.12 751 SER A CA 1
ATOM 5978 C C . SER A 1 751 ? 47.684 -31.435 -4.932 1.00 74.12 751 SER A C 1
ATOM 5980 O O . SER A 1 751 ? 47.007 -32.193 -5.629 1.00 74.12 751 SER A O 1
ATOM 5982 N N . ARG A 1 752 ? 48.820 -31.833 -4.343 1.00 68.31 752 ARG A N 1
ATOM 5983 C CA . ARG A 1 752 ? 49.379 -33.191 -4.476 1.00 68.31 752 ARG A CA 1
ATOM 5984 C C . ARG A 1 752 ? 48.408 -34.248 -3.921 1.00 68.31 752 ARG A C 1
ATOM 5986 O O . ARG A 1 752 ? 48.182 -35.273 -4.562 1.00 68.31 752 ARG A O 1
ATOM 5993 N N . ALA A 1 753 ? 47.768 -33.973 -2.782 1.00 68.50 753 ALA A N 1
ATOM 5994 C CA . ALA A 1 753 ? 46.800 -34.875 -2.154 1.00 68.50 753 ALA A CA 1
ATOM 5995 C C . ALA A 1 753 ? 45.478 -35.027 -2.938 1.00 68.50 753 ALA A C 1
ATOM 5997 O O . ALA A 1 753 ? 44.913 -36.122 -2.974 1.00 68.50 753 ALA A O 1
ATOM 5998 N N . LEU A 1 754 ? 44.974 -33.968 -3.587 1.00 69.31 754 LEU A N 1
ATOM 5999 C CA . LEU A 1 754 ? 43.736 -34.028 -4.380 1.00 69.31 754 LEU A CA 1
ATOM 6000 C C . LEU A 1 754 ? 43.916 -34.746 -5.726 1.00 69.31 754 LEU A C 1
ATOM 6002 O O . LEU A 1 754 ? 42.988 -35.427 -6.164 1.00 69.31 754 LEU A O 1
ATOM 6006 N N . ILE A 1 755 ? 45.107 -34.688 -6.333 1.00 65.06 755 ILE A N 1
ATOM 6007 C CA . ILE A 1 755 ? 45.450 -35.452 -7.551 1.00 65.06 755 ILE A CA 1
ATOM 6008 C C . ILE A 1 755 ? 45.337 -36.974 -7.321 1.00 65.06 755 ILE A C 1
ATOM 6010 O O . ILE A 1 755 ? 44.964 -37.712 -8.232 1.00 65.06 755 ILE A O 1
ATOM 6014 N N . ALA A 1 756 ? 45.571 -37.454 -6.095 1.00 58.53 756 ALA A N 1
ATOM 6015 C CA . ALA A 1 756 ? 45.434 -38.869 -5.737 1.00 58.53 756 ALA A CA 1
ATOM 6016 C C . ALA A 1 756 ? 43.969 -39.360 -5.598 1.00 58.53 756 ALA A C 1
ATOM 6018 O O . ALA A 1 756 ? 43.731 -40.553 -5.384 1.00 58.53 756 ALA A O 1
ATOM 6019 N N . VAL A 1 757 ? 42.962 -38.480 -5.702 1.00 63.47 757 VAL A N 1
ATOM 6020 C CA . VAL A 1 757 ? 41.548 -38.828 -5.466 1.00 63.47 757 VAL A CA 1
ATOM 6021 C C . VAL A 1 757 ? 40.864 -39.304 -6.754 1.00 63.47 757 VAL A C 1
ATOM 6023 O O . VAL A 1 757 ? 40.527 -38.523 -7.639 1.00 63.47 757 VAL A O 1
ATOM 6026 N N . ASN A 1 758 ? 40.591 -40.609 -6.839 1.00 54.75 758 ASN A N 1
ATOM 6027 C CA . ASN A 1 758 ? 39.997 -41.252 -8.018 1.00 54.75 758 ASN A CA 1
ATOM 6028 C C . ASN A 1 758 ? 38.588 -40.686 -8.369 1.00 54.75 758 ASN A C 1
ATOM 6030 O O . ASN A 1 758 ? 37.642 -40.885 -7.599 1.00 54.75 758 ASN A O 1
ATOM 6034 N N . PRO A 1 759 ? 38.388 -40.039 -9.538 1.00 54.91 759 PRO A N 1
ATOM 6035 C CA . PRO A 1 759 ? 37.197 -39.226 -9.835 1.00 54.91 759 PRO A CA 1
ATOM 6036 C C . PRO A 1 759 ? 35.928 -40.017 -10.224 1.00 54.91 759 PRO A C 1
ATOM 6038 O O . PRO A 1 759 ? 34.931 -39.428 -10.651 1.00 54.91 759 PRO A O 1
ATOM 6041 N N . LYS A 1 760 ? 35.924 -41.353 -10.102 1.00 46.97 760 LYS A N 1
ATOM 6042 C CA . LYS A 1 760 ? 34.890 -42.256 -10.659 1.00 46.97 760 LYS A CA 1
ATOM 6043 C C . LYS A 1 760 ? 33.531 -42.297 -9.925 1.00 46.97 760 LYS A C 1
ATOM 6045 O O . LYS A 1 760 ? 32.716 -43.169 -10.217 1.00 46.97 760 LYS A O 1
ATOM 6050 N N . ARG A 1 761 ? 33.232 -41.377 -8.998 1.00 47.66 761 ARG A N 1
ATOM 6051 C CA . ARG A 1 761 ? 31.907 -41.259 -8.341 1.00 47.66 761 ARG A CA 1
ATOM 6052 C C . ARG A 1 761 ? 31.432 -39.805 -8.271 1.00 47.66 761 ARG A C 1
ATOM 6054 O O . ARG A 1 761 ? 31.567 -39.142 -7.247 1.00 47.66 761 ARG A O 1
ATOM 6061 N N . ARG A 1 762 ? 30.863 -39.318 -9.377 1.00 52.50 762 ARG A N 1
ATOM 6062 C CA . ARG A 1 762 ? 30.365 -37.941 -9.519 1.00 52.50 762 ARG A CA 1
ATOM 6063 C C . ARG A 1 762 ? 28.930 -37.778 -8.999 1.00 52.50 762 ARG A C 1
ATOM 6065 O O . ARG A 1 762 ? 28.056 -38.597 -9.274 1.00 52.50 762 ARG A O 1
ATOM 6072 N N . LYS A 1 763 ? 28.682 -36.662 -8.314 1.00 52.53 763 LYS A N 1
ATOM 6073 C CA . LYS A 1 763 ? 27.387 -35.971 -8.225 1.00 52.53 763 LYS A CA 1
ATOM 6074 C C . LYS A 1 763 ? 27.697 -34.481 -8.357 1.00 52.53 763 LYS A C 1
ATOM 6076 O O . LYS A 1 763 ? 28.487 -33.992 -7.555 1.00 52.53 763 LYS A O 1
ATOM 6081 N N . ASN A 1 764 ? 27.082 -33.773 -9.307 1.00 55.25 764 ASN A N 1
ATOM 6082 C CA . ASN A 1 764 ? 27.285 -32.325 -9.452 1.00 55.25 764 ASN A CA 1
ATOM 6083 C C . ASN A 1 764 ? 26.972 -31.620 -8.117 1.00 55.25 764 ASN A C 1
ATOM 6085 O O . ASN A 1 764 ? 25.996 -32.013 -7.454 1.00 55.25 764 ASN A O 1
ATOM 6089 N N . PRO A 1 765 ? 27.776 -30.630 -7.694 1.00 60.19 765 PRO A N 1
ATOM 6090 C CA . PRO A 1 765 ? 27.583 -29.953 -6.416 1.00 60.19 765 PRO A CA 1
ATOM 6091 C C . PRO A 1 765 ? 26.289 -29.128 -6.402 1.00 60.19 765 PRO A C 1
ATOM 6093 O O . PRO A 1 765 ? 25.742 -28.808 -7.452 1.00 60.19 765 PRO A O 1
ATOM 6096 N N . LEU A 1 766 ? 25.784 -28.799 -5.208 1.00 61.22 766 LEU A N 1
ATOM 6097 C CA . LEU A 1 766 ? 24.447 -28.209 -5.019 1.00 61.22 766 LEU A CA 1
ATOM 6098 C C . LEU A 1 766 ? 24.221 -26.887 -5.769 1.00 61.22 766 LEU A C 1
ATOM 6100 O O . LEU A 1 766 ? 23.120 -26.661 -6.245 1.00 61.22 766 LEU A O 1
ATOM 6104 N N . TRP A 1 767 ? 25.256 -26.056 -5.896 1.00 63.72 767 TRP A N 1
ATOM 6105 C CA . TRP A 1 767 ? 25.216 -24.752 -6.572 1.00 63.72 767 TRP A CA 1
ATOM 6106 C C . TRP A 1 767 ? 25.401 -24.817 -8.093 1.00 63.72 767 TRP A C 1
ATOM 6108 O O . TRP A 1 767 ? 25.104 -23.838 -8.761 1.00 63.72 767 TRP A O 1
ATOM 6118 N N . ASN A 1 768 ? 25.868 -25.937 -8.661 1.00 68.06 768 ASN A N 1
ATOM 6119 C CA . ASN A 1 768 ? 25.872 -26.136 -10.118 1.00 68.06 768 ASN A CA 1
ATOM 6120 C C . ASN A 1 768 ? 24.615 -26.909 -10.556 1.00 68.06 768 ASN A C 1
ATOM 6122 O O . ASN A 1 768 ? 24.686 -27.865 -11.336 1.00 68.06 768 ASN A O 1
ATOM 6126 N N . ARG A 1 769 ? 23.470 -26.561 -9.956 1.00 74.12 769 ARG A N 1
ATOM 6127 C CA . ARG A 1 769 ? 22.168 -27.176 -10.210 1.00 74.12 769 ARG A CA 1
ATOM 6128 C C . ARG A 1 769 ? 21.044 -26.157 -10.124 1.00 74.12 769 ARG A C 1
ATOM 6130 O O . ARG A 1 769 ? 20.972 -25.405 -9.156 1.00 74.12 769 ARG A O 1
ATOM 6137 N N . THR A 1 770 ? 20.098 -26.266 -11.044 1.00 81.56 770 THR A N 1
ATOM 6138 C CA . THR A 1 770 ? 18.817 -25.562 -10.966 1.00 81.56 770 THR A CA 1
ATOM 6139 C C . THR A 1 770 ? 17.779 -26.501 -10.331 1.00 81.56 770 THR A C 1
ATOM 6141 O O . THR A 1 770 ? 17.732 -27.689 -10.689 1.00 81.56 770 THR A O 1
ATOM 6144 N N . PRO A 1 771 ? 16.964 -26.049 -9.358 1.00 84.19 771 PRO A N 1
ATOM 6145 C CA . PRO A 1 771 ? 15.808 -26.809 -8.885 1.00 84.19 771 PRO A CA 1
ATOM 6146 C C . PRO A 1 771 ? 14.847 -27.081 -10.041 1.00 84.19 771 PRO A C 1
ATOM 6148 O O . PRO A 1 771 ? 14.622 -26.198 -10.859 1.00 84.19 771 PRO A O 1
ATOM 6151 N N . ILE A 1 772 ? 14.236 -28.266 -10.111 1.00 83.31 772 ILE A N 1
ATOM 6152 C CA . ILE A 1 772 ? 13.283 -28.550 -11.200 1.00 83.31 772 ILE A CA 1
ATOM 6153 C C . ILE A 1 772 ? 12.056 -27.628 -11.095 1.00 83.31 772 ILE A C 1
ATOM 6155 O O . ILE A 1 772 ? 11.601 -27.114 -12.107 1.00 83.31 772 ILE A O 1
ATOM 6159 N N . ALA A 1 773 ? 11.614 -27.299 -9.877 1.00 79.06 773 ALA A N 1
ATOM 6160 C CA . ALA A 1 773 ? 10.538 -26.331 -9.632 1.00 79.06 773 ALA A CA 1
ATOM 6161 C C . ALA A 1 773 ? 10.865 -24.879 -10.054 1.00 79.06 773 ALA A C 1
ATOM 6163 O O . ALA A 1 773 ? 9.951 -24.068 -10.183 1.00 79.06 773 ALA A O 1
ATOM 6164 N N . ALA A 1 774 ? 12.143 -24.539 -10.263 1.00 77.56 774 ALA A N 1
ATOM 6165 C CA . ALA A 1 774 ? 12.566 -23.213 -10.721 1.00 77.56 774 ALA A CA 1
ATOM 6166 C C . ALA A 1 774 ? 12.460 -23.042 -12.249 1.00 77.56 774 ALA A C 1
ATOM 6168 O O . ALA A 1 774 ? 12.555 -21.920 -12.735 1.00 77.56 774 ALA A O 1
ATOM 6169 N N . LEU A 1 775 ? 12.273 -24.140 -12.990 1.00 83.44 775 LEU A N 1
ATOM 6170 C CA . LEU A 1 775 ? 12.207 -24.188 -14.454 1.00 83.44 775 LEU A CA 1
ATOM 6171 C C . LEU A 1 775 ? 10.757 -24.122 -14.949 1.00 83.44 775 LEU A C 1
ATOM 6173 O O . LEU A 1 775 ? 9.828 -24.427 -14.199 1.00 83.44 775 LEU A O 1
ATOM 6177 N N . SER A 1 776 ? 10.562 -23.767 -16.214 1.00 83.19 776 SER A N 1
ATOM 6178 C CA . SER A 1 776 ? 9.259 -23.730 -16.884 1.00 83.19 776 SER A CA 1
ATOM 6179 C C . SER A 1 776 ? 8.527 -25.085 -16.849 1.00 83.19 776 SER A C 1
ATOM 6181 O O . SER A 1 776 ? 9.174 -26.144 -16.856 1.00 83.19 776 SER A O 1
ATOM 6183 N N . PRO A 1 777 ? 7.178 -25.099 -16.831 1.00 83.38 777 PRO A N 1
ATOM 6184 C CA . PRO A 1 777 ? 6.383 -26.329 -16.912 1.00 83.38 777 PRO A CA 1
ATOM 6185 C C . PRO A 1 777 ? 6.771 -27.235 -18.090 1.00 83.38 777 PRO A C 1
ATOM 6187 O O . PRO A 1 777 ? 6.766 -28.460 -17.961 1.00 83.38 777 PRO A O 1
ATOM 6190 N N . GLU A 1 778 ? 7.178 -26.648 -19.213 1.00 83.12 778 GLU A N 1
ATOM 6191 C CA . GLU A 1 778 ? 7.608 -27.320 -20.440 1.00 83.12 778 GLU A CA 1
ATOM 6192 C C . GLU A 1 778 ? 8.886 -28.136 -20.203 1.00 83.12 778 GLU A C 1
ATOM 6194 O O . GLU A 1 778 ? 8.970 -29.312 -20.586 1.00 83.12 778 GLU A O 1
ATOM 6199 N N . LEU A 1 779 ? 9.871 -27.546 -19.514 1.00 81.94 779 LEU A N 1
ATOM 6200 C CA . LEU A 1 779 ? 11.104 -28.236 -19.144 1.00 81.94 779 LEU A CA 1
ATOM 6201 C C . LEU A 1 779 ? 10.864 -29.263 -18.034 1.00 81.94 779 LEU A C 1
ATOM 6203 O O . LEU A 1 779 ? 11.386 -30.376 -18.121 1.00 81.94 779 LEU A O 1
ATOM 6207 N N . GLN A 1 780 ? 10.020 -28.954 -17.044 1.00 84.88 780 GLN A N 1
ATOM 6208 C CA . GLN A 1 780 ? 9.609 -29.915 -16.012 1.00 84.88 780 GLN A CA 1
ATOM 6209 C C . GLN A 1 780 ? 8.951 -31.161 -16.640 1.00 84.88 780 GLN A C 1
ATOM 6211 O O . GLN A 1 780 ? 9.360 -32.293 -16.359 1.00 84.88 780 GLN A O 1
ATOM 6216 N N . ALA A 1 781 ? 8.003 -30.976 -17.563 1.00 84.12 781 ALA A N 1
ATOM 6217 C CA . ALA A 1 781 ? 7.308 -32.056 -18.265 1.00 84.12 781 ALA A CA 1
ATOM 6218 C C . ALA A 1 781 ? 8.232 -32.880 -19.182 1.00 84.12 781 ALA A C 1
ATOM 6220 O O . ALA A 1 781 ? 8.032 -34.090 -19.342 1.00 84.12 781 ALA A O 1
ATOM 6221 N N . ARG A 1 782 ? 9.276 -32.265 -19.758 1.00 82.25 782 ARG A N 1
ATOM 6222 C CA . ARG A 1 782 ? 10.348 -32.989 -20.465 1.00 82.25 782 ARG A CA 1
ATOM 6223 C C . ARG A 1 782 ? 11.212 -33.796 -19.496 1.00 82.25 782 ARG A C 1
ATOM 6225 O O . ARG A 1 782 ? 11.474 -34.968 -19.764 1.00 82.25 782 ARG A O 1
ATOM 6232 N N . LEU A 1 783 ? 11.596 -33.233 -18.350 1.00 81.31 783 LEU A N 1
ATOM 6233 C CA . LEU A 1 783 ? 12.427 -33.905 -17.342 1.00 81.31 783 LEU A CA 1
ATOM 6234 C C . LEU A 1 783 ? 11.753 -35.158 -16.757 1.00 81.31 783 LEU A C 1
ATOM 6236 O O . LEU A 1 783 ? 12.444 -36.159 -16.542 1.00 81.31 783 LEU A O 1
ATOM 6240 N N . LEU A 1 784 ? 10.421 -35.167 -16.622 1.00 79.56 784 LEU A N 1
ATOM 6241 C CA . LEU A 1 784 ? 9.624 -36.355 -16.261 1.00 79.56 784 LEU A CA 1
ATOM 6242 C C . LEU A 1 784 ? 9.768 -37.541 -17.238 1.00 79.56 784 LEU A C 1
ATOM 6244 O O . LEU A 1 784 ? 9.519 -38.684 -16.851 1.00 79.56 784 LEU A O 1
ATOM 6248 N N . LYS A 1 785 ? 10.204 -37.300 -18.482 1.00 80.62 785 LYS A N 1
ATOM 6249 C CA . LYS A 1 785 ? 10.460 -38.333 -19.505 1.00 80.62 785 LYS A CA 1
ATOM 6250 C C . LYS A 1 785 ? 11.923 -38.805 -19.533 1.00 80.62 785 LYS A C 1
ATOM 6252 O O . LYS A 1 785 ? 12.278 -39.653 -20.347 1.00 80.62 785 LYS A O 1
ATOM 6257 N N . THR A 1 786 ? 12.774 -38.282 -18.647 1.00 79.81 786 THR A N 1
ATOM 6258 C CA . THR A 1 786 ? 14.209 -38.610 -18.554 1.00 79.81 786 THR A CA 1
ATOM 6259 C C . THR A 1 786 ? 14.546 -39.361 -17.257 1.00 79.81 786 THR A C 1
ATOM 6261 O O . THR A 1 786 ? 13.694 -39.587 -16.394 1.00 79.81 786 THR A O 1
ATOM 6264 N N . ALA A 1 787 ? 15.829 -39.678 -17.053 1.00 74.62 787 ALA A N 1
ATOM 6265 C CA . ALA A 1 787 ? 16.345 -40.169 -15.772 1.00 74.62 787 ALA A CA 1
ATOM 6266 C C . ALA A 1 787 ? 16.102 -39.204 -14.583 1.00 74.62 787 ALA A C 1
ATOM 6268 O O . ALA A 1 787 ? 16.168 -39.631 -13.430 1.00 74.62 787 ALA A O 1
ATOM 6269 N N . TYR A 1 788 ? 15.791 -37.926 -14.838 1.00 76.88 788 TYR A N 1
ATOM 6270 C CA . TYR A 1 788 ? 15.564 -36.896 -13.818 1.00 76.88 788 TYR A CA 1
ATOM 6271 C C . TYR A 1 788 ? 14.126 -36.850 -13.277 1.00 76.88 788 TYR A C 1
ATOM 6273 O O . TYR A 1 788 ? 13.851 -36.046 -12.391 1.00 76.88 788 TYR A O 1
ATOM 6281 N N . ARG A 1 789 ? 13.228 -37.750 -13.708 1.00 75.38 789 ARG A N 1
ATOM 6282 C CA . ARG A 1 789 ? 11.805 -37.792 -13.299 1.00 75.38 789 ARG A CA 1
ATOM 6283 C C . ARG A 1 789 ? 11.512 -37.843 -11.789 1.00 75.38 789 ARG A C 1
ATOM 6285 O O . ARG A 1 789 ? 10.390 -37.569 -11.386 1.00 75.38 789 ARG A O 1
ATOM 6292 N N . TYR A 1 790 ? 12.499 -38.206 -10.964 1.00 76.19 790 TYR A N 1
ATOM 6293 C CA . TYR A 1 790 ? 12.417 -38.207 -9.493 1.00 76.19 790 TYR A CA 1
ATOM 6294 C C . TYR A 1 790 ? 13.524 -37.361 -8.829 1.00 76.19 790 TYR A C 1
ATOM 6296 O O . TYR A 1 790 ? 13.794 -37.499 -7.635 1.00 76.19 790 TYR A O 1
ATOM 6304 N N . ALA A 1 791 ? 14.219 -36.515 -9.591 1.00 77.44 791 ALA A N 1
ATOM 6305 C CA . ALA A 1 791 ? 15.219 -35.596 -9.061 1.00 77.44 791 ALA A CA 1
ATOM 6306 C C . ALA A 1 791 ? 14.550 -34.307 -8.558 1.00 77.44 791 ALA A C 1
ATOM 6308 O O . ALA A 1 791 ? 13.615 -33.809 -9.169 1.00 77.44 791 ALA A O 1
ATOM 6309 N N . LYS A 1 792 ? 15.065 -33.715 -7.473 1.00 78.94 792 LYS A N 1
ATOM 6310 C CA . LYS A 1 792 ? 14.677 -32.349 -7.064 1.00 78.94 792 LYS A CA 1
ATOM 6311 C C . LYS A 1 792 ? 15.343 -31.255 -7.905 1.00 78.94 792 LYS A C 1
ATOM 6313 O O . LYS A 1 792 ? 14.835 -30.144 -7.996 1.00 78.94 792 LYS A O 1
ATOM 6318 N N . SER A 1 793 ? 16.514 -31.546 -8.468 1.00 81.81 793 SER A N 1
ATOM 6319 C CA . SER A 1 793 ? 17.358 -30.576 -9.165 1.00 81.81 793 SER A CA 1
ATOM 6320 C C . SER A 1 793 ? 18.245 -31.253 -10.209 1.00 81.81 793 SER A C 1
ATOM 6322 O O . SER A 1 793 ? 18.715 -32.381 -10.010 1.00 81.81 793 SER A O 1
ATOM 6324 N N . ILE A 1 794 ? 18.480 -30.544 -11.310 1.00 81.25 794 ILE A N 1
ATOM 6325 C CA . ILE A 1 794 ? 19.276 -30.964 -12.470 1.00 81.25 794 ILE A CA 1
ATOM 6326 C C . ILE A 1 794 ? 20.577 -30.152 -12.523 1.00 81.25 794 ILE A C 1
ATOM 6328 O O . ILE A 1 794 ? 20.591 -28.987 -12.144 1.00 81.25 794 ILE A O 1
ATOM 6332 N N . GLY A 1 795 ? 21.686 -30.774 -12.940 1.00 77.31 795 GLY A N 1
ATOM 6333 C CA . GLY A 1 795 ? 22.979 -30.094 -13.086 1.00 77.31 795 GLY A CA 1
ATOM 6334 C C . GLY A 1 795 ? 23.046 -29.249 -14.359 1.00 77.31 795 GLY A C 1
ATOM 6335 O O . GLY A 1 795 ? 22.551 -29.698 -15.390 1.00 77.31 795 GLY A O 1
ATOM 6336 N N . ARG A 1 796 ? 23.673 -28.066 -14.289 1.00 73.69 796 ARG A N 1
ATOM 6337 C CA . ARG A 1 796 ? 23.729 -27.063 -15.376 1.00 73.69 796 ARG A CA 1
ATOM 6338 C C . ARG A 1 796 ? 24.160 -27.661 -16.721 1.00 73.69 796 ARG A C 1
ATOM 6340 O O . ARG A 1 796 ? 23.444 -27.535 -17.699 1.00 73.69 796 ARG A O 1
ATOM 6347 N N . ASP A 1 797 ? 25.226 -28.450 -16.730 1.00 73.44 797 ASP A N 1
ATOM 6348 C CA . ASP A 1 797 ? 25.773 -29.137 -17.910 1.00 73.44 797 ASP A CA 1
ATOM 6349 C C . ASP A 1 797 ? 24.835 -30.193 -18.556 1.00 73.44 797 ASP A C 1
ATOM 6351 O O . ASP A 1 797 ? 25.002 -30.527 -19.727 1.00 73.44 797 ASP A O 1
ATOM 6355 N N . HIS A 1 798 ? 23.816 -30.703 -17.846 1.00 75.31 798 HIS A N 1
ATOM 6356 C CA . HIS A 1 798 ? 22.742 -31.529 -18.440 1.00 75.31 798 HIS A CA 1
ATOM 6357 C C . HIS A 1 798 ? 21.450 -30.737 -18.697 1.00 75.31 798 HIS A C 1
ATOM 6359 O O . HIS A 1 798 ? 20.562 -31.195 -19.409 1.00 75.31 798 HIS A O 1
ATOM 6365 N N . LEU A 1 799 ? 21.331 -29.555 -18.097 1.00 80.25 799 LEU A N 1
ATOM 6366 C CA . LEU A 1 799 ? 20.250 -28.615 -18.342 1.00 80.25 799 LEU A CA 1
ATOM 6367 C C . LEU A 1 799 ? 20.492 -27.849 -19.646 1.00 80.25 799 LEU A C 1
ATOM 6369 O O . LEU A 1 799 ? 19.562 -27.690 -20.421 1.00 80.25 799 LEU A O 1
ATOM 6373 N N . GLU A 1 800 ? 21.736 -27.469 -19.949 1.00 80.00 800 GLU A N 1
ATOM 6374 C CA . GLU A 1 800 ? 22.127 -26.778 -21.188 1.00 80.00 800 GLU A CA 1
ATOM 6375 C C . GLU A 1 800 ? 21.767 -27.576 -22.454 1.00 80.00 800 GLU A C 1
ATOM 6377 O O . GLU A 1 800 ? 21.260 -27.001 -23.415 1.00 80.00 800 GLU A O 1
ATOM 6382 N N . THR A 1 801 ? 21.890 -28.909 -22.441 1.00 79.38 801 THR A N 1
ATOM 6383 C CA . THR A 1 801 ? 21.433 -29.762 -23.561 1.00 79.38 801 THR A CA 1
ATOM 6384 C C . THR A 1 801 ? 19.905 -29.830 -23.701 1.00 79.38 801 THR A C 1
ATOM 6386 O O . THR A 1 801 ? 19.401 -30.315 -24.717 1.00 79.38 801 THR A O 1
ATOM 6389 N N . LEU A 1 802 ? 19.164 -29.333 -22.707 1.00 78.56 802 LEU A N 1
ATOM 6390 C CA . LEU A 1 802 ? 17.706 -29.224 -22.690 1.00 78.56 802 LEU A CA 1
ATOM 6391 C C . LEU A 1 802 ? 17.211 -27.776 -22.855 1.00 78.56 802 LEU A C 1
ATOM 6393 O O . LEU A 1 802 ? 16.077 -27.608 -23.290 1.00 78.56 802 LEU A O 1
ATOM 6397 N N . LEU A 1 803 ? 18.030 -26.748 -22.586 1.00 79.50 803 LEU A N 1
ATOM 6398 C CA . LEU A 1 803 ? 17.659 -25.326 -22.715 1.00 79.50 803 LEU A CA 1
ATOM 6399 C C . LEU A 1 803 ? 17.255 -24.935 -24.144 1.00 79.50 803 LEU A C 1
ATOM 6401 O O . LEU A 1 803 ? 16.388 -24.086 -24.308 1.00 79.50 803 LEU A O 1
ATOM 6405 N N . GLN A 1 804 ? 17.769 -25.626 -25.168 1.00 75.38 804 GLN A N 1
ATOM 6406 C CA . GLN A 1 804 ? 17.283 -25.535 -26.559 1.00 75.38 804 GLN A CA 1
ATOM 6407 C C . GLN A 1 804 ? 15.786 -25.887 -26.738 1.00 75.38 804 GLN A C 1
ATOM 6409 O O . GLN A 1 804 ? 15.239 -25.761 -27.830 1.00 75.38 804 GLN A O 1
ATOM 6414 N N . PHE A 1 805 ? 15.133 -26.379 -25.682 1.00 71.56 805 PHE A N 1
ATOM 6415 C CA . PHE A 1 805 ? 13.714 -26.713 -25.619 1.00 71.56 805 PHE A CA 1
ATOM 6416 C C . PHE A 1 805 ? 12.957 -25.981 -24.492 1.00 71.56 805 PHE A C 1
ATOM 6418 O O . PHE A 1 805 ? 11.835 -26.386 -24.174 1.00 71.56 805 PHE A O 1
ATOM 6425 N N . GLY A 1 806 ? 13.578 -24.980 -23.860 1.00 65.81 806 GLY A N 1
ATOM 6426 C CA . GLY A 1 806 ? 12.982 -24.116 -22.835 1.00 65.81 806 GLY A CA 1
ATOM 6427 C C . GLY A 1 806 ? 12.751 -22.690 -23.336 1.00 65.81 806 GLY A C 1
ATOM 6428 O O . GLY A 1 806 ? 13.016 -22.379 -24.497 1.00 65.81 806 GLY A O 1
ATOM 6429 N N . GLY A 1 807 ? 12.251 -21.824 -22.456 1.00 69.62 807 GLY A N 1
ATOM 6430 C CA . GLY A 1 807 ? 12.097 -20.395 -22.741 1.00 69.62 807 GLY A CA 1
ATOM 6431 C C . GLY A 1 807 ? 13.366 -19.590 -22.443 1.00 69.62 807 GLY A C 1
ATOM 6432 O O . GLY A 1 807 ? 14.248 -20.040 -21.711 1.00 69.62 807 GLY A O 1
ATOM 6433 N N . GLU A 1 808 ? 13.435 -18.348 -22.930 1.00 70.19 808 GLU A N 1
ATOM 6434 C CA . GLU A 1 808 ? 14.551 -17.431 -22.630 1.00 70.19 808 GLU A CA 1
ATOM 6435 C C . GLU A 1 808 ? 14.751 -17.234 -21.116 1.00 70.19 808 GLU A C 1
ATOM 6437 O O . GLU A 1 808 ? 15.881 -17.165 -20.639 1.00 70.19 808 GLU A O 1
ATOM 6442 N N . ASN A 1 809 ? 13.663 -17.253 -20.338 1.00 75.06 809 ASN A N 1
ATOM 6443 C CA . ASN A 1 809 ? 13.711 -17.164 -18.878 1.00 75.06 809 ASN A CA 1
ATOM 6444 C C . ASN A 1 809 ? 14.329 -18.408 -18.205 1.00 75.06 809 ASN A C 1
ATOM 6446 O O . ASN A 1 809 ? 14.993 -18.269 -17.177 1.00 75.06 809 ASN A O 1
ATOM 6450 N N . ASP A 1 810 ? 14.177 -19.612 -18.782 1.00 78.75 810 ASP A N 1
ATOM 6451 C CA . ASP A 1 810 ? 14.876 -20.812 -18.292 1.00 78.75 810 ASP A CA 1
ATOM 6452 C C . ASP A 1 810 ? 16.383 -20.656 -18.473 1.00 78.75 810 ASP A C 1
ATOM 6454 O O . ASP A 1 810 ? 17.154 -20.989 -17.570 1.00 78.75 810 ASP A O 1
ATOM 6458 N N . ALA A 1 811 ? 16.806 -20.130 -19.627 1.00 77.25 811 ALA A N 1
ATOM 6459 C CA . ALA A 1 811 ? 18.204 -19.833 -19.895 1.00 77.25 811 ALA A CA 1
ATOM 6460 C C . ALA A 1 811 ? 18.718 -18.736 -18.951 1.00 77.25 811 ALA A C 1
ATOM 6462 O O . ALA A 1 811 ? 19.769 -18.918 -18.339 1.00 77.25 811 ALA A O 1
ATOM 6463 N N . LEU A 1 812 ? 17.955 -17.658 -18.741 1.00 77.19 812 LEU A N 1
ATOM 6464 C CA . LEU A 1 812 ? 18.304 -16.574 -17.819 1.00 77.19 812 LEU A CA 1
ATOM 6465 C C . LEU A 1 812 ? 18.546 -17.097 -16.392 1.00 77.19 812 LEU A C 1
ATOM 6467 O O . LEU A 1 812 ? 19.618 -16.874 -15.834 1.00 77.19 812 LEU A O 1
ATOM 6471 N N . ILE A 1 813 ? 17.604 -17.864 -15.833 1.00 78.75 813 ILE A N 1
ATOM 6472 C CA . ILE A 1 813 ? 17.699 -18.461 -14.486 1.00 78.75 813 ILE A CA 1
ATOM 6473 C C . ILE A 1 813 ? 18.796 -19.529 -14.396 1.00 78.75 813 ILE A C 1
ATOM 6475 O O . ILE A 1 813 ? 19.488 -19.630 -13.384 1.00 78.75 813 ILE A O 1
ATOM 6479 N N . SER A 1 814 ? 18.998 -20.322 -15.449 1.00 75.44 814 SER A N 1
ATOM 6480 C CA . SER A 1 814 ? 20.021 -21.377 -15.458 1.00 75.44 814 SER A CA 1
ATOM 6481 C C . SER A 1 814 ? 21.434 -20.830 -15.631 1.00 75.44 814 SER A C 1
ATOM 6483 O O . SER A 1 814 ? 22.389 -21.423 -15.118 1.00 75.44 814 SER A O 1
ATOM 6485 N N . HIS A 1 815 ? 21.581 -19.708 -16.339 1.00 77.88 815 HIS A N 1
ATOM 6486 C CA . HIS A 1 815 ? 22.859 -19.040 -16.538 1.00 77.88 815 HIS A CA 1
ATOM 6487 C C . HIS A 1 815 ? 23.202 -18.048 -15.420 1.00 77.88 815 HIS A C 1
ATOM 6489 O O . HIS A 1 815 ? 24.400 -17.864 -15.164 1.00 77.88 815 HIS A O 1
ATOM 6495 N N . ALA A 1 816 ? 22.196 -17.502 -14.723 1.00 78.25 816 ALA A N 1
ATOM 6496 C CA . ALA A 1 816 ? 22.331 -16.553 -13.620 1.00 78.25 816 ALA A CA 1
ATOM 6497 C C . ALA A 1 816 ? 23.421 -16.952 -12.601 1.00 78.25 816 ALA A C 1
ATOM 6499 O O . ALA A 1 816 ? 23.571 -18.131 -12.260 1.00 78.25 816 ALA A O 1
ATOM 6500 N N . PRO A 1 817 ? 24.167 -15.979 -12.047 1.00 77.69 817 PRO A N 1
ATOM 6501 C CA . PRO A 1 817 ? 25.199 -16.207 -11.038 1.00 77.69 817 PRO A CA 1
ATOM 6502 C C . PRO A 1 817 ? 24.612 -16.373 -9.619 1.00 77.69 817 PRO A C 1
ATOM 6504 O O . PRO A 1 817 ? 25.184 -15.898 -8.635 1.00 77.69 817 PRO A O 1
ATOM 6507 N N . PHE A 1 818 ? 23.446 -17.009 -9.498 1.00 86.06 818 PHE A N 1
ATOM 6508 C CA . PHE A 1 818 ? 22.677 -17.128 -8.257 1.00 86.06 818 PHE A CA 1
ATOM 6509 C C . PHE A 1 818 ? 22.744 -18.537 -7.656 1.00 86.06 818 PHE A C 1
ATOM 6511 O O . PHE A 1 818 ? 23.189 -19.498 -8.279 1.00 86.06 818 PHE A O 1
ATOM 6518 N N . ILE A 1 819 ? 22.300 -18.652 -6.406 1.00 83.12 819 ILE A N 1
ATOM 6519 C CA . ILE A 1 819 ? 22.093 -19.915 -5.701 1.00 83.12 819 ILE A CA 1
ATOM 6520 C C . ILE A 1 819 ? 20.629 -19.984 -5.291 1.00 83.12 819 ILE A C 1
ATOM 6522 O O . ILE A 1 819 ? 20.135 -19.112 -4.577 1.00 83.12 819 ILE A O 1
ATOM 6526 N N . TYR A 1 820 ? 19.975 -21.065 -5.699 1.00 87.38 820 TYR A N 1
ATOM 6527 C CA . TYR A 1 820 ? 18.612 -21.409 -5.316 1.00 87.38 820 TYR A CA 1
ATOM 6528 C C . TYR A 1 820 ? 18.677 -22.445 -4.185 1.00 87.38 820 TYR A C 1
ATOM 6530 O O . TYR A 1 820 ? 18.982 -23.616 -4.420 1.00 87.38 820 TYR A O 1
ATOM 6538 N N . ASP A 1 821 ? 18.472 -22.012 -2.940 1.00 84.00 821 ASP A N 1
ATOM 6539 C CA . ASP A 1 821 ? 18.792 -22.802 -1.740 1.00 84.00 821 ASP A CA 1
ATOM 6540 C C . ASP A 1 821 ? 17.519 -23.252 -0.999 1.00 84.00 821 ASP A C 1
ATOM 6542 O O . ASP A 1 821 ? 16.716 -22.428 -0.558 1.00 84.00 821 ASP A O 1
ATOM 6546 N N . GLU A 1 822 ? 17.330 -24.571 -0.868 1.00 88.62 822 GLU A N 1
ATOM 6547 C CA . GLU A 1 822 ? 16.093 -25.177 -0.350 1.00 88.62 822 GLU A CA 1
ATOM 6548 C C . GLU A 1 822 ? 15.845 -24.793 1.121 1.00 88.62 822 GLU A C 1
ATOM 6550 O O . GLU A 1 822 ? 16.701 -25.010 1.983 1.00 88.62 822 GLU A O 1
ATOM 6555 N N . VAL A 1 823 ? 14.666 -24.266 1.448 1.00 89.56 823 VAL A N 1
ATOM 6556 C CA . VAL A 1 823 ? 14.258 -23.900 2.809 1.00 89.56 823 VAL A CA 1
ATOM 6557 C C . VAL A 1 823 ? 14.172 -25.160 3.673 1.00 89.56 823 VAL A C 1
ATOM 6559 O O . VAL A 1 823 ? 13.287 -26.002 3.523 1.00 89.56 823 VAL A O 1
ATOM 6562 N N . LYS A 1 824 ? 15.108 -25.287 4.617 1.00 89.06 824 LYS A N 1
ATOM 6563 C CA . LYS A 1 824 ? 15.300 -26.464 5.479 1.00 89.06 824 LYS A CA 1
ATOM 6564 C C . LYS A 1 824 ? 14.470 -26.389 6.757 1.00 89.06 824 LYS A C 1
ATOM 6566 O O . LYS A 1 824 ? 13.985 -27.416 7.239 1.00 89.06 824 LYS A O 1
ATOM 6571 N N . SER A 1 825 ? 14.320 -25.185 7.308 1.00 88.12 825 SER A N 1
ATOM 6572 C CA . SER A 1 825 ? 13.446 -24.893 8.447 1.00 88.12 825 SER A CA 1
ATOM 6573 C C . SER A 1 825 ? 13.136 -23.403 8.536 1.00 88.12 825 SER A C 1
ATOM 6575 O O . SER A 1 825 ? 14.059 -22.591 8.509 1.00 88.12 825 SER A O 1
ATOM 6577 N N . ILE A 1 826 ? 11.869 -23.068 8.754 1.00 86.06 826 ILE A N 1
ATOM 6578 C CA . ILE A 1 826 ? 11.419 -21.755 9.226 1.00 86.06 826 ILE A CA 1
ATOM 6579 C C . ILE A 1 826 ? 11.176 -21.902 10.731 1.00 86.06 826 ILE A C 1
ATOM 6581 O O . ILE A 1 826 ? 10.586 -22.898 11.156 1.00 86.06 826 ILE A O 1
ATOM 6585 N N . ARG A 1 827 ? 11.680 -20.979 11.555 1.00 83.38 827 ARG A N 1
ATOM 6586 C CA . ARG A 1 827 ? 11.499 -21.014 13.017 1.00 83.38 827 ARG A CA 1
ATOM 6587 C C . ARG A 1 827 ? 11.217 -19.622 13.553 1.00 83.38 827 ARG A C 1
ATOM 6589 O O . ARG A 1 827 ? 12.008 -18.724 13.290 1.00 83.38 827 ARG A O 1
ATOM 6596 N N . LYS A 1 828 ? 10.169 -19.468 14.362 1.00 77.12 828 LYS A N 1
ATOM 6597 C CA . LYS A 1 828 ? 9.994 -18.280 15.204 1.00 77.12 828 LYS A CA 1
ATOM 6598 C C . LYS A 1 828 ? 11.222 -18.112 16.111 1.00 77.12 828 LYS A C 1
ATOM 6600 O O . LYS A 1 828 ? 11.754 -19.106 16.613 1.00 77.12 828 LYS A O 1
ATOM 6605 N N . VAL A 1 829 ? 11.694 -16.881 16.281 1.00 66.75 829 VAL A N 1
ATOM 6606 C CA . VAL A 1 829 ? 12.840 -16.532 17.132 1.00 66.75 829 VAL A CA 1
ATOM 6607 C C . VAL A 1 829 ? 12.539 -15.279 17.943 1.00 66.75 829 VAL A C 1
ATOM 6609 O O . VAL A 1 829 ? 12.055 -14.286 17.410 1.00 66.75 829 VAL A O 1
ATOM 6612 N N . GLU A 1 830 ? 12.863 -15.320 19.233 1.00 58.41 830 GLU A N 1
ATOM 6613 C CA . GLU A 1 830 ? 12.589 -14.206 20.139 1.00 58.41 830 GLU A CA 1
ATOM 6614 C C . GLU A 1 830 ? 13.415 -12.947 19.794 1.00 58.41 830 GLU A C 1
ATOM 6616 O O . GLU A 1 830 ? 14.593 -13.054 19.419 1.00 58.41 830 GLU A O 1
ATOM 6621 N N . PRO A 1 831 ? 12.832 -11.741 19.932 1.00 51.41 831 PRO A N 1
ATOM 6622 C CA . PRO A 1 831 ? 13.492 -10.482 19.607 1.00 51.41 831 PRO A CA 1
ATOM 6623 C C . PRO A 1 831 ? 14.688 -10.184 20.527 1.00 51.41 831 PRO A C 1
ATOM 6625 O O . PRO A 1 831 ? 14.546 -9.849 21.699 1.00 51.41 831 PRO A O 1
ATOM 6628 N N . THR A 1 832 ? 15.905 -10.216 19.974 1.00 44.44 832 THR A N 1
ATOM 6629 C CA . THR A 1 832 ? 17.152 -9.938 20.722 1.00 44.44 832 THR A CA 1
ATOM 6630 C C . THR A 1 832 ? 17.465 -8.444 20.913 1.00 44.44 832 THR A C 1
ATOM 6632 O O . THR A 1 832 ? 18.519 -8.097 21.450 1.00 44.44 832 THR A O 1
ATOM 6635 N N . ARG A 1 833 ? 16.611 -7.545 20.412 1.00 53.53 833 ARG A N 1
ATOM 6636 C CA . ARG A 1 833 ? 16.725 -6.076 20.484 1.00 53.53 833 ARG A CA 1
ATOM 6637 C C . ARG A 1 833 ? 15.325 -5.465 20.508 1.00 53.53 833 ARG A C 1
ATOM 6639 O O . ARG A 1 833 ? 14.363 -6.131 20.160 1.00 53.53 833 ARG A O 1
ATOM 6646 N N . ARG A 1 834 ? 15.221 -4.178 20.854 1.00 50.91 834 ARG A N 1
ATOM 6647 C CA . ARG A 1 834 ? 13.959 -3.418 20.790 1.00 50.91 834 ARG A CA 1
ATOM 6648 C C . ARG A 1 834 ? 13.542 -3.037 19.356 1.00 50.91 834 ARG A C 1
ATOM 6650 O O . ARG A 1 834 ? 12.404 -2.631 19.191 1.00 50.91 834 ARG A O 1
ATOM 6657 N N . TYR A 1 835 ? 14.422 -3.174 18.352 1.00 46.53 835 TYR A N 1
ATOM 6658 C CA . TYR A 1 835 ? 14.288 -2.622 16.988 1.00 46.53 835 TYR A CA 1
ATOM 6659 C C . TYR A 1 835 ? 14.624 -3.653 15.875 1.00 46.53 835 TYR A C 1
ATOM 6661 O O . TYR A 1 835 ? 15.365 -4.601 16.147 1.00 46.53 835 TYR A O 1
ATOM 6669 N N . VAL A 1 836 ? 14.121 -3.458 14.636 1.00 43.38 836 VAL A N 1
ATOM 6670 C CA . VAL A 1 836 ? 14.128 -4.474 13.533 1.00 43.38 836 VAL A CA 1
ATOM 6671 C C . VAL A 1 836 ? 14.766 -4.075 12.165 1.00 43.38 836 VAL A C 1
ATOM 6673 O O . VAL A 1 836 ? 14.611 -4.779 11.184 1.00 43.38 836 VAL A O 1
ATOM 6676 N N . TYR A 1 837 ? 15.569 -3.006 12.128 1.00 53.22 837 TYR A N 1
ATOM 6677 C CA . TYR A 1 837 ? 16.606 -2.564 11.146 1.00 53.22 837 TYR A CA 1
ATOM 6678 C C . TYR A 1 837 ? 16.547 -2.842 9.609 1.00 53.22 837 TYR A C 1
ATOM 6680 O O . TYR A 1 837 ? 16.567 -3.998 9.193 1.00 53.22 837 TYR A O 1
ATOM 6688 N N . ASP A 1 838 ? 16.690 -1.784 8.773 1.00 49.12 838 ASP A N 1
ATOM 6689 C CA . ASP A 1 838 ? 16.547 -1.806 7.285 1.00 49.12 838 ASP A CA 1
ATOM 6690 C C . ASP A 1 838 ? 17.354 -0.757 6.467 1.00 49.12 838 ASP A C 1
ATOM 6692 O O . ASP A 1 838 ? 17.788 0.259 7.023 1.00 49.12 838 ASP A O 1
ATOM 6696 N N . LEU A 1 839 ? 17.477 -0.957 5.140 1.00 47.28 839 LEU A N 1
ATOM 6697 C CA . LEU A 1 839 ? 18.031 -0.001 4.157 1.00 47.28 839 LEU A CA 1
ATOM 6698 C C . LEU A 1 839 ? 17.003 0.417 3.090 1.00 47.28 839 LEU A C 1
ATOM 6700 O O . LEU A 1 839 ? 16.187 -0.385 2.664 1.00 47.28 839 LEU A O 1
ATOM 6704 N N . SER A 1 840 ? 17.152 1.621 2.526 1.00 52.62 840 SER A N 1
ATOM 6705 C CA . SER A 1 840 ? 16.595 1.948 1.197 1.00 52.62 840 SER A CA 1
ATOM 6706 C C . SER A 1 840 ? 17.730 2.098 0.177 1.00 52.62 840 SER A C 1
ATOM 6708 O O . SER A 1 840 ? 18.807 2.596 0.521 1.00 52.62 840 SER A O 1
ATOM 6710 N N . VAL A 1 841 ? 17.528 1.619 -1.057 1.00 43.03 841 VAL A N 1
ATOM 6711 C CA . VAL A 1 841 ? 18.606 1.321 -2.021 1.00 43.03 841 VAL A CA 1
ATOM 6712 C C . VAL A 1 841 ? 18.209 1.755 -3.432 1.00 43.03 841 VAL A C 1
ATOM 6714 O O . VAL A 1 841 ? 17.085 1.526 -3.864 1.00 43.03 841 VAL A O 1
ATOM 6717 N N . GLU A 1 842 ? 19.110 2.426 -4.153 1.00 44.16 842 GLU A N 1
ATOM 6718 C CA . GLU A 1 842 ? 18.751 3.099 -5.406 1.00 44.16 842 GLU A CA 1
ATOM 6719 C C . GLU A 1 842 ? 18.343 2.118 -6.525 1.00 44.16 842 GLU A C 1
ATOM 6721 O O . GLU A 1 842 ? 19.020 1.120 -6.782 1.00 44.16 842 GLU A O 1
ATOM 6726 N N . ARG A 1 843 ? 17.263 2.470 -7.239 1.00 37.50 843 ARG A N 1
ATOM 6727 C CA . ARG A 1 843 ? 16.673 1.820 -8.431 1.00 37.50 843 ARG A CA 1
ATOM 6728 C C . ARG A 1 843 ? 16.087 0.419 -8.247 1.00 37.50 843 ARG A C 1
ATOM 6730 O O . ARG A 1 843 ? 14.986 0.192 -8.728 1.00 37.50 843 ARG A O 1
ATOM 6737 N N . TYR A 1 844 ? 16.816 -0.503 -7.623 1.00 47.62 844 TYR A N 1
ATOM 6738 C CA . TYR A 1 844 ? 16.512 -1.942 -7.696 1.00 47.62 844 TYR A CA 1
ATOM 6739 C C . TYR A 1 844 ? 15.806 -2.497 -6.466 1.00 47.62 844 TYR A C 1
ATOM 6741 O O . TYR A 1 844 ? 15.234 -3.579 -6.554 1.00 47.62 844 TYR A O 1
ATOM 6749 N N . GLU A 1 845 ? 15.844 -1.768 -5.343 1.00 47.78 845 GLU A N 1
ATOM 6750 C CA . GLU A 1 845 ? 14.985 -1.955 -4.157 1.00 47.78 845 GLU A CA 1
ATOM 6751 C C . GLU A 1 845 ? 15.123 -3.270 -3.387 1.00 47.78 845 GLU A C 1
ATOM 6753 O O . GLU A 1 845 ? 14.690 -3.385 -2.245 1.00 47.78 845 GLU A O 1
ATOM 6758 N N . ASN A 1 846 ? 15.847 -4.214 -3.959 1.00 59.16 846 ASN A N 1
ATOM 6759 C CA . ASN A 1 846 ? 16.452 -5.327 -3.276 1.00 59.16 846 ASN A CA 1
ATOM 6760 C C . ASN A 1 846 ? 17.897 -4.985 -2.888 1.00 59.16 846 ASN A C 1
ATOM 6762 O O . ASN A 1 846 ? 18.517 -4.087 -3.457 1.00 59.16 846 ASN A O 1
ATOM 6766 N N . PHE A 1 847 ? 18.456 -5.728 -1.936 1.00 63.88 847 PHE A N 1
ATOM 6767 C CA . PHE A 1 847 ? 19.872 -5.640 -1.597 1.00 63.88 847 PHE A CA 1
ATOM 6768 C C . PHE A 1 847 ? 20.385 -6.934 -0.984 1.00 63.88 847 PHE A C 1
ATOM 6770 O O . PHE A 1 847 ? 19.622 -7.661 -0.354 1.00 63.88 847 PHE A O 1
ATOM 6777 N N . VAL A 1 848 ? 21.686 -7.193 -1.139 1.00 79.19 848 VAL A N 1
ATOM 6778 C CA . VAL A 1 848 ? 22.356 -8.399 -0.649 1.00 79.19 848 VAL A CA 1
ATOM 6779 C C . VAL A 1 848 ? 22.396 -8.417 0.878 1.00 79.19 848 VAL A C 1
ATOM 6781 O O . VAL A 1 848 ? 23.239 -7.785 1.528 1.00 79.19 848 VAL A O 1
ATOM 6784 N N . GLY A 1 849 ? 21.482 -9.205 1.432 1.00 73.50 849 GLY A N 1
ATOM 6785 C CA . GLY A 1 849 ? 21.237 -9.324 2.853 1.00 73.50 849 GLY A CA 1
ATOM 6786 C C . GLY A 1 849 ? 21.252 -10.736 3.431 1.00 73.50 849 GLY A C 1
ATOM 6787 O O . GLY A 1 849 ? 21.600 -11.702 2.764 1.00 73.50 849 GLY A O 1
ATOM 6788 N N . GLY A 1 850 ? 20.901 -10.879 4.707 1.00 71.44 850 GLY A N 1
ATOM 6789 C CA . GLY A 1 850 ? 20.926 -12.173 5.402 1.00 71.44 850 GLY A CA 1
ATOM 6790 C C . GLY A 1 850 ? 22.331 -12.740 5.673 1.00 71.44 850 GLY A C 1
ATOM 6791 O O . GLY A 1 850 ? 23.361 -12.272 5.183 1.00 71.44 850 GLY A O 1
ATOM 6792 N N . PHE A 1 851 ? 22.380 -13.798 6.479 1.00 80.44 851 PHE A N 1
ATOM 6793 C CA . PHE A 1 851 ? 23.576 -14.613 6.676 1.00 80.44 851 PHE A CA 1
ATOM 6794 C C . PHE A 1 851 ? 23.729 -15.550 5.472 1.00 80.44 851 PHE A C 1
ATOM 6796 O O . PHE A 1 851 ? 23.015 -16.548 5.360 1.00 80.44 851 PHE A O 1
ATOM 6803 N N . GLY A 1 852 ? 24.635 -15.216 4.552 1.00 78.75 852 GLY A N 1
ATOM 6804 C CA . GLY A 1 852 ? 24.836 -15.978 3.316 1.00 78.75 852 GLY A CA 1
ATOM 6805 C C . GLY A 1 852 ? 24.144 -15.433 2.055 1.00 78.75 852 GLY A C 1
ATOM 6806 O O . GLY A 1 852 ? 24.158 -16.152 1.058 1.00 78.75 852 GLY A O 1
ATOM 6807 N N . PHE A 1 853 ? 23.663 -14.175 2.077 1.00 86.94 853 PHE A N 1
ATOM 6808 C CA . PHE A 1 853 ? 23.471 -13.291 0.901 1.00 86.94 853 PHE A CA 1
ATOM 6809 C C . PHE A 1 853 ? 22.167 -13.510 0.042 1.00 86.94 853 PHE A C 1
ATOM 6811 O O . PHE A 1 853 ? 22.184 -14.352 -0.851 1.00 86.94 853 PHE A O 1
ATOM 6818 N N . LEU A 1 854 ? 21.072 -12.743 0.304 1.00 79.44 854 LEU A N 1
ATOM 6819 C CA . LEU A 1 854 ? 19.626 -12.809 -0.142 1.00 79.44 854 LEU A CA 1
ATOM 6820 C C . LEU A 1 854 ? 18.999 -11.372 -0.443 1.00 79.44 854 LEU A C 1
ATOM 6822 O O . LEU A 1 854 ? 19.802 -10.453 -0.439 1.00 79.44 854 LEU A O 1
ATOM 6826 N N . PHE A 1 855 ? 17.671 -11.110 -0.696 1.00 69.25 855 PHE A N 1
ATOM 6827 C CA . PHE A 1 855 ? 17.100 -9.870 -1.402 1.00 69.25 855 PHE A CA 1
ATOM 6828 C C . PHE A 1 855 ? 15.627 -9.301 -1.034 1.00 69.25 855 PHE A C 1
ATOM 6830 O O . PHE A 1 855 ? 14.871 -10.120 -0.511 1.00 69.25 855 PHE A O 1
ATOM 6837 N N . LEU A 1 856 ? 15.185 -8.001 -1.332 1.00 51.38 856 LEU A N 1
ATOM 6838 C CA . LEU A 1 856 ? 13.913 -7.199 -0.893 1.00 51.38 856 LEU A CA 1
ATOM 6839 C C . LEU A 1 856 ? 13.146 -6.133 -1.879 1.00 51.38 856 LEU A C 1
ATOM 6841 O O . LEU A 1 856 ? 13.452 -6.173 -3.063 1.00 51.38 856 LEU A O 1
ATOM 6845 N N . HIS A 1 857 ? 12.166 -5.215 -1.488 1.00 36.62 857 HIS A N 1
ATOM 6846 C CA . HIS A 1 857 ? 11.495 -4.085 -2.328 1.00 36.62 857 HIS A CA 1
ATOM 6847 C C . HIS A 1 857 ? 10.557 -2.959 -1.631 1.00 36.62 857 HIS A C 1
ATOM 6849 O O . HIS A 1 857 ? 10.260 -3.182 -0.469 1.00 36.62 857 HIS A O 1
ATOM 6855 N N . ASN A 1 858 ? 9.972 -1.847 -2.257 1.00 25.78 858 ASN A N 1
ATOM 6856 C CA . ASN A 1 858 ? 8.965 -0.806 -1.676 1.00 25.78 858 ASN A CA 1
ATOM 6857 C C . ASN A 1 858 ? 7.865 0.011 -2.572 1.00 25.78 858 ASN A C 1
ATOM 6859 O O . ASN A 1 858 ? 8.111 0.089 -3.760 1.00 25.78 858 ASN A O 1
ATOM 6863 N N . THR A 1 859 ? 6.763 0.716 -2.072 1.00 23.70 859 THR A N 1
ATOM 6864 C CA . THR A 1 859 ? 5.611 1.523 -2.771 1.00 23.70 859 THR A CA 1
ATOM 6865 C C . THR A 1 859 ? 4.789 2.723 -2.075 1.00 23.70 859 THR A C 1
ATOM 6867 O O . THR A 1 859 ? 5.446 3.738 -1.917 1.00 23.70 859 THR A O 1
ATOM 6870 N N . GLY A 1 860 ? 3.417 2.755 -1.822 1.00 29.95 860 GLY A N 1
ATOM 6871 C CA . GLY A 1 860 ? 2.485 3.986 -1.811 1.00 29.95 860 GLY A CA 1
ATOM 6872 C C . GLY A 1 860 ? 1.204 4.331 -0.895 1.00 29.95 860 GLY A C 1
ATOM 6873 O O . GLY A 1 860 ? 1.472 4.719 0.234 1.00 29.95 860 GLY A O 1
ATOM 6874 N N . ASP A 1 861 ? -0.124 4.337 -1.340 1.00 43.97 861 ASP A N 1
ATOM 6875 C CA . ASP A 1 861 ? -1.398 5.064 -0.778 1.00 43.97 861 ASP A CA 1
ATOM 6876 C C . ASP A 1 861 ? -2.865 4.420 -0.420 1.00 43.97 861 ASP A C 1
ATOM 6878 O O . ASP A 1 861 ? -3.262 3.485 -1.104 1.00 43.97 861 ASP A O 1
ATOM 6882 N N . PHE A 1 862 ? -3.733 4.849 0.587 1.00 51.97 862 PHE A N 1
ATOM 6883 C CA . PHE A 1 862 ? -4.472 3.928 1.582 1.00 51.97 862 PHE A CA 1
ATOM 6884 C C . PHE A 1 862 ? -4.994 4.229 3.077 1.00 51.97 862 PHE A C 1
ATOM 6886 O O . PHE A 1 862 ? -4.675 5.239 3.698 1.00 51.97 862 PHE A O 1
ATOM 6893 N N . LYS A 1 863 ? -5.493 3.172 3.803 1.00 70.38 863 LYS A N 1
ATOM 6894 C CA . LYS A 1 863 ? -5.172 2.817 5.242 1.00 70.38 863 LYS A CA 1
ATOM 6895 C C . LYS A 1 863 ? -4.221 1.593 5.431 1.00 70.38 863 LYS A C 1
ATOM 6897 O O . LYS A 1 863 ? -4.597 0.477 5.068 1.00 70.38 863 LYS A O 1
ATOM 6902 N N . PHE A 1 864 ? -3.041 1.709 6.080 1.00 68.19 864 PHE A N 1
ATOM 6903 C CA . PHE A 1 864 ? -2.157 0.542 6.422 1.00 68.19 864 PHE A CA 1
ATOM 6904 C C . PHE A 1 864 ? -2.144 0.194 7.913 1.00 68.19 864 PHE A C 1
ATOM 6906 O O . PHE A 1 864 ? -1.105 0.009 8.544 1.00 68.19 864 PHE A O 1
ATOM 6913 N N . ALA A 1 865 ? -3.336 0.073 8.476 1.00 67.69 865 ALA A N 1
ATOM 6914 C CA . ALA A 1 865 ? -3.568 -0.622 9.730 1.00 67.69 865 ALA A CA 1
ATOM 6915 C C . ALA A 1 865 ? -4.865 -1.419 9.582 1.00 67.69 865 ALA A C 1
ATOM 6917 O O . ALA A 1 865 ? -5.733 -1.043 8.794 1.00 67.69 865 ALA A O 1
ATOM 6918 N N . ARG A 1 866 ? -5.002 -2.515 10.328 1.00 78.06 866 ARG A N 1
ATOM 6919 C CA . ARG A 1 866 ? -6.279 -3.226 10.428 1.00 78.06 866 ARG A CA 1
ATOM 6920 C C . ARG A 1 866 ? -7.249 -2.389 11.266 1.00 78.06 866 ARG A C 1
ATOM 6922 O O . ARG A 1 866 ? -6.838 -1.826 12.281 1.00 78.06 866 ARG A O 1
ATOM 6929 N N . THR A 1 867 ? -8.506 -2.305 10.851 1.00 80.50 867 THR A N 1
ATOM 6930 C CA . THR A 1 867 ? -9.586 -1.633 11.593 1.00 80.50 867 THR A CA 1
ATOM 6931 C C . THR A 1 867 ? -10.602 -2.668 12.087 1.00 80.50 867 THR A C 1
ATOM 6933 O O . THR A 1 867 ? -10.436 -3.862 11.831 1.00 80.50 867 THR A O 1
ATOM 6936 N N . MET A 1 868 ? -11.646 -2.251 12.814 1.00 83.56 868 MET A N 1
ATOM 6937 C CA . MET A 1 868 ? -12.747 -3.176 13.141 1.00 83.56 868 MET A CA 1
ATOM 6938 C C . MET A 1 868 ? -13.540 -3.547 11.877 1.00 83.56 868 MET A C 1
ATOM 6940 O O . MET A 1 868 ? -14.017 -4.675 11.743 1.00 83.56 868 MET A O 1
ATOM 6944 N N . LEU A 1 869 ? -13.668 -2.596 10.946 1.00 85.00 869 LEU A N 1
ATOM 6945 C CA . LEU A 1 869 ? -14.452 -2.734 9.724 1.00 85.00 869 LEU A CA 1
ATOM 6946 C C . LEU A 1 869 ? -13.699 -3.403 8.557 1.00 85.00 869 LEU A C 1
ATOM 6948 O O . LEU A 1 869 ? -14.334 -4.116 7.780 1.00 85.00 869 LEU A O 1
ATOM 6952 N N . LEU A 1 870 ? -12.385 -3.173 8.395 1.00 84.69 870 LEU A N 1
ATOM 6953 C CA . LEU A 1 870 ? -11.629 -3.478 7.164 1.00 84.69 870 LEU A CA 1
ATOM 6954 C C . LEU A 1 870 ? -10.235 -4.091 7.409 1.00 84.69 870 LEU A C 1
ATOM 6956 O O . LEU A 1 870 ? -9.552 -3.809 8.396 1.00 84.69 870 LEU A O 1
ATOM 6960 N N . GLU A 1 871 ? -9.784 -4.906 6.451 1.00 84.19 871 GLU A N 1
ATOM 6961 C CA . GLU A 1 871 ? -8.383 -5.340 6.367 1.00 84.19 871 GLU A CA 1
ATOM 6962 C C . GLU A 1 871 ? -7.480 -4.204 5.844 1.00 84.19 871 GLU A C 1
ATOM 6964 O O . GLU A 1 871 ? -7.947 -3.372 5.056 1.00 84.19 871 GLU A O 1
ATOM 6969 N N . PRO A 1 872 ? -6.184 -4.176 6.222 1.00 74.88 872 PRO A N 1
ATOM 6970 C CA . PRO A 1 872 ? -5.244 -3.176 5.730 1.00 74.88 872 PRO A CA 1
ATOM 6971 C C . PRO A 1 872 ? -5.089 -3.235 4.207 1.00 74.88 872 PRO A C 1
ATOM 6973 O O . PRO A 1 872 ? -5.337 -4.254 3.552 1.00 74.88 872 PRO A O 1
ATOM 6976 N N . ALA A 1 873 ? -4.638 -2.118 3.651 1.00 69.19 873 ALA A N 1
ATOM 6977 C CA . ALA A 1 873 ? -4.476 -1.946 2.221 1.00 69.19 873 ALA A CA 1
ATOM 6978 C C . ALA A 1 873 ? -3.488 -2.944 1.563 1.00 69.19 873 ALA A C 1
ATOM 6980 O O . ALA A 1 873 ? -2.594 -3.503 2.206 1.00 69.19 873 ALA A O 1
ATOM 6981 N N . ALA A 1 874 ? -3.655 -3.181 0.258 1.00 68.12 874 ALA A N 1
ATOM 6982 C CA . ALA A 1 874 ? -2.917 -4.181 -0.523 1.00 68.12 874 ALA A CA 1
ATOM 6983 C C . ALA A 1 874 ? -1.527 -3.729 -1.038 1.00 68.12 874 ALA A C 1
ATOM 6985 O O . ALA A 1 874 ? -1.432 -2.934 -1.962 1.00 68.12 874 ALA A O 1
ATOM 6986 N N . CYS A 1 875 ? -0.442 -4.301 -0.509 1.00 63.00 875 CYS A N 1
ATOM 6987 C CA . CYS A 1 875 ? 0.949 -3.985 -0.881 1.00 63.00 875 CYS A CA 1
ATOM 6988 C C . CYS A 1 875 ? 1.565 -5.008 -1.858 1.00 63.00 875 CYS A C 1
ATOM 6990 O O . CYS A 1 875 ? 2.579 -5.629 -1.531 1.00 63.00 875 CYS A O 1
ATOM 6992 N N . SER A 1 876 ? 0.946 -5.256 -3.019 1.00 67.44 876 SER A N 1
ATOM 6993 C CA . SER A 1 876 ? 1.535 -6.100 -4.081 1.00 67.44 876 SER A CA 1
ATOM 6994 C C . SER A 1 876 ? 0.781 -5.960 -5.406 1.00 67.44 876 SER A C 1
ATOM 6996 O O . SER A 1 876 ? -0.444 -6.109 -5.426 1.00 67.44 876 SER A O 1
ATOM 6998 N N . PHE A 1 877 ? 1.499 -5.695 -6.504 1.00 62.78 877 PHE A N 1
ATOM 6999 C CA . PHE A 1 877 ? 0.924 -5.419 -7.828 1.00 62.78 877 PHE A CA 1
ATOM 7000 C C . PHE A 1 877 ? 1.838 -5.925 -8.956 1.00 62.78 877 PHE A C 1
ATOM 7002 O O . PHE A 1 877 ? 3.032 -6.111 -8.729 1.00 62.78 877 PHE A O 1
ATOM 7009 N N . PRO A 1 878 ? 1.329 -6.123 -10.188 1.00 59.59 878 PRO A N 1
ATOM 7010 C CA . PRO A 1 878 ? 2.146 -6.635 -11.289 1.00 59.59 878 PRO A CA 1
ATOM 7011 C C . PRO A 1 878 ? 3.308 -5.713 -11.685 1.00 59.59 878 PRO A C 1
ATOM 7013 O O . PRO A 1 878 ? 4.412 -6.195 -11.933 1.00 59.59 878 PRO A O 1
ATOM 7016 N N . ARG A 1 879 ? 3.074 -4.393 -11.768 1.00 68.06 879 ARG A N 1
ATOM 7017 C CA . ARG A 1 879 ? 4.080 -3.410 -12.199 1.00 68.06 879 ARG A CA 1
ATOM 7018 C C . ARG A 1 879 ? 3.720 -1.990 -11.754 1.00 68.06 879 ARG A C 1
ATOM 7020 O O . ARG A 1 879 ? 2.544 -1.666 -11.664 1.00 68.06 879 ARG A O 1
ATOM 7027 N N . VAL A 1 880 ? 4.724 -1.147 -11.490 1.00 64.56 880 VAL A N 1
ATOM 7028 C CA . VAL A 1 880 ? 4.555 0.259 -11.074 1.00 64.56 880 VAL A CA 1
ATOM 7029 C C . VAL A 1 880 ? 5.673 1.119 -11.670 1.00 64.56 880 VAL A C 1
ATOM 7031 O O . VAL A 1 880 ? 6.840 0.901 -11.364 1.00 64.56 880 VAL A O 1
ATOM 7034 N N . GLU A 1 881 ? 5.343 2.143 -12.457 1.00 79.00 881 GLU A N 1
ATOM 7035 C CA . GLU A 1 881 ? 6.292 3.198 -12.848 1.00 79.00 881 GLU A CA 1
ATOM 7036 C C . GLU A 1 881 ? 6.035 4.506 -12.100 1.00 79.00 881 GLU A C 1
ATOM 7038 O O . GLU A 1 881 ? 6.977 5.254 -11.831 1.00 79.00 881 GLU A O 1
ATOM 7043 N N . THR A 1 882 ? 4.782 4.814 -11.771 1.00 72.94 882 THR A N 1
ATOM 7044 C CA . THR A 1 882 ? 4.389 6.005 -11.009 1.00 72.94 882 THR A CA 1
ATOM 7045 C C . THR A 1 882 ? 3.512 5.620 -9.825 1.00 72.94 882 THR A C 1
ATOM 7047 O O . THR A 1 882 ? 2.799 4.628 -9.843 1.00 72.94 882 THR A O 1
ATOM 7050 N N . LEU A 1 883 ? 3.593 6.409 -8.770 1.00 78.44 883 LEU A N 1
ATOM 7051 C CA . LEU A 1 883 ? 2.740 6.360 -7.598 1.00 78.44 883 LEU A CA 1
ATOM 7052 C C . LEU A 1 883 ? 2.068 7.726 -7.480 1.00 78.44 883 LEU A C 1
ATOM 7054 O O . LEU A 1 883 ? 2.758 8.736 -7.580 1.00 78.44 883 LEU A O 1
ATOM 7058 N N . ILE A 1 884 ? 0.760 7.748 -7.248 1.00 76.50 884 ILE A N 1
ATOM 7059 C CA . ILE A 1 884 ? 0.027 8.919 -6.754 1.00 76.50 884 ILE A CA 1
ATOM 7060 C C . ILE A 1 884 ? -0.343 8.625 -5.288 1.00 76.50 884 ILE A C 1
ATOM 7062 O O . ILE A 1 884 ? -0.668 7.475 -5.008 1.00 76.50 884 ILE A O 1
ATOM 7066 N N . MET A 1 885 ? -0.249 9.578 -4.350 1.00 71.69 885 MET A N 1
ATOM 7067 C CA . MET A 1 885 ? -0.621 9.313 -2.949 1.00 71.69 885 MET A CA 1
ATOM 7068 C C . MET A 1 885 ? -1.176 10.483 -2.132 1.00 71.69 885 MET A C 1
ATOM 7070 O O . MET A 1 885 ? -0.828 11.635 -2.399 1.00 71.69 885 MET A O 1
ATOM 7074 N N . GLU A 1 886 ? -1.950 10.158 -1.088 1.00 68.50 886 GLU A N 1
ATOM 7075 C CA . GLU A 1 886 ? -2.453 11.082 -0.073 1.00 68.50 886 GLU A CA 1
ATOM 7076 C C . GLU A 1 886 ? -1.343 11.750 0.746 1.00 68.50 886 GLU A C 1
ATOM 7078 O O . GLU A 1 886 ? -0.215 11.263 0.890 1.00 68.50 886 GLU A O 1
ATOM 7083 N N . SER A 1 887 ? -1.712 12.867 1.368 1.00 71.38 887 SER A N 1
ATOM 7084 C CA . SER A 1 887 ? -0.901 13.579 2.350 1.00 71.38 887 SER A CA 1
ATOM 7085 C C . SER A 1 887 ? -1.729 14.259 3.449 1.00 71.38 887 SER A C 1
ATOM 7087 O O . SER A 1 887 ? -1.225 15.142 4.149 1.00 71.38 887 SER A O 1
ATOM 7089 N N . THR A 1 888 ? -2.963 13.792 3.681 1.00 62.38 888 THR A N 1
ATOM 7090 C CA . THR A 1 888 ? -3.891 14.224 4.745 1.00 62.38 888 THR A CA 1
ATOM 7091 C C . THR A 1 888 ? -3.209 14.329 6.113 1.00 62.38 888 THR A C 1
ATOM 7093 O O . THR A 1 888 ? -3.402 15.292 6.860 1.00 62.38 888 THR A O 1
ATOM 7096 N N . TYR A 1 889 ? -2.336 13.359 6.405 1.00 65.50 889 TYR A N 1
ATOM 7097 C CA . TYR A 1 889 ? -1.497 13.272 7.607 1.00 65.50 889 TYR A CA 1
ATOM 7098 C C . TYR A 1 889 ? 0.008 13.382 7.266 1.00 65.50 889 TYR A C 1
ATOM 7100 O O . TYR A 1 889 ? 0.873 12.682 7.797 1.00 65.50 889 TYR A O 1
ATOM 7108 N N . GLY A 1 890 ? 0.321 14.261 6.308 1.00 62.59 890 GLY A N 1
ATOM 7109 C CA . GLY A 1 890 ? 1.647 14.505 5.735 1.00 62.59 890 GLY A CA 1
ATOM 7110 C C . GLY A 1 890 ? 2.584 15.410 6.550 1.00 62.59 890 GLY A C 1
ATOM 7111 O O . GLY A 1 890 ? 3.740 15.590 6.151 1.00 62.59 890 GLY A O 1
ATOM 7112 N N . ALA A 1 891 ? 2.169 15.966 7.691 1.00 71.88 891 ALA A N 1
ATOM 7113 C CA . ALA A 1 891 ? 3.079 16.680 8.588 1.00 71.88 891 ALA A CA 1
ATOM 7114 C C . ALA A 1 891 ? 3.943 15.706 9.423 1.00 71.88 891 ALA A C 1
ATOM 7116 O O . ALA A 1 891 ? 3.549 14.570 9.671 1.00 71.88 891 ALA A O 1
ATOM 7117 N N . PRO A 1 892 ? 5.127 16.121 9.913 1.00 64.56 892 PRO A N 1
ATOM 7118 C CA . PRO A 1 892 ? 5.906 15.334 10.876 1.00 64.56 892 PRO A CA 1
ATOM 7119 C C . PRO A 1 892 ? 5.152 15.007 12.171 1.00 64.56 892 PRO A C 1
ATOM 7121 O O . PRO A 1 892 ? 5.417 13.966 12.766 1.00 64.56 892 PRO A O 1
ATOM 7124 N N . ASP A 1 893 ? 4.233 15.886 12.572 1.00 71.06 893 ASP A N 1
ATOM 7125 C CA . ASP A 1 893 ? 3.497 15.826 13.837 1.00 71.06 893 ASP A CA 1
ATOM 7126 C C . ASP A 1 893 ? 2.135 15.108 13.711 1.00 71.06 893 ASP A C 1
ATOM 7128 O O . ASP A 1 893 ? 1.479 14.858 14.717 1.00 71.06 893 ASP A O 1
ATOM 7132 N N . ASP A 1 894 ? 1.732 14.717 12.492 1.00 68.44 894 ASP A N 1
ATOM 7133 C CA . ASP A 1 894 ? 0.480 14.008 12.163 1.00 68.44 894 ASP A CA 1
ATOM 7134 C C . ASP A 1 894 ? 0.517 12.502 12.559 1.00 68.44 894 ASP A C 1
ATOM 7136 O O . ASP A 1 894 ? 0.074 11.611 11.827 1.00 68.44 894 ASP A O 1
ATOM 7140 N N . VAL A 1 895 ? 1.101 12.195 13.719 1.00 72.44 895 VAL A N 1
ATOM 7141 C CA . VAL A 1 895 ? 1.221 10.838 14.275 1.00 72.44 895 VAL A CA 1
ATOM 7142 C C . VAL A 1 895 ? 0.035 10.547 15.191 1.00 72.44 895 VAL A C 1
ATOM 7144 O O . VAL A 1 895 ? -0.226 11.298 16.128 1.00 72.44 895 VAL A O 1
ATOM 7147 N N . MET A 1 896 ? -0.663 9.435 14.958 1.00 70.50 896 MET A N 1
ATOM 7148 C CA . MET A 1 896 ? -1.806 9.034 15.789 1.00 70.50 896 MET A CA 1
ATOM 7149 C C . MET A 1 896 ? -1.374 8.187 16.994 1.00 70.50 896 MET A C 1
ATOM 7151 O O . MET A 1 896 ? -0.402 7.433 16.929 1.00 70.50 896 MET A O 1
ATOM 7155 N N . SER A 1 897 ? -2.133 8.284 18.088 1.00 70.38 897 SER A N 1
ATOM 7156 C CA . SER A 1 897 ? -2.022 7.371 19.231 1.00 70.38 897 SER A CA 1
ATOM 7157 C C . SER A 1 897 ? -2.427 5.941 18.856 1.00 70.38 897 SER A C 1
ATOM 7159 O O . SER A 1 897 ? -3.149 5.714 17.881 1.00 70.38 897 SER A O 1
ATOM 7161 N N . ASP A 1 898 ? -1.997 4.968 19.660 1.00 74.69 898 ASP A N 1
ATOM 7162 C CA . ASP A 1 898 ? -2.432 3.578 19.540 1.00 74.69 898 ASP A CA 1
ATOM 7163 C C . ASP A 1 898 ? -3.949 3.424 19.734 1.00 74.69 898 ASP A C 1
ATOM 7165 O O . ASP A 1 898 ? -4.610 4.196 20.434 1.00 74.69 898 ASP A O 1
ATOM 7169 N N . ARG A 1 899 ? -4.514 2.401 19.089 1.00 75.19 899 ARG A N 1
ATOM 7170 C CA . ARG A 1 899 ? -5.967 2.255 18.978 1.00 75.19 899 ARG A CA 1
ATOM 7171 C C . ARG A 1 899 ? -6.651 1.967 20.320 1.00 75.19 899 ARG A C 1
ATOM 7173 O O . ARG A 1 899 ? -7.752 2.461 20.539 1.00 75.19 899 ARG A O 1
ATOM 7180 N N . GLU A 1 900 ? -5.988 1.247 21.223 1.00 79.81 900 GLU A N 1
ATOM 7181 C CA . GLU A 1 900 ? -6.496 0.939 22.567 1.00 79.81 900 GLU A CA 1
ATOM 7182 C C . GLU A 1 900 ? -6.646 2.214 23.416 1.00 79.81 900 GLU A C 1
ATOM 7184 O O . GLU A 1 900 ? -7.699 2.440 24.017 1.00 79.81 900 GLU A O 1
ATOM 7189 N N . THR A 1 901 ? -5.655 3.113 23.384 1.00 81.25 901 THR A N 1
ATOM 7190 C CA . THR A 1 901 ? -5.727 4.434 24.033 1.00 81.25 901 THR A CA 1
ATOM 7191 C C . THR A 1 901 ? -6.839 5.310 23.445 1.00 81.25 901 THR A C 1
ATOM 7193 O O . THR A 1 901 ? -7.527 6.023 24.181 1.00 81.25 901 THR A O 1
ATOM 7196 N N . VAL A 1 902 ? -7.049 5.259 22.126 1.00 84.06 902 VAL A N 1
ATOM 7197 C CA . VAL A 1 902 ? -8.084 6.038 21.418 1.00 84.06 902 VAL A CA 1
ATOM 7198 C C . VAL A 1 902 ? -9.494 5.552 21.777 1.00 84.06 902 VAL A C 1
ATOM 7200 O O . VAL A 1 902 ? -10.354 6.358 22.141 1.00 84.06 902 VAL A O 1
ATOM 7203 N N . GLU A 1 903 ? -9.725 4.238 21.753 1.00 87.94 903 GLU A N 1
ATOM 7204 C CA . GLU A 1 903 ? -11.003 3.630 22.148 1.00 87.94 903 GLU A CA 1
ATOM 7205 C C . GLU A 1 903 ? -11.265 3.795 23.652 1.00 87.94 903 GLU A C 1
ATOM 7207 O O . GLU A 1 903 ? -12.374 4.159 24.050 1.00 87.94 903 GLU A O 1
ATOM 7212 N N . GLY A 1 904 ? -10.229 3.670 24.487 1.00 88.31 904 GLY A N 1
ATOM 7213 C CA . GLY A 1 904 ? -10.283 3.990 25.913 1.00 88.31 904 GLY A CA 1
ATOM 7214 C C . GLY A 1 904 ? -10.648 5.453 26.196 1.00 88.31 904 GLY A C 1
ATOM 7215 O O . GLY A 1 904 ? -11.449 5.717 27.099 1.00 88.31 904 GLY A O 1
ATOM 7216 N N . LYS A 1 905 ? -10.143 6.417 25.406 1.00 91.44 905 LYS A N 1
ATOM 7217 C CA . LYS A 1 905 ? -10.547 7.832 25.522 1.00 91.44 905 LYS A CA 1
ATOM 7218 C C . LYS A 1 905 ? -12.035 8.011 25.202 1.00 91.44 905 LYS A C 1
ATOM 7220 O O . LYS A 1 905 ? -12.722 8.705 25.955 1.00 91.44 905 LYS A O 1
ATOM 7225 N N . LEU A 1 906 ? -12.537 7.392 24.128 1.00 93.50 906 LEU A N 1
ATOM 7226 C CA . LEU A 1 906 ? -13.960 7.451 23.772 1.00 93.50 906 LEU A CA 1
ATOM 7227 C C . LEU A 1 906 ? -14.833 6.846 24.880 1.00 93.50 906 LEU A C 1
ATOM 7229 O O . LEU A 1 906 ? -15.761 7.504 25.351 1.00 93.50 906 LEU A O 1
ATOM 7233 N N . ALA A 1 907 ? -14.496 5.639 25.342 1.00 93.12 907 ALA A N 1
ATOM 7234 C CA . ALA A 1 907 ? -15.225 4.941 26.397 1.00 93.12 907 ALA A CA 1
ATOM 7235 C C . ALA A 1 907 ? -15.320 5.771 27.686 1.00 93.12 907 ALA A C 1
ATOM 7237 O O . ALA A 1 907 ? -16.401 5.912 28.263 1.00 93.12 907 ALA A O 1
ATOM 7238 N N . ARG A 1 908 ? -14.206 6.399 28.091 1.00 94.62 908 ARG A N 1
ATOM 7239 C CA . ARG A 1 908 ? -14.168 7.294 29.251 1.00 94.62 908 ARG A CA 1
ATOM 7240 C C . ARG A 1 908 ? -15.108 8.491 29.086 1.00 94.62 908 ARG A C 1
ATOM 7242 O O . ARG A 1 908 ? -15.868 8.775 30.004 1.00 94.62 908 ARG A O 1
ATOM 7249 N N . ILE A 1 909 ? -15.104 9.166 27.931 1.00 95.00 909 ILE A N 1
ATOM 7250 C CA . ILE A 1 909 ? -15.982 10.327 27.685 1.00 95.00 909 ILE A CA 1
ATOM 7251 C C . ILE A 1 909 ? -17.463 9.925 27.716 1.00 95.00 909 ILE A C 1
ATOM 7253 O O . ILE A 1 909 ? -18.277 10.661 28.281 1.00 95.00 909 ILE A O 1
ATOM 7257 N N . VAL A 1 910 ? -17.820 8.767 27.149 1.00 95.81 910 VAL A N 1
ATOM 7258 C CA . VAL A 1 910 ? -19.203 8.262 27.176 1.00 95.81 910 VAL A CA 1
ATOM 7259 C C . VAL A 1 910 ? -19.654 7.996 28.615 1.00 95.81 910 VAL A C 1
ATOM 7261 O O . VAL A 1 910 ? -20.701 8.504 29.018 1.00 95.81 910 VAL A O 1
ATOM 7264 N N . ASN A 1 911 ? -18.839 7.303 29.418 1.00 95.88 911 ASN A N 1
ATOM 7265 C CA . ASN A 1 911 ? -19.146 7.035 30.827 1.00 95.88 911 ASN A CA 1
ATOM 7266 C C . ASN A 1 911 ? -19.238 8.336 31.655 1.00 95.88 911 ASN A C 1
ATOM 7268 O O . ASN A 1 911 ? -20.275 8.586 32.267 1.00 95.88 911 ASN A O 1
ATOM 7272 N N . GLU A 1 912 ? -18.232 9.221 31.582 1.00 96.31 912 GLU A N 1
ATOM 7273 C CA . GLU A 1 912 ? -18.200 10.526 32.279 1.00 96.31 912 GLU A CA 1
ATOM 7274 C C . GLU A 1 912 ? -19.419 11.416 31.953 1.00 96.31 912 GLU A C 1
ATOM 7276 O O . GLU A 1 912 ? -19.830 12.242 32.770 1.00 96.31 912 GLU A O 1
ATOM 7281 N N . THR A 1 913 ? -19.992 11.285 30.750 1.00 96.50 913 THR A N 1
ATOM 7282 C CA . THR A 1 913 ? -21.185 12.037 30.317 1.00 96.50 913 THR A CA 1
ATOM 7283 C C . THR A 1 913 ? -22.474 11.368 30.810 1.00 96.50 913 THR A C 1
ATOM 7285 O O . THR A 1 913 ? -23.368 12.035 31.335 1.00 96.50 913 THR A O 1
ATOM 7288 N N . ALA A 1 914 ? -22.559 10.039 30.709 1.00 94.44 914 ALA A N 1
ATOM 7289 C CA . ALA A 1 914 ? -23.725 9.259 31.123 1.00 94.44 914 ALA A CA 1
ATOM 7290 C C . ALA A 1 914 ? -23.886 9.130 32.652 1.00 94.44 914 ALA A C 1
ATOM 7292 O O . ALA A 1 914 ? -24.986 8.846 33.135 1.00 94.44 914 ALA A O 1
ATOM 7293 N N . GLU A 1 915 ? -22.815 9.337 33.420 1.00 94.69 915 GLU A N 1
ATOM 7294 C CA . GLU A 1 915 ? -22.843 9.490 34.882 1.00 94.69 915 GLU A CA 1
ATOM 7295 C C . GLU A 1 915 ? -23.449 10.836 35.307 1.00 94.69 915 GLU A C 1
ATOM 7297 O O . GLU A 1 915 ? -24.222 10.887 36.260 1.00 94.69 915 GLU A O 1
ATOM 7302 N N . LYS A 1 916 ? -23.192 11.911 34.549 1.00 94.69 916 LYS A N 1
ATOM 7303 C CA . LYS A 1 916 ? -23.775 13.251 34.770 1.00 94.69 916 LYS A CA 1
ATOM 7304 C C . LYS A 1 916 ? -25.239 13.376 34.332 1.00 94.69 916 LYS A C 1
ATOM 7306 O O . LYS A 1 916 ? -25.828 14.449 34.455 1.00 94.69 916 LYS A O 1
ATOM 7311 N N . GLY A 1 917 ? -25.824 12.314 33.780 1.00 94.00 917 GLY A N 1
ATOM 7312 C CA . GLY A 1 917 ? -27.159 12.348 33.184 1.00 94.00 917 GLY A CA 1
ATOM 7313 C C . GLY A 1 917 ? -27.222 13.041 31.812 1.00 94.00 917 GLY A C 1
ATOM 7314 O O . GLY A 1 917 ? -28.317 13.350 31.344 1.00 94.00 917 GLY A O 1
ATOM 7315 N N . GLY A 1 918 ? -26.074 13.311 31.185 1.00 95.06 918 GLY A N 1
ATOM 7316 C CA . GLY A 1 918 ? -25.975 13.985 29.891 1.00 95.06 918 GLY A CA 1
ATOM 7317 C C . GLY A 1 918 ? -26.080 13.047 28.688 1.00 95.06 918 GLY A C 1
ATOM 7318 O O . GLY A 1 918 ? -26.155 11.824 28.818 1.00 95.06 918 GLY A O 1
ATOM 7319 N N . LYS A 1 919 ? -26.065 13.642 27.494 1.00 97.12 919 LYS A N 1
ATOM 7320 C CA . LYS A 1 919 ? -26.141 12.955 26.196 1.00 97.12 919 LYS A CA 1
ATOM 7321 C C . LYS A 1 919 ? -24.877 13.207 25.376 1.00 97.12 919 LYS A C 1
ATOM 7323 O O . LYS A 1 919 ? -24.268 14.274 25.482 1.00 97.12 919 LYS A O 1
ATOM 7328 N N . ILE A 1 920 ? -24.478 12.220 24.577 1.00 97.50 920 ILE A N 1
ATOM 7329 C CA . ILE A 1 920 ? -23.265 12.259 23.757 1.00 97.50 920 ILE A CA 1
ATOM 7330 C C . ILE A 1 920 ? -23.675 12.408 22.289 1.00 97.50 920 ILE A C 1
ATOM 7332 O O . ILE A 1 920 ? -24.174 11.454 21.698 1.00 97.50 920 ILE A O 1
ATOM 7336 N N . LEU A 1 921 ? -23.439 13.575 21.689 1.00 97.12 921 LEU A N 1
ATOM 7337 C CA . LEU A 1 921 ? -23.585 13.784 20.248 1.00 97.12 921 LEU A CA 1
ATOM 7338 C C . LEU A 1 921 ? -22.253 13.488 19.548 1.00 97.12 921 LEU A C 1
ATOM 7340 O O . LEU A 1 921 ? -21.229 14.100 19.858 1.00 97.12 921 LEU A O 1
ATOM 7344 N N . ILE A 1 922 ? -22.277 12.560 18.594 1.00 95.69 922 ILE A N 1
ATOM 7345 C CA . ILE A 1 922 ? -21.125 12.162 17.783 1.00 95.69 922 ILE A CA 1
ATOM 7346 C C . ILE A 1 922 ? -21.468 12.444 16.307 1.00 95.69 922 ILE A C 1
ATOM 7348 O O . ILE A 1 922 ? -22.114 11.613 15.659 1.00 95.69 922 ILE A O 1
ATOM 7352 N N . PRO A 1 923 ? -21.080 13.610 15.751 1.00 91.81 923 PRO A N 1
ATOM 7353 C CA . PRO A 1 923 ? -21.249 13.885 14.328 1.00 91.81 923 PRO A CA 1
ATOM 7354 C C . PRO A 1 923 ? -20.363 12.938 13.509 1.00 91.81 923 PRO A C 1
ATOM 7356 O O . PRO A 1 923 ? -19.163 12.803 13.766 1.00 91.81 923 PRO A O 1
ATOM 7359 N N . THR A 1 924 ? -20.943 12.274 12.508 1.00 88.25 924 THR A N 1
ATOM 7360 C CA . THR A 1 924 ? -20.237 11.303 11.654 1.00 88.25 924 THR A CA 1
ATOM 7361 C C . THR A 1 924 ? -20.602 11.447 10.176 1.00 88.25 924 THR A C 1
ATOM 7363 O O . THR A 1 924 ? -21.653 11.974 9.817 1.00 88.25 924 THR A O 1
ATOM 7366 N N . LEU A 1 925 ? -19.705 10.999 9.294 1.00 81.06 925 LEU A N 1
ATOM 7367 C CA . LEU A 1 925 ? -20.059 10.725 7.901 1.00 81.06 925 LEU A CA 1
ATOM 7368 C C . LEU A 1 925 ? -20.885 9.433 7.856 1.00 81.06 925 LEU A C 1
ATOM 7370 O O . LEU A 1 925 ? -20.593 8.503 8.611 1.00 81.06 925 LEU A O 1
ATOM 7374 N N . ALA A 1 926 ? -21.872 9.366 6.958 1.00 81.19 926 ALA A N 1
ATOM 7375 C CA . ALA A 1 926 ? -22.764 8.210 6.821 1.00 81.19 926 ALA A CA 1
ATOM 7376 C C . ALA A 1 926 ? -22.020 6.891 6.541 1.00 81.19 926 ALA A C 1
ATOM 7378 O O . ALA A 1 926 ? -22.489 5.820 6.925 1.00 81.19 926 ALA A O 1
ATOM 7379 N N . VAL A 1 927 ? -20.859 6.978 5.886 1.00 81.31 927 VAL A N 1
ATOM 7380 C CA . VAL A 1 927 ? -20.051 5.852 5.412 1.00 81.31 927 VAL A CA 1
ATOM 7381 C C . VAL A 1 927 ? -18.684 5.854 6.107 1.00 81.31 927 VAL A C 1
ATOM 7383 O O . VAL A 1 927 ? -18.069 6.900 6.314 1.00 81.31 927 VAL A O 1
ATOM 7386 N N . GLY A 1 928 ? -18.208 4.670 6.497 1.00 78.94 928 GLY A N 1
ATOM 7387 C CA . GLY A 1 928 ? -16.908 4.461 7.131 1.00 78.94 928 GLY A CA 1
ATOM 7388 C C . GLY A 1 928 ? -16.897 4.800 8.620 1.00 78.94 928 GLY A C 1
ATOM 7389 O O . GLY A 1 928 ? -16.808 3.906 9.465 1.00 78.94 928 GLY A O 1
ATOM 7390 N N . ARG A 1 929 ? -16.970 6.094 8.967 1.00 82.00 929 ARG A N 1
ATOM 7391 C CA . ARG A 1 929 ? -16.810 6.537 10.366 1.00 82.00 929 ARG A CA 1
ATOM 7392 C C . ARG A 1 929 ? -17.903 5.996 11.274 1.00 82.00 929 ARG A C 1
ATOM 7394 O O . ARG A 1 929 ? -17.583 5.502 12.354 1.00 82.00 929 ARG A O 1
ATOM 7401 N N . ALA A 1 930 ? -19.162 6.119 10.863 1.00 89.00 930 ALA A N 1
ATOM 7402 C CA . ALA A 1 930 ? -20.287 5.707 11.689 1.00 89.00 930 ALA A CA 1
ATOM 7403 C C . ALA A 1 930 ? -20.222 4.205 12.010 1.00 89.00 930 ALA A C 1
ATOM 7405 O O . ALA A 1 930 ? -20.291 3.831 13.178 1.00 89.00 930 ALA A O 1
ATOM 7406 N N . GLN A 1 931 ? -19.970 3.362 11.003 1.00 92.19 931 GLN A N 1
ATOM 7407 C CA . GLN A 1 931 ? -19.884 1.908 11.165 1.00 92.19 931 GLN A CA 1
ATOM 7408 C C . GLN A 1 931 ? -18.718 1.494 12.076 1.00 92.19 931 GLN A C 1
ATOM 7410 O O . GLN A 1 931 ? -18.906 0.666 12.965 1.00 92.19 931 GLN A O 1
ATOM 7415 N N . GLU A 1 932 ? -17.537 2.104 11.928 1.00 89.38 932 GLU A N 1
ATOM 7416 C CA . GLU A 1 932 ? -16.390 1.844 12.813 1.00 89.38 932 GLU A CA 1
ATOM 7417 C C . GLU A 1 932 ? -16.709 2.204 14.282 1.00 89.38 932 GLU A C 1
ATOM 7419 O O . GLU A 1 932 ? -16.393 1.436 15.189 1.00 89.38 932 GLU A O 1
ATOM 7424 N N . ILE A 1 933 ? -17.390 3.332 14.533 1.00 92.12 933 ILE A N 1
ATOM 7425 C CA . ILE A 1 933 ? -17.791 3.744 15.891 1.00 92.12 933 ILE A CA 1
ATOM 7426 C C . ILE A 1 933 ? -18.903 2.845 16.452 1.00 92.12 933 ILE A C 1
ATOM 7428 O O . ILE A 1 933 ? -18.854 2.498 17.632 1.00 92.12 933 ILE A O 1
ATOM 7432 N N . MET A 1 934 ? -19.862 2.403 15.630 1.00 94.19 934 MET A N 1
ATOM 7433 C CA . MET A 1 934 ? -20.872 1.416 16.034 1.00 94.19 934 MET A CA 1
ATOM 7434 C C . MET A 1 934 ? -20.217 0.114 16.516 1.00 94.19 934 MET A C 1
ATOM 7436 O O . MET A 1 934 ? -20.559 -0.379 17.591 1.00 94.19 934 MET A O 1
ATOM 7440 N N . LEU A 1 935 ? -19.241 -0.422 15.773 1.00 92.62 935 LEU A N 1
ATOM 7441 C CA . LEU A 1 935 ? -18.518 -1.642 16.159 1.00 92.62 935 LEU A CA 1
ATOM 7442 C C . LEU A 1 935 ? -17.795 -1.480 17.506 1.00 92.62 935 LEU A C 1
ATOM 7444 O O . LEU A 1 935 ? -17.890 -2.361 18.363 1.00 92.62 935 LEU A O 1
ATOM 7448 N N . VAL A 1 936 ? -17.133 -0.339 17.719 1.00 92.06 936 VAL A N 1
ATOM 7449 C CA . VAL A 1 936 ? -16.421 -0.027 18.969 1.00 92.06 936 VAL A CA 1
ATOM 7450 C C . VAL A 1 936 ? -17.382 0.109 20.150 1.00 92.06 936 VAL A C 1
ATOM 7452 O O . VAL A 1 936 ? -17.190 -0.567 21.160 1.00 92.06 936 VAL A O 1
ATOM 7455 N N . LEU A 1 937 ? -18.441 0.919 20.031 1.00 93.94 937 LEU A N 1
ATOM 7456 C CA . LEU A 1 937 ? -19.420 1.116 21.109 1.00 93.94 937 LEU A CA 1
ATOM 7457 C C . LEU A 1 937 ? -20.108 -0.202 21.496 1.00 93.94 937 LEU A C 1
ATOM 7459 O O . LEU A 1 937 ? -20.189 -0.525 22.678 1.00 93.94 937 LEU A O 1
ATOM 7463 N N . ASN A 1 938 ? -20.533 -0.999 20.511 1.00 94.00 938 ASN A N 1
ATOM 7464 C CA . ASN A 1 938 ? -21.150 -2.311 20.722 1.00 94.00 938 ASN A CA 1
ATOM 7465 C C . ASN A 1 938 ? -20.206 -3.293 21.440 1.00 94.00 938 ASN A C 1
ATOM 7467 O O . ASN A 1 938 ? -20.609 -3.939 22.409 1.00 94.00 938 ASN A O 1
ATOM 7471 N N . SER A 1 939 ? -18.943 -3.372 21.002 1.00 91.50 939 SER A N 1
ATOM 7472 C CA . SER A 1 939 ? -17.915 -4.207 21.637 1.00 91.50 939 SER A CA 1
ATOM 7473 C C . SER A 1 939 ? -17.682 -3.792 23.095 1.00 91.50 939 SER A C 1
ATOM 7475 O O . SER A 1 939 ? -17.803 -4.608 24.009 1.00 91.50 939 SER A O 1
ATOM 7477 N N . TYR A 1 940 ? -17.452 -2.500 23.339 1.00 93.62 940 TYR A N 1
ATOM 7478 C CA . TYR A 1 940 ? -17.167 -1.978 24.676 1.00 93.62 940 TYR A CA 1
ATOM 7479 C C . TYR A 1 940 ? -18.378 -2.040 25.623 1.00 93.62 940 TYR A C 1
ATOM 7481 O O . TYR A 1 940 ? -18.183 -2.244 26.822 1.00 93.62 940 TYR A O 1
ATOM 7489 N N . MET A 1 941 ? -19.616 -1.922 25.127 1.00 94.06 941 MET A N 1
ATOM 7490 C CA . MET A 1 941 ? -20.824 -2.162 25.934 1.00 94.06 941 MET A CA 1
ATOM 7491 C C . MET A 1 941 ? -20.982 -3.647 26.287 1.00 94.06 941 MET A C 1
ATOM 7493 O O . MET A 1 941 ? -21.175 -3.972 27.455 1.00 94.06 941 MET A O 1
ATOM 7497 N N . LYS A 1 942 ? -20.810 -4.574 25.330 1.00 91.00 942 LYS A N 1
ATOM 7498 C CA . LYS A 1 942 ? -20.854 -6.029 25.606 1.00 91.00 942 LYS A CA 1
ATOM 7499 C C . LYS A 1 942 ? -19.771 -6.482 26.586 1.00 91.00 942 LYS A C 1
ATOM 7501 O O . LYS A 1 942 ? -20.031 -7.337 27.429 1.00 91.00 942 LYS A O 1
ATOM 7506 N N . ASN A 1 943 ? -18.599 -5.853 26.537 1.00 91.75 943 ASN A N 1
ATOM 7507 C CA . ASN A 1 943 ? -17.505 -6.071 27.485 1.00 91.75 943 ASN A CA 1
ATOM 7508 C C . ASN A 1 943 ? -17.666 -5.292 28.809 1.00 91.75 943 ASN A C 1
ATOM 7510 O O . ASN A 1 943 ? -16.800 -5.389 29.677 1.00 91.75 943 ASN A O 1
ATOM 7514 N N . LYS A 1 944 ? -18.747 -4.513 28.978 1.00 91.00 944 LYS A N 1
ATOM 7515 C CA . LYS A 1 944 ? -19.050 -3.673 30.158 1.00 91.00 944 LYS A CA 1
ATOM 7516 C C . LYS A 1 944 ? -17.983 -2.619 30.488 1.00 91.00 944 LYS A C 1
ATOM 7518 O O . LYS A 1 944 ? -17.873 -2.160 31.622 1.00 91.00 944 LYS A O 1
ATOM 7523 N N . GLN A 1 945 ? -17.213 -2.215 29.478 1.00 90.50 945 GLN A N 1
ATOM 7524 C CA . GLN A 1 945 ? -16.239 -1.120 29.527 1.00 90.50 945 GLN A CA 1
ATOM 7525 C C . GLN A 1 945 ? -16.911 0.241 29.270 1.00 90.50 945 GLN A C 1
ATOM 7527 O O . GLN A 1 945 ? -16.447 1.272 29.759 1.00 90.50 945 GLN A O 1
ATOM 7532 N N . ILE A 1 946 ? -18.023 0.244 28.530 1.00 93.19 946 ILE A N 1
ATOM 7533 C CA . ILE A 1 946 ? -18.964 1.363 28.419 1.00 93.19 946 ILE A CA 1
ATOM 7534 C C . ILE A 1 946 ? -20.278 0.956 29.093 1.00 93.19 946 ILE A C 1
ATOM 7536 O O . ILE A 1 946 ? -20.723 -0.184 28.953 1.00 93.19 946 ILE A O 1
ATOM 7540 N N . LYS A 1 947 ? -20.898 1.888 29.822 1.00 89.81 947 LYS A N 1
ATOM 7541 C CA . LYS A 1 947 ? -22.241 1.724 30.392 1.00 89.81 947 LYS A CA 1
ATOM 7542 C C . LYS A 1 947 ? -23.253 1.440 29.277 1.00 89.81 947 LYS A C 1
ATOM 7544 O O . LYS A 1 947 ? -23.290 2.163 28.288 1.00 89.81 947 LYS A O 1
ATOM 7549 N N . GLU A 1 948 ? -24.087 0.420 29.453 1.00 93.44 948 GLU A N 1
ATOM 7550 C CA . GLU A 1 948 ? -25.143 0.075 28.494 1.00 93.44 948 GLU A CA 1
ATOM 7551 C C . GLU A 1 948 ? -26.147 1.243 28.376 1.00 93.44 948 GLU A C 1
ATOM 7553 O O . GLU A 1 948 ? -26.697 1.715 29.377 1.00 93.44 948 GLU A O 1
ATOM 7558 N N . LEU A 1 949 ? -26.313 1.764 27.156 1.00 93.81 949 LEU A N 1
ATOM 7559 C CA . LEU A 1 949 ? -27.069 2.979 26.825 1.00 93.81 949 LEU A CA 1
ATOM 7560 C C . LEU A 1 949 ? -27.699 2.823 25.431 1.00 93.81 949 LEU A C 1
ATOM 7562 O O . LEU A 1 949 ? -27.086 2.184 24.575 1.00 93.81 949 LEU A O 1
ATOM 7566 N N . PRO A 1 950 ? -28.855 3.453 25.151 1.00 95.25 950 PRO A N 1
ATOM 7567 C CA . PRO A 1 950 ? -29.368 3.538 23.790 1.00 95.25 950 PRO A CA 1
ATOM 7568 C C . PRO A 1 950 ? -28.440 4.396 22.914 1.00 95.25 950 PRO A C 1
ATOM 7570 O O . PRO A 1 950 ? -27.991 5.477 23.315 1.00 95.25 950 PRO A O 1
ATOM 7573 N N . ILE A 1 951 ? -28.180 3.905 21.706 1.00 96.44 951 ILE A N 1
ATOM 7574 C CA . ILE A 1 951 ? -27.408 4.552 20.648 1.00 96.44 951 ILE A CA 1
ATOM 7575 C C . ILE A 1 951 ? -28.382 4.880 19.513 1.00 96.44 951 ILE A C 1
ATOM 7577 O O . ILE A 1 951 ? -28.735 4.021 18.704 1.00 96.44 951 ILE A O 1
ATOM 7581 N N . TYR A 1 952 ? -28.825 6.132 19.460 1.00 96.25 952 TYR A N 1
ATOM 7582 C CA . TYR A 1 952 ? -29.685 6.622 18.389 1.00 96.25 952 TYR A CA 1
ATOM 7583 C C . TYR A 1 952 ? -28.873 6.874 17.118 1.00 96.25 952 TYR A C 1
ATOM 7585 O O . TYR A 1 952 ? -27.762 7.403 17.184 1.00 96.25 952 TYR A O 1
ATOM 7593 N N . ILE A 1 953 ? -29.437 6.506 15.970 1.00 93.88 953 ILE A N 1
ATOM 7594 C CA . ILE A 1 953 ? -28.827 6.640 14.645 1.00 93.88 953 ILE A CA 1
ATOM 7595 C C . ILE A 1 953 ? -29.771 7.455 13.758 1.00 93.88 953 ILE A C 1
ATOM 7597 O O . ILE A 1 953 ? -30.897 7.023 13.513 1.00 93.88 953 ILE A O 1
ATOM 7601 N N . GLU A 1 954 ? -29.321 8.606 13.252 1.00 90.00 954 GLU A N 1
ATOM 7602 C CA . GLU A 1 954 ? -30.106 9.437 12.327 1.00 90.00 954 GLU A CA 1
ATOM 7603 C C . GLU A 1 954 ? -29.301 9.885 11.091 1.00 90.00 954 GLU A C 1
ATOM 7605 O O . GLU A 1 954 ? -28.084 10.089 11.139 1.00 90.00 954 GLU A O 1
ATOM 7610 N N . GLY A 1 955 ? -30.004 10.060 9.970 1.00 84.56 955 GLY A N 1
ATOM 7611 C CA . GLY A 1 955 ? -29.429 10.328 8.654 1.00 84.56 955 GLY A CA 1
ATOM 7612 C C . GLY A 1 955 ? -29.049 9.037 7.930 1.00 84.56 955 GLY A C 1
ATOM 7613 O O . GLY A 1 955 ? -29.402 7.936 8.354 1.00 84.56 955 GLY A O 1
ATOM 7614 N N . MET A 1 956 ? -28.288 9.157 6.841 1.00 86.06 956 MET A N 1
ATOM 7615 C CA . MET A 1 956 ? -27.982 8.041 5.930 1.00 86.06 956 MET A CA 1
ATOM 7616 C C . MET A 1 956 ? -27.098 6.923 6.521 1.00 86.06 956 MET A C 1
ATOM 7618 O O . MET A 1 956 ? -26.719 5.999 5.806 1.00 86.06 956 MET A O 1
ATOM 7622 N N . ILE A 1 957 ? -26.769 6.966 7.818 1.00 90.38 957 ILE A N 1
ATOM 7623 C CA . ILE A 1 957 ? -25.970 5.944 8.514 1.00 90.38 957 ILE A CA 1
ATOM 7624 C C . ILE A 1 957 ? -26.659 4.573 8.474 1.00 90.38 957 ILE A C 1
ATOM 7626 O O . ILE A 1 957 ? -25.986 3.563 8.270 1.00 90.38 957 ILE A O 1
ATOM 7630 N N . SER A 1 958 ? -27.980 4.511 8.661 1.00 90.38 958 SER A N 1
ATOM 7631 C CA . SER A 1 958 ? -28.734 3.248 8.678 1.00 90.38 958 SER A CA 1
ATOM 7632 C C . SER A 1 958 ? -28.733 2.570 7.301 1.00 90.38 958 SER A C 1
ATOM 7634 O O . SER A 1 958 ? -28.339 1.411 7.182 1.00 90.38 958 SER A O 1
ATOM 7636 N N . GLU A 1 959 ? -29.065 3.325 6.253 1.00 90.62 959 GLU A N 1
ATOM 7637 C CA . GLU A 1 959 ? -29.045 2.899 4.847 1.00 90.62 959 GLU A CA 1
ATOM 7638 C C . GLU A 1 959 ? -27.624 2.513 4.388 1.00 90.62 959 GLU A C 1
ATOM 7640 O O . GLU A 1 959 ? -27.417 1.430 3.838 1.00 90.62 959 GLU A O 1
ATOM 7645 N N . ALA A 1 960 ? -26.608 3.321 4.717 1.00 91.56 960 ALA A N 1
ATOM 7646 C CA . ALA A 1 960 ? -25.207 2.973 4.484 1.00 91.56 960 ALA A CA 1
ATOM 7647 C C . ALA A 1 960 ? -24.807 1.667 5.190 1.00 91.56 960 ALA A C 1
ATOM 7649 O O . ALA A 1 960 ? -24.076 0.853 4.626 1.00 91.56 960 ALA A O 1
ATOM 7650 N N . THR A 1 961 ? -25.283 1.436 6.415 1.00 92.25 961 THR A N 1
ATOM 7651 C CA . THR A 1 961 ? -24.987 0.213 7.177 1.00 92.25 961 THR A CA 1
ATOM 7652 C C . THR A 1 961 ? -25.692 -1.009 6.586 1.00 92.25 961 THR A C 1
ATOM 7654 O O . THR A 1 961 ? -25.083 -2.077 6.525 1.00 92.25 961 THR A O 1
ATOM 7657 N N . ALA A 1 962 ? -26.909 -0.861 6.052 1.00 91.31 962 ALA A N 1
ATOM 7658 C CA . ALA A 1 962 ? -27.563 -1.921 5.286 1.00 91.31 962 ALA A CA 1
ATOM 7659 C C . ALA A 1 962 ? -26.707 -2.343 4.079 1.00 91.31 962 ALA A C 1
ATOM 7661 O O . ALA A 1 962 ? -26.415 -3.531 3.918 1.00 91.31 962 ALA A O 1
ATOM 7662 N N . ILE A 1 963 ? -26.179 -1.374 3.321 1.00 91.31 963 ILE A N 1
ATOM 7663 C CA . ILE A 1 963 ? -25.256 -1.622 2.200 1.00 91.31 963 ILE A CA 1
ATOM 7664 C C . ILE A 1 963 ? -23.974 -2.342 2.667 1.00 91.31 963 ILE A C 1
ATOM 7666 O O . ILE A 1 963 ? -23.541 -3.291 2.013 1.00 91.31 963 ILE A O 1
ATOM 7670 N N . HIS A 1 964 ? -23.399 -1.993 3.827 1.00 90.62 964 HIS A N 1
ATOM 7671 C CA . HIS A 1 964 ? -22.257 -2.744 4.384 1.00 90.62 964 HIS A CA 1
ATOM 7672 C C . HIS A 1 964 ? -22.605 -4.218 4.665 1.00 90.62 964 HIS A C 1
ATOM 7674 O O . HIS A 1 964 ? -21.771 -5.095 4.442 1.00 90.62 964 HIS A O 1
ATOM 7680 N N . THR A 1 965 ? -23.828 -4.515 5.123 1.00 88.75 965 THR A N 1
ATOM 7681 C CA . THR A 1 965 ? -24.273 -5.902 5.368 1.00 88.75 965 THR A CA 1
ATOM 7682 C C . THR A 1 965 ? -24.634 -6.675 4.094 1.00 88.75 965 THR A C 1
ATOM 7684 O O . THR A 1 965 ? -24.655 -7.904 4.132 1.00 88.75 965 THR A O 1
ATOM 7687 N N . ALA A 1 966 ? -24.867 -5.982 2.973 1.00 87.94 966 ALA A N 1
ATOM 7688 C CA . ALA A 1 966 ? -25.116 -6.583 1.661 1.00 87.94 966 ALA A CA 1
ATOM 7689 C C . ALA A 1 966 ? -23.830 -6.985 0.910 1.00 87.94 966 ALA A C 1
ATOM 7691 O O . ALA A 1 966 ? -23.877 -7.886 0.074 1.00 87.94 966 ALA A O 1
ATOM 7692 N N . TYR A 1 967 ? -22.681 -6.381 1.245 1.00 89.50 967 TYR A N 1
ATOM 7693 C CA . TYR A 1 967 ? -21.368 -6.683 0.647 1.00 89.50 967 TYR A CA 1
ATOM 7694 C C . TYR A 1 967 ? -20.330 -7.216 1.662 1.00 89.50 967 TYR A C 1
ATOM 7696 O O . TYR A 1 967 ? -19.212 -6.689 1.757 1.00 89.50 967 TYR A O 1
ATOM 7704 N N . PRO A 1 968 ? -20.653 -8.256 2.457 1.00 86.56 968 PRO A N 1
ATOM 7705 C CA . PRO A 1 968 ? -19.806 -8.712 3.556 1.00 86.56 968 PRO A CA 1
ATOM 7706 C C . PRO A 1 968 ? -18.450 -9.265 3.097 1.00 86.56 968 PRO A C 1
ATOM 7708 O O . PRO A 1 968 ? -17.528 -9.343 3.906 1.00 86.56 968 PRO A O 1
ATOM 7711 N N . GLU A 1 969 ? -18.273 -9.633 1.823 1.00 85.00 969 GLU A N 1
ATOM 7712 C CA . GLU A 1 969 ? -16.983 -10.072 1.287 1.00 85.00 969 GLU A CA 1
ATOM 7713 C C . GLU A 1 969 ? -15.903 -8.977 1.308 1.00 85.00 969 GLU A C 1
ATOM 7715 O O . GLU A 1 969 ? -14.721 -9.317 1.417 1.00 85.00 969 GLU A O 1
ATOM 7720 N N . TYR A 1 970 ? -16.311 -7.700 1.295 1.00 85.94 970 TYR A N 1
ATOM 7721 C CA . TYR A 1 970 ? -15.450 -6.512 1.368 1.00 85.94 970 TYR A CA 1
ATOM 7722 C C . TYR A 1 970 ? -15.101 -6.073 2.808 1.00 85.94 970 TYR A C 1
ATOM 7724 O O . TYR A 1 970 ? -14.329 -5.130 2.981 1.00 85.94 970 TYR A O 1
ATOM 7732 N N . LEU A 1 971 ? -15.647 -6.733 3.838 1.00 88.44 971 LEU A N 1
ATOM 7733 C CA . LEU A 1 971 ? -15.377 -6.435 5.251 1.00 88.44 971 LEU A CA 1
ATOM 7734 C C . LEU A 1 971 ? -14.155 -7.197 5.797 1.00 88.44 971 LEU A C 1
ATOM 7736 O O . LEU A 1 971 ? -13.738 -8.223 5.248 1.00 88.44 971 LEU A O 1
ATOM 7740 N N . ALA A 1 972 ? -13.617 -6.721 6.928 1.00 84.56 972 ALA A N 1
ATOM 7741 C CA . ALA A 1 972 ? -12.604 -7.419 7.720 1.00 84.56 972 ALA A CA 1
ATOM 7742 C C . ALA A 1 972 ? -13.011 -8.872 7.987 1.00 84.56 972 ALA A C 1
ATOM 7744 O O . ALA A 1 972 ? -14.181 -9.167 8.255 1.00 84.56 972 ALA A O 1
ATOM 7745 N N . ARG A 1 973 ? -12.035 -9.786 7.960 1.00 84.38 973 ARG A N 1
ATOM 7746 C CA . ARG A 1 973 ? -12.264 -11.232 8.062 1.00 84.38 973 ARG A CA 1
ATOM 7747 C C . ARG A 1 973 ? -13.127 -11.595 9.269 1.00 84.38 973 ARG A C 1
ATOM 7749 O O . ARG A 1 973 ? -14.055 -12.385 9.127 1.00 84.38 973 ARG A O 1
ATOM 7756 N N . ASP A 1 974 ? -12.841 -11.009 10.423 1.00 83.31 974 ASP A N 1
ATOM 7757 C CA . ASP A 1 974 ? -13.450 -11.394 11.698 1.00 83.31 974 ASP A CA 1
ATOM 7758 C C . ASP A 1 974 ? -14.912 -10.923 11.784 1.00 83.31 974 ASP A C 1
ATOM 7760 O O . ASP A 1 974 ? -15.755 -11.609 12.364 1.00 83.31 974 ASP A O 1
ATOM 7764 N N . LEU A 1 975 ? -15.226 -9.778 11.165 1.00 86.25 975 LEU A N 1
ATOM 7765 C CA . LEU A 1 975 ? -16.578 -9.229 11.027 1.00 86.25 975 LEU A CA 1
ATOM 7766 C C . LEU A 1 975 ? -17.381 -10.003 9.969 1.00 86.25 975 LEU A C 1
ATOM 7768 O O . LEU A 1 975 ? -18.515 -10.413 10.218 1.00 86.25 975 LEU A O 1
ATOM 7772 N N . ARG A 1 976 ? -16.758 -10.294 8.822 1.00 87.06 976 ARG A N 1
ATOM 7773 C CA . ARG A 1 976 ? -17.320 -11.141 7.764 1.00 87.06 976 ARG A CA 1
ATOM 7774 C C . ARG A 1 976 ? -17.658 -12.544 8.271 1.00 87.06 976 ARG A C 1
ATOM 7776 O O . ARG A 1 976 ? -18.719 -13.065 7.946 1.00 87.06 976 ARG A O 1
ATOM 7783 N N . GLU A 1 977 ? -16.791 -13.157 9.078 1.00 84.50 977 GLU A N 1
ATOM 7784 C CA . GLU A 1 977 ? -17.047 -14.477 9.669 1.00 84.50 977 GLU A CA 1
ATOM 7785 C C . GLU A 1 977 ? -18.183 -14.459 10.705 1.00 84.50 977 GLU A C 1
ATOM 7787 O O . GLU A 1 977 ? -18.888 -15.458 10.837 1.00 84.50 977 GLU A O 1
ATOM 7792 N N . GLN A 1 978 ? -18.401 -13.345 11.414 1.00 84.12 978 GLN A N 1
ATOM 7793 C CA . GLN A 1 978 ? -19.563 -13.176 12.296 1.00 84.12 978 GLN A CA 1
ATOM 7794 C C . GLN A 1 978 ? -20.870 -13.104 11.490 1.00 84.12 978 GLN A C 1
ATOM 7796 O O . GLN A 1 978 ? -21.768 -13.917 11.718 1.00 84.12 978 GLN A O 1
ATOM 7801 N N . ILE A 1 979 ? -20.928 -12.211 10.494 1.00 82.75 979 ILE A N 1
ATOM 7802 C CA . ILE A 1 979 ? -22.128 -11.958 9.679 1.00 82.75 979 ILE A CA 1
ATOM 7803 C C . ILE A 1 979 ? -22.493 -13.161 8.786 1.00 82.75 979 ILE A C 1
ATOM 7805 O O . ILE A 1 979 ? -23.673 -13.442 8.601 1.00 82.75 979 ILE A O 1
ATOM 7809 N N . LEU A 1 980 ? -21.512 -13.884 8.227 1.00 75.94 980 LEU A N 1
ATOM 7810 C CA . LEU A 1 980 ? -21.777 -14.983 7.283 1.00 75.94 980 LEU A CA 1
ATOM 7811 C C . LEU A 1 980 ? -21.869 -16.381 7.912 1.00 75.94 980 LEU A C 1
ATOM 7813 O O . LEU A 1 980 ? -22.518 -17.247 7.326 1.00 75.94 980 LEU A O 1
ATOM 7817 N N . TYR A 1 981 ? -21.210 -16.654 9.041 1.00 77.19 981 TYR A N 1
ATOM 7818 C CA . TYR A 1 981 ? -21.083 -18.036 9.546 1.00 77.19 981 TYR A CA 1
ATOM 7819 C C . TYR A 1 981 ? -21.512 -18.235 11.000 1.00 77.19 981 TYR A C 1
ATOM 7821 O O . TYR A 1 981 ? -21.512 -19.372 11.470 1.00 77.19 981 TYR A O 1
ATOM 7829 N N . LYS A 1 982 ? -21.856 -17.163 11.720 1.00 75.56 982 LYS A N 1
ATOM 7830 C CA . LYS A 1 982 ? -22.304 -17.233 13.122 1.00 75.56 982 LYS A CA 1
ATOM 7831 C C . LYS A 1 982 ? -23.708 -16.657 13.321 1.00 75.56 982 LYS A C 1
ATOM 7833 O O . LYS A 1 982 ? -24.196 -16.693 14.443 1.00 75.56 982 LYS A O 1
ATOM 7838 N N . ASP A 1 983 ? -24.302 -16.091 12.266 1.00 70.69 983 ASP A N 1
ATOM 7839 C CA . ASP A 1 983 ? -25.539 -15.294 12.269 1.00 70.69 983 ASP A CA 1
ATOM 7840 C C . ASP A 1 983 ? -25.580 -14.222 13.384 1.00 70.69 983 ASP A C 1
ATOM 7842 O O . ASP A 1 983 ? -26.634 -13.793 13.847 1.00 70.69 983 ASP A O 1
ATOM 7846 N N . VAL A 1 984 ? -24.397 -13.738 13.783 1.00 81.31 984 VAL A N 1
ATOM 7847 C CA . VAL A 1 984 ? -24.219 -12.597 14.684 1.00 81.31 984 VAL A CA 1
ATOM 7848 C C . VAL A 1 984 ? -23.860 -11.402 13.818 1.00 81.31 984 VAL A C 1
ATOM 7850 O O . VAL A 1 984 ? -22.742 -11.313 13.315 1.00 81.31 984 VAL A O 1
ATOM 7853 N N . ASN A 1 985 ? -24.793 -10.469 13.654 1.00 85.75 985 ASN A N 1
ATOM 7854 C CA . ASN A 1 985 ? -24.534 -9.199 12.988 1.00 85.75 985 ASN A CA 1
ATOM 7855 C C . ASN A 1 985 ? -24.298 -8.095 14.034 1.00 85.75 985 ASN A C 1
ATOM 7857 O O . ASN A 1 985 ? -25.252 -7.669 14.687 1.00 85.75 985 ASN A O 1
ATOM 7861 N N . PRO A 1 986 ? -23.062 -7.584 14.202 1.00 88.38 986 PRO A N 1
ATOM 7862 C CA . PRO A 1 986 ? -22.786 -6.524 15.167 1.00 88.38 986 PRO A CA 1
ATOM 7863 C C . PRO A 1 986 ? -23.602 -5.245 14.943 1.00 88.38 986 PRO A C 1
ATOM 7865 O O . PRO A 1 986 ? -23.858 -4.535 15.909 1.00 88.38 986 PRO A O 1
ATOM 7868 N N . PHE A 1 987 ? -24.048 -4.961 13.717 1.00 90.50 987 PHE A N 1
ATOM 7869 C CA . PHE A 1 987 ? -24.858 -3.779 13.405 1.00 90.50 987 PHE A CA 1
ATOM 7870 C C . PHE A 1 987 ? -26.339 -3.911 13.808 1.00 90.50 987 PHE A C 1
ATOM 7872 O O . PHE A 1 987 ? -27.050 -2.913 13.810 1.00 90.50 987 PHE A O 1
ATOM 7879 N N . GLN A 1 988 ? -26.801 -5.111 14.179 1.00 88.12 988 GLN A N 1
ATOM 7880 C CA . GLN A 1 988 ? -28.174 -5.399 14.630 1.00 88.12 988 GLN A CA 1
ATOM 7881 C C . GLN A 1 988 ? -28.240 -5.671 16.146 1.00 88.12 988 GLN A C 1
ATOM 7883 O O . GLN A 1 988 ? -29.052 -6.463 16.609 1.00 88.12 988 GLN A O 1
ATOM 7888 N N . SER A 1 989 ? -27.352 -5.055 16.933 1.00 89.62 989 SER A N 1
ATOM 7889 C CA . SER A 1 989 ? -27.386 -5.170 18.397 1.00 89.62 989 SER A CA 1
ATOM 7890 C C . SER A 1 989 ? -28.483 -4.295 19.007 1.00 89.62 989 SER A C 1
ATOM 7892 O O . SER A 1 989 ? -28.640 -3.153 18.585 1.00 89.62 989 SER A O 1
ATOM 7894 N N . ASP A 1 990 ? -29.129 -4.770 20.077 1.00 89.25 990 ASP A N 1
ATOM 7895 C CA . ASP A 1 990 ? -30.269 -4.108 20.751 1.00 89.25 990 ASP A CA 1
ATOM 7896 C C . ASP A 1 990 ? -29.983 -2.694 21.298 1.00 89.25 990 ASP A C 1
ATOM 7898 O O . ASP A 1 990 ? -30.896 -1.966 21.677 1.00 89.25 990 ASP A O 1
ATOM 7902 N N . TYR A 1 991 ? -28.711 -2.285 21.345 1.00 93.25 991 TYR A N 1
ATOM 7903 C CA . TYR A 1 991 ? -28.307 -0.925 21.701 1.00 93.25 991 TYR A CA 1
ATOM 7904 C C . TYR A 1 991 ? -28.615 0.105 20.603 1.00 93.25 991 TYR A C 1
ATOM 7906 O O . TYR A 1 991 ? -28.628 1.296 20.903 1.00 93.25 991 TYR A O 1
ATOM 7914 N N . PHE A 1 992 ? -28.816 -0.309 19.347 1.00 94.38 992 PHE A N 1
ATOM 7915 C CA . PHE A 1 992 ? -29.015 0.603 18.219 1.00 94.38 992 PHE A CA 1
ATOM 7916 C C . PHE A 1 992 ? -30.494 0.871 17.937 1.00 94.38 992 PHE A C 1
ATOM 7918 O O . PHE A 1 992 ? -31.276 -0.055 17.732 1.00 94.38 992 PHE A O 1
ATOM 7925 N N . THR A 1 993 ? -30.846 2.152 17.821 1.00 93.94 993 THR A N 1
ATOM 7926 C CA . THR A 1 993 ? -32.201 2.604 17.478 1.00 93.94 993 THR A CA 1
ATOM 7927 C C . THR A 1 993 ? -32.136 3.596 16.322 1.00 93.94 993 THR A C 1
ATOM 7929 O O . THR A 1 993 ? -31.614 4.700 16.478 1.00 93.94 993 THR A O 1
ATOM 7932 N N . ASN A 1 994 ? -32.683 3.229 15.163 1.00 91.44 994 ASN A N 1
ATOM 7933 C CA . ASN A 1 994 ? -32.840 4.163 14.047 1.00 91.44 994 ASN A CA 1
ATOM 7934 C C . ASN A 1 994 ? -33.900 5.226 14.387 1.00 91.44 994 ASN A C 1
ATOM 7936 O O . ASN A 1 994 ? -34.909 4.923 15.025 1.00 91.44 994 ASN A O 1
ATOM 7940 N N . VAL A 1 995 ? -33.671 6.466 13.959 1.00 91.50 995 VAL A N 1
ATOM 7941 C CA . VAL A 1 995 ? -34.597 7.592 14.137 1.00 91.50 995 VAL A CA 1
ATOM 7942 C C . VAL A 1 995 ? -35.218 7.925 12.783 1.00 91.50 995 VAL A C 1
ATOM 7944 O O . VAL A 1 995 ? -34.618 8.618 11.967 1.00 91.50 995 VAL A O 1
ATOM 7947 N N . ASP A 1 996 ? -36.420 7.406 12.532 1.00 80.69 996 ASP A N 1
ATOM 7948 C CA . ASP A 1 996 ? -37.077 7.527 11.221 1.00 80.69 996 ASP A CA 1
ATOM 7949 C C . ASP A 1 996 ? -37.783 8.877 10.992 1.00 80.69 996 ASP A C 1
ATOM 7951 O O . ASP A 1 996 ? -38.084 9.219 9.847 1.00 80.69 996 ASP A O 1
ATOM 7955 N N . HIS A 1 997 ? -38.067 9.658 12.047 1.00 84.50 997 HIS A N 1
ATOM 7956 C CA . HIS A 1 997 ? -38.806 10.919 11.926 1.00 84.50 997 HIS A CA 1
ATOM 7957 C C . HIS A 1 997 ? -38.240 12.066 12.798 1.00 84.50 997 HIS A C 1
ATOM 7959 O O . HIS A 1 997 ? -38.067 11.894 14.009 1.00 84.50 997 HIS A O 1
ATOM 7965 N N . PRO A 1 998 ? -38.030 13.284 12.245 1.00 82.88 998 PRO A N 1
ATOM 7966 C CA . PRO A 1 998 ? -37.436 14.413 12.974 1.00 82.88 998 PRO A CA 1
ATOM 7967 C C . PRO A 1 998 ? -38.163 14.866 14.251 1.00 82.88 998 PRO A C 1
ATOM 7969 O O . PRO A 1 998 ? -37.554 15.532 15.087 1.00 82.88 998 PRO A O 1
ATOM 7972 N N . SER A 1 999 ? -39.445 14.520 14.433 1.00 85.56 999 SER A N 1
ATOM 7973 C CA . SER A 1 999 ? -40.198 14.847 15.658 1.00 85.56 999 SER A CA 1
ATOM 7974 C C . SER A 1 999 ? -39.667 14.148 16.908 1.00 85.56 999 SER A C 1
ATOM 7976 O O . SER A 1 999 ? -39.866 14.632 18.021 1.00 85.56 999 SER A O 1
ATOM 7978 N N . ASP A 1 1000 ? -39.012 12.997 16.754 1.00 89.25 1000 ASP A N 1
ATOM 7979 C CA . ASP A 1 1000 ? -38.545 12.210 17.895 1.00 89.25 1000 ASP A CA 1
ATOM 7980 C C . ASP A 1 1000 ? -37.245 12.760 18.493 1.00 89.25 1000 ASP A C 1
ATOM 7982 O O . ASP A 1 1000 ? -36.942 12.482 19.653 1.00 89.25 1000 ASP A O 1
ATOM 7986 N N . ARG A 1 1001 ? -36.542 13.650 17.778 1.00 91.19 1001 ARG A N 1
ATOM 7987 C CA . ARG A 1 1001 ? -35.356 14.372 18.273 1.00 91.19 1001 ARG A CA 1
ATOM 7988 C C . ARG A 1 1001 ? -35.620 15.120 19.581 1.00 91.19 1001 ARG A C 1
ATOM 7990 O O . ARG A 1 1001 ? -34.761 15.120 20.460 1.00 91.19 1001 ARG A O 1
ATOM 7997 N N . GLU A 1 1002 ? -36.802 15.712 19.753 1.00 87.50 1002 GLU A N 1
ATOM 7998 C CA . GLU A 1 1002 ? -37.175 16.423 20.988 1.00 87.50 1002 GLU A CA 1
ATOM 7999 C C . GLU A 1 1002 ? -37.392 15.450 22.157 1.00 87.50 1002 GLU A C 1
ATOM 8001 O O . GLU A 1 1002 ? -36.908 15.686 23.262 1.00 87.50 1002 GLU A O 1
ATOM 8006 N N . LYS A 1 1003 ? -38.008 14.288 21.902 1.00 90.62 1003 LYS A N 1
ATOM 8007 C CA . LYS A 1 1003 ? -38.155 13.211 22.899 1.00 90.62 1003 LYS A CA 1
ATOM 8008 C C . LYS A 1 1003 ? -36.793 12.626 23.288 1.00 90.62 1003 LYS A C 1
ATOM 8010 O O . LYS A 1 1003 ? -36.520 12.420 24.468 1.00 90.62 1003 LYS A O 1
ATOM 8015 N N . ILE A 1 1004 ? -35.923 12.399 22.301 1.00 92.62 1004 ILE A N 1
ATOM 8016 C CA . ILE A 1 1004 ? -34.568 11.858 22.475 1.00 92.62 1004 ILE A CA 1
ATOM 8017 C C . ILE A 1 1004 ? -33.690 12.832 23.267 1.00 92.62 1004 ILE A C 1
ATOM 8019 O O . ILE A 1 1004 ? -32.976 12.406 24.170 1.00 92.62 1004 ILE A O 1
ATOM 8023 N N . THR A 1 1005 ? -33.756 14.137 22.987 1.00 90.75 1005 THR A N 1
ATOM 8024 C CA . THR A 1 1005 ? -32.949 15.159 23.681 1.00 90.75 1005 THR A CA 1
ATOM 8025 C C . THR A 1 1005 ? -33.485 15.509 25.072 1.00 90.75 1005 THR A C 1
ATOM 8027 O O . THR A 1 1005 ? -32.682 15.756 25.975 1.00 90.75 1005 THR A O 1
ATOM 8030 N N . ALA A 1 1006 ? -34.798 15.418 25.305 1.00 89.00 1006 ALA A N 1
ATOM 8031 C CA . ALA A 1 1006 ? -35.399 15.524 26.639 1.00 89.00 1006 ALA A CA 1
ATOM 8032 C C . ALA A 1 1006 ? -35.234 14.251 27.500 1.00 89.00 1006 ALA A C 1
ATOM 8034 O O . ALA A 1 1006 ? -35.276 14.334 28.726 1.00 89.00 1006 ALA A O 1
ATOM 8035 N N . GLY A 1 1007 ? -35.040 13.083 26.877 1.00 90.62 1007 GLY A N 1
ATOM 8036 C CA . GLY A 1 1007 ? -35.057 11.770 27.529 1.00 90.62 1007 GLY A CA 1
ATOM 8037 C C . GLY A 1 1007 ? -33.836 11.409 28.389 1.00 90.62 1007 GLY A C 1
ATOM 8038 O O . GLY A 1 1007 ? -33.050 12.257 28.817 1.00 90.62 1007 GLY A O 1
ATOM 8039 N N . ALA A 1 1008 ? -33.680 10.108 28.645 1.00 92.62 1008 ALA A N 1
ATOM 8040 C CA . ALA A 1 1008 ? -32.581 9.531 29.423 1.00 92.62 1008 ALA A CA 1
ATOM 8041 C C . ALA A 1 1008 ? -31.196 9.702 28.743 1.00 92.62 1008 ALA A C 1
ATOM 8043 O O . ALA A 1 1008 ? -31.134 10.043 27.560 1.00 92.62 1008 ALA A O 1
ATOM 8044 N N . PRO A 1 1009 ? -30.075 9.463 29.458 1.00 95.50 1009 PRO A N 1
ATOM 8045 C CA . PRO A 1 1009 ? -28.733 9.469 28.872 1.00 95.50 1009 PRO A CA 1
ATOM 8046 C C . PRO A 1 1009 ? -28.621 8.521 27.676 1.00 95.50 1009 PRO A C 1
ATOM 8048 O O . PRO A 1 1009 ? -29.102 7.389 27.728 1.00 95.50 1009 PRO A O 1
ATOM 8051 N N . ALA A 1 1010 ? -27.983 8.991 26.607 1.00 96.75 1010 ALA A N 1
ATOM 8052 C CA . ALA A 1 1010 ? -27.914 8.296 25.327 1.00 96.75 1010 ALA A CA 1
ATOM 8053 C C . ALA A 1 1010 ? -26.689 8.735 24.516 1.00 96.75 1010 ALA A C 1
ATOM 8055 O O . ALA A 1 1010 ? -26.164 9.837 24.716 1.00 96.75 1010 ALA A O 1
ATOM 8056 N N . VAL A 1 1011 ? -26.286 7.898 23.561 1.00 97.44 1011 VAL A N 1
ATOM 8057 C CA . VAL A 1 1011 ? -25.378 8.279 22.470 1.00 97.44 1011 VAL A CA 1
ATOM 8058 C C . VAL A 1 1011 ? -26.217 8.573 21.224 1.00 97.44 1011 VAL A C 1
ATOM 8060 O O . VAL A 1 1011 ? -27.232 7.922 20.991 1.00 97.44 1011 VAL A O 1
ATOM 8063 N N . ILE A 1 1012 ? -25.816 9.566 20.435 1.00 97.19 1012 ILE A N 1
ATOM 8064 C CA . ILE A 1 1012 ? -26.502 9.996 19.215 1.00 97.19 1012 ILE A CA 1
ATOM 8065 C C . ILE A 1 1012 ? -25.460 10.078 18.095 1.00 97.19 1012 ILE A C 1
ATOM 8067 O O . ILE A 1 1012 ? -24.574 10.934 18.126 1.00 97.19 1012 ILE A O 1
ATOM 8071 N N . LEU A 1 1013 ? -25.562 9.175 17.121 1.00 95.56 1013 LEU A N 1
ATOM 8072 C CA . LEU A 1 1013 ? -24.784 9.159 15.882 1.00 95.56 1013 LEU A CA 1
ATOM 8073 C C . LEU A 1 1013 ? -25.616 9.823 14.781 1.00 95.56 1013 LEU A C 1
ATOM 8075 O O . LEU A 1 1013 ? -26.681 9.324 14.421 1.00 95.56 1013 LEU A O 1
ATOM 8079 N N . ALA A 1 1014 ? -25.139 10.951 14.257 1.00 92.31 1014 ALA A N 1
ATOM 8080 C CA . ALA A 1 1014 ? -25.884 11.759 13.291 1.00 92.31 1014 ALA A CA 1
ATOM 8081 C C . ALA A 1 1014 ? -24.986 12.310 12.173 1.00 92.31 1014 ALA A C 1
ATOM 8083 O O . ALA A 1 1014 ? -23.813 12.617 12.408 1.00 92.31 1014 ALA A O 1
ATOM 8084 N N . THR A 1 1015 ? -25.543 12.480 10.971 1.00 88.19 1015 THR A N 1
ATOM 8085 C CA . THR A 1 1015 ? -24.904 13.219 9.864 1.00 88.19 1015 THR A CA 1
ATOM 8086 C C . THR A 1 1015 ? -25.173 14.728 9.981 1.00 88.19 1015 THR A C 1
ATOM 8088 O O . THR A 1 1015 ? -26.197 15.130 10.520 1.00 88.19 1015 THR A O 1
ATOM 8091 N N . SER A 1 1016 ? -24.315 15.637 9.516 1.00 75.69 1016 SER A N 1
ATOM 8092 C CA . SER A 1 1016 ? -23.024 15.449 8.835 1.00 75.69 1016 SER A CA 1
ATOM 8093 C C . SER A 1 1016 ? -21.803 15.493 9.776 1.00 75.69 1016 SER A C 1
ATOM 8095 O O . SER A 1 1016 ? -21.797 16.161 10.809 1.00 75.69 1016 SER A O 1
ATOM 8097 N N . GLY A 1 1017 ? -20.723 14.805 9.387 1.00 78.56 1017 GLY A N 1
ATOM 8098 C CA . GLY A 1 1017 ? -19.527 14.585 10.218 1.00 78.56 1017 GLY A CA 1
ATOM 8099 C C . GLY A 1 1017 ? -18.615 15.790 10.471 1.00 78.56 1017 GLY A C 1
ATOM 8100 O O . GLY A 1 1017 ? -17.673 15.670 11.255 1.00 78.56 1017 GLY A O 1
ATOM 8101 N N . MET A 1 1018 ? -18.883 16.926 9.823 1.00 79.69 1018 MET A N 1
ATOM 8102 C CA . MET A 1 1018 ? -18.199 18.208 10.062 1.00 79.69 1018 MET A CA 1
ATOM 8103 C C . MET A 1 1018 ? -19.157 19.316 10.529 1.00 79.69 1018 MET A C 1
ATOM 8105 O O . MET A 1 1018 ? -18.747 20.461 10.688 1.00 79.69 1018 MET A O 1
ATOM 8109 N N . MET A 1 1019 ? -20.422 18.959 10.793 1.00 84.44 1019 MET A N 1
ATOM 8110 C CA . MET A 1 1019 ? -21.485 19.871 11.224 1.00 84.44 1019 MET A CA 1
ATOM 8111 C C . MET A 1 1019 ? -21.765 21.031 10.256 1.00 84.44 1019 MET A C 1
ATOM 8113 O O . MET A 1 1019 ? -22.091 22.124 10.700 1.00 84.44 1019 MET A O 1
ATOM 8117 N N . GLU A 1 1020 ? -21.686 20.799 8.946 1.00 76.31 1020 GLU A N 1
ATOM 8118 C CA . GLU A 1 1020 ? -22.088 21.816 7.959 1.00 76.31 1020 GLU A CA 1
ATOM 8119 C C . GLU A 1 1020 ? -23.611 21.825 7.744 1.00 76.31 1020 GLU A C 1
ATOM 8121 O O . GLU A 1 1020 ? -24.201 22.887 7.589 1.00 76.31 1020 GLU A O 1
ATOM 8126 N N . GLY A 1 1021 ? -24.249 20.652 7.844 1.00 77.06 1021 GLY A N 1
ATOM 8127 C CA . GLY A 1 1021 ? -25.696 20.474 7.689 1.00 77.06 1021 GLY A CA 1
ATOM 8128 C C . GLY A 1 1021 ? -26.228 19.165 8.288 1.00 77.06 1021 GLY A C 1
ATOM 8129 O O . GLY A 1 1021 ? -25.470 18.370 8.867 1.00 77.06 1021 GLY A O 1
ATOM 8130 N N . GLY A 1 1022 ? -27.531 18.922 8.125 1.00 82.94 1022 GLY A N 1
ATOM 8131 C CA . GLY A 1 1022 ? -28.207 17.668 8.504 1.00 82.94 1022 GLY A CA 1
ATOM 8132 C C . GLY A 1 1022 ? -28.565 17.492 10.000 1.00 82.94 1022 GLY A C 1
ATOM 8133 O O . GLY A 1 1022 ? -28.411 18.419 10.800 1.00 82.94 1022 GLY A O 1
ATOM 8134 N N . PRO A 1 1023 ? -29.066 16.302 10.408 1.00 88.25 1023 PRO A N 1
ATOM 8135 C CA . PRO A 1 1023 ? -29.577 16.025 11.761 1.00 88.25 1023 PRO A CA 1
ATOM 8136 C C . PRO A 1 1023 ? -28.651 16.404 12.930 1.00 88.25 1023 PRO A C 1
ATOM 8138 O O . PRO A 1 1023 ? -29.135 16.797 13.991 1.00 88.25 1023 PRO A O 1
ATOM 8141 N N . ALA A 1 1024 ? -27.329 16.338 12.754 1.00 90.50 1024 ALA A N 1
ATOM 8142 C CA . ALA A 1 1024 ? -26.342 16.716 13.765 1.00 90.50 1024 ALA A CA 1
ATOM 8143 C C . ALA A 1 1024 ? -26.435 18.202 14.159 1.00 90.50 1024 ALA A C 1
ATOM 8145 O O . ALA A 1 1024 ? -26.233 18.527 15.330 1.00 90.50 1024 ALA A O 1
ATOM 8146 N N . ILE A 1 1025 ? -26.799 19.093 13.226 1.00 88.81 1025 ILE A N 1
ATOM 8147 C CA . ILE A 1 1025 ? -27.088 20.503 13.526 1.00 88.81 1025 ILE A CA 1
ATOM 8148 C C . ILE A 1 1025 ? -28.336 20.623 14.402 1.00 88.81 1025 ILE A C 1
ATOM 8150 O O . ILE A 1 1025 ? -28.314 21.338 15.403 1.00 88.81 1025 ILE A O 1
ATOM 8154 N N . ASP A 1 1026 ? -29.415 19.912 14.067 1.00 89.06 1026 ASP A N 1
ATOM 8155 C CA . ASP A 1 1026 ? -30.643 19.949 14.864 1.00 89.06 1026 ASP A CA 1
ATOM 8156 C C . ASP A 1 1026 ? -30.424 19.396 16.275 1.00 89.06 1026 ASP A C 1
ATOM 8158 O O . ASP A 1 1026 ? -30.800 20.057 17.240 1.00 89.06 1026 ASP A O 1
ATOM 8162 N N . TYR A 1 1027 ? -29.750 18.253 16.428 1.00 93.44 1027 TYR A N 1
ATOM 8163 C CA . TYR A 1 1027 ? -29.374 17.745 17.750 1.00 93.44 1027 TYR A CA 1
ATOM 8164 C C . TYR A 1 1027 ? -28.485 18.727 18.520 1.00 93.44 1027 TYR A C 1
ATOM 8166 O O . TYR A 1 1027 ? -28.703 18.943 19.713 1.00 93.44 1027 TYR A O 1
ATOM 8174 N N . PHE A 1 1028 ? -27.517 19.364 17.857 1.00 93.69 1028 PHE A N 1
ATOM 8175 C CA . PHE A 1 1028 ? -26.661 20.360 18.493 1.00 93.69 1028 PHE A CA 1
ATOM 8176 C C . PHE A 1 1028 ? -27.454 21.573 19.009 1.00 93.69 1028 PHE A C 1
ATOM 8178 O O . PHE A 1 1028 ? -27.205 21.996 20.137 1.00 93.69 1028 PHE A O 1
ATOM 8185 N N . ARG A 1 1029 ? -28.452 22.080 18.263 1.00 90.25 1029 ARG A N 1
ATOM 8186 C CA . ARG A 1 1029 ? -29.332 23.185 18.710 1.00 90.25 1029 ARG A CA 1
ATOM 8187 C C . ARG A 1 1029 ? -29.983 22.896 20.073 1.00 90.25 1029 ARG A C 1
ATOM 8189 O O . ARG A 1 1029 ? -29.990 23.776 20.930 1.00 90.25 1029 ARG A O 1
ATOM 8196 N N . TYR A 1 1030 ? -30.484 21.675 20.292 1.00 91.19 1030 TYR A N 1
ATOM 8197 C CA . TYR A 1 1030 ? -31.096 21.275 21.570 1.00 91.19 1030 TYR A CA 1
ATOM 8198 C C . TYR A 1 1030 ? -30.068 20.998 22.682 1.00 91.19 1030 TYR A C 1
ATOM 8200 O O . TYR A 1 1030 ? -30.347 21.252 23.852 1.00 91.19 1030 TYR A O 1
ATOM 8208 N N . LEU A 1 1031 ? -28.895 20.449 22.344 1.00 94.38 1031 LEU A N 1
ATOM 8209 C CA . LEU A 1 1031 ? -27.926 19.952 23.331 1.00 94.38 1031 LEU A CA 1
ATOM 8210 C C . LEU A 1 1031 ? -26.891 20.998 23.779 1.00 94.38 1031 LEU A C 1
ATOM 8212 O O . LEU A 1 1031 ? -26.382 20.888 24.897 1.00 94.38 1031 LEU A O 1
ATOM 8216 N N . ALA A 1 1032 ? -26.575 21.993 22.942 1.00 93.75 1032 ALA A N 1
ATOM 8217 C CA . ALA A 1 1032 ? -25.524 22.987 23.187 1.00 93.75 1032 ALA A CA 1
ATOM 8218 C C . ALA A 1 1032 ? -25.645 23.793 24.502 1.00 93.75 1032 ALA A C 1
ATOM 8220 O O . ALA A 1 1032 ? -24.601 24.032 25.125 1.00 93.75 1032 ALA A O 1
ATOM 8221 N N . PRO A 1 1033 ? -26.852 24.185 24.970 1.00 92.94 1033 PRO A N 1
ATOM 8222 C CA . PRO A 1 1033 ? -27.000 24.992 26.184 1.00 92.94 1033 PRO A CA 1
ATOM 8223 C C . PRO A 1 1033 ? -26.753 24.254 27.511 1.00 92.94 1033 PRO A C 1
ATOM 8225 O O . PRO A 1 1033 ? -26.622 24.920 28.537 1.00 92.94 1033 PRO A O 1
ATOM 8228 N N . ASP A 1 1034 ? -26.691 22.919 27.526 1.00 94.56 1034 ASP A N 1
ATOM 8229 C CA . ASP A 1 1034 ? -26.596 22.108 28.752 1.00 94.56 1034 ASP A CA 1
ATOM 8230 C C . ASP A 1 1034 ? -25.191 21.499 28.919 1.00 94.56 1034 ASP A C 1
ATOM 8232 O O . ASP A 1 1034 ? -24.754 20.646 28.144 1.00 94.56 1034 ASP A O 1
ATOM 8236 N N . GLU A 1 1035 ? -24.489 21.941 29.965 1.00 95.50 1035 GLU A N 1
ATOM 8237 C CA . GLU A 1 1035 ? -23.110 21.555 30.307 1.00 95.50 1035 GLU A CA 1
ATOM 8238 C C . GLU A 1 1035 ? -22.922 20.070 30.661 1.00 95.50 1035 GLU A C 1
ATOM 8240 O O . GLU A 1 1035 ? -21.790 19.580 30.704 1.00 95.50 1035 GLU A O 1
ATOM 8245 N N . ARG A 1 1036 ? -24.012 19.329 30.905 1.00 95.81 1036 ARG A N 1
ATOM 8246 C CA . ARG A 1 1036 ? -23.953 17.880 31.153 1.00 95.81 1036 ARG A CA 1
ATOM 8247 C C . ARG A 1 1036 ? -23.663 17.096 29.877 1.00 95.81 1036 ARG A C 1
ATOM 8249 O O . ARG A 1 1036 ? -23.152 15.984 29.973 1.00 95.81 1036 ARG A O 1
ATOM 8256 N N . ASN A 1 1037 ? -24.003 17.647 28.710 1.00 97.56 1037 ASN A N 1
ATOM 8257 C CA . ASN A 1 1037 ? -23.844 16.992 27.414 1.00 97.56 1037 ASN A CA 1
ATOM 8258 C C . ASN A 1 1037 ? -22.398 17.053 26.903 1.00 97.56 1037 ASN A C 1
ATOM 8260 O O . ASN A 1 1037 ? -21.623 17.940 27.271 1.00 97.56 1037 ASN A O 1
ATOM 8264 N N . SER A 1 1038 ? -22.069 16.145 25.983 1.00 97.50 1038 SER A N 1
ATOM 8265 C CA . SER A 1 1038 ? -20.799 16.143 25.251 1.00 97.50 1038 SER A CA 1
ATOM 8266 C C . SER A 1 1038 ? -21.022 16.124 23.739 1.00 97.50 1038 SER A C 1
ATOM 8268 O O . SER A 1 1038 ? -21.835 15.350 23.238 1.00 97.50 1038 SER A O 1
ATOM 8270 N N . LEU A 1 1039 ? -20.248 16.928 23.013 1.00 96.56 1039 LEU A N 1
ATOM 8271 C CA . LEU A 1 1039 ? -20.050 16.857 21.566 1.00 96.56 1039 LEU A CA 1
ATOM 8272 C C . LEU A 1 1039 ? -18.669 16.243 21.311 1.00 96.56 1039 LEU A C 1
ATOM 8274 O O . LEU A 1 1039 ? -17.664 16.793 21.764 1.00 96.56 1039 LEU A O 1
ATOM 8278 N N . VAL A 1 1040 ? -18.609 15.109 20.611 1.00 95.25 1040 VAL A N 1
ATOM 8279 C CA . VAL A 1 1040 ? -17.369 14.331 20.451 1.00 95.25 1040 VAL A CA 1
ATOM 8280 C C . VAL A 1 1040 ? -17.025 14.160 18.976 1.00 95.25 1040 VAL A C 1
ATOM 8282 O O . VAL A 1 1040 ? -17.616 13.342 18.274 1.00 95.25 1040 VAL A O 1
ATOM 8285 N N . PHE A 1 1041 ? -16.030 14.910 18.505 1.00 92.00 1041 PHE A N 1
ATOM 8286 C CA . PHE A 1 1041 ? -15.520 14.786 17.141 1.00 92.00 1041 PHE A CA 1
ATOM 8287 C C . PHE A 1 1041 ? -14.619 13.553 17.001 1.00 92.00 1041 PHE A C 1
ATOM 8289 O O . PHE A 1 1041 ? -13.624 13.416 17.713 1.00 92.00 1041 PHE A O 1
ATOM 8296 N N . VAL A 1 1042 ? -14.950 12.682 16.045 1.00 85.00 1042 VAL A N 1
ATOM 8297 C CA . VAL A 1 1042 ? -14.259 11.403 15.753 1.00 85.00 1042 VAL A CA 1
ATOM 8298 C C . VAL A 1 1042 ? -13.675 11.339 14.328 1.00 85.00 1042 VAL A C 1
ATOM 8300 O O . VAL A 1 1042 ? -13.193 10.299 13.877 1.00 85.00 1042 VAL A O 1
ATOM 8303 N N . SER A 1 1043 ? -13.708 12.463 13.611 1.00 73.62 1043 SER A N 1
ATOM 8304 C CA . SER A 1 1043 ? -13.144 12.662 12.271 1.00 73.62 1043 SER A CA 1
ATOM 8305 C C . SER A 1 1043 ? -12.367 13.978 12.220 1.00 73.62 1043 SER A C 1
ATOM 8307 O O . SER A 1 1043 ? -12.644 14.887 13.006 1.00 73.62 1043 SER A O 1
ATOM 8309 N N . TYR A 1 1044 ? -11.436 14.105 11.268 1.00 72.00 1044 TYR A N 1
ATOM 8310 C CA . TYR A 1 1044 ? -10.838 15.398 10.915 1.00 72.00 1044 TYR A CA 1
ATOM 8311 C C . TYR A 1 1044 ? -11.938 16.422 10.579 1.00 72.00 1044 TYR A C 1
ATOM 8313 O O . TYR A 1 1044 ? -13.020 16.047 10.126 1.00 72.00 1044 TYR A O 1
ATOM 8321 N N . GLN A 1 1045 ? -11.676 17.696 10.861 1.00 72.19 1045 GLN A N 1
ATOM 8322 C CA . GLN A 1 1045 ? -12.611 18.806 10.677 1.00 72.19 1045 GLN A CA 1
ATOM 8323 C C . GLN A 1 1045 ? -11.913 19.836 9.786 1.00 72.19 1045 GLN A C 1
ATOM 8325 O O . GLN A 1 1045 ? -10.897 20.392 10.200 1.00 72.19 1045 GLN A O 1
ATOM 8330 N N . VAL A 1 1046 ? -12.420 20.045 8.570 1.00 66.75 1046 VAL A N 1
ATOM 8331 C CA . VAL A 1 1046 ? -11.802 20.935 7.570 1.00 66.75 1046 VAL A CA 1
ATOM 8332 C C . VAL A 1 1046 ? -11.877 22.395 8.035 1.00 66.75 1046 VAL A C 1
ATOM 8334 O O . VAL A 1 1046 ? -12.801 22.786 8.756 1.00 66.75 1046 VAL A O 1
ATOM 8337 N N . GLU A 1 1047 ? -10.894 23.216 7.662 1.00 63.31 1047 GLU A N 1
ATOM 8338 C CA . GLU A 1 1047 ? -10.905 24.644 7.988 1.00 63.31 1047 GLU A CA 1
ATOM 8339 C C . GLU A 1 1047 ? -12.129 25.360 7.37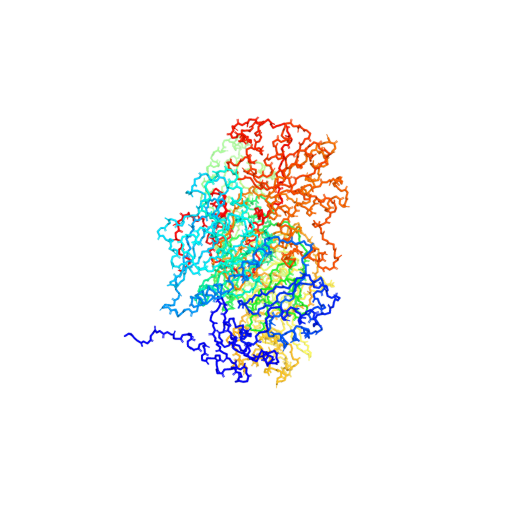1 1.00 63.31 1047 GLU A C 1
ATOM 8341 O O . GLU A 1 1047 ? -12.693 24.921 6.376 1.00 63.31 1047 GLU A O 1
ATOM 8346 N N . GLY A 1 1048 ? -12.618 26.424 8.017 1.00 67.81 1048 GLY A N 1
ATOM 8347 C CA . GLY A 1 1048 ? -13.889 27.083 7.670 1.00 67.81 1048 GLY A CA 1
ATOM 8348 C C . GLY A 1 1048 ? -15.145 26.447 8.292 1.00 67.81 1048 GLY A C 1
ATOM 8349 O O . GLY A 1 1048 ? -16.031 27.187 8.733 1.00 67.81 1048 GLY A O 1
ATOM 8350 N N . THR A 1 1049 ? -15.194 25.114 8.425 1.00 77.88 1049 THR A N 1
ATOM 8351 C CA . THR A 1 1049 ? -16.385 24.389 8.924 1.00 77.88 1049 THR A CA 1
ATOM 8352 C C . THR A 1 1049 ? -16.841 24.830 10.323 1.00 77.88 1049 THR A C 1
ATOM 8354 O O . THR A 1 1049 ? -16.053 25.293 11.161 1.00 77.88 1049 THR A O 1
ATOM 8357 N N . LEU A 1 1050 ? -18.133 24.669 10.625 1.00 83.94 1050 LEU A N 1
ATOM 8358 C CA . LEU A 1 1050 ? -18.669 24.838 11.979 1.00 83.94 1050 LEU A CA 1
ATOM 8359 C C . LEU A 1 1050 ? -18.019 23.855 12.960 1.00 83.94 1050 LEU A C 1
ATOM 8361 O O . LEU A 1 1050 ? -17.669 24.256 14.071 1.00 83.94 1050 LEU A O 1
ATOM 8365 N N . GLY A 1 1051 ? -17.813 22.601 12.551 1.00 86.25 1051 GLY A N 1
ATOM 8366 C CA . GLY A 1 1051 ? -17.168 21.584 13.377 1.00 86.25 1051 GLY A CA 1
ATOM 8367 C C . GLY A 1 1051 ? -15.763 21.993 13.825 1.00 86.25 1051 GLY A C 1
ATOM 8368 O O . GLY A 1 1051 ? -15.447 21.922 15.015 1.00 86.25 1051 GLY A O 1
ATOM 8369 N N . ASN A 1 1052 ? -14.948 22.549 12.921 1.00 84.19 1052 ASN A N 1
ATOM 8370 C CA . ASN A 1 1052 ? -13.636 23.098 13.275 1.00 84.19 1052 ASN A CA 1
ATOM 8371 C C . ASN A 1 1052 ? -13.741 24.334 14.195 1.00 84.19 1052 ASN A C 1
ATOM 8373 O O . ASN A 1 1052 ? -12.991 24.446 15.166 1.00 84.19 1052 ASN A O 1
ATOM 8377 N N . ARG A 1 1053 ? -14.705 25.241 13.964 1.00 84.50 1053 ARG A N 1
ATOM 8378 C CA . ARG A 1 1053 ? -14.948 26.398 14.857 1.00 84.50 1053 ARG A CA 1
ATOM 8379 C C . ARG A 1 1053 ? -15.331 25.972 16.282 1.00 84.50 1053 ARG A C 1
ATOM 8381 O O . ARG A 1 1053 ? -14.849 26.567 17.246 1.00 84.50 1053 ARG A O 1
ATOM 8388 N N . LEU A 1 1054 ? -16.148 24.928 16.427 1.00 89.38 1054 LEU A N 1
ATOM 8389 C CA . LEU A 1 1054 ? -16.521 24.351 17.723 1.00 89.38 1054 LEU A CA 1
ATOM 8390 C C . LEU A 1 1054 ? -15.339 23.628 18.384 1.00 89.38 1054 LEU A C 1
ATOM 8392 O O . LEU A 1 1054 ? -15.063 23.868 19.560 1.00 89.38 1054 LEU A O 1
ATOM 8396 N N . LYS A 1 1055 ? -14.594 22.806 17.628 1.00 85.88 1055 LYS A N 1
ATOM 8397 C CA . LYS A 1 1055 ? -13.372 22.120 18.090 1.00 85.88 1055 LYS A CA 1
ATOM 8398 C C . LYS A 1 1055 ? -12.343 23.102 18.663 1.00 85.88 1055 LYS A C 1
ATOM 8400 O O . LYS A 1 1055 ? -11.762 22.832 19.710 1.00 85.88 1055 LYS A O 1
ATOM 8405 N N . ASN A 1 1056 ? -12.171 24.258 18.021 1.00 85.56 1056 ASN A N 1
ATOM 8406 C CA . ASN A 1 1056 ? -11.238 25.308 18.443 1.00 85.56 1056 ASN A CA 1
ATOM 8407 C C . ASN A 1 1056 ? -11.797 26.233 19.547 1.00 85.56 1056 ASN A C 1
ATOM 8409 O O . ASN A 1 1056 ? -11.230 27.291 19.818 1.00 85.56 1056 ASN A O 1
ATOM 8413 N N . GLY A 1 1057 ? -12.884 25.834 20.220 1.00 86.00 1057 GLY A N 1
ATOM 8414 C CA . GLY A 1 1057 ? -13.374 26.478 21.441 1.00 86.00 1057 GLY A CA 1
ATOM 8415 C C . GLY A 1 1057 ? -14.427 27.570 21.243 1.00 86.00 1057 GLY A C 1
ATOM 8416 O O . GLY A 1 1057 ? -14.667 28.332 22.181 1.00 86.00 1057 GLY A O 1
ATOM 8417 N N . GLY A 1 1058 ? -15.070 27.657 20.071 1.00 86.12 1058 GLY A N 1
ATOM 8418 C CA . GLY A 1 1058 ? -16.166 28.597 19.815 1.00 86.12 1058 GLY A CA 1
ATOM 8419 C C . GLY A 1 1058 ? -17.300 28.469 20.842 1.00 86.12 1058 GLY A C 1
ATOM 8420 O O . GLY A 1 1058 ? -17.940 27.424 20.941 1.00 86.12 1058 GLY A O 1
ATOM 8421 N N . ARG A 1 1059 ? -17.537 29.533 21.625 1.00 86.75 1059 ARG A N 1
ATOM 8422 C CA . ARG A 1 1059 ? -18.515 29.548 22.735 1.00 86.75 1059 ARG A CA 1
ATOM 8423 C C . ARG A 1 1059 ? -19.900 30.066 22.380 1.00 86.75 1059 ARG A C 1
ATOM 8425 O O . ARG A 1 1059 ? -20.844 29.798 23.118 1.00 86.75 1059 ARG A O 1
ATOM 8432 N N . GLU A 1 1060 ? -20.029 30.748 21.254 1.00 86.31 1060 GLU A N 1
ATOM 8433 C CA . GLU A 1 1060 ? -21.303 31.142 20.662 1.00 86.31 1060 GLU A CA 1
ATOM 8434 C C . GLU A 1 1060 ? -21.213 30.885 19.160 1.00 86.31 1060 GLU A C 1
ATOM 8436 O O . GLU A 1 1060 ? -20.173 31.141 18.547 1.00 86.31 1060 GLU A O 1
ATOM 8441 N N . VAL A 1 1061 ? -22.278 30.339 18.572 1.00 85.25 1061 VAL A N 1
ATOM 8442 C CA . VAL A 1 1061 ? -22.356 30.087 17.131 1.00 85.25 1061 VAL A CA 1
ATOM 8443 C C . VAL A 1 1061 ? -23.677 30.587 16.563 1.00 85.25 1061 VAL A C 1
ATOM 8445 O O . VAL A 1 1061 ? -24.755 30.284 17.073 1.00 85.25 1061 VAL A O 1
ATOM 8448 N N . SER A 1 1062 ? -23.574 31.360 15.488 1.00 82.62 1062 SER A N 1
ATOM 8449 C CA . SER A 1 1062 ? -24.712 31.844 14.714 1.00 82.62 1062 SER A CA 1
ATOM 8450 C C . SER A 1 1062 ? -25.131 30.779 13.705 1.00 82.62 1062 SER A C 1
ATOM 8452 O O . SER A 1 1062 ? -24.332 30.402 12.846 1.00 82.62 1062 SER A O 1
ATOM 8454 N N . LEU A 1 1063 ? -26.372 30.309 13.802 1.00 81.69 1063 LEU A N 1
ATOM 8455 C CA . LEU A 1 1063 ? -26.975 29.323 12.904 1.00 81.69 1063 LEU A CA 1
ATOM 8456 C C . LEU A 1 1063 ? -28.232 29.917 12.265 1.00 81.69 1063 LEU A C 1
ATOM 8458 O O . LEU A 1 1063 ? -28.919 30.732 12.877 1.00 81.69 1063 LEU A O 1
ATOM 8462 N N . MET A 1 1064 ? -28.573 29.492 11.051 1.00 72.50 1064 MET A N 1
ATOM 8463 C CA . MET A 1 1064 ? -29.875 29.819 10.469 1.00 72.50 1064 MET A CA 1
ATOM 8464 C C . MET A 1 1064 ? -30.961 29.032 11.221 1.00 72.50 1064 MET A C 1
ATOM 8466 O O . MET A 1 1064 ? -30.885 27.806 11.336 1.00 72.50 1064 MET A O 1
ATOM 8470 N N . GLY A 1 1065 ? -31.929 29.738 11.799 1.00 66.06 1065 GLY A N 1
ATOM 8471 C CA . GLY A 1 1065 ? -33.081 29.174 12.496 1.00 66.06 1065 GLY A CA 1
ATOM 8472 C C . GLY A 1 1065 ? -34.138 28.648 11.526 1.00 66.06 1065 GLY A C 1
ATOM 8473 O O . GLY A 1 1065 ? -34.157 28.997 10.345 1.00 66.06 1065 GLY A O 1
ATOM 8474 N N . ARG A 1 1066 ? -35.088 27.846 12.031 1.00 62.28 1066 ARG A N 1
ATOM 8475 C CA . ARG A 1 1066 ? -36.189 27.256 11.226 1.00 62.28 1066 ARG A CA 1
ATOM 8476 C C . ARG A 1 1066 ? -37.152 28.296 10.619 1.00 62.28 1066 ARG A C 1
ATOM 8478 O O . ARG A 1 1066 ? -38.028 27.952 9.838 1.00 62.28 1066 ARG A O 1
ATOM 8485 N N . ASN A 1 1067 ? -36.991 29.562 10.994 1.00 61.94 1067 ASN A N 1
ATOM 8486 C CA . ASN A 1 1067 ? -37.731 30.739 10.536 1.00 61.94 1067 ASN A CA 1
ATOM 8487 C C . ASN A 1 1067 ? -36.947 31.583 9.499 1.00 61.94 1067 ASN A C 1
ATOM 8489 O O . ASN A 1 1067 ? -37.382 32.683 9.158 1.00 61.94 1067 ASN A O 1
ATOM 8493 N N . GLY A 1 1068 ? -35.775 31.115 9.051 1.00 65.00 1068 GLY A N 1
ATOM 8494 C CA . GLY A 1 1068 ? -34.896 31.812 8.107 1.00 65.00 1068 GLY A CA 1
ATOM 8495 C C . GLY A 1 1068 ? -34.082 32.974 8.695 1.00 65.00 1068 GLY A C 1
ATOM 8496 O O . GLY A 1 1068 ? -33.320 33.606 7.967 1.00 65.00 1068 GLY A O 1
ATOM 8497 N N . LYS A 1 1069 ? -34.208 33.273 9.994 1.00 74.56 1069 LYS A N 1
ATOM 8498 C CA . LYS A 1 1069 ? -33.403 34.294 10.684 1.00 74.56 1069 LYS A CA 1
ATOM 8499 C C . LYS A 1 1069 ? -32.144 33.673 11.275 1.00 74.56 1069 LYS A C 1
ATOM 8501 O O . LYS A 1 1069 ? -32.128 32.497 11.620 1.00 74.56 1069 LYS A O 1
ATOM 8506 N N . VAL A 1 1070 ? -31.092 34.470 11.433 1.00 78.25 1070 VAL A N 1
ATOM 8507 C CA . VAL A 1 1070 ? -29.885 34.036 12.145 1.00 78.25 1070 VAL A CA 1
ATOM 8508 C C . VAL A 1 1070 ? -30.144 34.076 13.653 1.00 78.25 1070 VAL A C 1
ATOM 8510 O O . VAL A 1 1070 ? -30.524 35.111 14.198 1.00 78.25 1070 VAL A O 1
ATOM 8513 N N . GLU A 1 1071 ? -29.926 32.947 14.317 1.00 83.56 1071 GLU A N 1
ATOM 8514 C CA . GLU A 1 1071 ? -30.110 32.724 15.751 1.00 83.56 1071 GLU A CA 1
ATOM 8515 C C . GLU A 1 1071 ? -28.759 32.363 16.392 1.00 83.56 1071 GLU A C 1
ATOM 8517 O O . GLU A 1 1071 ? -27.980 31.591 15.828 1.00 83.56 1071 GLU A O 1
ATOM 8522 N N . ALA A 1 1072 ? -28.465 32.920 17.569 1.00 84.12 1072 ALA A N 1
ATOM 8523 C CA . ALA A 1 1072 ? -27.214 32.676 18.287 1.00 84.12 1072 ALA A CA 1
ATOM 8524 C C . ALA A 1 1072 ? -27.395 31.593 19.361 1.00 84.12 1072 ALA A C 1
ATOM 8526 O O . ALA A 1 1072 ? -28.210 31.740 20.272 1.00 84.12 1072 ALA A O 1
ATOM 8527 N N . TYR A 1 1073 ? -26.605 30.521 19.273 1.00 85.75 1073 TYR A N 1
ATOM 8528 C CA . TYR A 1 1073 ? -26.623 29.393 20.205 1.00 85.75 1073 TYR A CA 1
ATOM 8529 C C . TYR A 1 1073 ? -25.363 29.408 21.078 1.00 85.75 1073 TYR A C 1
ATOM 8531 O O . TYR A 1 1073 ? -24.240 29.429 20.568 1.00 85.75 1073 TYR A O 1
ATOM 8539 N N . LYS A 1 1074 ? -25.546 29.381 22.403 1.00 90.38 1074 LYS A N 1
ATOM 8540 C CA . LYS A 1 1074 ? -24.449 29.349 23.381 1.00 90.38 1074 LYS A CA 1
ATOM 8541 C C . LYS A 1 1074 ? -23.983 27.916 23.645 1.00 90.38 1074 LYS A C 1
ATOM 8543 O O . LYS A 1 1074 ? -24.798 27.028 23.885 1.00 90.38 1074 LYS A O 1
ATOM 8548 N N . VAL A 1 1075 ? -22.668 27.708 23.634 1.00 93.62 1075 VAL A N 1
ATOM 8549 C CA . VAL A 1 1075 ? -22.015 26.392 23.699 1.00 93.62 1075 VAL A CA 1
ATOM 8550 C C . VAL A 1 1075 ? -21.459 26.141 25.103 1.00 93.62 1075 VAL A C 1
ATOM 8552 O O . VAL A 1 1075 ? -20.281 26.384 25.401 1.00 93.62 1075 VAL A O 1
ATOM 8555 N N . ASN A 1 1076 ? -22.345 25.660 25.976 1.00 94.31 1076 ASN A N 1
ATOM 8556 C CA . ASN A 1 1076 ? -22.023 25.254 27.344 1.00 94.31 1076 ASN A CA 1
ATOM 8557 C C . ASN A 1 1076 ? -21.590 23.778 27.423 1.00 94.31 1076 ASN A C 1
ATOM 8559 O O . ASN A 1 1076 ? -20.815 23.436 28.315 1.00 94.31 1076 ASN A O 1
ATOM 8563 N N . LEU A 1 1077 ? -22.054 22.922 26.498 1.00 95.56 1077 LEU A N 1
ATOM 8564 C CA . LEU A 1 1077 ? -21.673 21.504 26.450 1.00 95.56 1077 LEU A CA 1
ATOM 8565 C C . LEU A 1 1077 ? -20.151 21.288 26.357 1.00 95.56 1077 LEU A C 1
ATOM 8567 O O . LEU A 1 1077 ? -19.384 22.157 25.923 1.00 95.56 1077 LEU A O 1
ATOM 8571 N N . ARG A 1 1078 ? -19.696 20.096 26.749 1.00 95.69 1078 ARG A N 1
ATOM 8572 C CA . ARG A 1 1078 ? -18.292 19.693 26.622 1.00 95.69 1078 ARG A CA 1
ATOM 8573 C C . ARG A 1 1078 ? -17.972 19.357 25.167 1.00 95.69 1078 ARG A C 1
ATOM 8575 O O . ARG A 1 1078 ? -18.482 18.375 24.643 1.00 95.69 1078 ARG A O 1
ATOM 8582 N N . VAL A 1 1079 ? -17.073 20.107 24.538 1.00 94.69 1079 VAL A N 1
ATOM 8583 C CA . VAL A 1 1079 ? -16.502 19.730 23.235 1.00 94.69 1079 VAL A CA 1
ATOM 8584 C C . VAL A 1 1079 ? -15.229 18.909 23.454 1.00 94.69 1079 VAL A C 1
ATOM 8586 O O . VAL A 1 1079 ? -14.333 19.331 24.183 1.00 94.69 1079 VAL A O 1
ATOM 8589 N N . GLU A 1 1080 ? -15.144 17.738 22.826 1.00 93.06 1080 GLU A N 1
ATOM 8590 C CA . GLU A 1 1080 ? -13.976 16.848 22.829 1.00 93.06 1080 GLU A CA 1
ATOM 8591 C C . GLU A 1 1080 ? -13.623 16.409 21.403 1.00 93.06 1080 GLU A C 1
ATOM 8593 O O . GLU A 1 1080 ? -14.477 16.334 20.518 1.00 93.06 1080 GLU A O 1
ATOM 8598 N N . SER A 1 1081 ? -12.357 16.050 21.195 1.00 87.81 1081 SER A N 1
ATOM 8599 C CA . SER A 1 1081 ? -11.890 15.407 19.965 1.00 87.81 1081 SER A CA 1
ATOM 8600 C C . SER A 1 1081 ? -11.177 14.098 20.300 1.00 87.81 1081 SER A C 1
ATOM 8602 O O . SER A 1 1081 ? -10.316 14.062 21.185 1.00 87.81 1081 SER A O 1
ATOM 8604 N N . VAL A 1 1082 ? -11.564 13.009 19.636 1.00 85.25 1082 VAL A N 1
ATOM 8605 C CA . VAL A 1 1082 ? -10.971 11.674 19.793 1.00 85.25 1082 VAL A CA 1
ATOM 8606 C C . VAL A 1 1082 ? -10.348 11.270 18.461 1.00 85.25 1082 VAL A C 1
ATOM 8608 O O . VAL A 1 1082 ? -10.945 10.602 17.619 1.00 85.25 1082 VAL A O 1
ATOM 8611 N N . GLU A 1 1083 ? -9.131 11.760 18.263 1.00 70.62 1083 GLU A N 1
ATOM 8612 C CA . GLU A 1 1083 ? -8.331 11.546 17.062 1.00 70.62 1083 GLU A CA 1
ATOM 8613 C C . GLU A 1 1083 ? -7.638 10.175 17.122 1.00 70.62 1083 GLU A C 1
ATOM 8615 O O . GLU A 1 1083 ? -7.285 9.704 18.201 1.00 70.62 1083 GLU A O 1
ATOM 8620 N N . GLY A 1 1084 ? -7.475 9.517 15.969 1.00 66.56 1084 GLY A N 1
ATOM 8621 C CA . GLY A 1 1084 ? -6.963 8.139 15.866 1.00 66.56 1084 GLY A CA 1
ATOM 8622 C C . GLY A 1 1084 ? -7.949 7.126 15.269 1.00 66.56 1084 GLY A C 1
ATOM 8623 O O . GLY A 1 1084 ? -7.533 6.085 14.768 1.00 66.56 1084 GLY A O 1
ATOM 8624 N N . PHE A 1 1085 ? -9.245 7.453 15.200 1.00 72.25 1085 PHE A N 1
ATOM 8625 C CA . PHE A 1 1085 ? -10.223 6.658 14.438 1.00 72.25 1085 PHE A CA 1
ATOM 8626 C C . PHE A 1 1085 ? -10.070 6.784 12.909 1.00 72.25 1085 PHE A C 1
ATOM 8628 O O . PHE A 1 1085 ? -10.686 6.012 12.173 1.00 72.25 1085 PHE A O 1
ATOM 8635 N N . SER A 1 1086 ? -9.288 7.760 12.426 1.00 68.06 1086 SER A N 1
ATOM 8636 C CA . SER A 1 1086 ? -9.216 8.171 11.015 1.00 68.06 1086 SER A CA 1
ATOM 8637 C C . SER A 1 1086 ? -9.019 7.008 10.034 1.00 68.06 1086 SER A C 1
ATOM 8639 O O . SER A 1 1086 ? -8.179 6.133 10.252 1.00 68.06 1086 SER A O 1
ATOM 8641 N N . GLY A 1 1087 ? -9.793 7.028 8.941 1.00 63.22 1087 GLY A N 1
ATOM 8642 C CA . GLY A 1 1087 ? -9.666 6.068 7.838 1.00 63.22 1087 GLY A CA 1
ATOM 8643 C C . GLY A 1 1087 ? -8.464 6.358 6.936 1.00 63.22 1087 GLY A C 1
ATOM 8644 O O . GLY A 1 1087 ? -8.036 5.482 6.201 1.00 63.22 1087 GLY A O 1
ATOM 8645 N N . HIS A 1 1088 ? -7.896 7.560 7.006 1.00 68.75 1088 HIS A N 1
ATOM 8646 C CA . HIS A 1 1088 ? -6.627 7.910 6.365 1.00 68.75 1088 HIS A CA 1
ATOM 8647 C C . HIS A 1 1088 ? -5.456 7.346 7.154 1.00 68.75 1088 HIS A C 1
ATOM 8649 O O . HIS A 1 1088 ? -5.551 7.156 8.376 1.00 68.75 1088 HIS A O 1
ATOM 8655 N N . SER A 1 1089 ? -4.337 7.112 6.489 1.00 70.00 1089 SER A N 1
ATOM 8656 C CA . SER A 1 1089 ? -3.120 6.656 7.152 1.00 70.00 1089 SER A CA 1
ATOM 8657 C C . SER A 1 1089 ? -2.451 7.771 7.946 1.00 70.00 1089 SER A C 1
ATOM 8659 O O . SER A 1 1089 ? -2.294 8.877 7.449 1.00 70.00 1089 SER A O 1
ATOM 8661 N N . ASP A 1 1090 ? -2.042 7.483 9.188 1.00 73.81 1090 ASP A N 1
ATOM 8662 C CA . ASP A 1 1090 ? -1.232 8.417 9.981 1.00 73.81 1090 ASP A CA 1
ATOM 8663 C C . ASP A 1 1090 ? 0.155 8.612 9.356 1.00 73.81 1090 ASP A C 1
ATOM 8665 O O . ASP A 1 1090 ? 0.587 7.850 8.492 1.00 73.81 1090 ASP A O 1
ATOM 8669 N N . ARG A 1 1091 ? 0.912 9.588 9.849 1.00 75.31 1091 ARG A N 1
ATOM 8670 C CA . ARG A 1 1091 ? 2.262 9.876 9.369 1.00 75.31 1091 ARG A CA 1
ATOM 8671 C C . ARG A 1 1091 ? 3.210 8.664 9.312 1.00 75.31 1091 ARG A C 1
ATOM 8673 O O . ARG A 1 1091 ? 4.019 8.560 8.383 1.00 75.31 1091 ARG A O 1
ATOM 8680 N N . ASN A 1 1092 ? 3.154 7.758 10.291 1.00 72.44 1092 ASN A N 1
ATOM 8681 C CA . ASN A 1 1092 ? 3.990 6.553 10.277 1.00 72.44 1092 ASN A CA 1
ATOM 8682 C C . ASN A 1 1092 ? 3.463 5.510 9.297 1.00 72.44 1092 ASN A C 1
ATOM 8684 O O . ASN A 1 1092 ? 4.267 4.815 8.685 1.00 72.44 1092 ASN A O 1
ATOM 8688 N N . GLN A 1 1093 ? 2.148 5.422 9.117 1.00 68.44 1093 GLN A N 1
ATOM 8689 C CA . GLN A 1 1093 ? 1.522 4.611 8.085 1.00 68.44 1093 GLN A CA 1
ATOM 8690 C C . GLN A 1 1093 ? 1.919 5.156 6.704 1.00 68.44 1093 GLN A C 1
ATOM 8692 O O . GLN A 1 1093 ? 2.477 4.366 5.951 1.00 68.44 1093 GLN A O 1
ATOM 8697 N N . LEU A 1 1094 ? 1.810 6.472 6.420 1.00 66.25 1094 LEU A N 1
ATOM 8698 C CA . LEU A 1 1094 ? 2.287 7.147 5.187 1.00 66.25 1094 LEU A CA 1
ATOM 8699 C C . LEU A 1 1094 ? 3.716 6.725 4.808 1.00 66.25 1094 LEU A C 1
ATOM 8701 O O . LEU A 1 1094 ? 3.947 6.234 3.707 1.00 66.25 1094 LEU A O 1
ATOM 8705 N N . PHE A 1 1095 ? 4.683 6.858 5.724 1.00 69.19 1095 PHE A N 1
ATOM 8706 C CA . PHE A 1 1095 ? 6.080 6.467 5.465 1.00 69.19 1095 PHE A CA 1
ATOM 8707 C C . PHE A 1 1095 ? 6.367 4.962 5.595 1.00 69.19 1095 PHE A C 1
ATOM 8709 O O . PHE A 1 1095 ?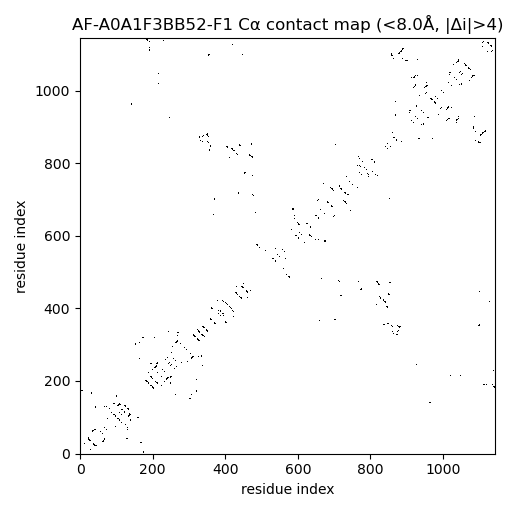 7.337 4.467 5.016 1.00 69.19 1095 PHE A O 1
ATOM 8716 N N . GLY A 1 1096 ? 5.541 4.230 6.340 1.00 62.28 1096 GLY A N 1
ATOM 8717 C CA . GLY A 1 1096 ? 5.496 2.772 6.394 1.00 62.28 1096 GLY A CA 1
ATOM 8718 C C . GLY A 1 1096 ? 5.187 2.211 5.013 1.00 62.28 1096 GLY A C 1
ATOM 8719 O O . GLY A 1 1096 ? 6.013 1.499 4.435 1.00 62.28 1096 GLY A O 1
ATOM 8720 N N . PHE A 1 1097 ? 4.075 2.673 4.429 1.00 61.03 1097 PHE A N 1
ATOM 8721 C CA . PHE A 1 1097 ? 3.567 2.278 3.115 1.00 61.03 1097 PHE A CA 1
ATOM 8722 C C . PHE A 1 1097 ? 4.419 2.807 1.953 1.00 61.03 1097 PHE A C 1
ATOM 8724 O O . PHE A 1 1097 ? 4.063 2.575 0.813 1.00 61.03 1097 PHE A O 1
ATOM 8731 N N . LEU A 1 1098 ? 5.650 3.274 2.236 1.00 56.16 1098 LEU A N 1
ATOM 8732 C CA . LEU A 1 1098 ? 6.771 3.448 1.298 1.00 56.16 1098 LEU A CA 1
ATOM 8733 C C . LEU A 1 1098 ? 7.990 2.442 1.471 1.00 56.16 1098 LEU A C 1
ATOM 8735 O O . LEU A 1 1098 ? 9.091 2.807 1.046 1.00 56.16 1098 LEU A O 1
ATOM 8739 N N . LYS A 1 1099 ? 7.893 1.194 2.045 1.00 58.22 1099 LYS A N 1
ATOM 8740 C CA . LYS A 1 1099 ? 9.059 0.268 2.386 1.00 58.22 1099 LYS A CA 1
ATOM 8741 C C . LYS A 1 1099 ? 9.223 -1.322 2.083 1.00 58.22 1099 LYS A C 1
ATOM 8743 O O . LYS A 1 1099 ? 10.293 -1.796 2.436 1.00 58.22 1099 LYS A O 1
ATOM 8748 N N . ARG A 1 1100 ? 8.314 -2.175 1.505 1.00 66.50 1100 ARG A N 1
ATOM 8749 C CA . ARG A 1 1100 ? 8.270 -3.725 1.543 1.00 66.50 1100 ARG A CA 1
ATOM 8750 C C . ARG A 1 1100 ? 7.872 -4.588 0.265 1.00 66.50 1100 ARG A C 1
ATOM 8752 O O . ARG A 1 1100 ? 7.540 -5.765 0.447 1.00 66.50 1100 ARG A O 1
ATOM 8759 N N . ILE A 1 1101 ? 7.684 -4.062 -0.963 1.00 61.16 1101 ILE A N 1
ATOM 8760 C CA . ILE A 1 1101 ? 6.568 -4.460 -1.887 1.00 61.16 1101 ILE A CA 1
ATOM 8761 C C . ILE A 1 1101 ? 6.918 -5.548 -2.925 1.00 61.16 1101 ILE A C 1
ATOM 8763 O O . ILE A 1 1101 ? 7.926 -6.237 -2.788 1.00 61.16 1101 ILE A O 1
ATOM 8767 N N . SER A 1 1102 ? 6.112 -5.670 -3.992 1.00 54.59 1102 SER A N 1
ATOM 8768 C CA . SER A 1 1102 ? 6.670 -5.562 -5.341 1.00 54.59 1102 SER A CA 1
ATOM 8769 C C . SER A 1 1102 ? 5.718 -4.884 -6.358 1.00 54.59 1102 SER A C 1
ATOM 8771 O O . SER A 1 1102 ? 4.512 -5.135 -6.272 1.00 54.59 1102 SER A O 1
ATOM 8773 N N . PRO A 1 1103 ? 6.215 -4.090 -7.338 1.00 49.47 1103 PRO A N 1
ATOM 8774 C CA . PRO A 1 1103 ? 7.522 -3.397 -7.418 1.00 49.47 1103 PRO A CA 1
ATOM 8775 C C . PRO A 1 1103 ? 7.457 -1.880 -7.096 1.00 49.47 1103 PRO A C 1
ATOM 8777 O O . PRO A 1 1103 ? 6.377 -1.326 -6.938 1.00 49.47 1103 PRO A O 1
ATOM 8780 N N . ARG A 1 1104 ? 8.612 -1.190 -7.018 1.00 64.19 1104 ARG A N 1
ATOM 8781 C CA . ARG A 1 1104 ? 8.708 0.252 -6.678 1.00 64.19 1104 ARG A CA 1
ATOM 8782 C C . ARG A 1 1104 ? 8.446 1.164 -7.874 1.00 64.19 1104 ARG A C 1
ATOM 8784 O O . ARG A 1 1104 ? 9.058 0.941 -8.916 1.00 64.19 1104 ARG A O 1
ATOM 8791 N N . PRO A 1 1105 ? 7.666 2.251 -7.713 1.00 70.38 1105 PRO A N 1
ATOM 8792 C CA . PRO A 1 1105 ? 7.594 3.322 -8.699 1.00 70.38 1105 PRO A CA 1
ATOM 8793 C C . PRO A 1 1105 ? 8.962 3.957 -8.982 1.00 70.38 1105 PRO A C 1
ATOM 8795 O O . PRO A 1 1105 ? 9.806 4.112 -8.100 1.00 70.38 1105 PRO A O 1
ATOM 8798 N N . SER A 1 1106 ? 9.127 4.461 -10.204 1.00 72.94 1106 SER A N 1
ATOM 8799 C CA . SER A 1 1106 ? 10.199 5.399 -10.567 1.00 72.94 1106 SER A CA 1
ATOM 8800 C C . SER A 1 1106 ? 9.914 6.838 -10.100 1.00 72.94 1106 SER A C 1
ATOM 8802 O O . SER A 1 1106 ? 10.840 7.628 -9.891 1.00 72.94 1106 SER A O 1
ATOM 8804 N N . ARG A 1 1107 ? 8.629 7.184 -9.929 1.00 81.75 1107 ARG A N 1
ATOM 8805 C CA . ARG A 1 1107 ? 8.124 8.531 -9.625 1.00 81.75 1107 ARG A CA 1
ATOM 8806 C C . ARG A 1 1107 ? 7.003 8.478 -8.588 1.00 81.75 1107 ARG A C 1
ATOM 8808 O O . ARG A 1 1107 ? 6.135 7.623 -8.687 1.00 81.75 1107 ARG A O 1
ATOM 8815 N N . VAL A 1 1108 ? 6.980 9.427 -7.661 1.00 80.12 1108 VAL A N 1
ATOM 8816 C CA . VAL A 1 1108 ? 5.863 9.657 -6.735 1.00 80.12 1108 VAL A CA 1
ATOM 8817 C C . VAL A 1 1108 ? 5.254 11.025 -7.011 1.00 80.12 1108 VAL A C 1
ATOM 8819 O O . VAL A 1 1108 ? 5.954 11.973 -7.372 1.00 80.12 1108 VAL A O 1
ATOM 8822 N N . ILE A 1 1109 ? 3.946 11.114 -6.862 1.00 77.56 1109 ILE A N 1
ATOM 8823 C CA . ILE A 1 1109 ? 3.130 12.297 -7.075 1.00 77.56 1109 ILE A CA 1
ATOM 8824 C C . ILE A 1 1109 ? 2.244 12.399 -5.837 1.00 77.56 1109 ILE A C 1
ATOM 8826 O O . ILE A 1 1109 ? 1.549 11.448 -5.501 1.00 77.56 1109 ILE A O 1
ATOM 8830 N N . VAL A 1 1110 ? 2.337 13.497 -5.098 1.00 77.00 1110 VAL A N 1
ATOM 8831 C CA . VAL A 1 1110 ? 1.653 13.656 -3.809 1.00 77.00 1110 VAL A CA 1
ATOM 8832 C C . VAL A 1 1110 ? 0.524 14.665 -3.968 1.00 77.00 1110 VAL A C 1
ATOM 8834 O O . VAL A 1 1110 ? 0.760 15.773 -4.450 1.00 77.00 1110 VAL A O 1
ATOM 8837 N N . GLY A 1 1111 ? -0.675 14.270 -3.554 1.00 74.06 1111 GLY A N 1
ATOM 8838 C CA . GLY A 1 1111 ? -1.884 15.087 -3.517 1.00 74.06 1111 GLY A CA 1
ATOM 8839 C C . GLY A 1 1111 ? -2.642 14.871 -2.205 1.00 74.06 1111 GLY A C 1
ATOM 8840 O O . GLY A 1 1111 ? -2.043 14.481 -1.201 1.00 74.06 1111 GLY A O 1
ATOM 8841 N N . HIS A 1 1112 ? -3.947 15.150 -2.230 1.00 68.56 1112 HIS A N 1
ATOM 8842 C CA . HIS A 1 1112 ? -4.938 14.981 -1.156 1.00 68.56 1112 HIS A CA 1
ATOM 8843 C C . HIS A 1 1112 ? -4.380 15.318 0.235 1.00 68.56 1112 HIS A C 1
ATOM 8845 O O . HIS A 1 1112 ? -4.029 14.450 1.033 1.00 68.56 1112 HIS A O 1
ATOM 8851 N N . GLY A 1 1113 ? -4.196 16.614 0.477 1.00 63.62 1113 GLY A N 1
ATOM 8852 C CA . GLY A 1 1113 ? -3.567 17.168 1.671 1.00 63.62 1113 GLY A CA 1
ATOM 8853 C C . GLY A 1 1113 ? -3.343 18.673 1.540 1.00 63.62 1113 GLY A C 1
ATOM 8854 O O . GLY A 1 1113 ? -3.117 19.186 0.447 1.00 63.62 1113 GLY A O 1
ATOM 8855 N N . GLU A 1 1114 ? -3.396 19.393 2.662 1.00 72.62 1114 GLU A N 1
ATOM 8856 C CA . GLU A 1 1114 ? -3.085 20.830 2.743 1.00 72.62 1114 GLU A CA 1
ATOM 8857 C C . GLU A 1 1114 ? -1.698 21.132 2.141 1.00 72.62 1114 GLU A C 1
ATOM 8859 O O . GLU A 1 1114 ? -0.731 20.481 2.535 1.00 72.62 1114 GLU A O 1
ATOM 8864 N N . ARG A 1 1115 ? -1.546 22.165 1.294 1.00 79.94 1115 ARG A N 1
ATOM 8865 C CA . ARG A 1 1115 ? -0.284 22.536 0.607 1.00 79.94 1115 ARG A CA 1
ATOM 8866 C C . ARG A 1 1115 ? 0.981 22.347 1.444 1.00 79.94 1115 ARG A C 1
ATOM 8868 O O . ARG A 1 1115 ? 1.927 21.689 1.022 1.00 79.94 1115 ARG A O 1
ATOM 8875 N N . ARG A 1 1116 ? 0.988 22.873 2.674 1.00 79.31 1116 ARG A N 1
ATOM 8876 C CA . ARG A 1 1116 ? 2.125 22.755 3.602 1.00 79.31 1116 ARG A CA 1
ATOM 8877 C C . ARG A 1 1116 ? 2.456 21.300 3.958 1.00 79.31 1116 ARG A C 1
ATOM 8879 O O . ARG A 1 1116 ? 3.635 20.997 4.121 1.00 79.31 1116 ARG A O 1
ATOM 8886 N N . LYS A 1 1117 ? 1.464 20.422 4.128 1.00 76.31 1117 LYS A N 1
ATOM 8887 C CA . LYS A 1 1117 ? 1.657 18.980 4.350 1.00 76.31 1117 LYS A CA 1
ATOM 8888 C C . LYS A 1 1117 ? 2.149 18.304 3.074 1.00 76.31 1117 LYS A C 1
ATOM 8890 O O . LYS A 1 1117 ? 3.127 17.565 3.142 1.00 76.31 1117 LYS A O 1
ATOM 8895 N N . THR A 1 1118 ? 1.539 18.616 1.936 1.00 71.62 1118 THR A N 1
ATOM 8896 C CA . THR A 1 1118 ? 1.808 18.034 0.610 1.00 71.62 1118 THR A CA 1
ATOM 8897 C C . THR A 1 1118 ? 3.225 18.346 0.133 1.00 71.62 1118 THR A C 1
ATOM 8899 O O . THR A 1 1118 ? 4.003 17.423 -0.101 1.00 71.62 1118 THR A O 1
ATOM 8902 N N . ASP A 1 1119 ? 3.621 19.624 0.111 1.00 78.31 1119 ASP A N 1
ATOM 8903 C CA . ASP A 1 1119 ? 4.986 20.078 -0.202 1.00 78.31 1119 ASP A CA 1
ATOM 8904 C C . ASP A 1 1119 ? 6.019 19.455 0.747 1.00 78.31 1119 ASP A C 1
ATOM 8906 O O . ASP A 1 1119 ? 7.055 18.931 0.321 1.00 78.31 1119 ASP A O 1
ATOM 8910 N N . LEU A 1 1120 ? 5.748 19.504 2.058 1.00 78.00 1120 LEU A N 1
ATOM 8911 C CA . LEU A 1 1120 ? 6.673 19.023 3.079 1.00 78.00 1120 LEU A CA 1
ATOM 8912 C C . LEU A 1 1120 ? 6.852 17.507 2.991 1.00 78.00 1120 LEU A C 1
ATOM 8914 O O . LEU A 1 1120 ? 7.991 17.042 3.058 1.00 78.00 1120 LEU A O 1
ATOM 8918 N N . PHE A 1 1121 ? 5.767 16.755 2.795 1.00 75.25 1121 PHE A N 1
ATOM 8919 C CA . PHE A 1 1121 ? 5.792 15.313 2.591 1.00 75.25 1121 PHE A CA 1
ATOM 8920 C C . PHE A 1 1121 ? 6.470 14.960 1.269 1.00 75.25 1121 PHE A C 1
ATOM 8922 O O . PHE A 1 1121 ? 7.418 14.189 1.306 1.00 75.25 1121 PHE A O 1
ATOM 8929 N N . ALA A 1 1122 ? 6.111 15.571 0.138 1.00 76.56 1122 ALA A N 1
ATOM 8930 C CA . ALA A 1 1122 ? 6.729 15.309 -1.164 1.00 76.56 1122 ALA A CA 1
ATOM 8931 C C . ALA A 1 1122 ? 8.244 15.569 -1.164 1.00 76.56 1122 ALA A C 1
ATOM 8933 O O . ALA A 1 1122 ? 9.035 14.698 -1.543 1.00 76.56 1122 ALA A O 1
ATOM 8934 N N . HIS A 1 1123 ? 8.677 16.725 -0.649 1.00 79.69 1123 HIS A N 1
ATOM 8935 C CA . HIS A 1 1123 ? 10.095 17.022 -0.448 1.00 79.69 1123 HIS A CA 1
ATOM 8936 C C . HIS A 1 1123 ? 10.748 16.014 0.508 1.00 79.69 1123 HIS A C 1
ATOM 8938 O O . HIS A 1 1123 ? 11.879 15.575 0.278 1.00 79.69 1123 HIS A O 1
ATOM 8944 N N . GLN A 1 1124 ? 10.053 15.600 1.569 1.00 74.12 1124 GLN A N 1
ATOM 8945 C CA . GLN A 1 1124 ? 10.569 14.598 2.492 1.00 74.12 1124 GLN A CA 1
ATOM 8946 C C . GLN A 1 1124 ? 10.644 13.206 1.865 1.00 74.12 1124 GLN A C 1
ATOM 8948 O O . GLN A 1 1124 ? 11.681 12.593 2.048 1.00 74.12 1124 GLN A O 1
ATOM 8953 N N . VAL A 1 1125 ? 9.680 12.725 1.080 1.00 66.69 1125 VAL A N 1
ATOM 8954 C CA . VAL A 1 1125 ? 9.737 11.450 0.340 1.00 66.69 1125 VAL A CA 1
ATOM 8955 C C . VAL A 1 1125 ? 10.886 11.484 -0.670 1.00 66.69 1125 VAL A C 1
ATOM 8957 O O . VAL A 1 1125 ? 11.738 10.592 -0.651 1.00 66.69 1125 VAL A O 1
ATOM 8960 N N . SER A 1 1126 ? 11.018 12.571 -1.437 1.00 72.56 1126 SER A N 1
ATOM 8961 C CA . SER A 1 1126 ? 12.157 12.815 -2.335 1.00 72.56 1126 SER A CA 1
ATOM 8962 C C . SER A 1 1126 ? 13.503 12.731 -1.597 1.00 72.56 1126 SER A C 1
ATOM 8964 O O . SER A 1 1126 ? 14.440 12.050 -2.019 1.00 72.56 1126 SER A O 1
ATOM 8966 N N . ARG A 1 1127 ? 13.599 13.342 -0.412 1.00 67.94 1127 ARG A N 1
ATOM 8967 C CA . ARG A 1 1127 ? 14.815 13.362 0.420 1.00 67.94 1127 ARG A CA 1
ATOM 8968 C C . ARG A 1 1127 ? 15.043 12.076 1.234 1.00 67.94 1127 ARG A C 1
ATOM 8970 O O . ARG A 1 1127 ? 16.186 11.782 1.604 1.00 67.94 1127 ARG A O 1
ATOM 8977 N N . ILE A 1 1128 ? 13.982 11.333 1.553 1.00 61.00 1128 ILE A N 1
ATOM 8978 C CA . ILE A 1 1128 ? 13.988 10.173 2.457 1.00 61.00 1128 ILE A CA 1
ATOM 8979 C C . ILE A 1 1128 ? 14.185 8.872 1.683 1.00 61.00 1128 ILE A C 1
ATOM 8981 O O . ILE A 1 1128 ? 15.051 8.079 2.048 1.00 61.00 1128 ILE A O 1
ATOM 8985 N N . LEU A 1 1129 ? 13.459 8.709 0.581 1.00 54.88 1129 LEU A N 1
ATOM 8986 C CA . LEU A 1 1129 ? 13.413 7.492 -0.231 1.00 54.88 1129 LEU A CA 1
ATOM 8987 C C . LEU A 1 1129 ? 14.142 7.645 -1.575 1.00 54.88 1129 LEU A C 1
ATOM 8989 O O . LEU A 1 1129 ? 14.376 6.648 -2.253 1.00 54.88 1129 LEU A O 1
ATOM 8993 N N . LYS A 1 1130 ? 14.517 8.870 -1.979 1.00 61.47 1130 LYS A N 1
ATOM 8994 C CA . LYS A 1 1130 ? 15.136 9.170 -3.293 1.00 61.47 1130 LYS A CA 1
ATOM 8995 C C . LYS A 1 1130 ? 14.276 8.761 -4.495 1.00 61.47 1130 LYS A C 1
ATOM 8997 O O . LYS A 1 1130 ? 14.760 8.666 -5.617 1.00 61.47 1130 LYS A O 1
ATOM 9002 N N . LEU A 1 1131 ? 12.982 8.578 -4.256 1.00 60.25 1131 LEU A N 1
ATOM 9003 C CA . LEU A 1 1131 ? 11.950 8.553 -5.280 1.00 60.25 1131 LEU A CA 1
ATOM 9004 C C . LEU A 1 1131 ? 11.846 9.937 -5.921 1.00 60.25 1131 LEU A C 1
ATOM 9006 O O . LEU A 1 1131 ? 11.822 10.932 -5.192 1.00 60.25 1131 LEU A O 1
ATOM 9010 N N . ARG A 1 1132 ? 11.732 10.028 -7.254 1.00 78.62 1132 ARG A N 1
ATOM 9011 C CA . ARG A 1 1132 ? 11.438 11.308 -7.919 1.00 78.62 1132 ARG A CA 1
ATOM 9012 C C . ARG A 1 1132 ? 10.038 11.746 -7.497 1.00 78.62 1132 ARG A C 1
ATOM 9014 O O . ARG A 1 1132 ? 9.065 11.293 -8.087 1.00 78.62 1132 ARG A O 1
ATOM 9021 N N . THR A 1 1133 ? 9.955 12.589 -6.473 1.00 82.69 1133 THR A N 1
ATOM 9022 C CA . THR A 1 1133 ? 8.683 12.963 -5.849 1.00 82.69 1133 THR A CA 1
ATOM 9023 C C . THR A 1 1133 ? 8.359 14.418 -6.119 1.00 82.69 1133 THR A C 1
ATOM 9025 O O . THR A 1 1133 ? 9.225 15.275 -5.936 1.00 82.69 1133 THR A O 1
ATOM 9028 N N . ILE A 1 1134 ? 7.128 14.672 -6.552 1.00 83.38 1134 ILE A N 1
ATOM 9029 C CA . ILE A 1 1134 ? 6.578 16.000 -6.835 1.00 83.38 1134 ILE A CA 1
ATOM 9030 C C . ILE A 1 1134 ? 5.204 16.142 -6.174 1.00 83.38 1134 ILE A C 1
ATOM 9032 O O . ILE A 1 1134 ? 4.512 15.147 -5.974 1.00 83.38 1134 ILE A O 1
ATOM 9036 N N . ALA A 1 1135 ? 4.823 17.372 -5.850 1.00 85.44 1135 ALA A N 1
ATOM 9037 C CA . ALA A 1 1135 ? 3.463 17.753 -5.490 1.00 85.44 1135 ALA A CA 1
ATOM 9038 C C . ALA A 1 1135 ? 3.049 18.850 -6.485 1.00 85.44 1135 ALA A C 1
ATOM 9040 O O . ALA A 1 1135 ? 3.433 20.003 -6.280 1.00 85.44 1135 ALA A O 1
ATOM 9041 N N . PRO A 1 1136 ? 2.427 18.484 -7.618 1.00 83.12 1136 PRO A N 1
ATOM 9042 C CA . PRO A 1 1136 ? 2.101 19.433 -8.676 1.00 83.12 1136 PRO A CA 1
ATOM 9043 C C . PRO A 1 1136 ? 1.007 20.407 -8.253 1.00 83.12 1136 PRO A C 1
ATOM 9045 O O . PRO A 1 1136 ? 0.225 20.117 -7.345 1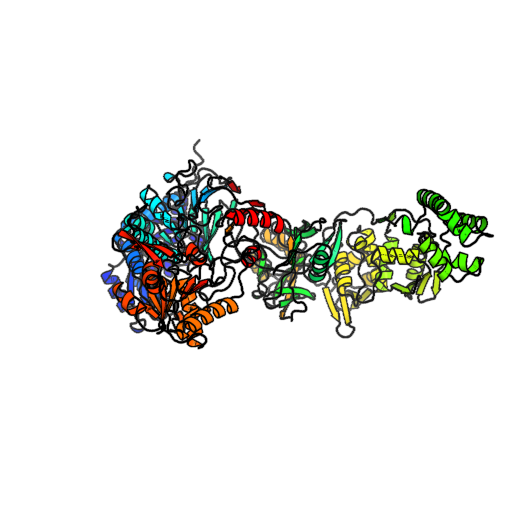.00 83.12 1136 PRO A O 1
ATOM 9048 N N . ASP A 1 1137 ? 0.937 21.540 -8.939 1.00 88.19 1137 ASP A N 1
ATOM 9049 C CA . ASP A 1 1137 ? -0.210 22.440 -8.838 1.00 88.19 1137 ASP A CA 1
ATOM 9050 C C . ASP A 1 1137 ? -1.402 21.964 -9.686 1.00 88.19 1137 ASP A C 1
ATOM 9052 O O . ASP A 1 1137 ? -1.283 21.149 -10.603 1.00 88.19 1137 ASP A O 1
ATOM 9056 N N . ILE A 1 1138 ? -2.590 22.471 -9.356 1.00 87.75 1138 ILE A N 1
ATOM 9057 C CA . ILE A 1 1138 ? -3.806 22.229 -10.139 1.00 87.75 1138 ILE A CA 1
ATOM 9058 C C . ILE A 1 1138 ? -3.632 22.896 -11.517 1.00 87.75 1138 ILE A C 1
ATOM 9060 O O . ILE A 1 1138 ? -3.143 24.021 -11.598 1.00 87.75 1138 ILE A O 1
ATOM 9064 N N . GLN A 1 1139 ? -4.025 22.193 -12.583 1.00 86.94 1139 GLN A N 1
ATOM 9065 C CA . GLN A 1 1139 ? -3.739 22.478 -14.001 1.00 86.94 1139 GLN A CA 1
ATOM 9066 C C . GLN A 1 1139 ? -2.264 22.258 -14.437 1.00 86.94 1139 GLN A C 1
ATOM 9068 O O . GLN A 1 1139 ? -1.930 22.485 -15.598 1.00 86.94 1139 GLN A O 1
ATOM 9073 N N . GLU A 1 1140 ? -1.357 21.756 -13.581 1.00 85.62 1140 GLU A N 1
ATOM 9074 C CA . GLU A 1 1140 ? 0.016 21.415 -14.008 1.00 85.62 1140 GLU A CA 1
ATOM 9075 C C . GLU A 1 1140 ? 0.060 20.075 -14.774 1.00 85.62 1140 GLU A C 1
ATOM 9077 O O . GLU A 1 1140 ? 0.164 19.000 -14.181 1.00 85.62 1140 GLU A O 1
ATOM 9082 N N . THR A 1 1141 ? 0.034 20.127 -16.109 1.00 88.62 1141 THR A N 1
ATOM 9083 C CA . THR A 1 1141 ? 0.154 18.932 -16.969 1.00 88.62 1141 THR A CA 1
ATOM 9084 C C . THR A 1 1141 ? 1.544 18.281 -16.867 1.00 88.62 1141 THR A C 1
ATOM 9086 O O . THR A 1 1141 ? 2.537 18.746 -17.439 1.00 88.62 1141 THR A O 1
ATOM 9089 N N . ILE A 1 1142 ? 1.629 17.141 -16.180 1.00 85.75 1142 ILE A N 1
ATOM 9090 C CA . ILE A 1 1142 ? 2.859 16.369 -15.980 1.00 85.75 1142 ILE A CA 1
ATOM 9091 C C . ILE A 1 1142 ? 2.989 15.265 -17.033 1.00 85.75 1142 ILE A C 1
ATOM 9093 O O . ILE A 1 1142 ? 2.278 14.262 -17.001 1.00 85.75 1142 ILE A O 1
ATOM 9097 N N . ARG A 1 1143 ? 4.038 15.312 -17.861 1.00 90.94 1143 ARG A N 1
ATOM 9098 C CA . ARG A 1 1143 ? 4.429 14.139 -18.664 1.00 90.94 1143 ARG A CA 1
ATOM 9099 C C . ARG A 1 1143 ? 4.982 13.013 -17.775 1.00 90.94 1143 ARG A C 1
ATOM 9101 O O . ARG A 1 1143 ? 6.034 13.159 -17.130 1.00 90.94 1143 ARG A O 1
ATOM 9108 N N . LEU A 1 1144 ? 4.292 11.873 -17.743 1.00 79.25 1144 LEU A N 1
ATOM 9109 C CA . LEU A 1 1144 ? 4.684 10.652 -17.032 1.00 79.25 1144 LEU A CA 1
ATOM 9110 C C . LEU A 1 1144 ? 5.713 9.827 -17.820 1.00 79.25 1144 LEU A C 1
ATOM 9112 O O . LEU A 1 1144 ? 6.710 9.394 -17.226 1.00 79.25 1144 LEU A O 1
ATOM 9116 N N . ARG A 1 1145 ? 5.505 9.685 -19.135 1.00 76.12 1145 ARG A N 1
ATOM 9117 C CA . ARG A 1 1145 ? 6.350 8.930 -20.073 1.00 76.12 1145 ARG A CA 1
ATOM 9118 C C . ARG A 1 1145 ? 6.544 9.679 -21.384 1.00 76.12 1145 ARG A C 1
ATOM 9120 O O . ARG A 1 1145 ? 5.573 10.293 -21.866 1.00 76.12 1145 ARG A O 1
#

Nearest PDB structures (foldseek):
  2ycb-assembly1_A  TM=9.779E-01  e=9.397E-66  Methanothermobacter thermautotrophicus str. Delta H
  3af5-assembly1_A  TM=9.623E-01  e=7.257E-67  Pyrococcus horikoshii OT3
  3af6-assembly1_A  TM=9.595E-01  e=2.658E-63  Pyrococcus horikoshii OT3
  9bcu-assembly1_J  TM=9.143E-01  e=1.428E-65  Thermococcus kodakarensis
  2xr1-assembly2_A  TM=9.700E-01  e=9.652E-57  Methanosarcina mazei

Solvent-accessible surface area (backbone atoms only — not comparable to full-atom values): 59556 Å² total; per-residue (Å²): 142,91,86,85,76,66,66,56,60,61,51,53,52,51,53,49,67,72,66,51,65,78,85,30,41,74,78,51,76,44,44,43,35,62,30,38,38,38,25,19,74,33,58,64,60,48,71,77,46,51,62,54,61,52,53,52,27,68,74,65,77,48,55,69,42,82,33,51,33,76,92,65,41,52,54,68,74,55,34,52,55,49,47,68,69,66,35,53,75,87,14,42,73,77,50,78,46,67,33,76,61,72,36,34,30,39,37,23,11,71,38,36,70,51,48,32,33,74,98,42,48,40,40,53,46,43,31,70,74,24,40,38,44,69,45,76,35,65,47,46,91,38,85,34,70,58,60,53,49,54,50,50,52,56,43,76,42,18,71,57,45,48,44,50,27,33,56,43,5,51,59,30,60,44,70,76,90,70,79,71,77,47,32,36,38,31,33,29,26,19,39,47,28,67,32,7,24,17,32,40,38,37,48,82,87,47,28,36,33,42,28,31,6,27,22,82,76,44,93,43,69,89,65,16,41,43,50,70,87,35,96,88,50,57,66,93,61,44,48,29,38,36,39,42,35,40,50,46,35,25,45,51,38,50,30,45,44,43,72,74,68,43,82,46,42,34,37,29,21,68,54,16,56,52,43,31,52,50,48,50,52,49,52,50,54,51,30,58,75,72,70,47,87,64,90,59,57,74,64,25,48,48,50,48,58,63,34,46,50,65,45,55,71,75,46,78,36,53,56,31,71,49,35,32,39,31,35,35,52,11,31,40,38,73,35,17,31,34,63,32,44,40,29,46,96,70,75,46,22,33,35,40,22,32,39,68,44,47,34,38,44,34,25,41,64,88,64,33,39,45,80,47,56,35,57,68,52,36,60,44,48,45,66,80,38,88,48,46,88,64,71,65,26,42,36,71,51,80,76,56,34,26,29,41,24,52,40,91,89,75,53,43,77,44,82,35,45,40,44,24,36,38,43,32,66,70,88,69,62,36,30,40,40,29,27,67,51,47,34,34,41,63,32,37,46,83,24,38,36,33,31,49,42,60,29,42,77,46,72,42,39,52,72,74,62,54,76,69,42,33,41,44,24,62,34,46,43,78,85,69,90,49,67,82,43,61,42,78,51,57,61,71,59,48,46,84,56,72,68,54,59,48,48,50,54,52,49,59,55,77,45,38,67,59,45,33,74,76,38,63,96,46,37,75,58,53,62,47,53,56,62,73,29,55,88,71,33,57,43,47,67,55,50,19,65,75,67,75,40,64,46,68,58,50,47,50,53,29,56,76,68,72,47,84,74,77,71,42,53,93,59,93,69,60,58,59,41,70,59,41,42,65,54,25,18,46,52,10,33,38,62,44,42,37,50,73,56,94,49,28,37,35,38,59,45,68,54,62,67,64,46,53,50,46,47,70,60,44,40,85,76,62,75,45,61,67,51,77,57,86,45,33,38,37,40,59,25,58,65,59,50,49,47,40,55,73,52,50,47,68,58,48,72,59,60,33,43,67,25,36,62,47,70,33,29,42,68,64,33,38,25,29,20,50,30,24,25,44,78,51,41,36,46,84,48,81,51,104,86,52,57,35,42,36,37,59,37,51,13,66,63,26,54,51,42,51,46,49,53,31,14,47,72,60,35,64,67,34,45,50,71,44,80,90,78,60,27,34,34,43,35,42,54,38,71,71,46,50,46,55,45,39,74,64,37,58,54,61,71,62,48,62,58,53,73,73,57,81,78,88,76,82,72,77,42,80,70,51,33,47,47,42,63,36,30,31,68,66,44,42,61,50,37,56,77,44,95,50,52,84,51,69,54,46,38,48,85,68,42,59,81,46,44,90,69,47,53,73,46,34,47,49,65,66,65,31,54,47,29,71,38,37,28,62,41,76,38,82,48,82,78,93,56,70,53,58,25,34,73,44,43,56,97,54,39,22,40,35,12,41,53,74,34,28,43,48,26,22,37,31,36,54,8,72,50,72,54,82,54,23,48,43,32,54,42,65,55,96,60,30,40,29,22,60,29,69,15,77,28,27,39,96,80,37,61,62,65,58,65,68,63,38,52,49,51,52,35,49,53,52,39,64,22,49,72,64,60,12,40,38,41,32,38,22,40,43,64,47,55,40,58,44,50,50,55,49,54,52,51,32,32,76,70,65,67,22,75,84,50,50,32,37,38,32,61,60,37,61,54,43,47,15,50,53,52,59,46,39,87,59,35,11,68,74,51,26,47,28,51,74,73,64,77,45,49,81,90,73,41,91,46,59,41,78,57,91,53,82,76,50,56,59,56,58,72,70,47,72,44,32,39,36,42,19,22,29,35,38,43,80,44,60,59,30,45,58,53,42,69,74,43,25,70,41,59,45,19,33,40,41,41,50,52,84,51,56,79,87,28,51,36,33,46,42,73,75,63,49,51,63,47,81,41,76,40,101,83,77,44,81,39,79,47,50,47,49,28,42,74,48,75,49,72,56,69,54,44,61,30,34,28,62,35,50,62,28,8,47,37,25,24,41,50,48,42,63,29,36,36,31,20,35,5,48,41,74,21,13,52,50,32,19,54,41,45,28,70,56,69,67,36,52,41,41,49,59,54,64,71,44,72,40,76,76,78

Foldseek 3Di:
DPDPFDPQVVVLVVLLVVLDDVVFAFPDWFQFALEIETETQCVLVCVVVVVSLVVSCVVSVGHYDYAYDPVNADDPVVLVVVLVVLQDCVQAWDDWAAQSLRLAIETEGQNQDRSCDVPSPSQSVSCVPGVGRYDYAYDFPFDFPLVVVLSCLSRVCSVVLNVLRRVLRCQQSPTANDAWDFKWKFFQDFFLAFFQGWIWIDTPFAIEIFFWAFGPLDPDCSRGGGPCVDPPHDLVRHLEYEFQAQDRRGQLCQLLSVVVPRSHAYEFAPLRLSSNLQVNVVVVVFCVVVVHDDSHDNVSSSSNSSRYDYDDAPDWGRRGNFKIWHWFDQLLFFRRTWIWIQGGVNSAIATFFFFYDWFFWKAFLVRFIDHDGLCVVQVVLCVVDPWDDDQKTWDFPPRWMWFWDADQVQLDIDIFTFGIWIWHFDDAFWKWFAFPLGFTIIDGQQFWFWWFFQLHIDTDGNVVDDFFTWGKFFLADAQDDDDQLKDFDDCFQAADDPVVLVVLVVLLVVCLVVCCVVPVVCSVVVSVVCSVCVRVQDAQPNCCVVVVHDSVVSVVVCVVSVHDSGGHDDFPADRIHGCDLLVLLVLLQCLFQWDDDDQKIKRFALDPVLQVSNCVSPCVRQVFDWDDDNTMIITNHNPVVVVCVSQVQDDDLAGGARRSSLLNHDLSSLLSSLLSNCVGQKDWDDDPQFIKIKGKTLHLRRVLSNQSSLSNLSQHWGWDADPVVNIIMTMGTDPVSVCSSCVRNVPPVVVVVSVPHDPPRDDGDQQQKDFLRNHRPQLVVVCCVDPNVPPRIDGLVVVVVVCVRGDPSRVSRSVNSMHTTRRNDMDGDDDPDRIDIHTFIPPRAWGFGGSRTTIFAWGHERAQDNAQWADHTDFEDDDHAEYEYELAQLDPPLFDDDPVVLLLVVQVVLQQLQVLQAEEEEEAALTQLLVRVLLSVLVCVVVVSHPQAAEEEEDNNSSNVSSCSSCLVSTDPVQSCCVSPVVHHSNPDPSYDYDPDPVCLVVVLPDTYHYYYWDDLQPQTGPSVVNCQSRFVDQSYEYEREEDHDPSTPSVCVLVPPQKDWDQDPVRDTDIGGGNYHYYYSYDSRSGYHNCSRVSRGYRHPHYHLAYEYGNHNSVSRVSSQVCCCSPNVRNGDSDDRRPIGISD